Protein AF-A0AAD9IEQ9-F1 (afdb_monomer_lite)

Radius of gyration: 39.06 Å; chains: 1; bounding box: 88×67×140 Å

Foldseek 3Di:
DLLVLLVCVQCVPDPPDPQLWLAAEERAAAFAPCLLVSQVVSLQSLLDDDDDPDAAAAAEEEEAALLVLCVSQVVVVVCCVVVNGVFFEDEFEDDDDDPVNVVDLVRHGHYYGYYLVRQLVCVVVVSHQQANYQAYEYEQLCCQCVPQVRNVSVVSSLVRHDSRHNYYYYHLEDPVQNVVVSCVSRVNYDYSYDPHRLHHDPLLDPDAAEDALAPPDDDADAQWSLLVVVLQVQAVQQPCPDVQDHFQEEEEEDADLVVLVRSQVRSVVCQVVVSHPNQEAEEEFEPPPPPVSNVVLLCLRQVNDDPDDVVVVVVDDDDDDDDDDDDRHHYYYYYYLSRLPNLQEHQGQEYEYSDDDLDSSSVSSSSSSNQHDPPGHHYYHYYYDYFFKKWWAPLCQLNLLAFIKIWGDDTQAIEIEFDAFCNQQLCQLVVNDLPHHQEYEYQFLARNRCLCVLQSLQVVQVVVVVVSPPDRQAYEYEYEPPNVLQVVLSVLQHPNPRRNYHYHYDDPPFPAFPDDDLFKTKRKFKFFLDPDDDDDDDDDDDDDDDDDDDDPPDDDDPDFDDDDTGITIKMKIWGAWAWAAFANVLCVVQQNDPDVQSVCLSVQHWDQHPVRDTHTVVSTGDDIGGTAMEIEDEDADPSRLVRRLPGPVLLCCLPPPSNLVRYAEYEYSYAPVNCPDPSNQVSQQSGAQNHEYEDSSFHHFAQQDSLNLQQLVLLVVCLLPVVQRPHFCSHPPDGDPRPDFRDHSYHYDYRAHRKMAGSPPPVRGGTDCPVGDDGHHSVVSSCVLCVCPDPLSVQLVCVVVVNHDDDDDDDDDDDDFFDQDADPLLVVDDQLQKKKWWQFFAADRHHSHTAQGKMWIHRDQLAIEIEFFAGCSSSSLCRHQNLVRSLVNLQRHAEYEFQASHRSGHSRVSSSVVSNVVSPVVDDPPDDGHDYYYHYDPSSCSSVSSSDPPDDDDDPVSVVVSCVSNQWPDWDWFDAAADVRGTKTKTWHDWDDPVVVVPDDDDDDDDDDTNRIFIEIEGGFAALDVRSLVRLAQHQEYEYEAAAAPVCVVVCVVRGGHHPVSRVVSNRSSSHQAYEYGHYHPPAPADHDDDPSCLQHYAYDGNRGMDGSNCRNPRSVCSVSVCSVRVPPVPPPVPPDPD

Organism: Prototheca wickerhamii (NCBI:txid3111)

Secondary structure (DSSP, 8-state):
-HHHHHHHHHHSS-SS----TT-EEEEE--TTSSHHHHHHHHHHHTT-S---SS----EEEE-SSHHHHHHHHHHHHHHHHTTS----EEEE-SSSPPHHHHHHHHH--SEEEE-HHHHHHHHHTTS---TT--EEEEESHHHHHHSHHHHHHHHHHHHHS-TTSEEEEEES---HHHHHHHHHH-TT-EEEE-TTTTSPPTTS-S--EEEE-TT----TT-SSHHHHHHHHHHHHHHTT-STT---SEEEEEESSHHHHHHHHHHHHHHHTTT-SSTTPEEEEESTTS-HHHHHHHHHHHHT---TT-HHHHTT------------PPPEEEEEETTTTTT-TTS--SEEEESSPPSSHHHHHHHHHTTS-SS--S--EEEEEE--EEEEEE---TT-TTSPPEEEEE-SS-EEEE---TTHHHHHHHTT---TTEEEEE-S-SSHHHHTTHHHHHHHHHHHHHTTT-TTPPPPEEEESTTHHHHHHHHTTTS--GGGT-EEEEPPSS--S-SEESSS-EEEEEEEE---S-------------------TT------PPP----EEEEEEEEPPPBPPPB-HHHHHHTTPPSSHHHHHHHTT--EE-TTSPEEPGGGTBPPPBPPPEEEEE---SGGGHHHHHH-HHHHHHHH-HHHHHHEEEEEE-S-HHHHTSHHHHHHHHTS-TTPEEEETT----TT--SSHHHHHHHHHHHHH-TTTSPPPHHHHS--PPPPPPP--SS-EEE--TT-EEEEESGGG-EEE-TTSPPPP-HHHHHHHHHSS-SHHHHHHHHHHTT------------PPPP--SPPGGGTT--TTS-EEEEEE-EESS--SS-PBPEEEEE-GGG-EEEEEE-TTHHHHHHHHH-HHHHHHHHHHEEEEE---S-GGGTTTHHHHHHHHHHHHHTS-TTS--PPPEEE--GGGHHHHHHH-TT-----HHHHHHHHHHTT-SEEEEEE-SSSTT-EEEEEEE----TTGGGSS----S-PPPPPPPEEEEE--S-SS-HHHHHHHTT-SEEEEE--B-GGGHHHHHHTT--BHHHHHHHHHHHT-S-EEEE-EETT---PPP--GGGTTTEEE--TTEEEEGGGTTTGGGGHHHHHHHT-S-SGGGGS----

InterPro domains:
  IPR001279 Metallo-beta-lactamase [PF12706] (865-1080)
  IPR001650 Helicase, C-terminal domain-like [PF00271] (323-372)
  IPR001650 Helicase, C-terminal domain-like [PS51194] (240-408)
  IPR001650 Helicase, C-terminal domain-like [SM00490] (261-374)
  IPR011545 DEAD/DEAH-box helicase domain [PF00270] (17-176)
  IPR014001 Helicase superfamily 1/2, ATP-binding domain [PS51192] (16-192)
  IPR014001 Helicase superfamily 1/2, ATP-binding domain [SM00487] (3-202)
  IPR027417 P-loop containing nucleoside triphosphate hydrolase [G3DSA:3.40.50.300] (8-192)
  IPR027417 P-loop containing nucleoside triphosphate hydrolase [G3DSA:3.40.50.300] (241-390)
  IPR027417 P-loop containing nucleoside triphosphate hydrolase [SSF52540] (25-381)
  IPR027794 tRNase Z endonuclease [PF13691] (401-452)
  IPR036866 Ribonuclease Z/Hydroxyacylglutathione hydrolase-like [G3DSA:3.60.15.10] (391-676)
  IPR036866 Ribonuclease Z/Hydroxyacylglutathione hydrolase-like [G3DSA:3.60.15.10] (834-1114)
  IPR036866 Ribonuclease Z/Hydroxyacylglutathione hydrolase-like [SSF56281] (390-653)
  IPR036866 Ribonuclease Z/Hydroxyacylglutathione hydrolase-like [SSF56281] (835-1091)
  IPR047151 Zinc phosphodiesterase ELAC protein 2-like [PTHR12553] (389-1132)

pLDDT: mean 75.14, std 18.17, range [23.09, 97.94]

Sequence (1139 aa):
MLLARAYRAITDADAAARQLRGTELFIGDCAGSGKTLAYLLPLLDAIEGRDSGARPLQGLVIVPSPELARQAVGLLRRLRARGDFPLQTIGLTTGSETPSQRAQLLAGADVAVGTPQRLAALMQEGRLDVGAVRAVALDEVDVLLGDESLAGPTRCLLDAAPSSALRVAASASLPPALAAALRALWPGVQTVAGPRLHLPAPAALRGARVLDCSDSAASIGAPGLKAAALARLLAREGTGADPLSPWTRALVFVNKIGTCRELEAFLTHRDRRQRLPKGTRTLGFHAATPPHLRKAHLKLFVGTGDQGDPAVVGAQGSGIAEQGKSSPAPVVLVATDRAARGLDTVGIDHVILFDLPRDPSEFLRRVGRAARGPHRGRCRVTVLTIKTIVQILGTGGDAPSTAPSVLLFFDRQRYLFNMGEGYQRYCVERRLKLSRISALLLTRAGAATTGGLPGALLTMADSSAGGLLAGQAGLTVHGPRGLGDLVNAYRTFVNLKDLGLRLDEYEDACARPAIANELVTITPVLVEGNGKEEAAEKEAAEPDAKRVRVDEASTGANSPPTSSPDVAVSYIAELPAVPGKFLPQRAAALGVPRGPAYGRLVRGESVTATSGAVVTPEDVMEPGTPGPAVLVVDCPTAAHLNSLVAAPALRAWATDAEKSARLQLVVHLAPAEVVRAPAYAAWAAGFPPTATHVLAALAPRRGLPVMRSAAAMQVKLHALAPTVFPLQRTLTDAEAEEPALPEFGGAVVSGRDMLRFHLRPVAKRGLDSAEVPAPLSAEAIAAELRSGDTAVGAALMGLENGNGEIIDTSSAEATAKPTATPPACLASSGRRNLEITFLGTGAAIPSKYRNVTGTLVDLFDHGALLVDCGEGSLGQLERSLGEEACAALLRRLRAVWISHVHADHHVGLLSVLSARQAALKSLDPAQTHDPLIVIAPRTLRRAIAVYASLLPGSDAAALAALREAMGLTQLRSLAVEHCAQAYGLVLERASVDAELASSNGNTGNTTPTPSPPFKVVFSGDTRPCEAVVAAAEGATLLVHEATFEDELADEAEAKNHCTTTEAIGVAARAGAFRTILTHFSQRYPKIPVIDVNFQDFIAIAFDLMRVNLVDLPDLPKLVPKLKILFAEGEDGEDGATAA

Structure (mmCIF, N/CA/C/O backbone):
data_AF-A0AAD9IEQ9-F1
#
_entry.id   AF-A0AAD9IEQ9-F1
#
loop_
_atom_site.group_PDB
_atom_site.id
_atom_site.type_symbol
_atom_site.label_atom_id
_atom_site.label_alt_id
_atom_site.label_comp_id
_atom_site.label_asym_id
_atom_site.label_entity_id
_atom_site.label_seq_id
_atom_site.pdbx_PDB_ins_code
_atom_site.Cartn_x
_atom_site.Cartn_y
_atom_site.Cartn_z
_atom_site.occupancy
_atom_site.B_iso_or_equiv
_atom_site.auth_seq_id
_atom_site.auth_comp_id
_atom_site.auth_asym_id
_atom_site.auth_atom_id
_atom_site.pdbx_PDB_model_num
ATOM 1 N N . MET A 1 1 ? 19.403 23.195 -54.312 1.00 48.38 1 MET A N 1
ATOM 2 C CA . MET A 1 1 ? 20.708 23.220 -53.608 1.00 48.38 1 MET A CA 1
ATOM 3 C C . MET A 1 1 ? 21.342 21.840 -53.468 1.00 48.38 1 MET A C 1
ATOM 5 O O . MET A 1 1 ? 22.369 21.656 -54.095 1.00 48.38 1 MET A O 1
ATOM 9 N N . LEU A 1 2 ? 20.767 20.875 -52.729 1.00 56.38 2 LEU A N 1
ATOM 10 C CA . LEU A 1 2 ? 21.346 19.518 -52.610 1.00 56.38 2 LEU A CA 1
ATOM 11 C C . LEU A 1 2 ? 21.539 18.844 -53.978 1.00 56.38 2 LEU A C 1
ATOM 13 O O . LEU A 1 2 ? 22.620 18.356 -54.268 1.00 56.38 2 LEU A O 1
ATOM 17 N N . LEU A 1 3 ? 20.520 18.927 -54.839 1.00 55.81 3 LEU A N 1
ATOM 18 C CA . LEU A 1 3 ? 20.575 18.452 -56.225 1.00 55.81 3 LEU A CA 1
ATOM 19 C C . LEU A 1 3 ? 21.740 19.071 -57.016 1.00 55.81 3 LEU A C 1
ATOM 21 O O . LEU A 1 3 ? 22.501 18.363 -57.652 1.00 55.81 3 LEU A O 1
ATOM 25 N N . ALA A 1 4 ? 21.908 20.393 -56.916 1.00 54.12 4 ALA A N 1
ATOM 26 C CA . ALA A 1 4 ? 22.966 21.128 -57.605 1.00 54.12 4 ALA A CA 1
ATOM 27 C C . ALA A 1 4 ? 24.366 20.828 -57.041 1.00 54.12 4 ALA A C 1
ATOM 29 O O . ALA A 1 4 ? 25.333 20.868 -57.786 1.00 54.12 4 ALA A O 1
ATOM 30 N N . ARG A 1 5 ? 24.485 20.522 -55.740 1.00 58.72 5 ARG A N 1
ATOM 31 C CA . ARG A 1 5 ? 25.746 20.083 -55.118 1.00 58.72 5 ARG A CA 1
ATOM 32 C C . ARG A 1 5 ? 26.106 18.652 -55.506 1.00 58.72 5 ARG A C 1
ATOM 34 O O . ARG A 1 5 ? 27.270 18.397 -55.766 1.00 58.72 5 ARG A O 1
ATOM 41 N N . ALA A 1 6 ? 25.118 17.759 -55.574 1.00 58.34 6 ALA A N 1
ATOM 42 C CA . ALA A 1 6 ? 25.307 16.403 -56.082 1.00 58.34 6 ALA A CA 1
ATOM 43 C C . ALA A 1 6 ? 25.766 16.437 -57.542 1.00 58.34 6 ALA A C 1
ATOM 45 O O . ALA A 1 6 ? 26.778 15.834 -57.861 1.00 58.34 6 ALA A O 1
ATOM 46 N N . TYR A 1 7 ? 25.101 17.232 -58.386 1.00 57.50 7 TYR A N 1
ATOM 47 C CA . TYR A 1 7 ? 25.494 17.395 -59.786 1.00 57.50 7 TYR A CA 1
ATOM 48 C C . TYR A 1 7 ? 26.875 18.055 -59.945 1.00 57.50 7 TYR A C 1
ATOM 50 O O . TYR A 1 7 ? 27.659 17.590 -60.755 1.00 57.50 7 TYR A O 1
ATOM 58 N N . ARG A 1 8 ? 27.224 19.075 -59.141 1.00 58.44 8 ARG A N 1
ATOM 59 C CA . ARG A 1 8 ? 28.571 19.684 -59.175 1.00 58.44 8 ARG A CA 1
ATOM 60 C C . ARG A 1 8 ? 29.682 18.734 -58.746 1.00 58.44 8 ARG A C 1
ATOM 62 O O . ARG A 1 8 ? 30.698 18.675 -59.416 1.00 58.44 8 ARG A O 1
ATOM 69 N N . ALA A 1 9 ? 29.473 17.958 -57.681 1.00 55.91 9 ALA A N 1
ATOM 70 C CA . ALA A 1 9 ? 30.436 16.941 -57.248 1.00 55.91 9 ALA A CA 1
ATOM 71 C C . ALA A 1 9 ? 30.691 15.874 -58.326 1.00 55.91 9 ALA A C 1
ATOM 73 O O . ALA A 1 9 ? 31.740 15.247 -58.347 1.00 55.91 9 ALA A O 1
ATOM 74 N N . ILE A 1 10 ? 29.721 15.691 -59.221 1.00 55.56 10 ILE A N 1
ATOM 75 C CA . ILE A 1 10 ? 29.807 14.797 -60.366 1.00 55.56 10 ILE A CA 1
ATOM 76 C C . ILE A 1 10 ? 30.491 15.467 -61.573 1.00 55.56 10 ILE A C 1
ATOM 78 O O . ILE A 1 10 ? 31.215 14.794 -62.297 1.00 55.56 10 ILE A O 1
ATOM 82 N N . THR A 1 11 ? 30.283 16.770 -61.802 1.00 51.72 11 THR A N 1
ATOM 83 C CA . THR A 1 11 ? 30.823 17.503 -62.966 1.00 51.72 11 THR A CA 1
ATOM 84 C C . THR A 1 11 ? 32.192 18.156 -62.745 1.00 51.72 11 THR A C 1
ATOM 86 O O . THR A 1 11 ? 32.866 18.443 -63.726 1.00 51.72 11 THR A O 1
ATOM 89 N N . ASP A 1 12 ? 32.604 18.416 -61.499 1.00 48.19 12 ASP A N 1
ATOM 90 C CA . ASP A 1 12 ? 33.929 18.979 -61.165 1.00 48.19 12 ASP A CA 1
ATOM 91 C C . ASP A 1 12 ? 35.046 17.907 -61.179 1.00 48.19 12 ASP A C 1
ATOM 93 O O . ASP A 1 12 ? 36.228 18.238 -61.087 1.00 48.19 12 ASP A O 1
ATOM 97 N N . ALA A 1 13 ? 34.691 16.624 -61.324 1.00 46.38 13 ALA A N 1
ATOM 98 C CA . ALA A 1 13 ? 35.626 15.536 -61.602 1.00 46.38 13 ALA A CA 1
ATOM 99 C C . ALA A 1 13 ? 35.978 15.528 -63.105 1.00 46.38 13 ALA A C 1
ATOM 101 O O . ALA A 1 13 ? 35.347 14.834 -63.892 1.00 46.38 13 ALA A O 1
ATOM 102 N N . ASP A 1 14 ? 36.962 16.352 -63.470 1.00 39.78 14 ASP A N 1
ATOM 103 C CA . ASP A 1 14 ? 37.563 16.543 -64.799 1.00 39.78 14 ASP A CA 1
ATOM 104 C C . ASP A 1 14 ? 36.625 16.932 -65.960 1.00 39.78 14 ASP A C 1
ATOM 106 O O . ASP A 1 14 ? 35.843 16.158 -66.507 1.00 39.78 14 ASP A O 1
ATOM 110 N N . ALA A 1 15 ? 36.836 18.152 -66.464 1.00 40.09 15 ALA A N 1
ATOM 111 C CA . ALA A 1 15 ? 36.214 18.706 -67.669 1.00 40.09 15 ALA A CA 1
ATOM 112 C C . ALA A 1 15 ? 36.637 18.007 -68.987 1.00 40.09 15 ALA A C 1
ATOM 114 O O . ALA A 1 15 ? 36.326 18.494 -70.076 1.00 40.09 15 ALA A O 1
ATOM 115 N N . ALA A 1 16 ? 37.319 16.860 -68.920 1.00 43.66 16 ALA A N 1
ATOM 116 C CA . ALA A 1 16 ? 37.735 16.067 -70.067 1.00 43.66 16 ALA A CA 1
ATOM 117 C C . ALA A 1 16 ? 37.193 14.630 -69.943 1.00 43.66 16 ALA A C 1
ATOM 119 O O . ALA A 1 16 ? 37.798 13.773 -69.315 1.00 43.66 16 ALA A O 1
ATOM 120 N N . ALA A 1 17 ? 36.070 14.390 -70.630 1.00 42.69 17 ALA A N 1
ATOM 121 C CA . ALA A 1 17 ? 35.313 13.138 -70.773 1.00 42.69 17 ALA A CA 1
ATOM 122 C C . ALA A 1 17 ? 34.218 12.876 -69.718 1.00 42.69 17 ALA A C 1
ATOM 124 O O . ALA A 1 17 ? 34.467 12.653 -68.543 1.00 42.69 17 ALA A O 1
ATOM 125 N N . ARG A 1 18 ? 32.968 12.795 -70.206 1.00 50.38 18 ARG A N 1
ATOM 126 C CA . ARG A 1 18 ? 31.782 12.227 -69.537 1.00 50.38 18 ARG A CA 1
ATOM 127 C C . ARG A 1 18 ? 32.024 10.773 -69.077 1.00 50.38 18 ARG A C 1
ATOM 129 O O . ARG A 1 18 ? 31.487 9.837 -69.673 1.00 50.38 18 ARG A O 1
ATOM 136 N N . GLN A 1 19 ? 32.816 10.541 -68.036 1.00 53.66 19 GLN A N 1
ATOM 137 C CA . GLN A 1 19 ? 32.939 9.230 -67.401 1.00 53.66 19 GLN A CA 1
ATOM 138 C C . GLN A 1 19 ? 32.506 9.309 -65.936 1.00 53.66 19 GLN A C 1
ATOM 140 O O . GLN A 1 19 ? 33.309 9.307 -65.021 1.00 53.66 19 GLN A O 1
ATOM 145 N N . LEU A 1 20 ? 31.187 9.236 -65.726 1.00 59.19 20 LEU A N 1
ATOM 146 C CA . LEU A 1 20 ? 30.545 8.930 -64.433 1.00 59.19 20 LEU A CA 1
ATOM 147 C C . LEU A 1 20 ? 30.902 7.529 -63.888 1.00 59.19 20 LEU A C 1
ATOM 149 O O . LEU A 1 20 ? 30.389 7.090 -62.861 1.00 59.19 20 LEU A O 1
ATOM 153 N N . ARG A 1 21 ? 31.711 6.770 -64.633 1.00 60.59 21 ARG A N 1
ATOM 154 C CA . ARG A 1 21 ? 32.028 5.367 -64.385 1.00 60.59 21 ARG A CA 1
ATOM 155 C C . ARG A 1 21 ? 33.133 5.258 -63.345 1.00 60.59 21 ARG A C 1
ATOM 157 O O . ARG A 1 21 ? 34.163 5.905 -63.471 1.00 60.59 21 ARG A O 1
ATOM 164 N N . GLY A 1 22 ? 32.916 4.415 -62.339 1.00 66.06 22 GLY A N 1
ATOM 165 C CA . GLY A 1 22 ? 33.849 4.220 -61.229 1.00 66.06 22 GLY A CA 1
ATOM 166 C C . GLY A 1 22 ? 33.795 5.310 -60.152 1.00 66.06 22 GLY A C 1
ATOM 167 O O . GLY A 1 22 ? 34.546 5.229 -59.185 1.00 66.06 22 GLY A O 1
ATOM 168 N N . THR A 1 23 ? 32.913 6.310 -60.275 1.00 78.19 23 THR A N 1
ATOM 169 C CA . THR A 1 23 ? 32.699 7.313 -59.224 1.00 78.19 23 THR A CA 1
ATOM 170 C C . THR A 1 23 ? 31.860 6.725 -58.087 1.00 78.19 23 THR A C 1
ATOM 172 O O . THR A 1 23 ? 30.814 6.112 -58.317 1.00 78.19 23 THR A O 1
ATOM 175 N N . GLU A 1 24 ? 32.293 6.945 -56.846 1.00 86.88 24 GLU A N 1
ATOM 176 C CA . GLU A 1 24 ? 31.610 6.481 -55.636 1.00 86.88 24 GLU A CA 1
ATOM 177 C C . GLU A 1 24 ? 31.160 7.692 -54.804 1.00 86.88 24 GLU A C 1
ATOM 179 O O . GLU A 1 24 ? 31.972 8.531 -54.416 1.00 86.88 24 GLU A O 1
ATOM 184 N N . LEU A 1 25 ? 29.858 7.815 -54.531 1.00 85.88 25 LEU A N 1
ATOM 185 C CA . LEU A 1 25 ? 29.261 9.005 -53.912 1.00 85.88 25 LEU A CA 1
ATOM 186 C C . LEU A 1 25 ? 28.357 8.645 -52.734 1.00 85.88 25 LEU A C 1
ATOM 188 O O . LEU A 1 25 ? 27.502 7.767 -52.829 1.00 85.88 25 LEU A O 1
ATOM 192 N N . PHE A 1 26 ? 28.466 9.398 -51.642 1.00 86.50 26 PHE A N 1
ATOM 193 C CA . PHE A 1 26 ? 27.480 9.417 -50.565 1.00 86.50 26 PHE A CA 1
ATOM 194 C C . PHE A 1 26 ? 26.727 10.750 -50.560 1.00 86.50 26 PHE A C 1
ATOM 196 O O . PHE A 1 26 ? 27.335 11.808 -50.439 1.00 86.50 26 PHE A O 1
ATOM 203 N N . ILE A 1 27 ? 25.398 10.709 -50.634 1.00 85.25 27 ILE A N 1
ATOM 204 C CA . ILE A 1 27 ? 24.516 11.877 -50.609 1.00 85.25 27 ILE A CA 1
ATOM 205 C C . ILE A 1 27 ? 23.749 11.905 -49.284 1.00 85.25 27 ILE A C 1
ATOM 207 O O . ILE A 1 27 ? 22.876 11.074 -49.019 1.00 85.25 27 ILE A O 1
ATOM 211 N N . GLY A 1 28 ? 24.034 12.907 -48.457 1.00 81.88 28 GLY A N 1
ATOM 212 C CA . GLY A 1 28 ? 23.454 13.039 -47.123 1.00 81.88 28 GLY A CA 1
ATOM 213 C C . GLY A 1 28 ? 22.741 14.371 -46.903 1.00 81.88 28 GLY A C 1
ATOM 214 O O . GLY A 1 28 ? 23.324 15.420 -47.122 1.00 81.88 28 GLY A O 1
ATOM 215 N N . ASP A 1 29 ? 21.502 14.370 -46.413 1.00 72.44 29 ASP A N 1
ATOM 216 C CA . ASP A 1 29 ? 20.802 15.579 -45.923 1.00 72.44 29 ASP A CA 1
ATOM 217 C C . ASP A 1 29 ? 19.541 15.163 -45.137 1.00 72.44 29 ASP A C 1
ATOM 219 O O . ASP A 1 29 ? 19.125 14.008 -45.225 1.00 72.44 29 ASP A O 1
ATOM 223 N N . CYS A 1 30 ? 18.877 16.070 -44.418 1.00 65.12 30 CYS A N 1
ATOM 224 C CA . CYS A 1 30 ? 17.642 15.792 -43.665 1.00 65.12 30 CYS A CA 1
ATOM 225 C C . CYS A 1 30 ? 16.545 15.083 -44.500 1.00 65.12 30 CYS A C 1
ATOM 227 O O . CYS A 1 30 ? 16.517 15.108 -45.737 1.00 65.12 30 CYS A O 1
ATOM 229 N N . ALA A 1 31 ? 15.609 14.393 -43.843 1.00 63.91 31 ALA A N 1
ATOM 230 C CA . ALA A 1 31 ? 14.464 13.783 -44.527 1.00 63.91 31 ALA A CA 1
ATOM 231 C C . ALA A 1 31 ? 13.644 14.844 -45.300 1.00 63.91 31 ALA A C 1
ATOM 233 O O . ALA A 1 31 ? 13.410 15.936 -44.800 1.00 63.91 31 ALA A O 1
ATOM 234 N N . GLY A 1 32 ? 13.215 14.532 -46.530 1.00 61.28 32 GLY A N 1
ATOM 235 C CA . GLY A 1 32 ? 12.407 15.451 -47.351 1.00 61.28 32 GLY A CA 1
ATOM 236 C C . GLY A 1 32 ? 13.179 16.507 -48.150 1.00 61.28 32 GLY A C 1
ATOM 237 O O . GLY A 1 32 ? 12.562 17.300 -48.856 1.00 61.28 32 GLY A O 1
ATOM 238 N N . SER A 1 33 ? 14.514 16.493 -48.117 1.00 64.50 33 SER A N 1
ATOM 239 C CA . SER A 1 33 ? 15.385 17.407 -48.878 1.00 64.50 33 SER A CA 1
ATOM 240 C C . SER A 1 33 ? 15.494 17.124 -50.386 1.00 64.50 33 SER A C 1
ATOM 242 O O . SER A 1 33 ? 16.182 17.856 -51.096 1.00 64.50 33 SER A O 1
ATOM 244 N N . GLY A 1 34 ? 14.835 16.069 -50.883 1.00 69.44 34 GLY A N 1
ATOM 245 C CA . GLY A 1 34 ? 14.922 15.643 -52.284 1.00 69.44 34 GLY A CA 1
ATOM 246 C C . GLY A 1 34 ? 16.044 14.644 -52.598 1.00 69.44 34 GLY A C 1
ATOM 247 O O . GLY A 1 34 ? 16.396 14.503 -53.765 1.00 69.44 34 GLY A O 1
ATOM 248 N N . LYS A 1 35 ? 16.577 13.925 -51.593 1.00 76.44 35 LYS A N 1
ATOM 249 C CA . LYS A 1 35 ? 17.617 12.885 -51.774 1.00 76.44 35 LYS A CA 1
ATOM 250 C C . LYS A 1 35 ? 17.311 11.876 -52.882 1.00 76.44 35 LYS A C 1
ATOM 252 O O . LYS A 1 35 ? 18.203 11.555 -53.651 1.00 76.44 35 LYS A O 1
ATOM 257 N N . THR A 1 36 ? 16.055 11.440 -52.992 1.00 77.62 36 THR A N 1
ATOM 258 C CA . THR A 1 36 ? 15.614 10.494 -54.026 1.00 77.62 36 THR A CA 1
ATOM 259 C C . THR A 1 36 ? 15.907 11.003 -55.432 1.00 77.62 36 THR A C 1
ATOM 261 O O . THR A 1 36 ? 16.471 10.285 -56.242 1.00 77.62 36 THR A O 1
ATOM 264 N N . LEU A 1 37 ? 15.608 12.273 -55.715 1.00 76.75 37 LEU A N 1
ATOM 265 C CA . LEU A 1 37 ? 15.942 12.868 -57.009 1.00 76.75 37 LEU A CA 1
ATOM 266 C C . LEU A 1 37 ? 17.459 13.085 -57.157 1.00 76.75 37 LEU A C 1
ATOM 268 O O . LEU A 1 37 ? 17.991 12.948 -58.253 1.00 76.75 37 LEU A O 1
ATOM 272 N N . ALA A 1 38 ? 18.154 13.382 -56.054 1.00 76.88 38 ALA A N 1
ATOM 273 C CA . ALA A 1 38 ? 19.595 13.628 -56.041 1.00 76.88 38 ALA A CA 1
ATOM 274 C C . ALA A 1 38 ? 20.449 12.390 -56.347 1.00 76.88 38 ALA A C 1
ATOM 276 O O . ALA A 1 38 ? 21.518 12.565 -56.917 1.00 76.88 38 ALA A O 1
ATOM 277 N N . TYR A 1 39 ? 19.997 11.173 -56.016 1.00 83.44 39 TYR A N 1
ATOM 278 C CA . TYR A 1 39 ? 20.691 9.948 -56.441 1.00 83.44 39 TYR A CA 1
ATOM 279 C C . TYR A 1 39 ? 20.168 9.378 -57.767 1.00 83.44 39 TYR A C 1
ATOM 281 O O . TYR A 1 39 ? 20.923 8.714 -58.470 1.00 83.44 39 TYR A O 1
ATOM 289 N N . LEU A 1 40 ? 18.899 9.621 -58.129 1.00 82.44 40 LEU A N 1
ATOM 290 C CA . LEU A 1 40 ? 18.330 9.088 -59.372 1.00 82.44 40 LEU A CA 1
ATOM 291 C C . LEU A 1 40 ? 18.820 9.826 -60.622 1.00 82.44 40 LEU A C 1
ATOM 293 O O . LEU A 1 40 ? 19.057 9.170 -61.625 1.00 82.44 40 LEU A O 1
ATOM 297 N N . LEU A 1 41 ? 18.981 11.155 -60.592 1.00 77.50 41 LEU A N 1
ATOM 298 C CA . LEU A 1 41 ? 19.438 11.897 -61.778 1.00 77.50 41 LEU A CA 1
ATOM 299 C C . LEU A 1 41 ? 20.847 11.481 -62.247 1.00 77.50 41 LEU A C 1
ATOM 301 O O . LEU A 1 41 ? 20.981 11.179 -63.428 1.00 77.50 41 LEU A O 1
ATOM 305 N N . PRO A 1 42 ? 21.862 11.363 -61.366 1.00 73.50 42 PRO A N 1
ATOM 306 C CA . PRO A 1 42 ? 23.171 10.821 -61.748 1.00 73.50 42 PRO A CA 1
ATOM 307 C C . PRO A 1 42 ? 23.107 9.411 -62.338 1.00 73.50 42 PRO A C 1
ATOM 309 O O . PRO A 1 42 ? 23.828 9.088 -63.277 1.00 73.50 42 PRO A O 1
ATOM 312 N N . LEU A 1 43 ? 22.229 8.566 -61.784 1.00 79.56 43 LEU A N 1
ATOM 313 C CA . LEU A 1 43 ? 22.013 7.206 -62.269 1.00 79.56 43 LEU A CA 1
ATOM 314 C C . LEU A 1 43 ? 21.440 7.209 -63.690 1.00 79.56 43 LEU A C 1
ATOM 316 O O . LEU A 1 43 ? 21.860 6.395 -64.504 1.00 79.56 43 LEU A O 1
ATOM 320 N N . LEU A 1 44 ? 20.500 8.110 -63.987 1.00 79.31 44 LEU A N 1
ATOM 321 C CA . LEU A 1 44 ? 19.892 8.237 -65.313 1.00 79.31 44 LEU A CA 1
ATOM 322 C C . LEU A 1 44 ? 20.884 8.786 -66.350 1.00 79.31 44 LEU A C 1
ATOM 324 O O . LEU A 1 44 ? 20.977 8.218 -67.435 1.00 79.31 44 LEU A O 1
ATOM 328 N N . ASP A 1 45 ? 21.672 9.803 -65.992 1.00 75.75 45 ASP A N 1
ATOM 329 C CA . ASP A 1 45 ? 22.713 10.398 -66.852 1.00 75.75 45 ASP A CA 1
ATOM 330 C C . ASP A 1 45 ? 23.798 9.366 -67.234 1.00 75.75 45 ASP A C 1
ATOM 332 O O . ASP A 1 45 ? 24.247 9.294 -68.375 1.00 75.75 45 ASP A O 1
ATOM 336 N N . ALA A 1 46 ? 24.155 8.455 -66.318 1.00 73.94 46 ALA A N 1
ATOM 337 C CA . ALA A 1 46 ? 25.101 7.363 -66.588 1.00 73.94 46 ALA A CA 1
ATOM 338 C C . ALA A 1 46 ? 24.584 6.292 -67.577 1.00 73.94 46 ALA A C 1
ATOM 340 O O . ALA A 1 46 ? 25.368 5.471 -68.076 1.00 73.94 46 ALA A O 1
ATOM 341 N N . ILE A 1 47 ? 23.275 6.273 -67.841 1.00 76.50 47 ILE A N 1
ATOM 342 C CA . ILE A 1 47 ? 22.578 5.274 -68.666 1.00 76.50 47 ILE A CA 1
ATOM 343 C C . ILE A 1 47 ? 22.151 5.867 -70.027 1.00 76.50 47 ILE A C 1
ATOM 345 O O . ILE A 1 47 ? 21.878 5.119 -70.965 1.00 76.50 47 ILE A O 1
ATOM 349 N N . GLU A 1 48 ? 22.135 7.193 -70.182 1.00 67.00 48 GLU A N 1
ATOM 350 C CA . GLU A 1 48 ? 21.617 7.883 -71.369 1.00 67.00 48 GLU A CA 1
ATOM 351 C C . GLU A 1 48 ? 22.509 7.705 -72.625 1.00 67.00 48 GLU A C 1
ATOM 353 O O . GLU A 1 48 ? 23.735 7.835 -72.573 1.00 67.00 48 GLU A O 1
ATOM 358 N N . GLY A 1 49 ? 21.889 7.411 -73.784 1.00 62.12 49 GLY A N 1
ATOM 359 C CA . GLY A 1 49 ? 22.520 7.590 -75.104 1.00 62.12 49 GLY A CA 1
ATOM 360 C C . GLY A 1 49 ? 22.919 6.366 -75.950 1.00 62.12 49 GLY A C 1
ATOM 361 O O . GLY A 1 49 ? 23.863 6.499 -76.729 1.00 62.12 49 GLY A O 1
ATOM 362 N N . ARG A 1 50 ? 22.258 5.194 -75.886 1.00 54.47 50 ARG A N 1
ATOM 363 C CA . ARG A 1 50 ? 22.459 4.126 -76.903 1.00 54.47 50 ARG A CA 1
ATOM 364 C C . ARG A 1 50 ? 21.189 3.343 -77.255 1.00 54.47 50 ARG A C 1
ATOM 366 O O . ARG A 1 50 ? 20.588 2.734 -76.378 1.00 54.47 50 ARG A O 1
ATOM 373 N N . ASP A 1 51 ? 20.873 3.291 -78.551 1.00 52.25 51 ASP A N 1
ATOM 374 C CA . ASP A 1 51 ? 19.920 2.348 -79.144 1.00 52.25 51 ASP A CA 1
ATOM 375 C C . ASP A 1 51 ? 20.536 0.943 -79.199 1.00 52.25 51 ASP A C 1
ATOM 377 O O . ASP A 1 51 ? 21.535 0.706 -79.882 1.00 52.25 51 ASP A O 1
ATOM 381 N N . SER A 1 52 ? 19.929 -0.013 -78.501 1.00 49.84 52 SER A N 1
ATOM 382 C CA . SER A 1 52 ? 20.144 -1.437 -78.748 1.00 49.84 52 SER A CA 1
ATOM 383 C C . SER A 1 52 ? 18.794 -2.141 -78.788 1.00 49.84 52 SER A C 1
ATOM 385 O O . SER A 1 52 ? 17.986 -2.005 -77.875 1.00 49.84 52 SER A O 1
ATOM 387 N N . GLY A 1 53 ? 18.541 -2.920 -79.844 1.00 55.72 53 GLY A N 1
ATOM 388 C CA . GLY A 1 53 ? 17.312 -3.714 -79.990 1.00 55.72 53 GLY A CA 1
ATOM 389 C C . GLY A 1 53 ? 17.106 -4.773 -78.893 1.00 55.72 53 GLY A C 1
ATOM 390 O O . GLY A 1 53 ? 16.002 -5.287 -78.751 1.00 55.72 53 GLY A O 1
ATOM 391 N N . ALA A 1 54 ? 18.136 -5.065 -78.088 1.00 58.69 54 ALA A N 1
ATOM 392 C CA . ALA A 1 54 ? 18.037 -5.797 -76.825 1.00 58.69 54 ALA A CA 1
ATOM 393 C C . ALA A 1 54 ? 18.058 -4.806 -75.643 1.00 58.69 54 ALA A C 1
ATOM 395 O O . ALA A 1 54 ? 18.858 -3.869 -75.658 1.00 58.69 54 ALA A O 1
ATOM 396 N N . ARG A 1 55 ? 17.208 -5.014 -74.622 1.00 69.06 55 ARG A N 1
ATOM 397 C CA . ARG A 1 55 ? 17.085 -4.166 -73.412 1.00 69.06 55 ARG A CA 1
ATOM 398 C C . ARG A 1 55 ? 17.759 -4.807 -72.181 1.00 69.06 55 ARG A C 1
ATOM 400 O O . ARG A 1 55 ? 17.045 -5.332 -71.322 1.00 69.06 55 ARG A O 1
ATOM 407 N N . PRO A 1 56 ? 19.107 -4.839 -72.091 1.00 76.19 56 PRO A N 1
ATOM 408 C CA . PRO A 1 56 ? 19.799 -5.328 -70.903 1.00 76.19 56 PRO A CA 1
ATOM 409 C C . PRO A 1 56 ? 19.639 -4.345 -69.738 1.00 76.19 56 PRO A C 1
ATOM 411 O O . PRO A 1 56 ? 19.495 -3.140 -69.945 1.00 76.19 56 PRO A O 1
ATOM 414 N N . LEU A 1 57 ? 19.716 -4.854 -68.510 1.00 84.88 57 LEU A N 1
ATOM 415 C CA . LEU A 1 57 ? 19.605 -4.039 -67.305 1.00 84.88 57 LEU A CA 1
ATOM 416 C C . LEU A 1 57 ? 20.818 -3.110 -67.152 1.00 84.88 57 LEU A C 1
ATOM 418 O O . LEU A 1 57 ? 21.947 -3.577 -67.017 1.00 84.88 57 LEU A O 1
ATOM 422 N N . GLN A 1 58 ? 20.587 -1.793 -67.138 1.00 85.88 58 GLN A N 1
ATOM 423 C CA . GLN A 1 58 ? 21.652 -0.782 -67.071 1.00 85.88 58 GLN A CA 1
ATOM 424 C C . GLN A 1 58 ? 21.705 -0.037 -65.730 1.00 85.88 58 GLN A C 1
ATOM 426 O O . GLN A 1 58 ? 22.762 0.477 -65.366 1.00 85.88 58 GLN A O 1
ATOM 431 N N . GLY A 1 59 ? 20.605 0.006 -64.973 1.00 88.88 59 GLY A N 1
ATOM 432 C CA . GLY A 1 59 ? 20.521 0.677 -63.674 1.00 88.88 59 GLY A CA 1
ATOM 433 C C . GLY A 1 59 ? 19.895 -0.191 -62.587 1.00 88.88 59 GLY A C 1
ATOM 434 O O . GLY A 1 59 ? 18.886 -0.860 -62.817 1.00 88.88 59 GLY A O 1
ATOM 435 N N . LEU A 1 60 ? 20.451 -0.133 -61.377 1.00 92.12 60 LEU A N 1
ATOM 436 C CA . LEU A 1 60 ? 19.954 -0.866 -60.214 1.00 92.12 60 LEU A CA 1
ATOM 437 C C . LEU A 1 60 ? 19.739 0.074 -59.022 1.00 92.12 60 LEU A C 1
ATOM 439 O O . LEU A 1 60 ? 20.663 0.745 -58.578 1.00 92.12 60 LEU A O 1
ATOM 443 N N . VAL A 1 61 ? 18.529 0.101 -58.465 1.00 92.94 61 VAL A N 1
ATOM 444 C CA . VAL A 1 61 ? 18.201 0.856 -57.247 1.00 92.94 61 VAL A CA 1
ATOM 445 C C . VAL A 1 61 ? 17.776 -0.119 -56.154 1.00 92.94 61 VAL A C 1
ATOM 447 O O . VAL A 1 61 ? 16.742 -0.786 -56.254 1.00 92.94 61 VAL A O 1
ATOM 450 N N . ILE A 1 62 ? 18.567 -0.183 -55.091 1.00 93.25 62 ILE A N 1
ATOM 451 C CA . ILE A 1 62 ? 18.347 -1.060 -53.946 1.00 93.25 62 ILE A CA 1
ATOM 452 C C . ILE A 1 62 ? 17.763 -0.228 -52.805 1.00 93.25 62 ILE A C 1
ATOM 454 O O . ILE A 1 62 ? 18.311 0.809 -52.429 1.00 93.25 62 ILE A O 1
ATOM 458 N N . VAL A 1 63 ? 16.640 -0.684 -52.248 1.00 90.12 63 VAL A N 1
ATOM 459 C CA . VAL A 1 63 ? 15.902 0.031 -51.192 1.00 90.12 63 VAL A CA 1
ATOM 460 C C . VAL A 1 63 ? 15.426 -0.929 -50.094 1.00 90.12 63 VAL A C 1
ATOM 462 O O . VAL A 1 63 ? 15.100 -2.078 -50.388 1.00 90.12 63 VAL A O 1
ATOM 465 N N . PRO A 1 64 ? 15.337 -0.511 -48.818 1.00 84.00 64 PRO A N 1
ATOM 466 C CA . PRO A 1 64 ? 15.105 -1.444 -47.712 1.00 84.00 64 PRO A CA 1
ATOM 467 C C . PRO A 1 64 ? 13.646 -1.892 -47.554 1.00 84.00 64 PRO A C 1
ATOM 469 O O . PRO A 1 64 ? 13.384 -2.800 -46.765 1.00 84.00 64 PRO A O 1
ATOM 472 N N . SER A 1 65 ? 12.686 -1.267 -48.250 1.00 79.75 65 SER A N 1
ATOM 473 C CA . SER A 1 65 ? 11.268 -1.639 -48.161 1.00 79.75 65 SER A CA 1
ATOM 474 C C . SER A 1 65 ? 10.523 -1.591 -49.504 1.00 79.75 65 SER A C 1
ATOM 476 O O . SER A 1 65 ? 10.868 -0.797 -50.387 1.00 79.75 65 SER A O 1
ATOM 478 N N . PRO A 1 66 ? 9.458 -2.405 -49.668 1.00 77.62 66 PRO A N 1
ATOM 479 C CA . PRO A 1 66 ? 8.575 -2.353 -50.835 1.00 77.62 66 PRO A CA 1
ATOM 480 C C . PRO A 1 66 ? 7.939 -0.979 -51.087 1.00 77.62 66 PRO A C 1
ATOM 482 O O . PRO A 1 66 ? 7.672 -0.598 -52.226 1.00 77.62 66 PRO A O 1
ATOM 485 N N . GLU A 1 67 ? 7.658 -0.232 -50.026 1.00 72.88 67 GLU A N 1
ATOM 486 C CA . GLU A 1 67 ? 7.068 1.104 -50.063 1.00 72.88 67 GLU A CA 1
ATOM 487 C C . GLU A 1 67 ? 8.020 2.104 -50.728 1.00 72.88 67 GLU A C 1
ATOM 489 O O . GLU A 1 67 ? 7.609 2.818 -51.643 1.00 72.88 67 GLU A O 1
ATOM 494 N N . LEU A 1 68 ? 9.298 2.107 -50.332 1.00 74.88 68 LEU A N 1
ATOM 495 C CA . LEU A 1 68 ? 10.326 2.960 -50.938 1.00 74.88 68 LEU A CA 1
ATOM 496 C C . LEU A 1 68 ? 10.566 2.594 -52.406 1.00 74.88 68 LEU A C 1
ATOM 498 O O . LEU A 1 68 ? 10.682 3.482 -53.251 1.00 74.88 68 LEU A O 1
ATOM 502 N N . ALA A 1 69 ? 10.534 1.301 -52.739 1.00 82.75 69 ALA A N 1
ATOM 503 C CA . ALA A 1 69 ? 10.654 0.854 -54.126 1.00 82.75 69 ALA A CA 1
ATOM 504 C C . ALA A 1 69 ? 9.520 1.417 -54.988 1.00 82.75 69 ALA A C 1
ATOM 506 O O . ALA A 1 69 ? 9.763 1.956 -56.065 1.00 82.75 69 ALA A O 1
ATOM 507 N N . ARG A 1 70 ? 8.275 1.372 -54.494 1.00 78.94 70 ARG A N 1
ATOM 508 C CA . ARG A 1 70 ? 7.123 1.972 -55.184 1.00 78.94 70 ARG A CA 1
ATOM 509 C C . ARG A 1 70 ? 7.280 3.482 -55.370 1.00 78.94 70 ARG A C 1
ATOM 511 O O . ARG A 1 70 ? 6.909 3.988 -56.427 1.00 78.94 70 ARG A O 1
ATOM 518 N N . GLN A 1 71 ? 7.836 4.193 -54.387 1.00 74.38 71 GLN A N 1
ATOM 519 C CA . GLN A 1 71 ? 8.088 5.635 -54.489 1.00 74.38 71 GLN A CA 1
ATOM 520 C C . GLN A 1 71 ? 9.128 5.963 -55.569 1.00 74.38 71 GLN A C 1
ATOM 522 O O . GLN A 1 71 ? 8.870 6.818 -56.419 1.00 74.38 71 GLN A O 1
ATOM 527 N N . ALA A 1 72 ? 10.264 5.261 -55.574 1.00 81.75 72 ALA A N 1
ATOM 528 C CA . ALA A 1 72 ? 11.318 5.442 -56.571 1.00 81.75 72 ALA A CA 1
ATOM 529 C C . ALA A 1 72 ? 10.832 5.074 -57.986 1.00 81.75 72 ALA A C 1
ATOM 531 O O . ALA A 1 72 ? 10.971 5.876 -58.909 1.00 81.75 72 ALA A O 1
ATOM 532 N N . VAL A 1 73 ? 10.141 3.937 -58.149 1.00 84.69 73 VAL A N 1
ATOM 533 C CA . VAL A 1 73 ? 9.505 3.542 -59.423 1.00 84.69 73 VAL A CA 1
ATOM 534 C C . VAL A 1 73 ? 8.480 4.583 -59.882 1.00 84.69 73 VAL A C 1
ATOM 536 O O . VAL A 1 73 ? 8.425 4.925 -61.061 1.00 84.69 73 VAL A O 1
ATOM 539 N N . GLY A 1 74 ? 7.661 5.110 -58.967 1.00 81.25 74 GLY A N 1
ATOM 540 C CA . GLY A 1 74 ? 6.672 6.141 -59.278 1.00 81.25 74 GLY A CA 1
ATOM 541 C C . GLY A 1 74 ? 7.299 7.471 -59.709 1.00 81.25 74 GLY A C 1
ATOM 542 O O . GLY A 1 74 ? 6.724 8.188 -60.526 1.00 81.25 74 GLY A O 1
ATOM 543 N N . LEU A 1 75 ? 8.477 7.821 -59.190 1.00 81.50 75 LEU A N 1
ATOM 544 C CA . LEU A 1 75 ? 9.233 8.988 -59.648 1.00 81.50 75 LEU A CA 1
ATOM 545 C C . LEU A 1 75 ? 9.835 8.752 -61.041 1.00 81.50 75 LEU A C 1
ATOM 547 O O . LEU A 1 75 ? 9.618 9.578 -61.922 1.00 81.50 75 LEU A O 1
ATOM 551 N N . LEU A 1 76 ? 10.481 7.605 -61.268 1.00 83.31 76 LEU A N 1
ATOM 552 C CA . LEU A 1 76 ? 11.048 7.225 -62.569 1.00 83.31 76 LEU A CA 1
ATOM 553 C C . LEU A 1 76 ? 9.990 7.193 -63.683 1.00 83.31 76 LEU A C 1
ATOM 555 O O . LEU A 1 76 ? 10.193 7.756 -64.755 1.00 83.31 76 LEU A O 1
ATOM 559 N N . ARG A 1 77 ? 8.802 6.638 -63.410 1.00 83.12 77 ARG A N 1
ATOM 560 C CA . ARG A 1 77 ? 7.678 6.649 -64.365 1.00 83.12 77 ARG A CA 1
ATOM 561 C C . ARG A 1 77 ? 7.170 8.055 -64.684 1.00 83.12 77 ARG A C 1
ATOM 563 O O . ARG A 1 77 ? 6.761 8.298 -65.813 1.00 83.12 77 ARG A O 1
ATOM 570 N N . ARG A 1 78 ? 7.189 8.976 -63.713 1.00 80.62 78 ARG A N 1
ATOM 571 C CA . ARG A 1 78 ? 6.804 10.381 -63.937 1.00 80.62 78 ARG A CA 1
ATOM 572 C C . ARG A 1 78 ? 7.821 11.124 -64.797 1.00 80.62 78 ARG A C 1
ATOM 574 O O . ARG A 1 78 ? 7.405 11.913 -65.635 1.00 80.62 78 ARG A O 1
ATOM 581 N N . LEU A 1 79 ? 9.113 10.853 -64.611 1.00 78.31 79 LEU A N 1
ATOM 582 C CA . LEU A 1 79 ? 10.175 11.389 -65.469 1.00 78.31 79 LEU A CA 1
ATOM 583 C C . LEU A 1 79 ? 10.042 10.855 -66.905 1.00 78.31 79 LEU A C 1
ATOM 585 O O . LEU A 1 79 ? 10.076 11.632 -67.852 1.00 78.31 79 LEU A O 1
ATOM 589 N N . ARG A 1 80 ? 9.740 9.559 -67.067 1.00 79.19 80 ARG A N 1
ATOM 590 C CA . ARG A 1 80 ? 9.428 8.965 -68.378 1.00 79.19 80 ARG A CA 1
ATOM 591 C C . ARG A 1 80 ? 8.221 9.614 -69.055 1.00 79.19 80 ARG A C 1
ATOM 593 O O . ARG A 1 80 ? 8.278 9.925 -70.237 1.00 79.19 80 ARG A O 1
ATOM 600 N N . ALA A 1 81 ? 7.125 9.813 -68.322 1.00 75.88 81 ALA A N 1
ATOM 601 C CA . ALA A 1 81 ? 5.894 10.388 -68.871 1.00 75.88 81 ALA A CA 1
ATOM 602 C C . ALA A 1 81 ? 6.058 11.839 -69.360 1.00 75.88 81 ALA A C 1
ATOM 604 O O . ALA A 1 81 ? 5.269 12.291 -70.183 1.00 75.88 81 ALA A O 1
ATOM 605 N N . ARG A 1 82 ? 7.068 12.562 -68.861 1.00 76.06 82 ARG A N 1
ATOM 606 C CA . ARG A 1 82 ? 7.408 13.925 -69.295 1.00 76.06 82 ARG A CA 1
ATOM 607 C C . ARG A 1 82 ? 8.293 13.974 -70.540 1.00 76.06 82 ARG A C 1
ATOM 609 O O . ARG A 1 82 ? 8.473 15.051 -71.087 1.00 76.06 82 ARG A O 1
ATOM 616 N N . GLY A 1 83 ? 8.805 12.830 -70.995 1.00 66.12 83 GLY A N 1
ATOM 617 C CA . GLY A 1 83 ? 9.713 12.742 -72.139 1.00 66.12 83 GLY A CA 1
ATOM 618 C C . GLY A 1 83 ? 11.183 12.993 -71.798 1.00 66.12 83 GLY A C 1
ATOM 619 O O . GLY A 1 83 ? 12.014 12.870 -72.687 1.00 66.12 83 GLY A O 1
ATOM 620 N N . ASP A 1 84 ? 11.510 13.275 -70.532 1.00 65.31 84 ASP A N 1
ATOM 621 C CA . ASP A 1 84 ? 12.877 13.607 -70.104 1.00 65.31 84 ASP A CA 1
ATOM 622 C C . ASP A 1 84 ? 13.826 12.394 -70.194 1.00 65.31 84 ASP A C 1
ATOM 624 O O . ASP A 1 84 ? 14.999 12.554 -70.496 1.00 65.31 84 ASP A O 1
ATOM 628 N N . PHE A 1 85 ? 13.321 11.174 -69.945 1.00 71.12 85 PHE A N 1
ATOM 629 C CA . PHE A 1 85 ? 14.102 9.927 -70.010 1.00 71.12 85 PHE A CA 1
ATOM 630 C C . PHE A 1 85 ? 13.221 8.745 -70.468 1.00 71.12 85 PHE A C 1
ATOM 632 O O . PHE A 1 85 ? 12.407 8.253 -69.676 1.00 71.12 85 PHE A O 1
ATOM 639 N N . PRO A 1 86 ? 13.355 8.226 -71.704 1.00 70.12 86 PRO A N 1
ATOM 640 C CA . PRO A 1 86 ? 12.478 7.181 -72.249 1.00 70.12 86 PRO A CA 1
ATOM 641 C C . PRO A 1 86 ? 12.805 5.752 -71.755 1.00 70.12 86 PRO A C 1
ATOM 643 O O . PRO A 1 86 ? 12.626 4.784 -72.489 1.00 70.12 86 PRO A O 1
ATOM 646 N N . LEU A 1 87 ? 13.253 5.588 -70.506 1.00 77.19 87 LEU A N 1
ATOM 647 C CA . LEU A 1 87 ? 13.714 4.305 -69.955 1.00 77.19 87 LEU A CA 1
ATOM 648 C C . LEU A 1 87 ? 12.571 3.449 -69.382 1.00 77.19 87 LEU A C 1
ATOM 650 O O . LEU A 1 87 ? 11.644 3.937 -68.724 1.00 77.19 87 LEU A O 1
ATOM 654 N N . GLN A 1 88 ? 12.646 2.135 -69.573 1.00 82.56 88 GLN A N 1
ATOM 655 C CA . GLN A 1 88 ? 11.734 1.158 -68.993 1.00 82.56 88 GLN A CA 1
ATOM 656 C C . GLN A 1 88 ? 12.184 0.757 -67.582 1.00 82.56 88 GLN A C 1
ATOM 658 O O . GLN A 1 88 ? 13.223 0.135 -67.384 1.00 82.56 88 GLN A O 1
ATOM 663 N N . THR A 1 89 ? 11.358 1.077 -66.582 1.00 85.81 89 THR A N 1
ATOM 664 C CA . THR A 1 89 ? 11.618 0.735 -65.175 1.00 85.81 89 THR A CA 1
ATOM 665 C C . THR A 1 89 ? 10.757 -0.430 -64.696 1.00 85.81 89 THR A C 1
ATOM 667 O O . THR A 1 89 ? 9.529 -0.398 -64.845 1.00 85.81 89 THR A O 1
ATOM 670 N N . ILE A 1 90 ? 11.376 -1.394 -64.015 1.00 86.81 90 ILE A N 1
ATOM 671 C CA . ILE A 1 90 ? 10.699 -2.491 -63.320 1.00 86.81 90 ILE A CA 1
ATOM 672 C C . ILE A 1 90 ? 10.824 -2.360 -61.794 1.00 86.81 90 ILE A C 1
ATOM 674 O O . ILE A 1 90 ? 11.868 -1.988 -61.262 1.00 86.81 90 ILE A O 1
ATOM 678 N N . GLY A 1 91 ? 9.731 -2.654 -61.083 1.00 84.75 91 GLY A N 1
ATOM 679 C CA . GLY A 1 91 ? 9.680 -2.694 -59.620 1.00 84.75 91 GLY A CA 1
ATOM 680 C C . GLY A 1 91 ? 9.634 -4.132 -59.099 1.00 84.75 91 GLY A C 1
ATOM 681 O O . GLY A 1 91 ? 8.678 -4.859 -59.384 1.00 84.75 91 GLY A O 1
ATOM 682 N N . LEU A 1 92 ? 10.639 -4.528 -58.320 1.00 84.06 92 LEU A N 1
ATOM 683 C CA . LEU A 1 92 ? 10.868 -5.891 -57.837 1.00 84.06 92 LEU A CA 1
ATOM 684 C C . LEU A 1 92 ? 10.833 -5.929 -56.300 1.00 84.06 92 LEU A C 1
ATOM 686 O O . LEU A 1 92 ? 11.852 -5.829 -55.616 1.00 84.06 92 LEU A O 1
ATOM 690 N N . THR A 1 93 ? 9.628 -6.054 -55.743 1.00 73.12 93 THR A N 1
ATOM 691 C CA . THR A 1 93 ? 9.374 -6.106 -54.291 1.00 73.12 93 THR A CA 1
ATOM 692 C C . THR A 1 93 ? 8.794 -7.460 -53.871 1.00 73.12 93 THR A C 1
ATOM 694 O O . THR A 1 93 ? 8.458 -8.281 -54.721 1.00 73.12 93 THR A O 1
ATOM 697 N N . THR A 1 94 ? 8.713 -7.728 -52.564 1.00 63.19 94 THR A N 1
ATOM 698 C CA . THR A 1 94 ? 8.339 -9.041 -52.004 1.00 63.19 94 THR A CA 1
ATOM 699 C C . THR A 1 94 ? 6.961 -9.555 -52.468 1.00 63.19 94 THR A C 1
ATOM 701 O O . THR A 1 94 ? 5.994 -8.795 -52.516 1.00 63.19 94 THR A O 1
ATOM 704 N N . GLY A 1 95 ? 6.873 -10.859 -52.776 1.00 59.94 95 GLY A N 1
ATOM 705 C CA . GLY A 1 95 ? 5.647 -11.566 -53.183 1.00 59.94 95 GLY A CA 1
ATOM 706 C C . GLY A 1 95 ? 5.841 -12.519 -54.374 1.00 59.94 95 GLY A C 1
ATOM 707 O O . GLY A 1 95 ? 6.898 -12.522 -55.006 1.00 59.94 95 GLY A O 1
ATOM 708 N N . SER A 1 96 ? 4.812 -13.321 -54.676 1.00 55.03 96 SER A N 1
ATOM 709 C CA . SER A 1 96 ? 4.708 -14.096 -55.920 1.00 55.03 96 SER A CA 1
ATOM 710 C C . SER A 1 96 ? 4.635 -13.156 -57.123 1.00 55.03 96 SER A C 1
ATOM 712 O O . SER A 1 96 ? 3.975 -12.118 -57.062 1.00 55.03 96 SER A O 1
ATOM 714 N N . GLU A 1 97 ? 5.282 -13.523 -58.223 1.00 59.59 97 GLU A N 1
ATOM 715 C CA . GLU A 1 97 ? 5.285 -12.712 -59.441 1.00 59.59 97 GLU A CA 1
ATOM 716 C C . GLU A 1 97 ? 3.880 -12.497 -59.965 1.00 59.59 97 GLU A C 1
ATOM 718 O O . GLU A 1 97 ? 3.159 -13.448 -60.266 1.00 59.59 97 GLU A O 1
ATOM 723 N N . THR A 1 98 ? 3.508 -11.234 -60.138 1.00 65.62 98 THR A N 1
ATOM 724 C CA . THR A 1 98 ? 2.334 -10.940 -60.953 1.00 65.62 98 THR A CA 1
ATOM 725 C C . THR A 1 98 ? 2.624 -11.332 -62.409 1.00 65.62 98 THR A C 1
ATOM 727 O O . THR A 1 98 ? 3.761 -11.167 -62.868 1.00 65.62 98 THR A O 1
ATOM 730 N N . PRO A 1 99 ? 1.623 -11.796 -63.180 1.00 66.38 99 PRO A N 1
ATOM 731 C CA . PRO A 1 99 ? 1.793 -12.086 -64.607 1.00 66.38 99 PRO A CA 1
ATOM 732 C C . PRO A 1 99 ? 2.421 -10.915 -65.381 1.00 66.38 99 PRO A C 1
ATOM 734 O O . PRO A 1 99 ? 3.260 -11.116 -66.254 1.00 66.38 99 PRO A O 1
ATOM 737 N N . SER A 1 100 ? 2.098 -9.679 -64.981 1.00 67.00 100 SER A N 1
ATOM 738 C CA . SER A 1 100 ? 2.690 -8.453 -65.525 1.00 67.00 100 SER A CA 1
ATOM 739 C C . SER A 1 100 ? 4.183 -8.296 -65.204 1.00 67.00 100 SER A C 1
ATOM 741 O O . SER A 1 100 ? 4.941 -7.901 -66.086 1.00 67.00 100 SER A O 1
ATOM 743 N N . GLN A 1 101 ? 4.634 -8.631 -63.989 1.00 72.94 101 GLN A N 1
ATOM 744 C CA . GLN A 1 101 ? 6.062 -8.611 -63.643 1.00 72.94 101 GLN A CA 1
ATOM 745 C C . GLN A 1 101 ? 6.839 -9.691 -64.393 1.00 72.94 101 GLN A C 1
ATOM 747 O O . GLN A 1 101 ? 7.943 -9.425 -64.859 1.00 72.94 101 GLN A O 1
ATOM 752 N N . ARG A 1 102 ? 6.261 -10.887 -64.550 1.00 73.81 102 ARG A N 1
ATOM 753 C CA . ARG A 1 102 ? 6.881 -11.971 -65.321 1.00 73.81 102 ARG A CA 1
ATOM 754 C C . ARG A 1 102 ? 7.024 -11.591 -66.797 1.00 73.81 102 ARG A C 1
ATOM 756 O O . ARG A 1 102 ? 8.099 -11.766 -67.358 1.00 73.81 102 ARG A O 1
ATOM 763 N N . ALA A 1 103 ? 5.989 -10.996 -67.390 1.00 72.94 103 ALA A N 1
ATOM 764 C CA . ALA A 1 103 ? 6.047 -10.468 -68.751 1.00 72.94 103 ALA A CA 1
ATOM 765 C C . ALA A 1 103 ? 7.083 -9.336 -68.902 1.00 72.94 103 ALA A C 1
ATOM 767 O O . ALA A 1 103 ? 7.798 -9.294 -69.896 1.00 72.94 103 ALA A O 1
ATOM 768 N N . GLN A 1 104 ? 7.212 -8.446 -67.910 1.00 73.12 104 GLN A N 1
ATOM 769 C CA . GLN A 1 104 ? 8.206 -7.363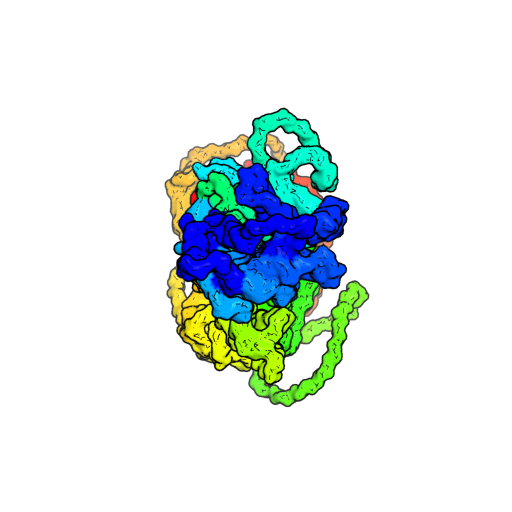 -67.929 1.00 73.12 104 GLN A CA 1
ATOM 770 C C . GLN A 1 104 ? 9.647 -7.855 -67.752 1.00 73.12 104 GLN A C 1
ATOM 772 O O . GLN A 1 104 ? 10.539 -7.301 -68.383 1.00 73.12 104 GLN A O 1
ATOM 777 N N . LEU A 1 105 ? 9.878 -8.886 -66.932 1.00 77.25 105 LEU A N 1
ATOM 778 C CA . LEU A 1 105 ? 11.192 -9.528 -66.813 1.00 77.25 105 LEU A CA 1
ATOM 779 C C . LEU A 1 105 ? 11.604 -10.196 -68.134 1.00 77.25 105 LEU A C 1
ATOM 781 O O . LEU A 1 105 ? 12.757 -10.083 -68.528 1.00 77.25 105 LEU A O 1
ATOM 785 N N . LEU A 1 106 ? 10.657 -10.822 -68.844 1.00 75.88 106 LEU A N 1
ATOM 786 C CA . LEU A 1 106 ? 10.892 -11.412 -70.170 1.00 75.88 106 LEU A CA 1
ATOM 787 C C . LEU A 1 106 ? 11.111 -10.356 -71.266 1.00 75.88 106 LEU A C 1
ATOM 789 O O . LEU A 1 106 ? 11.908 -10.572 -72.170 1.00 75.88 106 LEU A O 1
ATOM 793 N N . ALA A 1 107 ? 10.421 -9.213 -71.188 1.00 75.31 107 ALA A N 1
ATOM 794 C CA . ALA A 1 107 ? 10.547 -8.114 -72.149 1.00 75.31 107 ALA A CA 1
ATOM 795 C C . ALA A 1 107 ? 11.812 -7.247 -71.956 1.00 75.31 107 ALA A C 1
ATOM 797 O O . ALA A 1 107 ? 12.104 -6.404 -72.807 1.00 75.31 107 ALA A O 1
ATOM 798 N N . GLY A 1 108 ? 12.539 -7.425 -70.847 1.00 76.06 108 GLY A N 1
ATOM 799 C CA . GLY A 1 108 ? 13.694 -6.607 -70.469 1.00 76.06 108 GLY A CA 1
ATOM 800 C C . GLY A 1 108 ? 13.316 -5.256 -69.842 1.00 76.06 108 GLY A C 1
ATOM 801 O O . GLY A 1 108 ? 12.215 -4.730 -70.030 1.00 76.06 108 GLY A O 1
ATOM 802 N N . ALA A 1 109 ? 14.233 -4.683 -69.060 1.00 83.06 109 ALA A N 1
ATOM 803 C CA . ALA A 1 109 ? 14.074 -3.381 -68.412 1.00 83.06 109 ALA A CA 1
ATOM 804 C C . ALA A 1 109 ? 15.426 -2.671 -68.295 1.00 83.06 109 ALA A C 1
ATOM 806 O O . ALA A 1 109 ? 16.426 -3.313 -67.996 1.00 83.06 109 ALA A O 1
ATOM 807 N N . ASP A 1 110 ? 15.437 -1.349 -68.460 1.00 85.12 110 ASP A N 1
ATOM 808 C CA . ASP A 1 110 ? 16.651 -0.532 -68.370 1.00 85.12 110 ASP A CA 1
ATOM 809 C C . ASP A 1 110 ? 17.038 -0.255 -66.910 1.00 85.12 110 ASP A C 1
ATOM 811 O O . ASP A 1 110 ? 18.221 -0.212 -66.575 1.00 85.12 110 ASP A O 1
ATOM 815 N N . VAL A 1 111 ? 16.043 -0.096 -66.024 1.00 88.56 111 VAL A N 1
ATOM 816 C CA . VAL A 1 111 ? 16.249 0.177 -64.591 1.00 88.56 111 VAL A CA 1
ATOM 817 C C . VAL A 1 111 ? 15.406 -0.757 -63.725 1.00 88.56 111 VAL A C 1
ATOM 819 O O . VAL A 1 111 ? 14.182 -0.808 -63.860 1.00 88.56 111 VAL A O 1
ATOM 822 N N . ALA A 1 112 ? 16.038 -1.437 -62.772 1.00 90.25 112 ALA A N 1
ATOM 823 C CA . ALA A 1 112 ? 15.370 -2.252 -61.763 1.00 90.25 112 ALA A CA 1
ATOM 824 C C . ALA A 1 112 ? 15.426 -1.566 -60.397 1.00 90.25 112 ALA A C 1
ATOM 826 O O . ALA A 1 112 ? 16.488 -1.160 -59.934 1.00 90.25 112 ALA A O 1
ATOM 827 N N . VAL A 1 113 ? 14.278 -1.468 -59.729 1.00 91.88 113 VAL A N 1
ATOM 828 C CA . VAL A 1 113 ? 14.164 -0.938 -58.366 1.00 91.88 113 VAL A CA 1
ATOM 829 C C . VAL A 1 113 ? 13.575 -2.017 -57.473 1.00 91.88 113 VAL A C 1
ATOM 831 O O . VAL A 1 113 ? 12.478 -2.506 -57.749 1.00 91.88 113 VAL A O 1
ATOM 834 N N . GLY A 1 114 ? 14.241 -2.381 -56.382 1.00 90.69 114 GLY A N 1
ATOM 835 C CA . GLY A 1 114 ? 13.746 -3.480 -55.561 1.00 90.69 114 GLY A CA 1
ATOM 836 C C . GLY A 1 114 ? 14.373 -3.629 -54.186 1.00 90.69 114 GLY A C 1
ATOM 837 O O . GLY A 1 114 ? 15.341 -2.963 -53.826 1.00 90.69 114 GLY A O 1
ATOM 838 N N . THR A 1 115 ? 13.782 -4.533 -53.406 1.00 89.56 115 THR A N 1
ATOM 839 C CA . THR A 1 115 ? 14.307 -4.922 -52.091 1.00 89.56 115 THR A CA 1
ATOM 840 C C . THR A 1 115 ? 15.459 -5.919 -52.241 1.00 89.56 115 THR A C 1
ATOM 842 O O . THR A 1 115 ? 15.321 -6.832 -53.064 1.00 89.56 115 THR A O 1
ATOM 845 N N . PRO A 1 116 ? 16.529 -5.831 -51.425 1.00 89.94 116 PRO A N 1
ATOM 846 C CA . PRO A 1 116 ? 17.725 -6.665 -51.542 1.00 89.94 116 PRO A CA 1
ATOM 847 C C . PRO A 1 116 ? 17.443 -8.160 -51.694 1.00 89.94 116 PRO A C 1
ATOM 849 O O . PRO A 1 116 ? 17.962 -8.788 -52.609 1.00 89.94 116 PRO A O 1
ATOM 852 N N . GLN A 1 117 ? 16.573 -8.729 -50.850 1.00 86.19 117 GLN A N 1
ATOM 853 C CA . GLN A 1 117 ? 16.296 -10.169 -50.881 1.00 86.19 117 GLN A CA 1
ATOM 854 C C . GLN A 1 117 ? 15.682 -10.612 -52.212 1.00 86.19 117 GLN A C 1
ATOM 856 O O . GLN A 1 117 ? 16.033 -11.662 -52.737 1.00 86.19 117 GLN A O 1
ATOM 861 N N . ARG A 1 118 ? 14.761 -9.815 -52.767 1.00 86.69 118 ARG A N 1
ATOM 862 C CA . ARG A 1 118 ? 14.060 -10.174 -54.006 1.00 86.69 118 ARG A CA 1
ATOM 863 C C . ARG A 1 118 ? 14.959 -10.031 -55.228 1.00 86.69 118 ARG A C 1
ATOM 865 O O . ARG A 1 118 ? 14.911 -10.886 -56.106 1.00 86.69 118 ARG A O 1
ATOM 872 N N . LEU A 1 119 ? 15.756 -8.967 -55.273 1.00 89.31 119 LEU A N 1
ATOM 873 C CA . LEU A 1 119 ? 16.730 -8.745 -56.340 1.00 89.31 119 LEU A CA 1
ATOM 874 C C . LEU A 1 119 ? 17.790 -9.856 -56.346 1.00 89.31 119 LEU A C 1
ATOM 876 O O . LEU A 1 119 ? 18.040 -10.444 -57.392 1.00 89.31 119 LEU A O 1
ATOM 880 N N . ALA A 1 120 ? 18.339 -10.201 -55.176 1.00 88.12 120 ALA A N 1
ATOM 881 C CA . ALA A 1 120 ? 19.332 -11.266 -55.048 1.00 88.12 120 ALA A CA 1
ATOM 882 C C . ALA A 1 120 ? 18.761 -12.646 -55.413 1.00 88.12 120 ALA A C 1
ATOM 884 O O . ALA A 1 120 ? 19.416 -13.397 -56.125 1.00 88.12 120 ALA A O 1
ATOM 885 N N . ALA A 1 121 ? 17.528 -12.961 -54.996 1.00 87.12 121 ALA A N 1
ATOM 886 C CA . ALA A 1 121 ? 16.872 -14.218 -55.363 1.00 87.12 121 ALA A CA 1
ATOM 887 C C . ALA A 1 121 ? 16.680 -14.348 -56.884 1.00 87.12 121 ALA A C 1
ATOM 889 O O . ALA A 1 121 ? 17.039 -15.365 -57.463 1.00 87.12 121 ALA A O 1
ATOM 890 N N . LEU A 1 122 ? 16.187 -13.299 -57.554 1.00 86.12 122 LEU A N 1
ATOM 891 C CA . LEU A 1 122 ? 16.015 -13.310 -59.013 1.00 86.12 122 LEU A CA 1
ATOM 892 C C . LEU A 1 122 ? 17.346 -13.427 -59.767 1.00 86.12 122 LEU A C 1
ATOM 894 O O . LEU A 1 122 ? 17.392 -14.048 -60.827 1.00 86.12 122 LEU A O 1
ATOM 898 N N . MET A 1 123 ? 18.416 -12.850 -59.219 1.00 88.56 123 MET A N 1
ATOM 899 C CA . MET A 1 123 ? 19.768 -12.993 -59.756 1.00 88.56 123 MET A CA 1
ATOM 900 C C . MET A 1 123 ? 20.280 -14.432 -59.608 1.00 88.56 123 MET A C 1
ATOM 902 O O . MET A 1 123 ? 20.770 -15.006 -60.574 1.00 88.56 123 MET A O 1
ATOM 906 N N . GLN A 1 124 ? 20.102 -15.046 -58.434 1.00 85.25 124 GLN A N 1
ATOM 907 C CA . GLN A 1 124 ? 20.472 -16.446 -58.181 1.00 85.25 124 GLN A CA 1
ATOM 908 C C . GLN A 1 124 ? 19.661 -17.439 -59.026 1.00 85.25 124 GLN A C 1
ATOM 910 O O . GLN A 1 124 ? 20.197 -18.448 -59.468 1.00 85.25 124 GLN A O 1
ATOM 915 N N . GLU A 1 125 ? 18.390 -17.137 -59.295 1.00 85.38 125 GLU A N 1
ATOM 916 C CA . GLU A 1 125 ? 17.530 -17.903 -60.206 1.00 85.38 125 GLU A CA 1
ATOM 917 C C . GLU A 1 125 ? 17.933 -17.748 -61.692 1.00 85.38 125 GLU A C 1
ATOM 919 O O . GLU A 1 125 ? 17.331 -18.394 -62.548 1.00 85.38 125 GLU A O 1
ATOM 924 N N . GLY A 1 126 ? 18.907 -16.887 -62.026 1.00 83.19 126 GLY A N 1
ATOM 925 C CA . GLY A 1 126 ? 19.344 -16.620 -63.404 1.00 83.19 126 GLY A CA 1
ATOM 926 C C . GLY A 1 126 ? 18.372 -15.754 -64.214 1.00 83.19 126 GLY A C 1
ATOM 927 O O . GLY A 1 126 ? 18.403 -15.748 -65.441 1.00 83.19 126 GLY A O 1
ATOM 928 N N . ARG A 1 127 ? 17.468 -15.040 -63.538 1.00 82.75 127 ARG A N 1
ATOM 929 C CA . ARG A 1 127 ? 16.345 -14.299 -64.144 1.00 82.75 127 ARG A CA 1
ATOM 930 C C . ARG A 1 127 ? 16.515 -12.784 -64.091 1.00 82.75 127 ARG A C 1
ATOM 932 O O . ARG A 1 127 ? 15.666 -12.051 -64.594 1.00 82.75 127 ARG A O 1
ATOM 939 N N . LEU A 1 128 ? 17.591 -12.323 -63.464 1.00 85.62 128 LEU A N 1
ATOM 940 C CA . LEU A 1 128 ? 18.021 -10.935 -63.420 1.00 85.62 128 LEU A CA 1
ATOM 941 C C . LEU A 1 128 ? 19.540 -10.909 -63.597 1.00 85.62 128 LEU A C 1
ATOM 943 O O . LEU A 1 128 ? 20.264 -11.355 -62.712 1.00 85.62 128 LEU A O 1
ATOM 947 N N . ASP A 1 129 ? 20.014 -10.384 -64.722 1.00 85.06 129 ASP A N 1
ATOM 948 C CA . ASP A 1 129 ? 21.444 -10.183 -64.958 1.00 85.06 129 ASP A CA 1
ATOM 949 C C . ASP A 1 129 ? 21.849 -8.766 -64.532 1.00 85.06 129 ASP A C 1
ATOM 951 O O . ASP A 1 129 ? 21.296 -7.778 -65.018 1.00 85.06 129 ASP A O 1
ATOM 955 N N . VAL A 1 130 ? 22.800 -8.672 -63.601 1.00 85.94 130 VAL A N 1
ATOM 956 C CA . VAL A 1 130 ? 23.356 -7.403 -63.106 1.00 85.94 130 VAL A CA 1
ATOM 957 C C . VAL A 1 130 ? 24.751 -7.102 -63.670 1.00 85.94 130 VAL A C 1
ATOM 959 O O . VAL A 1 130 ? 25.290 -6.026 -63.414 1.00 85.94 130 VAL A O 1
ATOM 962 N N . GLY A 1 131 ? 25.329 -8.001 -64.476 1.00 83.06 131 GLY A N 1
ATOM 963 C CA . GLY A 1 131 ? 26.685 -7.873 -65.020 1.00 83.06 131 GLY A CA 1
ATOM 964 C C . GLY A 1 131 ? 26.848 -6.750 -66.050 1.00 83.06 131 GLY A C 1
ATOM 965 O O . GLY A 1 131 ? 27.958 -6.277 -66.280 1.00 83.06 131 GLY A O 1
ATOM 966 N N . ALA A 1 132 ? 25.748 -6.273 -66.638 1.00 82.25 132 ALA A N 1
ATOM 967 C CA . ALA A 1 132 ? 25.727 -5.149 -67.579 1.00 82.25 132 ALA A CA 1
ATOM 968 C C . ALA A 1 132 ? 25.350 -3.796 -66.936 1.00 82.25 132 ALA A C 1
ATOM 970 O O . ALA A 1 132 ? 25.279 -2.779 -67.639 1.00 82.25 132 ALA A O 1
ATOM 971 N N . VAL A 1 133 ? 25.122 -3.762 -65.615 1.00 88.12 133 VAL A N 1
ATOM 972 C CA . VAL A 1 133 ? 24.695 -2.553 -64.898 1.00 88.12 133 VAL A CA 1
ATOM 973 C C . VAL A 1 133 ? 25.810 -1.508 -64.892 1.00 88.12 133 VAL A C 1
ATOM 975 O O . VAL A 1 133 ? 26.965 -1.786 -64.577 1.00 88.12 133 VAL A O 1
ATOM 978 N N . ARG A 1 134 ? 25.445 -0.270 -65.220 1.00 85.12 134 ARG A N 1
ATOM 979 C CA . ARG A 1 134 ? 26.338 0.894 -65.297 1.00 85.12 134 ARG A CA 1
ATOM 980 C C . ARG A 1 134 ? 26.205 1.827 -64.105 1.00 85.12 134 ARG A C 1
ATOM 982 O O . ARG A 1 134 ? 27.098 2.640 -63.889 1.00 85.12 134 ARG A O 1
ATOM 989 N N . ALA A 1 135 ? 25.114 1.727 -63.350 1.00 88.19 135 ALA A N 1
ATOM 990 C CA . ALA A 1 135 ? 24.883 2.548 -62.172 1.00 88.19 135 ALA A CA 1
ATOM 991 C C . ALA A 1 135 ? 24.078 1.801 -61.098 1.00 88.19 135 ALA A C 1
ATOM 993 O O . ALA A 1 135 ? 23.040 1.200 -61.385 1.00 88.19 135 ALA A O 1
ATOM 994 N N . VAL A 1 136 ? 24.544 1.876 -59.851 1.00 91.44 136 VAL A N 1
ATOM 995 C CA . VAL A 1 136 ? 23.904 1.293 -58.669 1.00 91.44 136 VAL A CA 1
ATOM 996 C C . VAL A 1 136 ? 23.633 2.382 -57.634 1.00 91.44 136 VAL A C 1
ATOM 998 O O . VAL A 1 136 ? 24.541 3.107 -57.229 1.00 91.44 136 VAL A O 1
ATOM 1001 N N . ALA A 1 137 ? 22.389 2.472 -57.169 1.00 91.62 137 ALA A N 1
ATOM 1002 C CA . ALA A 1 137 ? 21.979 3.381 -56.107 1.00 91.62 137 ALA A CA 1
ATOM 1003 C C . ALA A 1 137 ? 21.467 2.625 -54.871 1.00 91.62 137 ALA A C 1
ATOM 1005 O O . ALA A 1 137 ? 20.650 1.712 -54.988 1.00 91.62 137 ALA A O 1
ATOM 1006 N N . LEU A 1 138 ? 21.908 3.039 -53.684 1.00 92.00 138 LEU A N 1
ATOM 1007 C CA . LEU A 1 138 ? 21.458 2.550 -52.380 1.00 92.00 138 LEU A CA 1
ATOM 1008 C C . LEU A 1 138 ? 20.674 3.659 -51.665 1.00 92.00 138 LEU A C 1
ATOM 1010 O O . LEU A 1 138 ? 21.260 4.675 -51.293 1.00 92.00 138 LEU A O 1
ATOM 1014 N N . ASP A 1 139 ? 19.373 3.479 -51.438 1.00 88.38 139 ASP A N 1
ATOM 1015 C CA . ASP A 1 139 ? 18.561 4.415 -50.639 1.00 88.38 139 ASP A CA 1
ATOM 1016 C C . ASP A 1 139 ? 18.426 3.929 -49.189 1.00 88.38 139 ASP A C 1
ATOM 1018 O O . ASP A 1 139 ? 18.324 2.729 -48.947 1.00 88.38 139 ASP A O 1
ATOM 1022 N N . GLU A 1 140 ? 18.403 4.846 -48.218 1.00 84.88 140 GLU A N 1
ATOM 1023 C CA . GLU A 1 140 ? 18.478 4.536 -46.776 1.00 84.88 140 GLU A CA 1
ATOM 1024 C C . GLU A 1 140 ? 19.618 3.537 -46.460 1.00 84.88 140 GLU A C 1
ATOM 1026 O O . GLU A 1 140 ? 19.416 2.474 -45.864 1.00 84.88 140 GLU A O 1
ATOM 1031 N N . VAL A 1 141 ? 20.843 3.867 -46.888 1.00 86.81 141 VAL A N 1
ATOM 1032 C CA . VAL A 1 141 ? 22.004 2.961 -46.790 1.00 86.81 141 VAL A CA 1
ATOM 1033 C C . VAL A 1 141 ? 22.364 2.562 -45.347 1.00 86.81 141 VAL A C 1
ATOM 1035 O O . VAL A 1 141 ? 22.894 1.476 -45.116 1.00 86.81 141 VAL A O 1
ATOM 1038 N N . ASP A 1 142 ? 21.999 3.385 -44.359 1.00 78.44 142 ASP A N 1
ATOM 1039 C CA . ASP A 1 142 ? 22.065 3.062 -42.927 1.00 78.44 142 ASP A CA 1
ATOM 1040 C C . ASP A 1 142 ? 21.206 1.843 -42.564 1.00 78.44 142 ASP A C 1
ATOM 1042 O O . ASP A 1 142 ? 21.591 1.043 -41.714 1.00 78.44 142 ASP A O 1
ATOM 1046 N N . VAL A 1 143 ? 20.059 1.669 -43.224 1.00 78.44 143 VAL A N 1
ATOM 1047 C CA . VAL A 1 143 ? 19.159 0.526 -43.031 1.00 78.44 143 VAL A CA 1
ATOM 1048 C C . VAL A 1 143 ? 19.625 -0.673 -43.843 1.00 78.44 143 VAL A C 1
ATOM 1050 O O . VAL A 1 143 ? 19.663 -1.780 -43.311 1.00 78.44 143 VAL A O 1
ATOM 1053 N N . LEU A 1 144 ? 19.993 -0.465 -45.110 1.00 83.81 144 LEU A N 1
ATOM 1054 C CA . LEU A 1 144 ? 20.436 -1.542 -46.000 1.00 83.81 144 LEU A CA 1
ATOM 1055 C C . LEU A 1 144 ? 21.673 -2.263 -45.466 1.00 83.81 144 LEU A C 1
ATOM 1057 O O . LEU A 1 144 ? 21.745 -3.485 -45.543 1.00 83.81 144 LEU A O 1
ATOM 1061 N N . LEU A 1 145 ? 22.624 -1.516 -44.903 1.00 82.56 145 LEU A N 1
ATOM 1062 C CA . LEU A 1 145 ? 23.850 -2.077 -44.337 1.00 82.56 145 LEU A CA 1
ATOM 1063 C C . LEU A 1 145 ? 23.748 -2.365 -42.833 1.00 82.56 145 LEU A C 1
ATOM 1065 O O . LEU A 1 145 ? 24.583 -3.106 -42.313 1.00 82.56 145 LEU A O 1
ATOM 1069 N N . GLY A 1 146 ? 22.762 -1.786 -42.140 1.00 68.62 146 GLY A N 1
ATOM 1070 C CA . GLY A 1 146 ? 22.562 -1.943 -40.697 1.00 68.62 146 GLY A CA 1
ATOM 1071 C C . GLY A 1 146 ? 21.589 -3.055 -40.285 1.00 68.62 146 GLY A C 1
ATOM 1072 O O . GLY A 1 146 ? 21.681 -3.542 -39.163 1.00 68.62 146 GLY A O 1
ATOM 1073 N N . ASP A 1 147 ? 20.657 -3.472 -41.149 1.00 68.38 147 ASP A N 1
ATOM 1074 C CA . ASP A 1 147 ? 19.740 -4.594 -40.892 1.00 68.38 147 ASP A CA 1
ATOM 1075 C C . ASP A 1 147 ? 20.346 -5.897 -41.441 1.00 68.38 147 ASP A C 1
ATOM 1077 O O . ASP A 1 147 ? 20.535 -6.036 -42.650 1.00 68.38 147 ASP A O 1
ATOM 1081 N N . GLU A 1 148 ? 20.637 -6.868 -40.570 1.00 66.94 148 GLU A N 1
ATOM 1082 C CA . GLU A 1 148 ? 21.312 -8.124 -40.946 1.00 66.94 148 GLU A CA 1
ATOM 1083 C C . GLU A 1 148 ? 20.591 -8.889 -42.063 1.00 66.94 148 GLU A C 1
ATOM 1085 O O . GLU A 1 148 ? 21.232 -9.470 -42.937 1.00 66.94 148 GLU A O 1
ATOM 1090 N N . SER A 1 149 ? 19.257 -8.826 -42.084 1.00 73.25 149 SER A N 1
ATOM 1091 C CA . SER A 1 149 ? 18.439 -9.491 -43.105 1.00 73.25 149 SER A CA 1
ATOM 1092 C C . SER A 1 149 ? 18.543 -8.851 -44.496 1.00 73.25 149 SER A C 1
ATOM 1094 O O . SER A 1 149 ? 18.164 -9.477 -45.488 1.00 73.25 149 SER A O 1
ATOM 1096 N N . LEU A 1 150 ? 19.029 -7.607 -44.574 1.00 80.62 150 LEU A N 1
ATOM 1097 C CA . LEU A 1 150 ? 19.176 -6.822 -45.801 1.00 80.62 150 LEU A CA 1
ATOM 1098 C C . LEU A 1 150 ? 20.640 -6.721 -46.243 1.00 80.62 150 LEU A C 1
ATOM 1100 O O . LEU A 1 150 ? 20.909 -6.716 -47.446 1.00 80.62 150 LEU A O 1
ATOM 1104 N N . ALA A 1 151 ? 21.580 -6.679 -45.298 1.00 82.94 151 ALA A N 1
ATOM 1105 C CA . ALA A 1 151 ? 22.988 -6.408 -45.568 1.00 82.94 151 ALA A CA 1
ATOM 1106 C C . ALA A 1 151 ? 23.658 -7.480 -46.441 1.00 82.94 151 ALA A C 1
ATOM 1108 O O . ALA A 1 151 ? 24.365 -7.131 -47.384 1.00 82.94 151 ALA A O 1
ATOM 1109 N N . GLY A 1 152 ? 23.421 -8.768 -46.162 1.00 86.31 152 GLY A N 1
ATOM 1110 C CA . GLY A 1 152 ? 23.984 -9.877 -46.948 1.00 86.31 152 GLY A CA 1
ATOM 1111 C C . GLY A 1 152 ? 23.549 -9.839 -48.421 1.00 86.31 152 GLY A C 1
ATOM 1112 O O . GLY A 1 152 ? 24.405 -9.719 -49.298 1.00 86.31 152 GLY A O 1
ATOM 1113 N N . PRO A 1 153 ? 22.234 -9.842 -48.710 1.00 88.00 153 PRO A N 1
ATOM 1114 C CA . PRO A 1 153 ? 21.723 -9.714 -50.076 1.00 88.00 153 PRO A CA 1
ATOM 1115 C C . PRO A 1 153 ? 22.150 -8.415 -50.775 1.00 88.00 153 PRO A C 1
ATOM 1117 O O . PRO A 1 153 ? 22.430 -8.431 -51.969 1.00 88.00 153 PRO A O 1
ATOM 1120 N N . THR A 1 154 ? 22.248 -7.298 -50.040 1.00 89.94 154 THR A N 1
ATOM 1121 C CA . THR A 1 154 ? 22.732 -6.022 -50.599 1.00 89.94 154 THR A CA 1
ATOM 1122 C C . THR A 1 154 ? 24.181 -6.139 -51.068 1.00 89.94 154 THR A C 1
ATOM 1124 O O . THR A 1 154 ? 24.490 -5.686 -52.165 1.00 89.94 154 THR A O 1
ATOM 1127 N N . ARG A 1 155 ? 25.063 -6.772 -50.281 1.00 89.31 155 ARG A N 1
ATOM 1128 C CA . ARG A 1 155 ? 26.459 -7.003 -50.692 1.00 89.31 155 ARG A CA 1
ATOM 1129 C C . ARG A 1 155 ? 26.560 -7.918 -51.898 1.00 89.31 155 ARG A C 1
ATOM 1131 O O . ARG A 1 155 ? 27.231 -7.558 -52.847 1.00 89.31 155 ARG A O 1
ATOM 1138 N N . CYS A 1 156 ? 25.810 -9.018 -51.905 1.00 88.19 156 CYS A N 1
ATOM 1139 C CA . CYS A 1 156 ? 25.786 -9.949 -53.033 1.00 88.19 156 CYS A CA 1
ATOM 1140 C C . CYS A 1 156 ? 25.458 -9.250 -54.368 1.00 88.19 156 CYS A C 1
ATOM 1142 O O . CYS A 1 156 ? 26.094 -9.525 -55.380 1.00 88.19 156 CYS A O 1
ATOM 1144 N N . LEU A 1 157 ? 24.516 -8.301 -54.362 1.00 89.06 157 LEU A N 1
ATOM 1145 C CA . LEU A 1 157 ? 24.176 -7.498 -55.542 1.00 89.06 157 LEU A CA 1
ATOM 1146 C C . LEU A 1 157 ? 25.268 -6.489 -55.924 1.00 89.06 157 LEU A C 1
ATOM 1148 O O . LEU A 1 157 ? 25.467 -6.231 -57.107 1.00 89.06 157 LEU A O 1
ATOM 1152 N N . LEU A 1 158 ? 25.951 -5.902 -54.938 1.00 88.75 158 LEU A N 1
ATOM 1153 C CA . LEU A 1 158 ? 27.052 -4.963 -55.169 1.00 88.75 158 LEU A CA 1
ATOM 1154 C C . LEU A 1 158 ? 28.300 -5.661 -55.720 1.00 88.75 158 LEU A C 1
ATOM 1156 O O . LEU A 1 158 ? 28.952 -5.097 -56.594 1.00 88.75 158 LEU A O 1
ATOM 1160 N N . ASP A 1 159 ? 28.601 -6.867 -55.237 1.00 86.88 159 ASP A N 1
ATOM 1161 C CA . ASP A 1 159 ? 29.745 -7.678 -55.669 1.00 86.88 159 ASP A CA 1
ATOM 1162 C C . ASP A 1 159 ? 29.548 -8.216 -57.095 1.00 86.88 159 ASP A C 1
ATOM 1164 O O . ASP A 1 159 ? 30.504 -8.334 -57.857 1.00 86.88 159 ASP A O 1
ATOM 1168 N N . ALA A 1 160 ? 28.299 -8.510 -57.473 1.00 86.00 160 ALA A N 1
ATOM 1169 C CA . ALA A 1 160 ? 27.940 -8.945 -58.821 1.00 86.00 160 ALA A CA 1
ATOM 1170 C C . ALA A 1 160 ? 27.875 -7.790 -59.843 1.00 86.00 160 ALA A C 1
ATOM 1172 O O . ALA A 1 160 ? 27.935 -8.032 -61.049 1.00 86.00 160 ALA A O 1
ATOM 1173 N N . ALA A 1 161 ? 27.749 -6.539 -59.386 1.00 86.88 161 ALA A N 1
ATOM 1174 C CA . ALA A 1 161 ? 27.743 -5.370 -60.257 1.00 86.88 161 ALA A CA 1
ATOM 1175 C C . ALA A 1 161 ? 29.180 -4.959 -60.653 1.00 86.88 161 ALA A C 1
ATOM 1177 O O . ALA A 1 161 ? 30.081 -4.978 -59.809 1.00 86.88 161 ALA A O 1
ATOM 1178 N N . PRO A 1 162 ? 29.420 -4.510 -61.901 1.00 86.00 162 PRO A N 1
ATOM 1179 C CA . PRO A 1 162 ? 30.745 -4.082 -62.345 1.00 86.00 162 PRO A CA 1
ATOM 1180 C C . PRO A 1 162 ? 31.370 -3.010 -61.442 1.00 86.00 162 PRO A C 1
ATOM 1182 O O . PRO A 1 162 ? 30.724 -2.028 -61.075 1.00 86.00 162 PRO A O 1
ATOM 1185 N N . SER A 1 163 ? 32.668 -3.132 -61.149 1.00 79.75 163 SER A N 1
ATOM 1186 C CA . SER A 1 163 ? 33.429 -2.112 -60.405 1.00 79.75 163 SER A CA 1
ATOM 1187 C C . SER A 1 163 ? 33.516 -0.766 -61.134 1.00 79.75 163 SER A C 1
ATOM 1189 O O . SER A 1 163 ? 33.705 0.265 -60.500 1.00 79.75 163 SER A O 1
ATOM 1191 N N . SER A 1 164 ? 33.324 -0.767 -62.457 1.00 80.50 164 SER A N 1
ATOM 1192 C CA . SER A 1 164 ? 33.248 0.437 -63.292 1.00 80.50 164 SER A CA 1
ATOM 1193 C C . SER A 1 164 ? 31.877 1.129 -63.269 1.00 80.50 164 SER A C 1
ATOM 1195 O O . SER A 1 164 ? 31.717 2.176 -63.898 1.00 80.50 164 SER A O 1
ATOM 1197 N N . ALA A 1 165 ? 30.877 0.580 -62.573 1.00 84.50 165 ALA A N 1
ATOM 1198 C CA . ALA A 1 165 ? 29.575 1.220 -62.432 1.00 84.50 165 ALA A CA 1
ATOM 1199 C C . ALA A 1 165 ? 29.653 2.464 -61.526 1.00 84.50 165 ALA A C 1
ATOM 1201 O O . ALA A 1 165 ? 30.409 2.490 -60.558 1.00 84.50 165 ALA A O 1
ATOM 1202 N N . LEU A 1 166 ? 28.838 3.481 -61.813 1.00 85.94 166 LEU A N 1
ATOM 1203 C CA . LEU A 1 166 ? 28.574 4.591 -60.892 1.00 85.94 166 LEU A CA 1
ATOM 1204 C C . LEU A 1 166 ? 27.917 4.039 -59.620 1.00 85.94 166 LEU A C 1
ATOM 1206 O O . LEU A 1 166 ? 26.933 3.304 -59.708 1.00 85.94 166 LEU A O 1
ATOM 1210 N N . ARG A 1 167 ? 28.408 4.409 -58.437 1.00 89.56 167 ARG A N 1
ATOM 1211 C CA . ARG A 1 167 ? 27.873 3.923 -57.156 1.00 89.56 167 ARG A CA 1
ATOM 1212 C C . ARG A 1 167 ? 27.440 5.092 -56.286 1.00 89.56 167 ARG A C 1
ATOM 1214 O O . ARG A 1 167 ? 28.255 5.930 -55.913 1.00 89.56 167 ARG A O 1
ATOM 1221 N N . VAL A 1 168 ? 26.154 5.153 -55.949 1.00 89.31 168 VAL A N 1
ATOM 1222 C CA . VAL A 1 168 ? 25.585 6.244 -55.145 1.00 89.31 168 VAL A CA 1
ATOM 1223 C C . VAL A 1 168 ? 24.874 5.680 -53.923 1.00 89.31 168 VAL A C 1
ATOM 1225 O O . VAL A 1 168 ? 23.998 4.834 -54.044 1.00 89.31 168 VAL A O 1
ATOM 1228 N N . ALA A 1 169 ? 25.199 6.161 -52.730 1.00 89.25 169 ALA A N 1
ATOM 1229 C CA . ALA A 1 169 ? 24.482 5.841 -51.500 1.00 89.25 169 ALA A CA 1
ATOM 1230 C C . ALA A 1 169 ? 23.812 7.089 -50.936 1.00 89.25 169 ALA A C 1
ATOM 1232 O O . ALA A 1 169 ? 24.406 8.162 -50.931 1.00 89.25 169 ALA A O 1
ATOM 1233 N N . ALA A 1 170 ? 22.596 6.959 -50.415 1.00 87.06 170 ALA A N 1
ATOM 1234 C CA . ALA A 1 170 ? 21.856 8.059 -49.817 1.00 87.06 170 ALA A CA 1
ATOM 1235 C C . ALA A 1 170 ? 21.351 7.708 -48.411 1.00 87.06 170 ALA A C 1
ATOM 1237 O O . ALA A 1 170 ? 20.820 6.624 -48.174 1.00 87.06 170 ALA A O 1
ATOM 1238 N N . SER A 1 171 ? 21.479 8.641 -47.462 1.00 84.56 171 SER A N 1
ATOM 1239 C CA . SER A 1 171 ? 20.845 8.533 -46.137 1.00 84.56 171 SER A CA 1
ATOM 1240 C C . SER A 1 171 ? 20.573 9.906 -45.506 1.00 84.56 171 SER A C 1
ATOM 1242 O O . SER A 1 171 ? 21.032 10.943 -45.980 1.00 84.56 171 SER A O 1
ATOM 1244 N N . ALA A 1 172 ? 19.741 9.937 -44.462 1.00 72.75 172 ALA A N 1
ATOM 1245 C CA . ALA A 1 172 ? 19.476 11.135 -43.666 1.00 72.75 172 ALA A CA 1
ATOM 1246 C C . ALA A 1 172 ? 20.477 11.354 -42.520 1.00 72.75 172 ALA A C 1
ATOM 1248 O O . ALA A 1 172 ? 20.533 12.448 -41.954 1.00 72.75 172 ALA A O 1
ATOM 1249 N N . SER A 1 173 ? 21.270 10.337 -42.194 1.00 72.94 173 SER A N 1
ATOM 1250 C CA . SER A 1 173 ? 22.346 10.405 -41.216 1.00 72.94 173 SER A CA 1
ATOM 1251 C C . SER A 1 173 ? 23.572 9.668 -41.747 1.00 72.94 173 SER A C 1
ATOM 1253 O O . SER A 1 173 ? 23.468 8.721 -42.522 1.00 72.94 173 SER A O 1
ATOM 1255 N N . LEU A 1 174 ? 24.751 10.102 -41.312 1.00 79.62 174 LEU A N 1
ATOM 1256 C CA . LEU A 1 174 ? 26.005 9.389 -41.529 1.00 79.62 174 LEU A CA 1
ATOM 1257 C C . LEU A 1 174 ? 26.661 9.091 -40.172 1.00 79.62 174 LEU A C 1
ATOM 1259 O O . LEU A 1 174 ? 27.628 9.755 -39.803 1.00 79.62 174 LEU A O 1
ATOM 1263 N N . PRO A 1 175 ? 26.104 8.176 -39.350 1.00 69.44 175 PRO A N 1
ATOM 1264 C CA . PRO A 1 175 ? 26.750 7.795 -38.099 1.00 69.44 175 PRO A CA 1
ATOM 1265 C C . PRO A 1 175 ? 28.175 7.321 -38.386 1.00 69.44 175 PRO A C 1
ATOM 1267 O O . PRO A 1 175 ? 28.365 6.714 -39.448 1.00 69.44 175 PRO A O 1
ATOM 1270 N N . PRO A 1 176 ? 29.133 7.496 -37.451 1.00 70.62 176 PRO A N 1
ATOM 1271 C CA . PRO A 1 176 ? 30.501 7.034 -37.627 1.00 70.62 176 PRO A CA 1
ATOM 1272 C C . PRO A 1 176 ? 30.506 5.637 -38.218 1.00 70.62 176 PRO A C 1
ATOM 1274 O O . PRO A 1 176 ? 30.984 5.524 -39.336 1.00 70.62 176 PRO A O 1
ATOM 1277 N N . ALA A 1 177 ? 29.786 4.686 -37.589 1.00 64.38 177 ALA A N 1
ATOM 1278 C CA . ALA A 1 177 ? 29.549 3.292 -37.995 1.00 64.38 177 ALA A CA 1
ATOM 1279 C C . ALA A 1 177 ? 29.246 3.061 -39.493 1.00 64.38 177 ALA A C 1
ATOM 1281 O O . ALA A 1 177 ? 29.843 2.181 -40.123 1.00 64.38 177 ALA A O 1
ATOM 1282 N N . LEU A 1 178 ? 28.350 3.861 -40.071 1.00 75.62 178 LEU A N 1
ATOM 1283 C CA . LEU A 1 178 ? 28.000 3.785 -41.487 1.00 75.62 178 LEU A CA 1
ATOM 1284 C C . LEU A 1 178 ? 29.130 4.331 -42.368 1.00 75.62 178 LEU A C 1
ATOM 1286 O O . LEU A 1 178 ? 29.419 3.744 -43.405 1.00 75.62 178 LEU A O 1
ATOM 1290 N N . ALA A 1 179 ? 29.800 5.408 -41.950 1.00 77.81 179 ALA A N 1
ATOM 1291 C CA . ALA A 1 179 ? 30.854 6.046 -42.735 1.00 77.81 179 ALA A CA 1
ATOM 1292 C C . ALA A 1 179 ? 32.018 5.094 -43.050 1.00 77.81 179 ALA A C 1
ATOM 1294 O O . ALA A 1 179 ? 32.423 5.003 -44.203 1.00 77.81 179 ALA A O 1
ATOM 1295 N N . ALA A 1 180 ? 32.530 4.330 -42.078 1.00 74.94 180 ALA A N 1
ATOM 1296 C CA . ALA A 1 180 ? 33.583 3.349 -42.374 1.00 74.94 180 ALA A CA 1
ATOM 1297 C C . ALA A 1 180 ? 33.048 2.075 -43.038 1.00 74.94 180 ALA A C 1
ATOM 1299 O O . ALA A 1 180 ? 33.790 1.446 -43.779 1.00 74.94 180 ALA A O 1
ATOM 1300 N N . ALA A 1 181 ? 31.773 1.704 -42.849 1.00 78.25 181 ALA A N 1
ATOM 1301 C CA . ALA A 1 181 ? 31.184 0.616 -43.635 1.00 78.25 181 ALA A CA 1
ATOM 1302 C C . ALA A 1 181 ? 31.102 0.988 -45.124 1.00 78.25 181 ALA A C 1
ATOM 1304 O O . ALA A 1 181 ? 31.401 0.151 -45.970 1.00 78.25 181 ALA A O 1
ATOM 1305 N N . LEU A 1 182 ? 30.755 2.242 -45.428 1.00 82.44 182 LEU A N 1
ATOM 1306 C CA . LEU A 1 182 ? 30.781 2.790 -46.781 1.00 82.44 182 LEU A CA 1
ATOM 1307 C C . LEU A 1 182 ? 32.205 2.884 -47.324 1.00 82.44 182 LEU A C 1
ATOM 1309 O O . LEU A 1 182 ? 32.427 2.397 -48.418 1.00 82.44 182 LEU A O 1
ATOM 1313 N N . ARG A 1 183 ? 33.177 3.406 -46.563 1.00 83.12 183 ARG A N 1
ATOM 1314 C CA . ARG A 1 183 ? 34.589 3.453 -47.002 1.00 83.12 183 ARG A CA 1
ATOM 1315 C C . ARG A 1 183 ? 35.196 2.070 -47.248 1.00 83.12 183 ARG A C 1
ATOM 1317 O O . ARG A 1 183 ? 36.043 1.929 -48.115 1.00 83.12 183 ARG A O 1
ATOM 1324 N N . ALA A 1 184 ? 34.775 1.056 -46.492 1.00 81.81 184 ALA A N 1
ATOM 1325 C CA . ALA A 1 184 ? 35.230 -0.317 -46.699 1.00 81.81 184 ALA A CA 1
ATOM 1326 C C . ALA A 1 184 ? 34.650 -0.943 -47.977 1.00 81.81 184 ALA A C 1
ATOM 1328 O O . ALA A 1 184 ? 35.315 -1.755 -48.608 1.00 81.81 184 ALA A O 1
ATOM 1329 N N . LEU A 1 185 ? 33.415 -0.588 -48.345 1.00 82.88 185 LEU A N 1
ATOM 1330 C CA . LEU A 1 185 ? 32.805 -1.031 -49.602 1.00 82.88 185 LEU A CA 1
ATOM 1331 C C . LEU A 1 185 ? 33.339 -0.227 -50.793 1.00 82.88 185 LEU A C 1
ATOM 1333 O O . LEU A 1 185 ? 33.575 -0.799 -51.853 1.00 82.88 185 LEU A O 1
ATOM 1337 N N . TRP A 1 186 ? 33.518 1.079 -50.593 1.00 87.75 186 TRP A N 1
ATOM 1338 C CA . TRP A 1 186 ? 33.816 2.102 -51.591 1.00 87.75 186 TRP A CA 1
ATOM 1339 C C . TRP A 1 186 ? 34.987 2.975 -51.103 1.00 87.75 186 TRP A C 1
ATOM 1341 O O . TRP A 1 186 ? 34.765 4.016 -50.468 1.00 87.75 186 TRP A O 1
ATOM 1351 N N . PRO A 1 187 ? 36.245 2.548 -51.332 1.00 80.12 187 PRO A N 1
ATOM 1352 C CA . PRO A 1 187 ? 37.433 3.256 -50.851 1.00 80.12 187 PRO A CA 1
ATOM 1353 C C . PRO A 1 187 ? 37.546 4.699 -51.361 1.00 80.12 187 PRO A C 1
ATOM 1355 O O . PRO A 1 187 ? 38.142 5.534 -50.682 1.00 80.12 187 PRO A O 1
ATOM 1358 N N . GLY A 1 188 ? 36.955 5.007 -52.523 1.00 79.38 188 GLY A N 1
ATOM 1359 C CA . GLY A 1 188 ? 36.973 6.327 -53.154 1.00 79.38 188 GLY A CA 1
ATOM 1360 C C . GLY A 1 188 ? 35.751 7.198 -52.849 1.00 79.38 188 GLY A C 1
ATOM 1361 O O . GLY A 1 188 ? 35.559 8.210 -53.523 1.00 79.38 188 GLY A O 1
ATOM 1362 N N . VAL A 1 189 ? 34.903 6.826 -51.877 1.00 84.50 189 VAL A N 1
ATOM 1363 C CA . VAL A 1 189 ? 33.606 7.490 -51.658 1.00 84.50 189 VAL A CA 1
ATOM 1364 C C . VAL A 1 189 ? 33.737 8.977 -51.304 1.00 84.50 189 VAL A C 1
ATOM 1366 O O . VAL A 1 189 ? 34.248 9.357 -50.247 1.00 84.50 189 VAL A O 1
ATOM 1369 N N . GLN A 1 190 ? 33.181 9.840 -52.152 1.00 83.19 190 GLN A N 1
ATOM 1370 C CA . GLN A 1 190 ? 33.089 11.273 -51.885 1.00 83.19 190 GLN A CA 1
ATOM 1371 C C . GLN A 1 190 ? 31.773 11.599 -51.174 1.00 83.19 190 GLN A C 1
ATOM 1373 O O . GLN A 1 190 ? 30.698 11.128 -51.547 1.00 83.19 190 GLN A O 1
ATOM 1378 N N . THR A 1 191 ? 31.840 12.416 -50.122 1.00 81.19 191 THR A N 1
ATOM 1379 C CA . THR A 1 191 ? 30.662 12.790 -49.326 1.00 81.19 191 THR A CA 1
ATOM 1380 C C . THR A 1 191 ? 30.083 14.122 -49.788 1.00 81.19 191 THR A C 1
ATOM 1382 O O . THR A 1 191 ? 30.676 15.178 -49.594 1.00 81.19 191 THR A O 1
ATOM 1385 N N . VAL A 1 192 ? 28.864 14.079 -50.316 1.00 79.00 192 VAL A N 1
ATOM 1386 C CA . VAL A 1 192 ? 28.050 15.240 -50.672 1.00 79.00 192 VAL A CA 1
ATOM 1387 C C . VAL A 1 192 ? 26.976 15.436 -49.604 1.00 79.00 192 VAL A C 1
ATOM 1389 O O . VAL A 1 192 ? 25.886 14.861 -49.661 1.00 79.00 192 VAL A O 1
ATOM 1392 N N . ALA A 1 193 ? 27.281 16.264 -48.606 1.00 74.75 193 ALA A N 1
ATOM 1393 C CA . ALA A 1 193 ? 26.359 16.577 -47.519 1.00 74.75 193 ALA A CA 1
ATOM 1394 C C . ALA A 1 193 ? 25.660 17.938 -47.708 1.00 74.75 193 ALA A C 1
ATOM 1396 O O . ALA A 1 193 ? 26.274 18.970 -48.002 1.00 74.75 193 ALA A O 1
ATOM 1397 N N . GLY A 1 194 ? 24.344 17.962 -47.507 1.00 70.31 194 GLY A N 1
ATOM 1398 C CA . GLY A 1 194 ? 23.588 19.185 -47.263 1.00 70.31 194 GLY A CA 1
ATOM 1399 C C . GLY A 1 194 ? 23.850 19.721 -45.848 1.00 70.31 194 GLY A C 1
ATOM 1400 O O . GLY A 1 194 ? 24.197 18.952 -44.952 1.00 70.31 194 GLY A O 1
ATOM 1401 N N . PRO A 1 195 ? 23.628 21.024 -45.599 1.00 63.62 195 PRO A N 1
ATOM 1402 C CA . PRO A 1 195 ? 23.902 21.656 -44.302 1.00 63.62 195 PRO A CA 1
ATOM 1403 C C . PRO A 1 195 ? 23.003 21.154 -43.157 1.00 63.62 195 PRO A C 1
ATOM 1405 O O . PRO A 1 195 ? 23.162 21.589 -42.024 1.00 63.62 195 PRO A O 1
ATOM 1408 N N . ARG A 1 196 ? 22.030 20.276 -43.440 1.00 63.00 196 ARG A N 1
ATOM 1409 C CA . ARG A 1 196 ? 21.075 19.736 -42.463 1.00 63.00 196 ARG A CA 1
ATOM 1410 C C . ARG A 1 196 ? 21.193 18.220 -42.301 1.00 63.00 196 ARG A C 1
ATOM 1412 O O . ARG A 1 196 ? 20.250 17.570 -41.857 1.00 63.00 196 ARG A O 1
ATOM 1419 N N . LEU A 1 197 ? 22.332 17.636 -42.671 1.00 67.75 197 LEU A N 1
ATOM 1420 C CA . LEU A 1 197 ? 22.652 16.255 -42.317 1.00 67.75 197 LEU A CA 1
ATOM 1421 C C . LEU A 1 197 ? 22.627 16.100 -40.783 1.00 67.75 197 LEU A C 1
ATOM 1423 O O . LEU A 1 197 ? 23.070 16.997 -40.076 1.00 67.75 197 LEU A O 1
ATOM 1427 N N . HIS A 1 198 ? 22.079 14.991 -40.272 1.00 64.50 198 HIS A N 1
ATOM 1428 C CA . HIS A 1 198 ? 21.823 14.751 -38.836 1.00 64.50 198 HIS A CA 1
ATOM 1429 C C . HIS A 1 198 ? 20.755 15.633 -38.177 1.00 64.50 198 HIS A C 1
ATOM 1431 O O . HIS A 1 198 ? 20.390 15.374 -37.031 1.00 64.50 198 HIS A O 1
ATOM 1437 N N . LEU A 1 199 ? 20.206 16.625 -38.884 1.00 60.78 199 LEU A N 1
ATOM 1438 C CA . LEU A 1 199 ? 19.120 17.442 -38.363 1.00 60.78 199 LEU A CA 1
ATOM 1439 C C . LEU A 1 199 ? 17.756 16.883 -38.798 1.00 60.78 199 LEU A C 1
ATOM 1441 O O . LEU A 1 199 ? 17.585 16.445 -39.945 1.00 60.78 199 LEU A O 1
ATOM 1445 N N . PRO A 1 200 ? 16.746 16.921 -37.913 1.00 57.66 200 PRO A N 1
ATOM 1446 C CA . PRO A 1 200 ? 15.365 16.737 -38.332 1.00 57.66 200 PRO A CA 1
ATOM 1447 C C . PRO A 1 200 ? 14.961 17.873 -39.287 1.00 57.66 200 PRO A C 1
ATOM 1449 O O . PRO A 1 200 ? 15.515 18.972 -39.248 1.00 57.66 200 PRO A O 1
ATOM 1452 N N . ALA A 1 201 ? 14.007 17.620 -40.185 1.00 56.91 201 ALA A N 1
ATOM 1453 C CA . ALA A 1 201 ? 13.584 18.633 -41.151 1.00 56.91 201 ALA A CA 1
ATOM 1454 C C . ALA A 1 201 ? 13.052 19.894 -40.421 1.00 56.91 201 ALA A C 1
ATOM 1456 O O . ALA A 1 201 ? 12.165 19.747 -39.577 1.00 56.91 201 ALA A O 1
ATOM 1457 N N . PRO A 1 202 ? 13.504 21.125 -40.757 1.00 46.72 202 PRO A N 1
ATOM 1458 C CA . PRO A 1 202 ? 13.163 22.348 -40.009 1.00 46.72 202 PRO A CA 1
ATOM 1459 C C . PRO A 1 202 ? 11.661 22.650 -39.889 1.00 46.72 202 PRO A C 1
ATOM 1461 O O . PRO A 1 202 ? 11.241 23.338 -38.971 1.00 46.72 202 PRO A O 1
ATOM 1464 N N . ALA A 1 203 ? 10.839 22.126 -40.804 1.00 48.88 203 ALA A N 1
ATOM 1465 C CA . ALA A 1 203 ? 9.387 22.319 -40.806 1.00 48.88 203 ALA A CA 1
ATOM 1466 C C . ALA A 1 203 ? 8.603 21.229 -40.038 1.00 48.88 203 ALA A C 1
ATOM 1468 O O . ALA A 1 203 ? 7.380 21.313 -39.956 1.00 48.88 203 ALA A O 1
ATOM 1469 N N . ALA A 1 204 ? 9.269 20.187 -39.523 1.00 49.66 204 ALA A N 1
ATOM 1470 C CA . ALA A 1 204 ? 8.625 19.011 -38.922 1.00 49.66 204 ALA A CA 1
ATOM 1471 C C . ALA A 1 204 ? 8.558 19.037 -37.386 1.00 49.66 204 ALA A C 1
ATOM 1473 O O . ALA A 1 204 ? 8.023 18.107 -36.791 1.00 49.66 204 ALA A O 1
ATOM 1474 N N . LEU A 1 205 ? 9.105 20.065 -36.733 1.00 53.22 205 LEU A N 1
ATOM 1475 C CA . LEU A 1 205 ? 9.190 20.122 -35.276 1.00 53.22 205 LEU A CA 1
ATOM 1476 C C . LEU A 1 205 ? 8.749 21.487 -34.751 1.00 53.22 205 LEU A C 1
ATOM 1478 O O . LEU A 1 205 ? 9.565 22.386 -34.570 1.00 53.22 205 LEU A O 1
ATOM 1482 N N . ARG A 1 206 ? 7.464 21.619 -34.410 1.00 52.94 206 ARG A N 1
ATOM 1483 C CA . ARG A 1 206 ? 7.075 22.533 -33.327 1.00 52.94 206 ARG A CA 1
ATOM 1484 C C . ARG A 1 206 ? 7.383 21.817 -32.013 1.00 52.94 206 ARG A C 1
ATOM 1486 O O . ARG A 1 206 ? 6.544 21.053 -31.560 1.00 52.94 206 ARG A O 1
ATOM 1493 N N . GLY A 1 207 ? 8.602 21.981 -31.492 1.00 58.88 207 GLY A N 1
ATOM 1494 C CA . GLY A 1 207 ? 9.054 21.494 -30.177 1.00 58.88 207 GLY A CA 1
ATOM 1495 C C . GLY A 1 207 ? 8.717 20.029 -29.853 1.00 58.88 207 GLY A C 1
ATOM 1496 O O . GLY A 1 207 ? 7.603 19.716 -29.437 1.00 58.88 207 GLY A O 1
ATOM 1497 N N . ALA A 1 208 ? 9.688 19.116 -29.974 1.00 66.75 208 ALA A N 1
ATOM 1498 C CA . ALA A 1 208 ? 9.515 17.780 -29.400 1.00 66.75 208 ALA A CA 1
ATOM 1499 C C . ALA A 1 208 ? 9.291 17.917 -27.889 1.00 66.75 208 ALA A C 1
ATOM 1501 O O . ALA A 1 208 ? 10.106 18.524 -27.196 1.00 66.75 208 ALA A O 1
ATOM 1502 N N . ARG A 1 209 ? 8.187 17.365 -27.384 1.00 73.06 209 ARG A N 1
ATOM 1503 C CA . ARG A 1 209 ? 7.878 17.385 -25.952 1.00 73.06 209 ARG A CA 1
ATOM 1504 C C . ARG A 1 209 ? 7.986 15.991 -25.359 1.00 73.06 209 ARG A C 1
ATOM 1506 O O . ARG A 1 209 ? 7.639 14.996 -26.001 1.00 73.06 209 ARG A O 1
ATOM 1513 N N . VAL A 1 210 ? 8.420 15.935 -24.111 1.00 72.31 210 VAL A N 1
ATOM 1514 C CA . VAL A 1 210 ? 8.396 14.720 -23.301 1.00 72.31 210 VAL A CA 1
ATOM 1515 C C . VAL A 1 210 ? 7.158 14.787 -22.418 1.00 72.31 210 VAL A C 1
ATOM 1517 O O . VAL A 1 210 ? 6.989 15.745 -21.669 1.00 72.31 210 VAL A O 1
ATOM 1520 N N . LEU A 1 211 ? 6.283 13.793 -22.536 1.00 72.06 211 LEU A N 1
ATOM 1521 C CA . LEU A 1 211 ? 5.129 13.625 -21.666 1.00 72.06 211 LEU A CA 1
ATOM 1522 C C . LEU A 1 211 ? 5.472 12.594 -20.594 1.00 72.06 211 LEU A C 1
ATOM 1524 O O . LEU A 1 211 ? 5.675 11.409 -20.885 1.00 72.06 211 LEU A O 1
ATOM 1528 N N . ASP A 1 212 ? 5.525 13.063 -19.355 1.00 68.31 212 ASP A N 1
ATOM 1529 C CA . ASP A 1 212 ? 5.600 12.198 -18.189 1.00 68.31 212 ASP A CA 1
ATOM 1530 C C . ASP A 1 212 ? 4.244 11.519 -17.978 1.00 68.31 212 ASP A C 1
ATOM 1532 O O . ASP A 1 212 ? 3.222 12.177 -17.794 1.00 68.31 212 ASP A O 1
ATOM 1536 N N . CYS A 1 213 ? 4.218 10.194 -18.076 1.00 69.25 213 CYS A N 1
ATOM 1537 C CA . CYS A 1 213 ? 2.997 9.405 -17.943 1.00 69.25 213 CYS A CA 1
ATOM 1538 C C . CYS A 1 213 ? 2.764 8.927 -16.502 1.00 69.25 213 CYS A C 1
ATOM 1540 O O . CYS A 1 213 ? 1.807 8.188 -16.265 1.00 69.25 213 CYS A O 1
ATOM 1542 N N . SER A 1 214 ? 3.635 9.303 -15.562 1.00 59.75 214 SER A N 1
ATOM 1543 C CA . SER A 1 214 ? 3.624 8.786 -14.188 1.00 59.75 214 SER A CA 1
ATOM 1544 C C . SER A 1 214 ? 2.458 9.336 -13.357 1.00 59.75 214 SER A C 1
ATOM 1546 O O . SER A 1 214 ? 1.896 8.601 -12.553 1.00 59.75 214 SER A O 1
ATOM 1548 N N . ASP A 1 215 ? 2.017 10.568 -13.633 1.00 51.81 215 ASP A N 1
ATOM 1549 C CA . ASP A 1 215 ? 1.045 11.311 -12.809 1.00 51.81 215 ASP A CA 1
ATOM 1550 C C . ASP A 1 215 ? -0.421 11.111 -13.260 1.00 51.81 215 ASP A C 1
ATOM 1552 O O . ASP A 1 215 ? -1.328 11.847 -12.876 1.00 51.81 215 ASP A O 1
ATOM 1556 N N . SER A 1 216 ? -0.700 10.120 -14.118 1.00 49.56 216 SER A N 1
ATOM 1557 C CA . SER A 1 216 ? -2.049 9.898 -14.658 1.00 49.56 216 SER A CA 1
ATOM 1558 C C . SER A 1 216 ? -2.976 9.229 -13.630 1.00 49.56 216 SER A C 1
ATOM 1560 O O . SER A 1 216 ? -3.363 8.067 -13.797 1.00 49.56 216 SER A O 1
ATOM 1562 N N . ALA A 1 217 ? -3.396 9.975 -12.605 1.00 40.62 217 ALA A N 1
ATOM 1563 C CA . ALA A 1 217 ? -4.536 9.643 -11.753 1.00 40.62 217 ALA A CA 1
ATOM 1564 C C . ALA A 1 217 ? -5.746 9.288 -12.637 1.00 40.62 217 ALA A C 1
ATOM 1566 O O . ALA A 1 217 ? -6.096 10.055 -13.529 1.00 40.62 217 ALA A O 1
ATOM 1567 N N . ALA A 1 218 ? -6.355 8.117 -12.429 1.00 38.47 218 ALA A N 1
ATOM 1568 C CA . ALA A 1 218 ? -7.403 7.466 -13.237 1.00 38.47 218 ALA A CA 1
ATOM 1569 C C . ALA A 1 218 ? -6.924 6.770 -14.542 1.00 38.47 218 ALA A C 1
ATOM 1571 O O . ALA A 1 218 ? -6.592 7.355 -15.569 1.00 38.47 218 ALA A O 1
ATOM 1572 N N . SER A 1 219 ? -7.001 5.446 -14.639 1.00 34.09 219 SER A N 1
ATOM 1573 C CA . SER A 1 219 ? -8.238 4.820 -15.115 1.00 34.09 219 SER A CA 1
ATOM 1574 C C . SER A 1 219 ? -8.118 3.295 -15.148 1.00 34.09 219 SER A C 1
ATOM 1576 O O . SER A 1 219 ? -7.078 2.724 -15.471 1.00 34.09 219 SER A O 1
ATOM 1578 N N . ILE A 1 220 ? -9.244 2.680 -14.814 1.00 32.56 220 ILE A N 1
ATOM 1579 C CA . ILE A 1 220 ? -9.572 1.257 -14.855 1.00 32.56 220 ILE A CA 1
ATOM 1580 C C . ILE A 1 220 ? -9.365 0.706 -16.288 1.00 32.56 220 ILE A C 1
ATOM 1582 O O . ILE A 1 220 ? -9.738 1.364 -17.265 1.00 32.56 220 ILE A O 1
ATOM 1586 N N . GLY A 1 221 ? -8.738 -0.475 -16.406 1.00 42.31 221 GLY A N 1
ATOM 1587 C CA . GLY A 1 221 ? -8.720 -1.301 -17.630 1.00 42.31 221 GLY A CA 1
ATOM 1588 C C . GLY A 1 221 ? -7.709 -0.974 -18.750 1.00 42.31 221 GLY A C 1
ATOM 1589 O O . GLY A 1 221 ? -7.978 -1.318 -19.895 1.00 42.31 221 GLY A O 1
ATOM 1590 N N . ALA A 1 222 ? -6.579 -0.299 -18.487 1.00 43.59 222 ALA A N 1
ATOM 1591 C CA . ALA A 1 222 ? -5.556 0.005 -19.512 1.00 43.59 222 ALA A CA 1
ATOM 1592 C C . ALA A 1 222 ? -4.313 -0.921 -19.469 1.00 43.59 222 ALA A C 1
ATOM 1594 O O . ALA A 1 222 ? -3.895 -1.265 -18.362 1.00 43.59 222 ALA A O 1
ATOM 1595 N N . PRO A 1 223 ? -3.645 -1.218 -20.611 1.00 50.25 223 PRO A N 1
ATOM 1596 C CA . PRO A 1 223 ? -2.425 -2.047 -20.707 1.00 50.25 223 PRO A CA 1
ATOM 1597 C C . PRO A 1 223 ? -1.130 -1.373 -20.178 1.00 50.25 223 PRO A C 1
ATOM 1599 O O . PRO A 1 223 ? -0.018 -1.765 -20.536 1.00 50.25 223 PRO A O 1
ATOM 1602 N N . GLY A 1 224 ? -1.260 -0.330 -19.349 1.00 64.06 224 GLY A N 1
ATOM 1603 C CA . GLY A 1 224 ? -0.156 0.433 -18.744 1.00 64.06 224 GLY A CA 1
ATOM 1604 C C . GLY A 1 224 ? -0.477 1.924 -18.571 1.00 64.06 224 GLY A C 1
ATOM 1605 O O . GLY A 1 224 ? -1.468 2.420 -19.122 1.00 64.06 224 GLY A O 1
ATOM 1606 N N . LEU A 1 225 ? 0.353 2.659 -17.819 1.00 63.44 225 LEU A N 1
ATOM 1607 C CA . LEU A 1 225 ? 0.177 4.107 -17.618 1.00 63.44 225 LEU A CA 1
ATOM 1608 C C . LEU A 1 225 ? 0.396 4.889 -18.917 1.00 63.44 225 LEU A C 1
ATOM 1610 O O . LEU A 1 225 ? -0.386 5.786 -19.233 1.00 63.44 225 LEU A O 1
ATOM 1614 N N . LYS A 1 226 ? 1.380 4.481 -19.729 1.00 72.69 226 LYS A N 1
ATOM 1615 C CA . LYS A 1 226 ? 1.621 5.052 -21.065 1.00 72.69 226 LYS A CA 1
ATOM 1616 C C . LYS A 1 226 ? 0.409 4.945 -21.984 1.00 72.69 226 LYS A C 1
ATOM 1618 O O . LYS A 1 226 ? 0.115 5.886 -22.710 1.00 72.69 226 LYS A O 1
ATOM 1623 N N . ALA A 1 227 ? -0.317 3.826 -21.951 1.00 75.56 227 ALA A N 1
ATOM 1624 C CA . ALA A 1 227 ? -1.506 3.635 -22.782 1.00 75.56 227 ALA A CA 1
ATOM 1625 C C . ALA A 1 227 ? -2.656 4.553 -22.346 1.00 75.56 227 ALA A C 1
ATOM 1627 O O . ALA A 1 227 ? -3.311 5.172 -23.185 1.00 75.56 227 ALA A O 1
ATOM 1628 N N . ALA A 1 228 ? -2.873 4.694 -21.035 1.00 71.06 228 ALA A N 1
ATOM 1629 C CA . ALA A 1 228 ? -3.870 5.617 -20.500 1.00 71.06 228 ALA A CA 1
ATOM 1630 C C . ALA A 1 228 ? -3.527 7.084 -20.816 1.00 71.06 228 ALA A C 1
ATOM 1632 O O . ALA A 1 228 ? -4.404 7.824 -21.266 1.00 71.06 228 ALA A O 1
ATOM 1633 N N . ALA A 1 229 ? -2.262 7.477 -20.640 1.00 74.00 229 ALA A N 1
ATOM 1634 C CA . ALA A 1 229 ? -1.761 8.803 -20.988 1.00 74.00 229 ALA A CA 1
ATOM 1635 C C . ALA A 1 229 ? -1.872 9.073 -22.495 1.00 74.00 229 ALA A C 1
ATOM 1637 O O . ALA A 1 229 ? -2.348 10.136 -22.882 1.00 74.00 229 ALA A O 1
ATOM 1638 N N . LEU A 1 230 ? -1.540 8.093 -23.344 1.00 83.69 230 LEU A N 1
ATOM 1639 C CA . LEU A 1 230 ? -1.735 8.176 -24.791 1.00 83.69 230 LEU A CA 1
ATOM 1640 C C . LEU A 1 230 ? -3.202 8.426 -25.147 1.00 83.69 230 LEU A C 1
ATOM 1642 O O . LEU A 1 230 ? -3.494 9.322 -25.930 1.00 83.69 230 LEU A O 1
ATOM 1646 N N . ALA A 1 231 ? -4.133 7.665 -24.567 1.00 79.81 231 ALA A N 1
ATOM 1647 C CA . ALA A 1 231 ? -5.556 7.847 -24.841 1.00 79.81 231 ALA A CA 1
ATOM 1648 C C . ALA A 1 231 ? -6.042 9.248 -24.434 1.00 79.81 231 ALA A C 1
ATOM 1650 O O . ALA A 1 231 ? -6.787 9.874 -25.180 1.00 79.81 231 ALA A O 1
ATOM 1651 N N . ARG A 1 232 ? -5.592 9.766 -23.282 1.00 76.06 232 ARG A N 1
ATOM 1652 C CA . ARG A 1 232 ? -5.900 11.137 -22.837 1.00 76.06 232 ARG A CA 1
ATOM 1653 C C . ARG A 1 232 ? -5.305 12.191 -23.753 1.00 76.06 232 ARG A C 1
ATOM 1655 O O . ARG A 1 232 ? -5.971 13.178 -24.035 1.00 76.06 232 ARG A O 1
ATOM 1662 N N . LEU A 1 233 ? -4.069 11.977 -24.195 1.00 80.94 233 LEU A N 1
ATOM 1663 C CA . LEU A 1 233 ? -3.378 12.857 -25.125 1.00 80.94 233 LEU A CA 1
ATOM 1664 C C . LEU A 1 233 ? -4.164 12.968 -26.431 1.00 80.94 233 LEU A C 1
ATOM 1666 O O . LEU A 1 233 ? -4.502 14.066 -26.856 1.00 80.94 233 LEU A O 1
ATOM 1670 N N . LEU A 1 234 ? -4.514 11.820 -27.014 1.00 82.62 234 LEU A N 1
ATOM 1671 C CA . LEU A 1 234 ? -5.304 11.737 -28.239 1.00 82.62 234 LEU A CA 1
ATOM 1672 C C . LEU A 1 234 ? -6.694 12.366 -28.060 1.00 82.62 234 LEU A C 1
ATOM 1674 O O . LEU A 1 234 ? -7.143 13.093 -28.942 1.00 82.62 234 LEU A O 1
ATOM 1678 N N . ALA A 1 235 ? -7.347 12.143 -26.915 1.00 76.50 235 ALA A N 1
ATOM 1679 C CA . ALA A 1 235 ? -8.646 12.734 -26.600 1.00 76.50 235 ALA A CA 1
ATOM 1680 C C . ALA A 1 235 ? -8.584 14.263 -26.473 1.00 76.50 235 ALA A C 1
ATOM 1682 O O . ALA A 1 235 ? -9.311 14.958 -27.172 1.00 76.50 235 ALA A O 1
ATOM 1683 N N . ARG A 1 236 ? -7.691 14.793 -25.625 1.00 72.69 236 ARG A N 1
ATOM 1684 C CA . ARG A 1 236 ? -7.549 16.240 -25.376 1.00 72.69 236 ARG A CA 1
ATOM 1685 C C . ARG A 1 236 ? -7.154 17.009 -26.632 1.00 72.69 236 ARG A C 1
ATOM 1687 O O . ARG A 1 236 ? -7.655 18.098 -26.873 1.00 72.69 236 ARG A O 1
ATOM 1694 N N . GLU A 1 237 ? -6.254 16.446 -27.429 1.00 73.12 237 GLU A N 1
ATOM 1695 C CA . GLU A 1 237 ? -5.710 17.134 -28.606 1.00 73.12 237 GLU A CA 1
ATOM 1696 C C . GLU A 1 237 ? -6.545 16.907 -29.866 1.00 73.12 237 GLU A C 1
ATOM 1698 O O . GLU A 1 237 ? -6.309 17.539 -30.892 1.00 73.12 237 GLU A O 1
ATOM 1703 N N . GLY A 1 238 ? -7.532 16.012 -29.802 1.00 63.59 238 GLY A N 1
ATOM 1704 C CA . GLY A 1 238 ? -8.443 15.730 -30.906 1.00 63.59 238 GLY A CA 1
ATOM 1705 C C . GLY A 1 238 ? -9.770 16.494 -30.843 1.00 63.59 238 GLY A C 1
ATOM 1706 O O . GLY A 1 238 ? -10.480 16.528 -31.842 1.00 63.59 238 GLY A O 1
ATOM 1707 N N . THR A 1 239 ? -10.117 17.122 -29.712 1.00 56.19 239 THR A N 1
ATOM 1708 C CA . THR A 1 239 ? -11.414 17.802 -29.494 1.00 56.19 239 THR A CA 1
ATOM 1709 C C . THR A 1 239 ? -11.424 19.300 -29.825 1.00 56.19 239 THR A C 1
ATOM 1711 O O . THR A 1 239 ? -12.448 19.949 -29.644 1.00 56.19 239 THR A O 1
ATOM 1714 N N . GLY A 1 240 ? -10.326 19.870 -30.336 1.00 52.03 240 GLY A N 1
ATOM 1715 C CA . GLY A 1 240 ? -10.285 21.269 -30.794 1.00 52.03 240 GLY A CA 1
ATOM 1716 C C . GLY A 1 240 ? -10.174 22.337 -29.693 1.00 52.03 240 GLY A C 1
ATOM 1717 O O . GLY A 1 240 ? -10.301 23.516 -30.000 1.00 52.03 240 GLY A O 1
ATOM 1718 N N . ALA A 1 241 ? -9.903 21.956 -28.439 1.00 41.47 241 ALA A N 1
ATOM 1719 C CA . ALA A 1 241 ? -9.676 22.896 -27.329 1.00 41.47 241 ALA A CA 1
ATOM 1720 C C . ALA A 1 241 ? -8.299 23.604 -27.376 1.00 41.47 241 ALA A C 1
ATOM 1722 O O . ALA A 1 241 ? -8.093 24.604 -26.695 1.00 41.47 241 ALA A O 1
ATOM 1723 N N . ASP A 1 242 ? -7.354 23.095 -28.174 1.00 47.09 242 ASP A N 1
ATOM 1724 C CA . ASP A 1 242 ? -6.040 23.708 -28.414 1.00 47.09 242 ASP A CA 1
ATOM 1725 C C . ASP A 1 242 ? -6.126 24.620 -29.665 1.00 47.09 242 ASP A C 1
ATOM 1727 O O . ASP A 1 242 ? -6.513 24.132 -30.735 1.00 47.09 242 ASP A O 1
ATOM 1731 N N . PRO A 1 243 ? -5.773 25.923 -29.583 1.00 40.88 243 PRO A N 1
ATOM 1732 C CA . PRO A 1 243 ? -5.934 26.904 -30.670 1.00 40.88 243 PRO A CA 1
ATOM 1733 C C . PRO A 1 243 ? -5.126 26.624 -31.959 1.00 40.88 243 PRO A C 1
ATOM 1735 O O . PRO A 1 243 ? -5.165 27.421 -32.897 1.00 40.88 243 PRO A O 1
ATOM 1738 N N . LEU A 1 244 ? -4.401 25.500 -32.053 1.00 46.91 244 LEU A N 1
ATOM 1739 C CA . LEU A 1 244 ? -3.537 25.122 -33.183 1.00 46.91 244 LEU A CA 1
ATOM 1740 C C . LEU A 1 244 ? -4.054 23.984 -34.103 1.00 46.91 244 LEU A C 1
ATOM 1742 O O . LEU A 1 244 ? -3.283 23.531 -34.950 1.00 46.91 244 LEU A O 1
ATOM 1746 N N . SER A 1 245 ? -5.352 23.637 -34.059 1.00 53.59 245 SER A N 1
ATOM 1747 C CA . SER A 1 245 ? -6.089 22.654 -34.909 1.00 53.59 245 SER A CA 1
ATOM 1748 C C . SER A 1 245 ? -6.072 21.189 -34.415 1.00 53.59 245 SER A C 1
ATOM 1750 O O . SER A 1 245 ? -5.012 20.693 -34.042 1.00 53.59 245 SER A O 1
ATOM 1752 N N . PRO A 1 246 ? -7.210 20.454 -34.486 1.00 66.06 246 PRO A N 1
ATOM 1753 C CA . PRO A 1 246 ? -7.302 19.032 -34.123 1.00 66.06 246 PRO A CA 1
ATOM 1754 C C . PRO A 1 246 ? -6.503 18.130 -35.078 1.00 66.06 246 PRO A C 1
ATOM 1756 O O . PRO A 1 246 ? -6.435 18.393 -36.283 1.00 66.06 246 PRO A O 1
ATOM 1759 N N . TRP A 1 247 ? -5.910 17.052 -34.549 1.00 75.44 247 TRP A N 1
ATOM 1760 C CA . TRP A 1 247 ? -5.207 16.053 -35.361 1.00 75.44 247 TRP A CA 1
ATOM 1761 C C . TRP A 1 247 ? -6.196 15.168 -36.131 1.00 75.44 247 TRP A C 1
ATOM 1763 O O . TRP A 1 247 ? -7.242 14.776 -35.618 1.00 75.44 247 TRP A O 1
ATOM 1773 N N . THR A 1 248 ? -5.838 14.808 -37.364 1.00 75.31 248 THR A N 1
ATOM 1774 C CA . THR A 1 248 ? -6.584 13.838 -38.183 1.00 75.31 248 THR A CA 1
ATOM 1775 C C . THR A 1 248 ? -5.826 12.525 -38.336 1.00 75.31 248 THR A C 1
ATOM 1777 O O . THR A 1 248 ? -6.440 11.470 -38.477 1.00 75.31 248 THR A O 1
ATOM 1780 N N . ARG A 1 249 ? -4.488 12.557 -38.278 1.00 81.88 249 ARG A N 1
ATOM 1781 C CA . ARG A 1 249 ? -3.628 11.373 -38.401 1.00 81.88 249 ARG A CA 1
ATOM 1782 C C . ARG A 1 249 ? -2.538 11.355 -37.337 1.00 81.88 249 ARG A C 1
ATOM 1784 O O . ARG A 1 249 ? -1.623 12.182 -37.369 1.00 81.88 249 ARG A O 1
ATOM 1791 N N . ALA A 1 250 ? -2.600 10.362 -36.454 1.00 86.19 250 ALA A N 1
ATOM 1792 C CA . ALA A 1 250 ? -1.590 10.111 -35.430 1.00 86.19 250 ALA A CA 1
ATOM 1793 C C . ALA A 1 250 ? -0.828 8.803 -35.706 1.00 86.19 250 ALA A C 1
ATOM 1795 O O . ALA A 1 250 ? -1.435 7.769 -35.983 1.00 86.19 250 ALA A O 1
ATOM 1796 N N . LEU A 1 251 ? 0.503 8.836 -35.610 1.00 87.88 251 LEU A N 1
ATOM 1797 C CA . LEU A 1 251 ? 1.383 7.672 -35.750 1.00 87.88 251 LEU A CA 1
ATOM 1798 C C . LEU A 1 251 ? 2.053 7.360 -34.408 1.00 87.88 251 LEU A C 1
ATOM 1800 O O . LEU A 1 251 ? 2.819 8.174 -33.894 1.00 87.88 251 LEU A O 1
ATOM 1804 N N . VAL A 1 252 ? 1.795 6.174 -33.859 1.00 90.62 252 VAL A N 1
ATOM 1805 C CA . VAL A 1 252 ? 2.314 5.721 -32.562 1.00 90.62 252 VAL A CA 1
ATOM 1806 C C . VAL A 1 252 ? 3.380 4.647 -32.776 1.00 90.62 252 VAL A C 1
ATOM 1808 O O . VAL A 1 252 ? 3.085 3.585 -33.316 1.00 90.62 252 VAL A O 1
ATOM 1811 N N . PHE A 1 253 ? 4.610 4.899 -32.329 1.00 89.06 253 PHE A N 1
ATOM 1812 C CA . PHE A 1 253 ? 5.729 3.958 -32.441 1.00 89.06 253 PHE A CA 1
ATOM 1813 C C . PHE A 1 253 ? 5.897 3.098 -31.189 1.00 89.06 253 PHE A C 1
ATOM 1815 O O . PHE A 1 253 ? 6.098 3.633 -30.096 1.00 89.06 253 PHE A O 1
ATOM 1822 N N . VAL A 1 254 ? 5.902 1.777 -31.380 1.00 85.50 254 VAL A N 1
ATOM 1823 C CA . VAL A 1 254 ? 6.165 0.757 -30.352 1.00 85.50 254 VAL A CA 1
ATOM 1824 C C . VAL A 1 254 ? 7.296 -0.186 -30.779 1.00 85.50 254 VAL A C 1
ATOM 1826 O O . VAL A 1 254 ? 7.474 -0.479 -31.960 1.00 85.50 254 VAL A O 1
ATOM 1829 N N . ASN A 1 255 ? 8.044 -0.714 -29.812 1.00 76.88 255 ASN A N 1
ATOM 1830 C CA . ASN A 1 255 ? 9.197 -1.586 -30.043 1.00 76.88 255 ASN A CA 1
ATOM 1831 C C . ASN A 1 255 ? 8.795 -3.057 -30.259 1.00 76.88 255 ASN A C 1
ATOM 1833 O O . ASN A 1 255 ? 9.460 -3.773 -31.009 1.00 76.88 255 ASN A O 1
ATOM 1837 N N . LYS A 1 256 ? 7.735 -3.532 -29.584 1.00 77.50 256 LYS A N 1
ATOM 1838 C CA . LYS A 1 256 ? 7.299 -4.944 -29.579 1.00 77.50 256 LYS A CA 1
ATOM 1839 C C . LYS A 1 256 ? 5.936 -5.111 -30.276 1.00 77.50 256 LYS A C 1
ATOM 1841 O O . LYS A 1 256 ? 5.032 -4.295 -30.113 1.00 77.50 256 LYS A O 1
ATOM 1846 N N . ILE A 1 257 ? 5.764 -6.217 -31.013 1.00 78.69 257 ILE A N 1
ATOM 1847 C CA . ILE A 1 257 ? 4.497 -6.563 -31.696 1.00 78.69 257 ILE A CA 1
ATOM 1848 C C . ILE A 1 257 ? 3.357 -6.789 -30.690 1.00 78.69 257 ILE A C 1
ATOM 1850 O O . ILE A 1 257 ? 2.237 -6.358 -30.946 1.00 78.69 257 ILE A O 1
ATOM 1854 N N . GLY A 1 258 ? 3.636 -7.424 -29.543 1.00 73.31 258 GLY A N 1
ATOM 1855 C CA . GLY A 1 258 ? 2.641 -7.642 -28.483 1.00 73.31 258 GLY A CA 1
ATOM 1856 C C . GLY A 1 258 ? 2.021 -6.332 -27.992 1.00 73.31 258 GLY A C 1
ATOM 1857 O O . GLY A 1 258 ? 0.806 -6.170 -28.048 1.00 73.31 258 GLY A O 1
ATOM 1858 N N . THR A 1 259 ? 2.864 -5.346 -27.663 1.00 75.75 259 THR A N 1
ATOM 1859 C CA . THR A 1 259 ? 2.439 -3.993 -27.268 1.00 75.75 259 THR A CA 1
ATOM 1860 C C . THR A 1 259 ? 1.581 -3.319 -28.338 1.00 75.75 259 THR A C 1
ATOM 1862 O O . THR A 1 259 ? 0.607 -2.650 -28.012 1.00 75.75 259 THR A O 1
ATOM 1865 N N . CYS A 1 260 ? 1.909 -3.514 -29.620 1.00 82.06 260 CYS A N 1
ATOM 1866 C CA . CYS A 1 260 ? 1.121 -2.978 -30.730 1.00 82.06 260 CYS A CA 1
ATOM 1867 C C . CYS A 1 260 ? -0.327 -3.492 -30.707 1.00 82.06 260 CYS A C 1
ATOM 1869 O O . CYS A 1 260 ? -1.251 -2.695 -30.839 1.00 82.06 260 CYS A O 1
ATOM 1871 N N . ARG A 1 261 ? -0.518 -4.804 -30.506 1.00 80.94 261 ARG A N 1
ATOM 1872 C CA . ARG A 1 261 ? -1.842 -5.450 -30.455 1.00 80.94 261 ARG A CA 1
ATOM 1873 C C . ARG A 1 261 ? -2.637 -5.036 -29.219 1.00 80.94 261 ARG A C 1
ATOM 1875 O O . ARG A 1 261 ? -3.814 -4.711 -29.326 1.00 80.94 261 ARG A O 1
ATOM 1882 N N . GLU A 1 262 ? -1.983 -5.019 -28.057 1.00 78.94 262 GLU A N 1
ATOM 1883 C CA . GLU A 1 262 ? -2.587 -4.568 -26.794 1.00 78.94 262 GLU A CA 1
ATOM 1884 C C . GLU A 1 262 ? -3.103 -3.129 -26.910 1.00 78.94 262 GLU A C 1
ATOM 1886 O O . GLU A 1 262 ? -4.223 -2.822 -26.500 1.00 78.94 262 GLU A O 1
ATOM 1891 N N . LEU A 1 263 ? -2.289 -2.243 -27.488 1.00 81.81 263 LEU A N 1
ATOM 1892 C CA . LEU A 1 263 ? -2.611 -0.828 -27.621 1.00 81.81 263 LEU A CA 1
ATOM 1893 C C . LEU A 1 263 ? -3.707 -0.577 -28.661 1.00 81.81 263 LEU A C 1
ATOM 1895 O O . LEU A 1 263 ? -4.591 0.243 -28.421 1.00 81.81 263 LEU A O 1
ATOM 1899 N N . GLU A 1 264 ? -3.679 -1.306 -29.780 1.00 85.19 264 GLU A N 1
ATOM 1900 C CA . GLU A 1 264 ? -4.736 -1.293 -30.795 1.00 85.19 264 GLU A CA 1
ATOM 1901 C C . GLU A 1 264 ? -6.092 -1.679 -30.190 1.00 85.19 264 GLU A C 1
ATOM 1903 O O . GLU A 1 264 ? -7.056 -0.918 -30.304 1.00 85.19 264 GLU A O 1
ATOM 1908 N N . ALA A 1 265 ? -6.160 -2.814 -29.485 1.00 80.19 265 ALA A N 1
ATOM 1909 C CA . ALA A 1 265 ? -7.385 -3.277 -28.835 1.00 80.19 265 ALA A CA 1
ATOM 1910 C C . ALA A 1 265 ? -7.889 -2.272 -27.785 1.00 80.19 265 ALA A C 1
ATOM 1912 O O . ALA A 1 265 ? -9.076 -1.938 -27.744 1.00 80.19 265 ALA A O 1
ATOM 1913 N N . PHE A 1 266 ? -6.977 -1.737 -26.968 1.00 80.56 266 PHE A N 1
ATOM 1914 C CA . PHE A 1 266 ? -7.304 -0.783 -25.913 1.00 80.56 266 PHE A CA 1
ATOM 1915 C C . PHE A 1 266 ? -7.881 0.538 -26.442 1.00 80.56 266 PHE A C 1
ATOM 1917 O O . PHE A 1 266 ? -8.907 1.009 -25.942 1.00 80.56 266 PHE A O 1
ATOM 1924 N N . LEU A 1 267 ? -7.243 1.145 -27.445 1.00 80.31 267 LEU A N 1
ATOM 1925 C CA . LEU A 1 267 ? -7.712 2.403 -28.032 1.00 80.31 267 LEU A CA 1
ATOM 1926 C C . LEU A 1 267 ? -9.032 2.202 -28.792 1.00 80.31 267 LEU A C 1
ATOM 1928 O O . LEU A 1 267 ? -9.940 3.019 -28.645 1.00 80.31 267 LEU A O 1
ATOM 1932 N N . THR A 1 268 ? -9.189 1.075 -29.495 1.00 80.56 268 THR A N 1
ATOM 1933 C CA . THR A 1 268 ? -10.443 0.704 -30.176 1.00 80.56 268 THR A CA 1
ATOM 1934 C C . THR A 1 268 ? -11.611 0.575 -29.193 1.00 80.56 268 THR A C 1
ATOM 1936 O O . THR A 1 268 ? -12.703 1.081 -29.444 1.00 80.56 268 THR A O 1
ATOM 1939 N N . HIS A 1 269 ? -11.394 -0.051 -28.032 1.00 75.25 269 HIS A N 1
ATOM 1940 C CA . HIS A 1 269 ? -12.427 -0.165 -26.999 1.00 75.25 269 HIS A CA 1
ATOM 1941 C C . HIS A 1 269 ? -12.820 1.200 -26.396 1.00 75.25 269 HIS A C 1
ATOM 1943 O O . HIS A 1 269 ? -13.978 1.408 -26.032 1.00 75.25 269 HIS A O 1
ATOM 1949 N N . ARG A 1 270 ? -11.885 2.155 -26.287 1.00 69.06 270 ARG A N 1
ATOM 1950 C CA . ARG A 1 270 ? -12.180 3.504 -25.769 1.00 69.06 270 ARG A CA 1
ATOM 1951 C C . ARG A 1 270 ? -12.906 4.409 -26.758 1.00 69.06 270 ARG A C 1
ATOM 1953 O O . ARG A 1 270 ? -13.728 5.207 -26.308 1.00 69.06 270 ARG A O 1
ATOM 1960 N N . ASP A 1 271 ? -12.654 4.258 -28.055 1.00 63.78 271 ASP A N 1
ATOM 1961 C CA . ASP A 1 271 ? -13.427 4.938 -29.102 1.00 63.78 271 ASP A CA 1
ATOM 1962 C C . ASP A 1 271 ? -14.917 4.558 -29.029 1.00 63.78 271 ASP A C 1
ATOM 1964 O O . ASP A 1 271 ? -15.778 5.434 -28.989 1.00 63.78 271 ASP A O 1
ATOM 1968 N N . ARG A 1 272 ? -15.234 3.266 -28.830 1.00 60.50 272 ARG A N 1
ATOM 1969 C CA . ARG A 1 272 ? -16.622 2.782 -28.654 1.00 60.50 272 ARG A CA 1
ATOM 1970 C C . ARG A 1 272 ? -17.372 3.427 -27.481 1.00 60.50 272 ARG A C 1
ATOM 1972 O O . ARG A 1 272 ? -18.595 3.472 -27.497 1.00 60.50 272 ARG A O 1
ATOM 1979 N N . ARG A 1 273 ? -16.656 3.934 -26.471 1.00 59.59 273 ARG A N 1
ATOM 1980 C CA . ARG A 1 273 ? -17.224 4.658 -25.317 1.00 59.59 273 ARG A CA 1
ATOM 1981 C C . ARG A 1 273 ? -17.196 6.185 -25.486 1.00 59.59 273 ARG A C 1
ATOM 1983 O O . ARG A 1 273 ? -17.340 6.890 -24.493 1.00 59.59 273 ARG A O 1
ATOM 1990 N N . GLN A 1 274 ? -16.958 6.685 -26.703 1.00 55.12 274 GLN A N 1
ATOM 1991 C CA . GLN A 1 274 ? -16.860 8.113 -27.050 1.00 55.12 274 GLN A CA 1
ATOM 1992 C C . GLN A 1 274 ? -15.797 8.886 -26.245 1.00 55.12 274 GLN A C 1
ATOM 1994 O O . GLN A 1 274 ? -15.921 10.083 -26.007 1.00 55.12 274 GLN A O 1
ATOM 1999 N N . ARG A 1 275 ? -14.729 8.206 -25.803 1.00 59.25 275 ARG A N 1
ATOM 2000 C CA . ARG A 1 275 ? -13.619 8.822 -25.044 1.00 59.25 275 ARG A CA 1
ATOM 2001 C C . ARG A 1 275 ? -12.435 9.243 -25.919 1.00 59.25 275 ARG A C 1
ATOM 2003 O O . ARG A 1 275 ? -11.400 9.647 -25.397 1.00 59.25 275 ARG A O 1
ATOM 2010 N N . LEU A 1 276 ? -12.583 9.103 -27.229 1.00 67.38 276 LEU A N 1
ATOM 2011 C CA . LEU A 1 276 ? -11.724 9.642 -28.278 1.00 67.38 276 LEU A CA 1
ATOM 2012 C C . LEU A 1 276 ? -12.607 10.507 -29.196 1.00 67.38 276 LEU A C 1
ATOM 2014 O O . LEU A 1 276 ? -13.836 10.414 -29.102 1.00 67.38 276 LEU A O 1
ATOM 2018 N N . PRO A 1 277 ? -12.026 11.351 -30.067 1.00 69.31 277 PRO A N 1
ATOM 2019 C CA . PRO A 1 277 ? -12.807 12.102 -31.049 1.00 69.31 277 PRO A CA 1
ATOM 2020 C C . PRO A 1 277 ? -13.753 11.173 -31.824 1.00 69.31 277 PRO A C 1
ATOM 2022 O O . PRO A 1 277 ? -13.351 10.083 -32.231 1.00 69.31 277 PRO A O 1
ATOM 2025 N N . LYS A 1 278 ? -15.014 11.582 -32.003 1.00 64.75 278 LYS A N 1
ATOM 2026 C CA . LYS A 1 278 ? -16.084 10.719 -32.531 1.00 64.75 278 LYS A CA 1
ATOM 2027 C C . LYS A 1 278 ? -15.690 10.101 -33.885 1.00 64.75 278 LYS A C 1
ATOM 2029 O O . LYS A 1 278 ? -15.437 10.827 -34.844 1.00 64.75 278 LYS A O 1
ATOM 2034 N N . GLY A 1 279 ? -15.664 8.765 -33.956 1.00 67.19 279 GLY A N 1
ATOM 2035 C CA . GLY A 1 279 ? -15.327 8.007 -35.169 1.00 67.19 279 GLY A CA 1
ATOM 2036 C C . GLY A 1 279 ? -13.830 7.732 -35.369 1.00 67.19 279 GLY A C 1
ATOM 2037 O O . GLY A 1 279 ? -13.414 7.508 -36.509 1.00 67.19 279 GLY A O 1
ATOM 2038 N N . THR A 1 280 ? -13.017 7.759 -34.303 1.00 77.56 280 THR A N 1
ATOM 2039 C CA . THR A 1 280 ? -11.565 7.537 -34.390 1.00 77.56 280 THR A CA 1
ATOM 2040 C C . THR A 1 280 ? -11.244 6.084 -34.738 1.00 77.56 280 THR A C 1
ATOM 2042 O O . THR A 1 280 ? -11.505 5.160 -33.975 1.00 77.56 280 THR A O 1
ATOM 2045 N N . ARG A 1 281 ? -10.560 5.859 -35.861 1.00 83.94 281 ARG A N 1
ATOM 2046 C CA . ARG A 1 281 ? -10.144 4.515 -36.288 1.00 83.94 281 ARG A CA 1
ATOM 2047 C C . ARG A 1 281 ? -8.741 4.201 -35.782 1.00 83.94 281 ARG A C 1
ATOM 2049 O O . ARG A 1 281 ? -7.785 4.842 -36.210 1.00 83.94 281 ARG A O 1
ATOM 2056 N N . THR A 1 282 ? -8.595 3.197 -34.917 1.00 86.25 282 THR A N 1
ATOM 2057 C CA . THR A 1 282 ? -7.271 2.693 -34.509 1.00 86.25 282 THR A CA 1
ATOM 2058 C C . THR A 1 282 ? -6.883 1.477 -35.345 1.00 86.25 282 THR A C 1
ATOM 2060 O O . THR A 1 282 ? -7.693 0.574 -35.521 1.00 86.25 282 THR A O 1
ATOM 2063 N N . LEU A 1 283 ? -5.654 1.456 -35.862 1.00 88.31 283 LEU A N 1
ATOM 2064 C CA . LEU A 1 283 ? -5.149 0.435 -36.778 1.00 88.31 283 LEU A CA 1
ATOM 2065 C C . LEU A 1 283 ? -3.767 -0.065 -36.331 1.00 88.31 283 LEU A C 1
ATOM 2067 O O . LEU A 1 283 ? -2.852 0.736 -36.131 1.00 88.31 283 LEU A O 1
ATOM 2071 N N . GLY A 1 284 ? -3.575 -1.380 -36.234 1.00 85.94 284 GLY A N 1
ATOM 2072 C CA . GLY A 1 284 ? -2.275 -2.006 -35.984 1.00 85.94 284 GLY A CA 1
ATOM 2073 C C . GLY A 1 284 ? -1.458 -2.219 -37.262 1.00 85.94 284 GLY A C 1
ATOM 2074 O O . GLY A 1 284 ? -1.966 -2.681 -38.287 1.00 85.94 284 GLY A O 1
ATOM 2075 N N . PHE A 1 285 ? -0.162 -1.912 -37.222 1.00 85.38 285 PHE A N 1
ATOM 2076 C CA . PHE A 1 285 ? 0.737 -1.998 -38.372 1.00 85.38 285 PHE A CA 1
ATOM 2077 C C . PHE A 1 285 ? 2.070 -2.654 -38.001 1.00 85.38 285 PHE A C 1
ATOM 2079 O O . PHE A 1 285 ? 3.057 -2.012 -37.628 1.00 85.38 285 PHE A O 1
ATOM 2086 N N . HIS A 1 286 ? 2.109 -3.981 -38.112 1.00 85.06 286 HIS A N 1
ATOM 2087 C CA . HIS A 1 286 ? 3.283 -4.778 -37.770 1.00 85.06 286 HIS A CA 1
ATOM 2088 C C . HIS A 1 286 ? 3.470 -5.983 -38.708 1.00 85.06 286 HIS A C 1
ATOM 2090 O O . HIS A 1 286 ? 2.578 -6.366 -39.468 1.00 85.06 286 HIS A O 1
ATOM 2096 N N . ALA A 1 287 ? 4.635 -6.633 -38.638 1.00 72.94 287 ALA A N 1
ATOM 2097 C CA . ALA A 1 287 ? 4.985 -7.756 -39.517 1.00 72.94 287 ALA A CA 1
ATOM 2098 C C . ALA A 1 287 ? 4.051 -8.977 -39.384 1.00 72.94 287 ALA A C 1
ATOM 2100 O O . ALA A 1 287 ? 3.835 -9.684 -40.363 1.00 72.94 287 ALA A O 1
ATOM 2101 N N . ALA A 1 288 ? 3.449 -9.193 -38.210 1.00 74.69 288 ALA A N 1
ATOM 2102 C CA . ALA A 1 288 ? 2.484 -10.273 -37.991 1.00 74.69 288 ALA A CA 1
ATOM 2103 C C . ALA A 1 288 ? 1.047 -9.952 -38.471 1.00 74.69 288 ALA A C 1
ATOM 2105 O O . ALA A 1 288 ? 0.156 -10.776 -38.299 1.00 74.69 288 ALA A O 1
ATOM 2106 N N . THR A 1 289 ? 0.787 -8.759 -39.027 1.00 75.56 289 THR A N 1
ATOM 2107 C CA . THR A 1 289 ? -0.525 -8.409 -39.603 1.00 75.56 289 THR A CA 1
ATOM 2108 C C . THR A 1 289 ? -0.601 -9.024 -41.000 1.00 75.56 289 THR A C 1
ATOM 2110 O O . THR A 1 289 ? 0.343 -8.805 -41.766 1.00 75.56 289 THR A O 1
ATOM 2113 N N . PRO A 1 290 ? -1.669 -9.745 -41.380 1.00 76.69 290 PRO A N 1
ATOM 2114 C CA . PRO A 1 290 ? -1.799 -10.316 -42.718 1.00 76.69 290 PRO A CA 1
ATOM 2115 C C . PRO A 1 290 ? -1.552 -9.277 -43.832 1.00 76.69 290 PRO A C 1
ATOM 2117 O O . PRO A 1 290 ? -2.010 -8.138 -43.703 1.00 76.69 290 PRO A O 1
ATOM 2120 N N . PRO A 1 291 ? -0.854 -9.622 -44.935 1.00 67.38 291 PRO A N 1
ATOM 2121 C CA . PRO A 1 291 ? -0.476 -8.653 -45.972 1.00 67.38 291 PRO A CA 1
ATOM 2122 C C . PRO A 1 291 ? -1.650 -7.866 -46.574 1.00 67.38 291 PRO A C 1
ATOM 2124 O O . PRO A 1 291 ? -1.511 -6.676 -46.858 1.00 67.38 291 PRO A O 1
ATOM 2127 N N . HIS A 1 292 ? -2.814 -8.505 -46.732 1.00 72.88 292 HIS A N 1
ATOM 2128 C CA . HIS A 1 292 ? -4.024 -7.860 -47.245 1.00 72.88 292 HIS A CA 1
ATOM 2129 C C . HIS A 1 292 ? -4.590 -6.824 -46.256 1.00 72.88 292 HIS A C 1
ATOM 2131 O O . HIS A 1 292 ? -4.847 -5.690 -46.660 1.00 72.88 292 HIS A O 1
ATOM 2137 N N . LEU A 1 293 ? -4.672 -7.155 -44.958 1.00 73.44 293 LEU A N 1
ATOM 2138 C CA . LEU A 1 293 ? -5.083 -6.216 -43.904 1.00 73.44 293 LEU A CA 1
ATOM 2139 C C . LEU A 1 293 ? -4.086 -5.072 -43.744 1.00 73.44 293 LEU A C 1
ATOM 2141 O O . LEU A 1 293 ? -4.480 -3.917 -43.650 1.00 73.44 293 LEU A O 1
ATOM 2145 N N . ARG A 1 294 ? -2.781 -5.354 -43.811 1.00 74.00 294 ARG A N 1
ATOM 2146 C CA . ARG A 1 294 ? -1.736 -4.323 -43.755 1.00 74.00 294 ARG A CA 1
ATOM 2147 C C . AR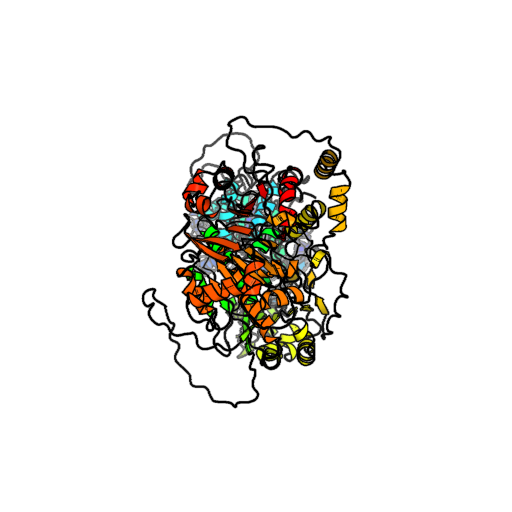G A 1 294 ? -1.883 -3.303 -44.892 1.00 74.00 294 ARG A C 1
ATOM 2149 O O . ARG A 1 294 ? -1.737 -2.103 -44.670 1.00 74.00 294 ARG A O 1
ATOM 2156 N N . LYS A 1 295 ? -2.212 -3.771 -46.103 1.00 70.88 295 LYS A N 1
ATOM 2157 C CA . LYS A 1 295 ? -2.506 -2.916 -47.264 1.00 70.88 295 LYS A CA 1
ATOM 2158 C C . LYS A 1 295 ? -3.790 -2.105 -47.058 1.00 70.88 295 LYS A C 1
ATOM 2160 O O . LYS A 1 295 ? -3.806 -0.930 -47.417 1.00 70.88 295 LYS A O 1
ATOM 2165 N N . ALA A 1 296 ? -4.828 -2.695 -46.468 1.00 73.81 296 ALA A N 1
ATOM 2166 C CA . ALA A 1 296 ? -6.075 -2.006 -46.136 1.00 73.81 296 ALA A CA 1
ATOM 2167 C C . ALA A 1 296 ? -5.873 -0.920 -45.062 1.00 73.81 296 ALA A C 1
ATOM 2169 O O . ALA A 1 296 ? -6.256 0.227 -45.281 1.00 73.81 296 ALA A O 1
ATOM 2170 N N . HIS A 1 297 ? -5.183 -1.238 -43.961 1.00 82.12 297 HIS A N 1
ATOM 2171 C CA . HIS A 1 297 ? -4.847 -0.289 -42.893 1.00 82.12 297 HIS A CA 1
ATOM 2172 C C . HIS A 1 297 ? -4.067 0.909 -43.442 1.00 82.12 297 HIS A C 1
ATOM 2174 O O . HIS A 1 297 ? -4.367 2.057 -43.123 1.00 82.12 297 HIS A O 1
ATOM 2180 N N . LEU A 1 298 ? -3.112 0.654 -44.342 1.00 75.44 298 LEU A N 1
ATOM 2181 C CA . LEU A 1 298 ? -2.364 1.712 -45.008 1.00 75.44 298 LEU A CA 1
ATOM 2182 C C . LEU A 1 298 ? -3.254 2.583 -45.910 1.00 75.44 298 LEU A C 1
ATOM 2184 O O . LEU A 1 298 ? -3.167 3.805 -45.839 1.00 75.44 298 LEU A O 1
ATOM 2188 N N . LYS A 1 299 ? -4.119 1.984 -46.742 1.00 74.00 299 LYS A N 1
ATOM 2189 C CA . LYS A 1 299 ? -5.063 2.733 -47.597 1.00 74.00 299 LYS A CA 1
ATOM 2190 C C . LYS A 1 299 ? -5.975 3.647 -46.770 1.00 74.00 299 LYS A C 1
ATOM 2192 O O . LYS A 1 299 ? -6.186 4.798 -47.157 1.00 74.00 299 LYS A O 1
ATOM 2197 N N . LEU A 1 300 ? -6.476 3.139 -45.640 1.00 76.06 300 LEU A N 1
ATOM 2198 C CA . LEU A 1 300 ? -7.318 3.878 -44.697 1.00 76.06 300 LEU A CA 1
ATOM 2199 C C . LEU A 1 300 ? -6.556 5.038 -44.049 1.00 76.06 300 LEU A C 1
ATOM 2201 O O . LEU A 1 300 ? -7.062 6.153 -44.022 1.00 76.06 300 LEU A O 1
ATOM 2205 N N . PHE A 1 301 ? -5.320 4.806 -43.599 1.00 78.25 301 PHE A N 1
ATOM 2206 C CA . PHE A 1 301 ? -4.484 5.848 -42.998 1.00 78.25 301 PHE A CA 1
ATOM 2207 C C . PHE A 1 301 ? -4.061 6.937 -44.001 1.00 78.25 301 PHE A C 1
ATOM 2209 O O . PHE A 1 301 ? -3.963 8.108 -43.645 1.00 78.25 301 PHE A O 1
ATOM 2216 N N . VAL A 1 302 ? -3.835 6.577 -45.270 1.00 70.31 302 VAL A N 1
ATOM 2217 C CA . VAL A 1 302 ? -3.423 7.513 -46.337 1.00 70.31 302 VAL A CA 1
ATOM 2218 C C . VAL A 1 302 ? -4.617 8.291 -46.922 1.00 70.31 302 VAL A C 1
ATOM 2220 O O . VAL A 1 302 ? -4.414 9.337 -47.532 1.00 70.31 302 VAL A O 1
ATOM 2223 N N . GLY A 1 303 ? -5.858 7.827 -46.726 1.00 62.75 303 GLY A N 1
ATOM 2224 C CA . GLY A 1 303 ? -7.070 8.491 -47.229 1.00 62.75 303 GLY A CA 1
ATOM 2225 C C . GLY A 1 303 ? -7.385 8.217 -48.708 1.00 62.75 303 GLY A C 1
ATOM 2226 O O . GLY A 1 303 ? -7.968 9.065 -49.370 1.00 62.75 303 GLY A O 1
ATOM 2227 N N . THR A 1 304 ? -6.989 7.052 -49.239 1.00 48.97 304 THR A N 1
ATOM 2228 C CA . THR A 1 304 ? -7.226 6.637 -50.648 1.00 48.97 304 THR A CA 1
ATOM 2229 C C . THR A 1 304 ? -8.206 5.463 -50.782 1.00 48.97 304 THR A C 1
ATOM 2231 O O . THR A 1 304 ? -8.317 4.860 -51.848 1.00 48.97 304 THR A O 1
ATOM 2234 N N . GLY A 1 305 ? -8.878 5.086 -49.692 1.00 39.84 305 GLY A N 1
ATOM 2235 C CA . GLY A 1 305 ? -9.811 3.961 -49.665 1.00 39.84 305 GLY A CA 1
ATOM 2236 C C . GLY A 1 305 ? -11.211 4.349 -50.134 1.00 39.84 305 GLY A C 1
ATOM 2237 O O . GLY A 1 305 ? -11.830 5.229 -49.543 1.00 39.84 305 GLY A O 1
ATOM 2238 N N . ASP A 1 306 ? -11.701 3.646 -51.153 1.00 36.72 306 ASP A N 1
ATOM 2239 C CA . ASP A 1 306 ? -13.123 3.557 -51.479 1.00 36.72 306 ASP A CA 1
ATOM 2240 C C . ASP A 1 306 ? -13.854 2.796 -50.354 1.00 36.72 306 ASP A C 1
ATOM 2242 O O . ASP A 1 306 ? -13.316 1.821 -49.818 1.00 36.72 306 ASP A O 1
ATOM 2246 N N . GLN A 1 307 ? -15.047 3.241 -49.949 1.00 39.97 307 GLN A N 1
ATOM 2247 C CA . GLN A 1 307 ? -15.756 2.707 -48.771 1.00 39.97 307 GLN A CA 1
ATOM 2248 C C . GLN A 1 307 ? -16.328 1.284 -48.973 1.00 39.97 307 GLN A C 1
ATOM 2250 O O . GLN A 1 307 ? -16.917 0.735 -48.046 1.00 39.97 307 GLN A O 1
ATOM 2255 N N . GLY A 1 308 ? -16.132 0.668 -50.146 1.00 35.19 308 GLY A N 1
ATOM 2256 C CA . GLY A 1 308 ? -16.746 -0.607 -50.547 1.00 35.19 308 GLY A CA 1
ATOM 2257 C C . GLY A 1 308 ? -15.839 -1.850 -50.636 1.00 35.19 308 GLY A C 1
ATOM 2258 O O . GLY A 1 308 ? -16.274 -2.846 -51.204 1.00 35.19 308 GLY A O 1
ATOM 2259 N N . ASP A 1 309 ? -14.594 -1.844 -50.136 1.00 38.19 309 ASP A N 1
ATOM 2260 C CA . ASP A 1 309 ? -13.679 -3.007 -50.243 1.00 38.19 309 ASP A CA 1
ATOM 2261 C C . ASP A 1 309 ? -14.044 -4.114 -49.205 1.00 38.19 309 ASP A C 1
ATOM 2263 O O . ASP A 1 309 ? -13.952 -3.867 -47.997 1.00 38.19 309 ASP A O 1
ATOM 2267 N N . PRO A 1 310 ? -14.437 -5.344 -49.610 1.00 37.09 310 PRO A N 1
ATOM 2268 C CA . PRO A 1 310 ? -14.969 -6.381 -48.707 1.00 37.09 310 PRO A CA 1
ATOM 2269 C C . PRO A 1 310 ? -13.980 -6.872 -47.633 1.00 37.09 310 PRO A C 1
ATOM 2271 O O . PRO A 1 310 ? -14.399 -7.375 -46.592 1.00 37.09 310 PRO A O 1
ATOM 2274 N N . ALA A 1 311 ? -12.670 -6.661 -47.816 1.00 40.72 311 ALA A N 1
ATOM 2275 C CA . ALA A 1 311 ? -11.657 -6.941 -46.791 1.00 40.72 311 ALA A CA 1
ATOM 2276 C C . ALA A 1 311 ? -11.709 -5.974 -45.585 1.00 40.72 311 ALA A C 1
ATOM 2278 O O . ALA A 1 311 ? -11.121 -6.260 -44.544 1.00 40.72 311 ALA A O 1
ATOM 2279 N N . VAL A 1 312 ? -12.395 -4.833 -45.721 1.00 41.59 312 VAL A N 1
ATOM 2280 C CA . VAL A 1 312 ? -12.610 -3.829 -44.661 1.00 41.59 312 VAL A CA 1
ATOM 2281 C C . VAL A 1 312 ? -13.890 -4.126 -43.866 1.00 41.59 312 VAL A C 1
ATOM 2283 O O . VAL A 1 312 ? -13.963 -3.823 -42.677 1.00 41.59 312 VAL A O 1
ATOM 2286 N N . VAL A 1 313 ? -14.871 -4.780 -44.496 1.00 39.41 313 VAL A N 1
ATOM 2287 C CA . VAL A 1 313 ? -16.187 -5.095 -43.913 1.00 39.41 313 VAL A CA 1
ATOM 2288 C C . VAL A 1 313 ? -16.102 -6.232 -42.884 1.00 39.41 313 VAL A C 1
ATOM 2290 O O . VAL A 1 313 ? -16.801 -6.206 -41.877 1.00 39.41 313 VAL A O 1
ATOM 2293 N N . GLY A 1 314 ? -15.170 -7.178 -43.051 1.00 34.88 314 GLY A N 1
ATOM 2294 C CA . GLY A 1 314 ? -14.976 -8.304 -42.122 1.00 34.88 314 GLY A CA 1
ATOM 2295 C C . GLY A 1 314 ? -14.444 -7.942 -40.725 1.00 34.88 314 GLY A C 1
ATOM 2296 O O . GLY A 1 314 ? -14.368 -8.813 -39.864 1.00 34.88 314 GLY A O 1
ATOM 2297 N N . ALA A 1 315 ? -14.077 -6.678 -40.482 1.00 38.44 315 ALA A N 1
ATOM 2298 C CA . ALA A 1 315 ? -13.642 -6.185 -39.171 1.00 38.44 315 ALA A CA 1
ATOM 2299 C C . ALA A 1 315 ? -14.746 -5.426 -38.401 1.00 38.44 315 ALA A C 1
ATOM 2301 O O . ALA A 1 315 ? -14.489 -4.925 -37.304 1.00 38.44 315 ALA A O 1
ATOM 2302 N N . GLN A 1 316 ? -15.962 -5.314 -38.954 1.00 35.94 316 GLN A N 1
ATOM 2303 C CA . GLN A 1 316 ? -17.048 -4.514 -38.386 1.00 35.94 316 GLN A CA 1
ATOM 2304 C C . GLN A 1 316 ? -18.270 -5.364 -38.019 1.00 35.94 316 GLN A C 1
ATOM 2306 O O . GLN A 1 316 ? -18.883 -6.009 -38.863 1.00 35.94 316 GLN A O 1
ATOM 2311 N N . GLY A 1 317 ? -18.655 -5.303 -36.741 1.00 29.88 317 GLY A N 1
ATOM 2312 C CA . GLY A 1 317 ? -20.038 -5.530 -36.334 1.00 29.88 317 GLY A CA 1
ATOM 2313 C C . GLY A 1 317 ? -20.911 -4.376 -36.835 1.00 29.88 317 GLY A C 1
ATOM 2314 O O . GLY A 1 317 ? -20.496 -3.218 -36.796 1.00 29.88 317 GLY A O 1
ATOM 2315 N N . SER A 1 318 ? -22.089 -4.731 -37.336 1.00 29.19 318 SER A N 1
ATOM 2316 C CA . SER A 1 318 ? -23.107 -3.902 -37.991 1.00 29.19 318 SER A CA 1
ATOM 2317 C C . SER A 1 318 ? -23.442 -2.576 -37.293 1.00 29.19 318 SER A C 1
ATOM 2319 O O . SER A 1 318 ? -23.766 -2.567 -36.106 1.00 29.19 318 SER A O 1
ATOM 2321 N N . GLY A 1 319 ? -23.486 -1.483 -38.064 1.00 26.17 319 GLY A N 1
ATOM 2322 C CA . GLY A 1 319 ? -24.005 -0.184 -37.626 1.00 26.17 319 GLY A CA 1
ATOM 2323 C C . GLY A 1 319 ? -24.008 0.872 -38.738 1.00 26.17 319 GLY A C 1
ATOM 2324 O O . GLY A 1 319 ? -23.048 1.617 -38.863 1.00 26.17 319 GLY A O 1
ATOM 2325 N N . ILE A 1 320 ? -25.075 0.845 -39.544 1.00 29.55 320 ILE A N 1
ATOM 2326 C CA . ILE A 1 320 ? -25.742 1.895 -40.352 1.00 29.55 320 ILE A CA 1
ATOM 2327 C C . ILE A 1 320 ? -24.891 3.059 -40.908 1.00 29.55 320 ILE A C 1
ATOM 2329 O O . ILE A 1 320 ? -24.317 3.870 -40.187 1.00 29.55 320 ILE A O 1
ATOM 2333 N N . ALA A 1 321 ? -24.927 3.177 -42.239 1.00 31.41 321 ALA A N 1
ATOM 2334 C CA . ALA A 1 321 ? -24.418 4.292 -43.026 1.00 31.41 321 ALA A CA 1
ATOM 2335 C C . ALA A 1 321 ? -25.363 5.506 -42.983 1.00 31.41 321 ALA A C 1
ATOM 2337 O O . ALA A 1 321 ? -26.555 5.362 -43.237 1.00 31.41 321 ALA A O 1
ATOM 2338 N N . GLU A 1 322 ? -24.807 6.705 -42.797 1.00 28.95 322 GLU A N 1
ATOM 2339 C CA . GLU A 1 322 ? -25.440 7.955 -43.224 1.00 28.95 322 GLU A CA 1
ATOM 2340 C C . GLU A 1 322 ? -24.470 8.767 -44.084 1.00 28.95 322 GLU A C 1
ATOM 2342 O O . GLU A 1 322 ? -23.308 8.997 -43.739 1.00 28.95 322 GLU A O 1
ATOM 2347 N N . GLN A 1 323 ? -24.976 9.169 -45.249 1.00 33.94 323 GLN A N 1
ATOM 2348 C CA . GLN A 1 323 ? -24.322 10.045 -46.205 1.00 33.94 323 GLN A CA 1
ATOM 2349 C C . GLN A 1 323 ? -24.477 11.499 -45.747 1.00 33.94 323 GLN A C 1
ATOM 2351 O O . GLN A 1 323 ? -25.572 12.049 -45.745 1.00 33.94 323 GLN A O 1
ATOM 2356 N N . GLY A 1 324 ? -23.363 12.147 -45.419 1.00 28.38 324 GLY A N 1
ATOM 2357 C CA . GLY A 1 324 ? -23.305 13.581 -45.160 1.00 28.38 324 GLY A CA 1
ATOM 2358 C C . GLY A 1 324 ? -21.880 14.084 -45.350 1.00 28.38 324 GLY A C 1
ATOM 2359 O O . GLY A 1 324 ? -20.928 13.440 -44.920 1.00 28.38 324 GLY A O 1
ATOM 2360 N N . LYS A 1 325 ? -21.715 15.216 -46.041 1.00 39.41 325 LYS A N 1
ATOM 2361 C CA . LYS A 1 325 ? -20.425 15.892 -46.254 1.00 39.41 325 LYS A CA 1
ATOM 2362 C C . LYS A 1 325 ? -19.787 16.242 -44.897 1.00 39.41 325 LYS A C 1
ATOM 2364 O O . LYS A 1 325 ? -20.096 17.289 -44.339 1.00 39.41 325 LYS A O 1
ATOM 2369 N N . SER A 1 326 ? -18.894 15.404 -44.375 1.00 35.12 326 SER A N 1
ATOM 2370 C CA . SER A 1 326 ? -18.124 15.690 -43.159 1.00 35.12 326 SER A CA 1
ATOM 2371 C C . SER A 1 326 ? -16.635 15.427 -43.367 1.00 35.12 326 SER A C 1
ATOM 2373 O O . SER A 1 326 ? -16.245 14.530 -44.113 1.00 35.12 326 SER A O 1
ATOM 2375 N N . SER A 1 327 ? -15.806 16.218 -42.690 1.00 44.69 327 SER A N 1
ATOM 2376 C CA . SER A 1 327 ? -14.350 16.074 -42.602 1.00 44.69 327 SER A CA 1
ATOM 2377 C C . SER A 1 327 ? -13.906 14.613 -42.379 1.00 44.69 327 SER A C 1
ATOM 2379 O O . SER A 1 327 ? -14.622 13.855 -41.721 1.00 44.69 327 SER A O 1
ATOM 2381 N N . PRO A 1 328 ? -12.738 14.190 -42.906 1.00 57.59 328 PRO A N 1
ATOM 2382 C CA . PRO A 1 328 ? -12.274 12.808 -42.792 1.00 57.59 328 PRO A CA 1
ATOM 2383 C C . PRO A 1 328 ? -12.120 12.386 -41.324 1.00 57.59 328 PRO A C 1
ATOM 2385 O O . PRO A 1 328 ? -11.536 13.117 -40.525 1.00 57.59 328 PRO A O 1
ATOM 2388 N N . ALA A 1 329 ? -12.639 11.202 -40.983 1.00 66.81 329 ALA A N 1
ATOM 2389 C CA . ALA A 1 329 ? -12.579 10.655 -39.629 1.00 66.81 329 ALA A CA 1
ATOM 2390 C C . ALA A 1 329 ? -11.119 10.489 -39.145 1.00 66.81 329 ALA A C 1
ATOM 2392 O O . ALA A 1 329 ? -10.277 10.051 -39.940 1.00 66.81 329 ALA A O 1
ATOM 2393 N N . PRO A 1 330 ? -10.799 10.793 -37.871 1.00 80.94 330 PRO A N 1
ATOM 2394 C CA . PRO A 1 330 ? -9.439 10.676 -37.348 1.00 80.94 330 PRO A CA 1
ATOM 2395 C C . PRO A 1 330 ? -8.929 9.230 -37.369 1.00 80.94 330 PRO A C 1
ATOM 2397 O O . PRO A 1 330 ? -9.674 8.293 -37.077 1.00 80.94 330 PRO A O 1
ATOM 2400 N N . VAL A 1 331 ? -7.645 9.031 -37.680 1.00 86.06 331 VAL A N 1
ATOM 2401 C CA . VAL A 1 331 ? -7.017 7.701 -37.743 1.00 86.06 331 VAL A CA 1
ATOM 2402 C C . VAL A 1 331 ? -5.738 7.657 -36.905 1.00 86.06 331 VAL A C 1
ATOM 2404 O O . VAL A 1 331 ? -4.842 8.489 -37.062 1.00 86.06 331 VAL A O 1
ATOM 2407 N N . VAL A 1 332 ? -5.629 6.645 -36.045 1.00 89.25 332 VAL A N 1
ATOM 2408 C CA . VAL A 1 332 ? -4.444 6.333 -35.237 1.00 89.25 332 VAL A CA 1
ATOM 2409 C C . VAL A 1 332 ? -3.799 5.062 -35.781 1.00 89.25 332 VAL A C 1
ATOM 2411 O O . VAL A 1 332 ? -4.420 4.002 -35.782 1.00 89.25 332 VAL A O 1
ATOM 2414 N N . LEU A 1 333 ? -2.546 5.143 -36.221 1.00 89.44 333 LEU A N 1
ATOM 2415 C CA . LEU A 1 333 ? -1.770 3.986 -36.666 1.00 89.44 333 LEU A CA 1
ATOM 2416 C C . LEU A 1 333 ? -0.747 3.615 -35.589 1.00 89.44 333 LEU A C 1
ATOM 2418 O O . LEU A 1 333 ? 0.181 4.380 -35.331 1.00 89.44 333 LEU A O 1
ATOM 2422 N N . VAL A 1 334 ? -0.890 2.444 -34.969 1.00 91.12 334 VAL A N 1
ATOM 2423 C CA . VAL A 1 334 ? 0.107 1.897 -34.037 1.00 91.12 334 VAL A CA 1
ATOM 2424 C C . VAL A 1 334 ? 1.057 1.013 -34.830 1.00 91.12 334 VAL A C 1
ATOM 2426 O O . VAL A 1 334 ? 0.626 0.044 -35.449 1.00 91.12 334 VAL A O 1
ATOM 2429 N N . ALA A 1 335 ? 2.345 1.345 -34.851 1.00 87.56 335 ALA A N 1
ATOM 2430 C CA . ALA A 1 335 ? 3.307 0.705 -35.733 1.00 87.56 335 ALA A CA 1
ATOM 2431 C C . ALA A 1 335 ? 4.625 0.347 -35.042 1.00 87.56 335 ALA A C 1
ATOM 2433 O O . ALA A 1 335 ? 5.108 1.041 -34.149 1.00 87.56 335 ALA A O 1
ATOM 2434 N N . THR A 1 336 ? 5.240 -0.731 -35.526 1.00 85.06 336 THR A N 1
ATOM 2435 C CA . THR A 1 336 ? 6.642 -1.063 -35.211 1.00 85.06 336 THR A CA 1
ATOM 2436 C C . THR A 1 336 ? 7.592 -0.393 -36.202 1.00 85.06 336 THR A C 1
ATOM 2438 O O . THR A 1 336 ? 7.221 -0.174 -37.358 1.00 85.06 336 THR A O 1
ATOM 2441 N N . ASP A 1 337 ? 8.842 -0.138 -35.804 1.00 71.81 337 ASP A N 1
ATOM 2442 C CA . ASP A 1 337 ? 9.833 0.547 -36.655 1.00 71.81 337 ASP A CA 1
ATOM 2443 C C . ASP A 1 337 ? 10.051 -0.107 -38.009 1.00 71.81 337 ASP A C 1
ATOM 2445 O O . ASP A 1 337 ? 10.165 0.572 -39.026 1.00 71.81 337 ASP A O 1
ATOM 2449 N N . ARG A 1 338 ? 10.113 -1.442 -38.027 1.00 68.88 338 ARG A N 1
ATOM 2450 C CA . ARG A 1 338 ? 10.313 -2.213 -39.256 1.00 68.88 338 ARG A CA 1
ATOM 2451 C C . ARG A 1 338 ? 9.131 -2.087 -40.203 1.00 68.88 338 ARG A C 1
ATOM 2453 O O . ARG A 1 338 ? 9.339 -1.989 -41.408 1.00 68.88 338 ARG A O 1
ATOM 2460 N N . ALA A 1 339 ? 7.915 -2.095 -39.663 1.00 67.56 339 ALA A N 1
ATOM 2461 C CA . ALA A 1 339 ? 6.712 -1.998 -40.471 1.00 67.56 339 ALA A CA 1
ATOM 2462 C C . ALA A 1 339 ? 6.532 -0.580 -41.017 1.00 67.56 339 ALA A C 1
ATOM 2464 O O . ALA A 1 339 ? 6.269 -0.430 -42.200 1.00 67.56 339 ALA A O 1
ATOM 2465 N N . ALA A 1 340 ? 6.760 0.453 -40.202 1.00 68.94 340 ALA A N 1
ATOM 2466 C CA . ALA A 1 340 ? 6.554 1.859 -40.557 1.00 68.94 340 ALA A CA 1
ATOM 2467 C C . ALA A 1 340 ? 7.522 2.432 -41.623 1.00 68.94 340 ALA A C 1
ATOM 2469 O O . ALA A 1 340 ? 7.426 3.613 -41.971 1.00 68.94 340 ALA A O 1
ATOM 2470 N N . ARG A 1 341 ? 8.466 1.636 -42.148 1.00 71.69 341 ARG A N 1
ATOM 2471 C CA . ARG A 1 341 ? 9.421 2.064 -43.186 1.00 71.69 341 ARG A CA 1
ATOM 2472 C C . ARG A 1 341 ? 8.687 2.381 -44.496 1.00 71.69 341 ARG A C 1
ATOM 2474 O O . ARG A 1 341 ? 7.992 1.533 -45.043 1.00 71.69 341 ARG A O 1
ATOM 2481 N N . GLY A 1 342 ? 8.879 3.587 -45.033 1.00 58.72 342 GLY A N 1
ATOM 2482 C CA . GLY A 1 342 ? 8.288 4.007 -46.309 1.00 58.72 342 GLY A CA 1
ATOM 2483 C C . GLY A 1 342 ? 6.869 4.590 -46.232 1.00 58.72 342 GLY A C 1
ATOM 2484 O O . GLY A 1 342 ? 6.267 4.844 -47.275 1.00 58.72 342 GLY A O 1
ATOM 2485 N N . LEU A 1 343 ? 6.354 4.901 -45.033 1.00 65.06 343 LEU A N 1
ATOM 2486 C CA . LEU A 1 343 ? 5.123 5.694 -44.819 1.00 65.06 343 LEU A CA 1
ATOM 2487 C C . LEU A 1 343 ? 5.273 7.194 -45.192 1.00 65.06 343 LEU A C 1
ATOM 2489 O O . LEU A 1 343 ? 4.479 8.036 -44.785 1.00 65.06 343 LEU A O 1
ATOM 2493 N N . ASP A 1 344 ? 6.283 7.532 -45.996 1.00 57.03 344 ASP A N 1
ATOM 2494 C CA . ASP A 1 344 ? 6.856 8.872 -46.188 1.00 57.03 344 ASP A CA 1
ATOM 2495 C C . ASP A 1 344 ? 6.047 9.830 -47.080 1.00 57.03 344 ASP A C 1
ATOM 2497 O O . ASP A 1 344 ? 6.554 10.878 -47.472 1.00 57.03 344 ASP A O 1
ATOM 2501 N N . THR A 1 345 ? 4.827 9.475 -47.474 1.00 52.56 345 THR A N 1
ATOM 2502 C CA . THR A 1 345 ? 3.991 10.286 -48.382 1.00 52.56 345 THR A CA 1
ATOM 2503 C C . THR A 1 345 ? 2.693 10.760 -47.732 1.00 52.56 345 THR A C 1
ATOM 2505 O O . THR A 1 345 ? 1.799 11.227 -48.434 1.00 52.56 345 THR A O 1
ATOM 2508 N N . VAL A 1 346 ? 2.563 10.614 -46.410 1.00 60.22 346 VAL A N 1
ATOM 2509 C CA . VAL A 1 346 ? 1.331 10.900 -45.663 1.00 60.22 346 VAL A CA 1
ATOM 2510 C C . VAL A 1 346 ? 1.515 12.159 -44.817 1.00 60.22 346 VAL A C 1
ATOM 2512 O O . VAL A 1 346 ? 2.504 12.291 -44.101 1.00 60.22 346 VAL A O 1
ATOM 2515 N N . GLY A 1 347 ? 0.558 13.088 -44.879 1.00 66.25 347 GLY A N 1
ATOM 2516 C CA . GLY A 1 347 ? 0.526 14.257 -43.995 1.00 66.25 347 GLY A CA 1
ATOM 2517 C C . GLY A 1 347 ? 0.147 13.850 -42.571 1.00 66.25 347 GLY A C 1
ATOM 2518 O O . GLY A 1 347 ? -1.037 13.844 -42.245 1.00 66.25 347 GLY A O 1
ATOM 2519 N N . ILE A 1 348 ? 1.135 13.446 -41.769 1.00 77.38 348 ILE A N 1
ATOM 2520 C CA . ILE A 1 348 ? 0.971 13.059 -40.359 1.00 77.38 348 ILE A CA 1
ATOM 2521 C C . ILE A 1 348 ? 0.944 14.322 -39.492 1.00 77.38 348 ILE A C 1
ATOM 2523 O O . ILE A 1 348 ? 1.847 15.154 -39.587 1.00 77.38 348 ILE A O 1
ATOM 2527 N N . ASP A 1 349 ? -0.062 14.433 -38.625 1.00 76.31 349 ASP A N 1
ATOM 2528 C CA . ASP A 1 349 ? -0.248 15.591 -37.743 1.00 76.31 349 ASP A CA 1
ATOM 2529 C C . ASP A 1 349 ? 0.459 15.391 -36.390 1.00 76.31 349 ASP A C 1
ATOM 2531 O O . ASP A 1 349 ? 0.941 16.343 -35.775 1.00 76.31 349 ASP A O 1
ATOM 2535 N N . HIS A 1 350 ? 0.575 14.140 -35.928 1.00 81.94 350 HIS A N 1
ATOM 2536 C CA . HIS A 1 350 ? 1.168 13.817 -34.629 1.00 81.94 350 HIS A CA 1
ATOM 2537 C C . HIS A 1 350 ? 1.967 12.511 -34.671 1.00 81.94 350 HIS A C 1
ATOM 2539 O O . HIS A 1 350 ? 1.431 11.448 -34.977 1.00 81.94 350 HIS A O 1
ATOM 2545 N N . VAL A 1 351 ? 3.252 12.573 -34.326 1.00 84.56 351 VAL A N 1
ATOM 2546 C CA . VAL A 1 351 ? 4.107 11.402 -34.091 1.00 84.56 351 VAL A CA 1
ATOM 2547 C C . VAL A 1 351 ? 4.290 11.206 -32.590 1.00 84.56 351 VAL A C 1
ATOM 2549 O O . VAL A 1 351 ? 4.757 12.101 -31.882 1.00 84.56 351 VAL A O 1
ATOM 2552 N N . ILE A 1 352 ? 3.947 10.021 -32.097 1.00 88.12 352 ILE A N 1
ATOM 2553 C CA . ILE A 1 352 ? 4.022 9.675 -30.680 1.00 88.12 352 ILE A CA 1
ATOM 2554 C C . ILE A 1 352 ? 4.985 8.504 -30.503 1.00 88.12 352 ILE A C 1
ATOM 2556 O O . ILE A 1 352 ? 4.781 7.418 -31.039 1.00 88.12 352 ILE A O 1
ATOM 2560 N N . LEU A 1 353 ? 6.052 8.721 -29.741 1.00 86.06 353 LEU A N 1
ATOM 2561 C CA . LEU A 1 353 ? 7.017 7.694 -29.371 1.00 86.06 353 LEU A CA 1
ATOM 2562 C C . LEU A 1 353 ? 6.545 7.064 -28.059 1.00 86.06 353 LEU A C 1
ATOM 2564 O O . LEU A 1 353 ? 6.821 7.590 -26.981 1.00 86.06 353 LEU A O 1
ATOM 2568 N N . PHE A 1 354 ? 5.776 5.977 -28.163 1.00 83.50 354 PHE A N 1
ATOM 2569 C CA . PHE A 1 354 ? 5.285 5.237 -26.998 1.00 83.50 354 PHE A CA 1
ATOM 2570 C C . PHE A 1 354 ? 6.446 4.548 -26.275 1.00 83.50 354 PHE A C 1
ATOM 2572 O O . PHE A 1 354 ? 6.587 4.645 -25.052 1.00 83.50 354 PHE A O 1
ATOM 2579 N N . ASP A 1 355 ? 7.324 3.924 -27.058 1.00 76.88 355 ASP A N 1
ATOM 2580 C CA . ASP A 1 355 ? 8.607 3.416 -26.593 1.00 76.88 355 ASP A CA 1
ATOM 2581 C C . ASP A 1 355 ? 9.740 4.361 -26.992 1.00 76.88 355 ASP A C 1
ATOM 2583 O O . ASP A 1 355 ? 9.772 4.881 -28.113 1.00 76.88 355 ASP A O 1
ATOM 2587 N N . LEU A 1 356 ? 10.690 4.569 -26.077 1.00 71.31 356 LEU A N 1
ATOM 2588 C CA . LEU A 1 356 ? 11.848 5.418 -26.334 1.00 71.31 356 LEU A CA 1
ATOM 2589 C C . LEU A 1 356 ? 12.718 4.787 -27.446 1.00 71.31 356 LEU A C 1
ATOM 2591 O O . LEU A 1 356 ? 12.949 3.572 -27.405 1.00 71.31 356 LEU A O 1
ATOM 2595 N N . PRO A 1 357 ? 13.190 5.570 -28.435 1.00 65.50 357 PRO A N 1
ATOM 2596 C CA . PRO A 1 357 ? 14.166 5.097 -29.415 1.00 65.50 357 PRO A CA 1
ATOM 2597 C C . PRO A 1 357 ? 15.464 4.670 -28.730 1.00 65.50 357 PRO A C 1
ATOM 2599 O O . PRO A 1 357 ? 15.863 5.261 -27.727 1.00 65.50 357 PRO A O 1
ATOM 2602 N N . ARG A 1 358 ? 16.141 3.671 -29.292 1.00 59.66 358 ARG A N 1
ATOM 2603 C CA . ARG A 1 358 ? 17.392 3.117 -28.759 1.00 59.66 358 ARG A CA 1
ATOM 2604 C C . ARG A 1 358 ? 18.594 3.995 -29.082 1.00 59.66 358 ARG A C 1
ATOM 2606 O O . ARG A 1 358 ? 19.577 3.973 -28.353 1.00 59.66 358 ARG A O 1
ATOM 2613 N N . ASP A 1 359 ? 18.517 4.759 -30.171 1.00 56.31 359 ASP A N 1
ATOM 2614 C CA . ASP A 1 359 ? 19.587 5.647 -30.608 1.00 56.31 359 ASP A CA 1
ATOM 2615 C C . ASP A 1 359 ? 19.066 6.903 -31.349 1.00 56.31 359 ASP A C 1
ATOM 2617 O O . ASP A 1 359 ? 17.923 6.933 -31.828 1.00 56.31 359 ASP A O 1
ATOM 2621 N N . PRO A 1 360 ? 19.900 7.954 -31.493 1.00 58.44 360 PRO A N 1
ATOM 2622 C CA . PRO A 1 360 ? 19.508 9.188 -32.180 1.00 58.44 360 PRO A CA 1
ATOM 2623 C C . PRO A 1 360 ? 19.106 9.017 -33.656 1.00 58.44 360 PRO A C 1
ATOM 2625 O O . PRO A 1 360 ? 18.284 9.780 -34.161 1.00 58.44 360 PRO A O 1
ATOM 2628 N N . SER A 1 361 ? 19.640 8.023 -34.372 1.00 60.97 361 SER A N 1
ATOM 2629 C CA . SER A 1 361 ? 19.293 7.772 -35.782 1.00 60.97 361 SER A CA 1
ATOM 2630 C C . SER A 1 361 ? 17.920 7.112 -35.913 1.00 60.97 361 SER A C 1
ATOM 2632 O O . SER A 1 361 ? 17.170 7.391 -36.850 1.00 60.97 361 SER A O 1
ATOM 2634 N N . GLU A 1 362 ? 17.551 6.249 -34.967 1.00 69.44 362 GLU A N 1
ATOM 2635 C CA . GLU A 1 362 ? 16.187 5.742 -34.823 1.00 69.44 362 GLU A CA 1
ATOM 2636 C C . GLU A 1 362 ? 15.194 6.869 -34.517 1.00 69.44 362 GLU A C 1
ATOM 2638 O O . GLU A 1 362 ? 14.179 6.973 -35.207 1.00 69.44 362 GLU A O 1
ATOM 2643 N N . PHE A 1 363 ? 15.520 7.776 -33.591 1.00 73.25 363 PHE A N 1
ATOM 2644 C CA . PHE A 1 363 ? 14.703 8.965 -33.321 1.00 73.25 363 PHE A CA 1
ATOM 2645 C C . PHE A 1 363 ? 14.474 9.809 -34.588 1.00 73.25 363 PHE A C 1
ATOM 2647 O O . PHE A 1 363 ? 13.326 10.088 -34.948 1.00 73.25 363 PHE A O 1
ATOM 2654 N N . LEU A 1 364 ? 15.545 10.152 -35.315 1.00 70.25 364 LEU A N 1
ATOM 2655 C CA . LEU A 1 364 ? 15.462 10.940 -36.552 1.00 70.25 364 LEU A CA 1
ATOM 2656 C C . LEU A 1 364 ? 14.643 10.241 -37.646 1.00 70.25 364 LEU A C 1
ATOM 2658 O O . LEU A 1 364 ? 13.927 10.914 -38.389 1.00 70.25 364 LEU A O 1
ATOM 2662 N N . ARG A 1 365 ? 14.697 8.906 -37.742 1.00 72.75 365 ARG A N 1
ATOM 2663 C CA . ARG A 1 365 ? 13.858 8.141 -38.680 1.00 72.75 365 ARG A CA 1
ATOM 2664 C C . ARG A 1 365 ? 12.392 8.150 -38.282 1.00 72.75 365 ARG A C 1
ATOM 2666 O O . ARG A 1 365 ? 11.566 8.413 -39.150 1.00 72.75 365 ARG A O 1
ATOM 2673 N N . ARG A 1 366 ? 12.066 7.877 -37.012 1.00 77.44 366 ARG A N 1
ATOM 2674 C CA . ARG A 1 366 ? 10.676 7.849 -36.520 1.00 77.44 366 ARG A CA 1
ATOM 2675 C C . ARG A 1 366 ? 9.996 9.202 -36.724 1.00 77.44 366 ARG A C 1
ATOM 2677 O O . ARG A 1 366 ? 8.898 9.264 -37.268 1.00 77.44 366 ARG A O 1
ATOM 2684 N N . VAL A 1 367 ? 10.689 10.286 -36.378 1.00 73.12 367 VAL A N 1
ATOM 2685 C CA . VAL A 1 367 ? 10.202 11.664 -36.562 1.00 73.12 367 VAL A CA 1
ATOM 2686 C C . VAL A 1 367 ? 10.204 12.082 -38.036 1.00 73.12 367 VAL A C 1
ATOM 2688 O O . VAL A 1 367 ? 9.293 12.765 -38.501 1.00 73.12 367 VAL A O 1
ATOM 2691 N N . GLY A 1 368 ? 11.198 11.637 -38.807 1.00 66.69 368 GLY A N 1
ATOM 2692 C CA . GLY A 1 368 ? 11.346 11.960 -40.226 1.00 66.69 368 GLY A CA 1
ATOM 2693 C C . GLY A 1 368 ? 10.205 11.466 -41.123 1.00 66.69 368 GLY A C 1
ATOM 2694 O O . GLY A 1 368 ? 10.070 11.979 -42.237 1.00 66.69 368 GLY A O 1
ATOM 2695 N N . ARG A 1 369 ? 9.365 10.532 -40.647 1.00 69.50 369 ARG A N 1
ATOM 2696 C CA . ARG A 1 369 ? 8.187 10.023 -41.376 1.00 69.50 369 ARG A CA 1
ATOM 2697 C C . ARG A 1 369 ? 7.084 11.073 -41.562 1.00 69.50 369 ARG A C 1
ATOM 2699 O O . ARG A 1 369 ? 6.314 10.962 -42.505 1.00 69.50 369 ARG A O 1
ATOM 2706 N N . ALA A 1 370 ? 7.049 12.125 -40.743 1.00 62.06 370 ALA A N 1
ATOM 2707 C CA . ALA A 1 370 ? 6.052 13.195 -40.846 1.00 62.06 370 ALA A CA 1
ATOM 2708 C C . ALA A 1 370 ? 6.491 14.412 -41.689 1.00 62.06 370 ALA A C 1
ATOM 2710 O O . ALA A 1 370 ? 5.750 15.378 -41.844 1.00 62.06 370 ALA A O 1
ATOM 2711 N N . ALA A 1 371 ? 7.711 14.394 -42.239 1.00 54.16 371 ALA A N 1
ATOM 2712 C CA . ALA A 1 371 ? 8.370 15.581 -42.790 1.00 54.16 371 ALA A CA 1
ATOM 2713 C C . ALA A 1 371 ? 8.262 15.760 -44.324 1.00 54.16 371 ALA A C 1
ATOM 2715 O O . ALA A 1 371 ? 8.983 16.587 -44.892 1.00 54.16 371 ALA A O 1
ATOM 2716 N N . ARG A 1 372 ? 7.430 14.983 -45.036 1.00 53.72 372 ARG A N 1
ATOM 2717 C CA . ARG A 1 372 ? 7.418 14.940 -46.514 1.00 53.72 372 ARG A CA 1
ATOM 2718 C C . ARG A 1 372 ? 5.999 15.101 -47.092 1.00 53.72 372 ARG A C 1
ATOM 2720 O O . ARG A 1 372 ? 5.154 14.236 -46.919 1.00 53.72 372 ARG A O 1
ATOM 2727 N N . GLY A 1 373 ? 5.751 16.209 -47.803 1.00 48.91 373 GLY A N 1
ATOM 2728 C CA . GLY A 1 373 ? 4.469 16.525 -48.460 1.00 48.91 373 GLY A CA 1
ATOM 2729 C C . GLY A 1 373 ? 4.242 18.039 -48.652 1.00 48.91 373 GLY A C 1
ATOM 2730 O O . GLY A 1 373 ? 5.047 18.829 -48.153 1.00 48.91 373 GLY A O 1
ATOM 2731 N N . PRO A 1 374 ? 3.183 18.467 -49.373 1.00 42.47 374 PRO A N 1
ATOM 2732 C CA . PRO A 1 374 ? 2.861 19.885 -49.607 1.00 42.47 374 PRO A CA 1
ATOM 2733 C C . PRO A 1 374 ? 2.434 20.641 -48.333 1.00 42.47 374 PRO A C 1
ATOM 2735 O O . PRO A 1 374 ? 2.554 21.860 -48.272 1.00 42.47 374 PRO A O 1
ATOM 2738 N N . HIS A 1 375 ? 2.015 19.930 -47.281 1.00 47.38 375 HIS A N 1
ATOM 2739 C CA . HIS A 1 375 ? 1.660 20.501 -45.978 1.00 47.38 375 HIS A CA 1
ATOM 2740 C C . HIS A 1 375 ? 2.884 20.562 -45.050 1.00 47.38 375 HIS A C 1
ATOM 2742 O O . HIS A 1 375 ? 3.023 19.792 -44.102 1.00 47.38 375 HIS A O 1
ATOM 2748 N N . ARG A 1 376 ? 3.824 21.461 -45.355 1.00 50.00 376 ARG A N 1
ATOM 2749 C CA . ARG A 1 376 ? 5.012 21.716 -44.524 1.00 50.00 376 ARG A CA 1
ATOM 2750 C C . ARG A 1 376 ? 4.618 22.588 -43.318 1.00 50.00 376 ARG A C 1
ATOM 2752 O O . ARG A 1 376 ? 4.251 23.737 -43.531 1.00 50.00 376 ARG A O 1
ATOM 2759 N N . GLY A 1 377 ? 4.707 22.081 -42.076 1.00 51.22 377 GLY A N 1
ATOM 2760 C CA . GLY A 1 377 ? 4.711 22.947 -40.875 1.00 51.22 377 GLY A CA 1
ATOM 2761 C C . GLY A 1 377 ? 3.822 22.609 -39.662 1.00 51.22 377 GLY A C 1
ATOM 2762 O O . GLY A 1 377 ? 3.767 23.439 -38.752 1.00 51.22 377 GLY A O 1
ATOM 2763 N N . ARG A 1 378 ? 3.107 21.470 -39.608 1.00 59.22 378 ARG A N 1
ATOM 2764 C CA . ARG A 1 378 ? 2.118 21.187 -38.530 1.00 59.22 378 ARG A CA 1
ATOM 2765 C C . ARG A 1 378 ? 2.283 19.862 -37.759 1.00 59.22 378 ARG A C 1
ATOM 2767 O O . ARG A 1 378 ? 1.396 19.526 -36.989 1.00 59.22 378 ARG A O 1
ATOM 2774 N N . CYS A 1 379 ? 3.390 19.126 -37.906 1.00 69.31 379 CYS A N 1
ATOM 2775 C CA . CYS A 1 379 ? 3.563 17.868 -37.162 1.00 69.31 379 CYS A CA 1
ATOM 2776 C C . CYS A 1 379 ? 4.091 18.092 -35.734 1.00 69.31 379 CYS A C 1
ATOM 2778 O O . CYS A 1 379 ? 5.124 18.738 -35.537 1.00 69.31 379 CYS A O 1
ATOM 2780 N N . ARG A 1 380 ? 3.427 17.489 -34.742 1.00 76.44 380 ARG A N 1
ATOM 2781 C CA . ARG A 1 380 ? 3.865 17.443 -33.337 1.00 76.44 380 ARG A CA 1
ATOM 2782 C C . ARG A 1 380 ? 4.616 16.150 -33.034 1.00 76.44 380 ARG A C 1
ATOM 2784 O O . ARG A 1 380 ? 4.241 15.092 -33.530 1.00 76.44 380 ARG A O 1
ATOM 2791 N N . VAL A 1 381 ? 5.637 16.209 -32.176 1.00 79.31 381 VAL A N 1
ATOM 2792 C CA . VAL A 1 381 ? 6.332 15.012 -31.666 1.00 79.31 381 VAL A CA 1
ATOM 2793 C C . VAL A 1 381 ? 6.164 14.924 -30.158 1.00 79.31 381 VAL A C 1
ATOM 2795 O O . VAL A 1 381 ? 6.425 15.887 -29.439 1.00 79.31 381 VAL A O 1
ATOM 2798 N N . THR A 1 382 ? 5.702 13.779 -29.661 1.00 81.62 382 THR A N 1
ATOM 2799 C CA . THR A 1 382 ? 5.551 13.523 -28.221 1.00 81.62 382 THR A CA 1
ATOM 2800 C C . THR A 1 382 ? 6.243 12.230 -27.828 1.00 81.62 382 THR A C 1
ATOM 2802 O O . THR A 1 382 ? 6.026 11.204 -28.461 1.00 81.62 382 THR A O 1
ATOM 2805 N N . VAL A 1 383 ? 7.063 12.274 -26.784 1.00 81.69 383 VAL A N 1
ATOM 2806 C CA . VAL A 1 383 ? 7.763 11.106 -26.236 1.00 81.69 383 VAL A CA 1
ATOM 2807 C C . VAL A 1 383 ? 7.126 10.718 -24.913 1.00 81.69 383 VAL A C 1
ATOM 2809 O O . VAL A 1 383 ? 7.038 11.559 -24.024 1.00 81.69 383 VAL A O 1
ATOM 2812 N N . LEU A 1 384 ? 6.688 9.468 -24.773 1.00 79.75 384 LEU A N 1
ATOM 2813 C CA . LEU A 1 384 ? 6.093 8.972 -23.534 1.00 79.75 384 LEU A CA 1
ATOM 2814 C C . LEU A 1 384 ? 7.171 8.361 -22.630 1.00 79.75 384 LEU A C 1
ATOM 2816 O O . LEU A 1 384 ? 7.825 7.379 -22.995 1.00 79.75 384 LEU A O 1
ATOM 2820 N N . THR A 1 385 ? 7.330 8.904 -21.425 1.00 70.25 385 THR A N 1
ATOM 2821 C CA . THR A 1 385 ? 8.252 8.386 -20.402 1.00 70.25 385 THR A CA 1
ATOM 2822 C C . THR A 1 385 ? 7.508 8.021 -19.124 1.00 70.25 385 THR A C 1
ATOM 2824 O O . THR A 1 385 ? 6.432 8.551 -18.862 1.00 70.25 385 THR A O 1
ATOM 2827 N N . ILE A 1 386 ? 8.081 7.114 -18.333 1.00 67.25 386 ILE A N 1
ATOM 2828 C CA . ILE A 1 386 ? 7.613 6.791 -16.982 1.00 67.25 386 ILE A CA 1
ATOM 2829 C C . ILE A 1 386 ? 8.798 6.847 -16.035 1.00 67.25 386 ILE A C 1
ATOM 2831 O O . ILE A 1 386 ? 9.892 6.395 -16.377 1.00 67.25 386 ILE A O 1
ATOM 2835 N N . LYS A 1 387 ? 8.562 7.423 -14.860 1.00 73.88 387 LYS A N 1
ATOM 2836 C CA . LYS A 1 387 ? 9.511 7.458 -13.759 1.00 73.88 387 LYS A CA 1
ATOM 2837 C C . LYS A 1 387 ? 9.583 6.072 -13.115 1.00 73.88 387 LYS A C 1
ATOM 2839 O O . LYS A 1 387 ? 8.554 5.464 -12.826 1.00 73.88 387 LYS A O 1
ATOM 2844 N N . THR A 1 388 ? 10.794 5.575 -12.885 1.00 85.00 388 THR A N 1
ATOM 2845 C CA . THR A 1 388 ? 11.001 4.479 -11.930 1.00 85.00 388 THR A CA 1
ATOM 2846 C C . THR A 1 388 ? 11.331 5.121 -10.603 1.00 85.00 388 THR A C 1
ATOM 2848 O O . THR A 1 388 ? 12.339 5.827 -10.516 1.00 85.00 388 THR A O 1
ATOM 2851 N N . ILE A 1 389 ? 10.488 4.898 -9.602 1.00 89.50 389 ILE A N 1
ATOM 2852 C CA . ILE A 1 389 ? 10.611 5.548 -8.300 1.00 89.50 389 ILE A CA 1
ATOM 2853 C C . ILE A 1 389 ? 10.596 4.521 -7.180 1.00 89.50 389 ILE A C 1
ATOM 2855 O O . ILE A 1 389 ? 9.954 3.476 -7.288 1.00 89.50 389 ILE A O 1
ATOM 2859 N N . VAL A 1 390 ? 11.283 4.859 -6.100 1.00 93.50 390 VAL A N 1
ATOM 2860 C CA . VAL A 1 390 ? 11.020 4.305 -4.775 1.00 93.50 390 VAL A CA 1
ATOM 2861 C C . VAL A 1 390 ? 10.190 5.335 -4.033 1.00 93.50 390 VAL A C 1
ATOM 2863 O O . VAL A 1 390 ? 10.543 6.512 -4.032 1.00 93.50 390 VAL A O 1
ATOM 2866 N N . GLN A 1 391 ? 9.080 4.916 -3.444 1.00 92.12 391 GLN A N 1
ATOM 2867 C CA . GLN A 1 391 ? 8.196 5.793 -2.692 1.00 92.12 391 GLN A CA 1
ATOM 2868 C C . GLN A 1 391 ? 8.007 5.253 -1.280 1.00 92.12 391 GLN A C 1
ATOM 2870 O O . GLN A 1 391 ? 7.714 4.072 -1.101 1.00 92.12 391 GLN A O 1
ATOM 2875 N N . ILE A 1 392 ? 8.177 6.122 -0.290 1.00 90.50 392 ILE A N 1
ATOM 2876 C CA . ILE A 1 392 ? 7.907 5.814 1.112 1.00 90.50 392 ILE A CA 1
ATOM 2877 C C . ILE A 1 392 ? 6.414 6.020 1.363 1.00 90.50 392 ILE A C 1
ATOM 2879 O O . ILE A 1 392 ? 5.862 7.064 1.011 1.00 90.50 392 ILE A O 1
ATOM 2883 N N . LEU A 1 393 ? 5.761 5.017 1.942 1.00 87.56 393 LEU A N 1
ATOM 2884 C CA . LEU A 1 393 ? 4.328 5.003 2.212 1.00 87.56 393 LEU A CA 1
ATOM 2885 C C . LEU A 1 393 ? 4.086 4.679 3.682 1.00 87.56 393 LEU A C 1
ATOM 2887 O O . LEU A 1 393 ? 4.631 3.696 4.182 1.00 87.56 393 LEU A O 1
ATOM 2891 N N . GLY A 1 394 ? 3.240 5.471 4.345 1.00 72.81 394 GLY A N 1
ATOM 2892 C CA . GLY A 1 394 ? 2.752 5.167 5.689 1.00 72.81 394 GLY A CA 1
ATOM 2893 C C . GLY A 1 394 ? 3.896 4.912 6.666 1.00 72.81 394 GLY A C 1
ATOM 2894 O O . GLY A 1 394 ? 4.081 3.785 7.107 1.00 72.81 394 GLY A O 1
ATOM 2895 N N . THR A 1 395 ? 4.677 5.948 6.989 1.00 66.38 395 THR A N 1
ATOM 2896 C CA . THR A 1 395 ? 5.905 5.852 7.805 1.00 66.38 395 THR A CA 1
ATOM 2897 C C . THR A 1 395 ? 5.693 5.371 9.249 1.00 66.38 395 THR A C 1
ATOM 2899 O O . THR A 1 395 ? 6.633 5.416 10.032 1.00 66.38 395 THR A O 1
ATOM 2902 N N . GLY A 1 396 ? 4.472 4.980 9.638 1.00 58.97 396 GLY A N 1
ATOM 2903 C CA . GLY A 1 396 ? 4.129 4.657 11.028 1.00 58.97 396 GLY A CA 1
ATOM 2904 C C . GLY A 1 396 ? 4.341 5.834 11.982 1.00 58.97 396 GLY A C 1
ATOM 2905 O O . GLY A 1 396 ? 4.393 5.651 13.190 1.00 58.97 396 GLY A O 1
ATOM 2906 N N . GLY A 1 397 ? 4.494 7.056 11.454 1.00 57.84 397 GLY A N 1
ATOM 2907 C CA . GLY A 1 397 ? 4.938 8.205 12.238 1.00 57.84 397 GLY A CA 1
ATOM 2908 C C . GLY A 1 397 ? 3.989 8.559 13.379 1.00 57.84 397 GLY A C 1
ATOM 2909 O O . GLY A 1 397 ? 4.443 9.048 14.396 1.00 57.84 397 GLY A O 1
ATOM 2910 N N . ASP A 1 398 ? 2.692 8.292 13.248 1.00 58.88 398 ASP A N 1
ATOM 2911 C CA . ASP A 1 398 ? 1.685 8.525 14.290 1.00 58.88 398 ASP A CA 1
ATOM 2912 C C . ASP A 1 398 ? 1.290 7.250 15.069 1.00 58.88 398 ASP A C 1
ATOM 2914 O O . ASP A 1 398 ? 0.514 7.335 16.018 1.00 58.88 398 ASP A O 1
ATOM 2918 N N . ALA A 1 399 ? 1.833 6.091 14.685 1.00 71.25 399 ALA A N 1
ATOM 2919 C CA . ALA A 1 399 ? 1.608 4.778 15.289 1.00 71.25 399 ALA A CA 1
ATOM 2920 C C . ALA A 1 399 ? 2.907 3.945 15.198 1.00 71.25 399 ALA A C 1
ATOM 2922 O O . ALA A 1 399 ? 3.074 3.179 14.239 1.00 71.25 399 ALA A O 1
ATOM 2923 N N . PRO A 1 400 ? 3.853 4.120 16.147 1.00 68.25 400 PRO A N 1
ATOM 2924 C CA . PRO A 1 400 ? 5.202 3.541 16.087 1.00 68.25 400 PRO A CA 1
ATOM 2925 C C . PRO A 1 400 ? 5.238 2.017 15.921 1.00 68.25 400 PRO A C 1
ATOM 2927 O O . PRO A 1 400 ? 6.199 1.467 15.381 1.00 68.25 400 PRO A O 1
ATOM 2930 N N . SER A 1 401 ? 4.181 1.327 16.353 1.00 68.75 401 SER A N 1
ATOM 2931 C CA . SER A 1 401 ? 4.011 -0.119 16.191 1.00 68.75 401 SER A CA 1
ATOM 2932 C C . SER A 1 401 ? 3.865 -0.585 14.735 1.00 68.75 401 SER A C 1
ATOM 2934 O O . SER A 1 401 ? 4.063 -1.768 14.439 1.00 68.75 401 SER A O 1
ATOM 2936 N N . THR A 1 402 ? 3.537 0.320 13.810 1.00 75.38 402 THR A N 1
ATOM 2937 C CA . THR A 1 402 ? 3.324 0.013 12.392 1.00 75.38 402 THR A CA 1
ATOM 2938 C C . THR A 1 402 ? 4.603 0.240 11.592 1.00 75.38 402 THR A C 1
ATOM 2940 O O . THR A 1 402 ? 5.119 1.354 11.525 1.00 75.38 402 THR A O 1
ATOM 2943 N N . ALA A 1 403 ? 5.115 -0.803 10.933 1.00 80.69 403 ALA A N 1
ATOM 2944 C CA . ALA A 1 403 ? 6.323 -0.672 10.127 1.00 80.69 403 ALA A CA 1
ATOM 2945 C C . ALA A 1 403 ? 6.070 0.173 8.859 1.00 80.69 403 ALA A C 1
ATOM 2947 O O . ALA A 1 403 ? 5.030 0.008 8.209 1.00 80.69 403 ALA A O 1
ATOM 2948 N N . PRO A 1 404 ? 7.036 1.014 8.442 1.00 87.69 404 PRO A N 1
ATOM 2949 C CA . PRO A 1 404 ? 6.940 1.755 7.192 1.00 87.69 404 PRO A CA 1
ATOM 2950 C C . PRO A 1 404 ? 6.839 0.814 5.989 1.00 87.69 404 PRO A C 1
ATOM 2952 O O . PRO A 1 404 ? 7.487 -0.237 5.937 1.00 87.69 404 PRO A O 1
ATOM 2955 N N . SER A 1 405 ? 6.057 1.224 4.990 1.00 91.06 405 SER A N 1
ATOM 2956 C CA . SER A 1 405 ? 5.932 0.511 3.719 1.00 91.06 405 SER A CA 1
ATOM 2957 C C . SER A 1 405 ? 6.733 1.218 2.622 1.00 91.06 405 SER A C 1
ATOM 2959 O O . SER A 1 405 ? 6.818 2.446 2.572 1.00 91.06 405 SER A O 1
ATOM 2961 N N . VAL A 1 406 ? 7.328 0.453 1.708 1.00 93.75 406 VAL A N 1
ATOM 2962 C CA . VAL A 1 406 ? 8.123 1.004 0.597 1.00 93.75 406 VAL A CA 1
ATOM 2963 C C . VAL A 1 406 ? 7.585 0.469 -0.720 1.00 93.75 406 VAL A C 1
ATOM 2965 O O . VAL A 1 406 ? 7.448 -0.734 -0.902 1.00 93.75 406 VAL A O 1
ATOM 2968 N N . LEU A 1 407 ? 7.285 1.351 -1.666 1.00 92.81 407 LEU A N 1
ATOM 2969 C CA . LEU A 1 407 ? 6.791 0.982 -2.987 1.00 92.81 407 LEU A CA 1
ATOM 2970 C C . LEU A 1 407 ? 7.881 1.200 -4.033 1.00 92.81 407 LEU A C 1
ATOM 2972 O O . LEU A 1 407 ? 8.257 2.336 -4.322 1.00 92.81 407 LEU A O 1
ATOM 2976 N N . LEU A 1 408 ? 8.344 0.118 -4.655 1.00 92.06 408 LEU A N 1
ATOM 2977 C CA . LEU A 1 408 ? 9.164 0.182 -5.858 1.00 92.06 408 LEU A CA 1
ATOM 2978 C C . LEU A 1 408 ? 8.258 0.119 -7.091 1.00 92.06 408 LEU A C 1
ATOM 2980 O O . LEU A 1 408 ? 7.580 -0.877 -7.367 1.00 92.06 408 LEU A O 1
ATOM 2984 N N . PHE A 1 409 ? 8.248 1.219 -7.834 1.00 85.88 409 PHE A N 1
ATOM 2985 C CA . PHE A 1 409 ? 7.291 1.475 -8.894 1.00 85.88 409 PHE A CA 1
ATOM 2986 C C . PHE A 1 409 ? 7.931 1.400 -10.284 1.00 85.88 409 PHE A C 1
ATOM 2988 O O . PHE A 1 409 ? 8.866 2.140 -10.598 1.00 85.88 409 PHE A O 1
ATOM 2995 N N . PHE A 1 410 ? 7.343 0.578 -11.155 1.00 76.75 410 PHE A N 1
ATOM 2996 C CA . PHE A 1 410 ? 7.589 0.551 -12.597 1.00 76.75 410 PHE A CA 1
ATOM 2997 C C . PHE A 1 410 ? 6.268 0.760 -13.368 1.00 76.75 410 PHE A C 1
ATOM 2999 O O . PHE A 1 410 ? 5.185 0.680 -12.796 1.00 76.75 410 PHE A O 1
ATOM 3006 N N . ASP A 1 411 ? 6.328 0.985 -14.689 1.00 65.56 411 ASP A N 1
ATOM 3007 C CA . ASP A 1 411 ? 5.131 1.211 -15.536 1.00 65.56 411 ASP A CA 1
ATOM 3008 C C . ASP A 1 411 ? 4.052 0.128 -15.361 1.00 65.56 411 ASP A C 1
ATOM 3010 O O . ASP A 1 411 ? 2.881 0.418 -15.102 1.00 65.56 411 ASP A O 1
ATOM 3014 N N . ARG A 1 412 ? 4.462 -1.138 -15.503 1.00 62.97 412 ARG A N 1
ATOM 3015 C CA . ARG A 1 412 ? 3.557 -2.296 -15.539 1.00 62.97 412 ARG A CA 1
ATOM 3016 C C . ARG A 1 412 ? 3.560 -3.128 -14.257 1.00 62.97 412 ARG A C 1
ATOM 3018 O O . ARG A 1 412 ? 2.662 -3.947 -14.093 1.00 62.97 412 ARG A O 1
ATOM 3025 N N . GLN A 1 413 ? 4.546 -2.941 -13.381 1.00 73.81 413 GLN A N 1
ATOM 3026 C CA . GLN A 1 413 ? 4.763 -3.774 -12.197 1.00 73.81 413 GLN A CA 1
ATOM 3027 C C . GLN A 1 413 ? 5.043 -2.915 -10.971 1.00 73.81 413 GLN A C 1
ATOM 3029 O O . GLN A 1 413 ? 5.677 -1.862 -11.066 1.00 73.81 413 GLN A O 1
ATOM 3034 N N . ARG A 1 414 ? 4.571 -3.379 -9.818 1.00 84.50 414 ARG A N 1
ATOM 3035 C CA . ARG A 1 414 ? 4.778 -2.718 -8.531 1.00 84.50 414 ARG A CA 1
ATOM 3036 C C . ARG A 1 414 ? 5.182 -3.756 -7.503 1.00 84.50 414 ARG A C 1
ATOM 3038 O O . ARG A 1 414 ? 4.528 -4.794 -7.401 1.00 84.50 414 ARG A O 1
ATOM 3045 N N . TYR A 1 415 ? 6.225 -3.448 -6.751 1.00 91.44 415 TYR A N 1
ATOM 3046 C CA . TYR A 1 415 ? 6.726 -4.284 -5.672 1.00 91.44 415 TYR A CA 1
ATOM 3047 C C . TYR A 1 415 ? 6.564 -3.511 -4.378 1.00 91.44 415 TYR A C 1
ATOM 3049 O O . TYR A 1 415 ? 7.073 -2.396 -4.262 1.00 91.44 415 TYR A O 1
ATOM 3057 N N . LEU A 1 416 ? 5.797 -4.072 -3.453 1.00 93.31 416 LEU A N 1
ATOM 3058 C CA . LEU A 1 416 ? 5.539 -3.452 -2.163 1.00 93.31 416 LEU A CA 1
ATOM 3059 C C . LEU A 1 416 ? 6.365 -4.177 -1.105 1.00 93.31 416 LEU A C 1
ATOM 3061 O O . LEU A 1 416 ? 6.325 -5.403 -1.044 1.00 93.31 416 LEU A O 1
ATOM 3065 N N . PHE A 1 417 ? 7.100 -3.425 -0.297 1.00 94.62 417 PHE A N 1
ATOM 3066 C CA . PHE A 1 417 ? 7.791 -3.924 0.882 1.00 94.62 417 PHE A CA 1
ATOM 3067 C C . PHE A 1 417 ? 6.975 -3.562 2.114 1.00 94.62 417 PHE A C 1
ATOM 3069 O O . PHE A 1 417 ? 6.702 -2.378 2.318 1.00 94.62 417 PHE A O 1
ATOM 3076 N N . ASN A 1 418 ? 6.639 -4.577 2.912 1.00 93.12 418 ASN A N 1
ATOM 3077 C CA . ASN A 1 418 ? 5.765 -4.500 4.087 1.00 93.12 418 ASN A CA 1
ATOM 3078 C C . ASN A 1 418 ? 4.339 -3.994 3.820 1.00 93.12 418 ASN A C 1
ATOM 3080 O O . ASN A 1 418 ? 4.047 -3.290 2.856 1.00 93.12 418 ASN A O 1
ATOM 3084 N N . MET A 1 419 ? 3.428 -4.413 4.693 1.00 88.25 419 MET A N 1
ATOM 3085 C CA . MET A 1 419 ? 2.029 -4.007 4.707 1.00 88.25 419 MET A CA 1
ATOM 3086 C C . MET A 1 419 ? 1.552 -3.950 6.160 1.00 88.25 419 MET A C 1
ATOM 3088 O O . MET A 1 419 ? 0.905 -4.866 6.673 1.00 88.25 419 MET A O 1
ATOM 3092 N N . GLY A 1 420 ? 1.950 -2.873 6.836 1.00 85.38 420 GLY A N 1
ATOM 3093 C CA . GLY A 1 420 ? 1.585 -2.622 8.225 1.00 85.38 420 GLY A CA 1
ATOM 3094 C C . GLY A 1 420 ? 0.084 -2.390 8.422 1.00 85.38 420 GLY A C 1
ATOM 3095 O O . GLY A 1 420 ? -0.689 -2.275 7.470 1.00 85.38 420 GLY A O 1
ATOM 3096 N N . GLU A 1 421 ? -0.334 -2.343 9.679 1.00 84.44 421 GLU A N 1
ATOM 3097 C CA . GLU A 1 421 ? -1.723 -2.108 10.069 1.00 84.44 421 GLU A CA 1
ATOM 3098 C C . GLU A 1 421 ? -2.247 -0.749 9.566 1.00 84.44 421 GLU A C 1
ATOM 3100 O O . GLU A 1 421 ? -1.534 0.254 9.549 1.00 84.44 421 GLU A O 1
ATOM 3105 N N . GLY A 1 422 ? -3.497 -0.706 9.104 1.00 83.38 422 GLY A N 1
ATOM 3106 C CA . GLY A 1 422 ? -4.106 0.493 8.535 1.00 83.38 422 GLY A CA 1
ATOM 3107 C C . GLY A 1 422 ? -3.670 0.798 7.099 1.00 83.38 422 GLY A C 1
ATOM 3108 O O . GLY A 1 422 ? -4.098 1.815 6.546 1.00 83.38 422 GLY A O 1
ATOM 3109 N N . TYR A 1 423 ? -2.857 -0.051 6.453 1.00 86.56 423 TYR A N 1
ATOM 3110 C CA . TYR A 1 423 ? -2.381 0.184 5.083 1.00 86.56 423 TYR A CA 1
ATOM 3111 C C . TYR A 1 423 ? -3.526 0.295 4.067 1.00 86.56 423 TYR A C 1
ATOM 3113 O O . TYR A 1 423 ? -3.478 1.121 3.151 1.00 86.56 423 TYR A O 1
ATOM 3121 N N . GLN A 1 424 ? -4.589 -0.496 4.231 1.00 84.62 424 GLN A N 1
ATOM 3122 C CA . GLN A 1 424 ? -5.778 -0.393 3.385 1.00 84.62 424 GLN A CA 1
ATOM 3123 C C . GLN A 1 424 ? -6.448 0.978 3.536 1.00 84.62 424 GLN A C 1
ATOM 3125 O O . GLN A 1 424 ? -6.736 1.635 2.534 1.00 84.62 424 GLN A O 1
ATOM 3130 N N . ARG A 1 425 ? -6.647 1.437 4.777 1.00 87.00 425 ARG A N 1
ATOM 3131 C CA . ARG A 1 425 ? -7.214 2.760 5.078 1.00 87.00 425 ARG A CA 1
ATOM 3132 C C . ARG A 1 425 ? -6.347 3.880 4.504 1.00 87.00 425 ARG A C 1
ATOM 3134 O O . ARG A 1 425 ? -6.855 4.808 3.880 1.00 87.00 425 ARG A O 1
ATOM 3141 N N . TYR A 1 426 ? -5.030 3.740 4.627 1.00 86.69 426 TYR A N 1
ATOM 3142 C CA . TYR A 1 426 ? -4.054 4.657 4.046 1.00 86.69 426 TYR A CA 1
ATOM 3143 C C . TYR A 1 426 ? -4.175 4.726 2.517 1.00 86.69 426 TYR A C 1
ATOM 3145 O O . TYR A 1 426 ? -4.114 5.805 1.924 1.00 86.69 426 TYR A O 1
ATOM 3153 N N . CYS A 1 427 ? -4.400 3.587 1.857 1.00 84.75 427 CYS A N 1
ATOM 3154 C CA . CYS A 1 427 ? -4.625 3.564 0.417 1.00 84.75 427 CYS A CA 1
ATOM 3155 C C . CYS A 1 427 ? -5.885 4.343 0.017 1.00 84.75 427 CYS A C 1
ATOM 3157 O O . CYS A 1 427 ? -5.861 5.031 -1.004 1.00 84.75 427 CYS A O 1
ATOM 3159 N N . VAL A 1 428 ? -6.956 4.285 0.815 1.00 83.94 428 VAL A N 1
ATOM 3160 C CA . VAL A 1 428 ? -8.173 5.084 0.594 1.00 83.94 428 VAL A CA 1
ATOM 3161 C C . VAL A 1 428 ? -7.873 6.579 0.747 1.00 83.94 428 VAL A C 1
ATOM 3163 O O . VAL A 1 428 ? -8.156 7.343 -0.176 1.00 83.94 428 VAL A O 1
ATOM 3166 N N . GLU A 1 429 ? -7.219 6.980 1.841 1.00 85.38 429 GLU A N 1
ATOM 3167 C CA . GLU A 1 429 ? -6.793 8.365 2.122 1.00 85.38 429 GLU A CA 1
ATOM 3168 C C . GLU A 1 429 ? -5.970 8.966 0.968 1.00 85.38 429 GLU A C 1
ATOM 3170 O O . GLU A 1 429 ? -6.225 10.075 0.500 1.00 85.38 429 GLU A O 1
ATOM 3175 N N . ARG A 1 430 ? -4.988 8.214 0.459 1.00 84.38 430 ARG A N 1
ATOM 3176 C CA . ARG A 1 430 ? -4.072 8.664 -0.603 1.00 84.38 430 ARG A CA 1
ATOM 3177 C C . ARG A 1 430 ? -4.553 8.342 -2.017 1.00 84.38 430 ARG A C 1
ATOM 3179 O O . ARG A 1 430 ? -3.821 8.576 -2.980 1.00 84.38 430 ARG A O 1
ATOM 3186 N N . ARG A 1 431 ? -5.762 7.787 -2.168 1.00 80.44 431 ARG A N 1
ATOM 3187 C CA . ARG A 1 431 ? -6.324 7.316 -3.449 1.00 80.44 431 ARG A CA 1
ATOM 3188 C C . ARG A 1 431 ? -5.376 6.346 -4.188 1.00 80.44 431 ARG A C 1
ATOM 3190 O O . ARG A 1 431 ? -5.346 6.288 -5.424 1.00 80.44 431 ARG A O 1
ATOM 3197 N N . LEU A 1 432 ? -4.592 5.569 -3.436 1.00 78.56 432 LEU A N 1
ATOM 3198 C CA . LEU A 1 432 ? -3.681 4.552 -3.953 1.00 78.56 432 LEU A CA 1
ATOM 3199 C C . LEU A 1 432 ? -4.458 3.275 -4.261 1.00 78.56 432 LEU A C 1
ATOM 3201 O O . LEU A 1 432 ? -5.244 2.773 -3.465 1.00 78.56 432 LEU A O 1
ATOM 3205 N N . LYS A 1 433 ? -4.228 2.719 -5.450 1.00 73.06 433 LYS A N 1
ATOM 3206 C CA . LYS A 1 433 ? -4.897 1.486 -5.874 1.00 73.06 433 LYS A CA 1
ATOM 3207 C C . LYS A 1 433 ? -4.055 0.269 -5.528 1.00 73.06 433 LYS A C 1
ATOM 3209 O O . LYS A 1 433 ? -2.953 0.133 -6.064 1.00 73.06 433 LYS A O 1
ATOM 3214 N N . LEU A 1 434 ? -4.643 -0.640 -4.751 1.00 69.25 434 LEU A N 1
ATOM 3215 C CA . LEU A 1 434 ? -4.105 -1.972 -4.450 1.00 69.25 434 LEU A CA 1
ATOM 3216 C C . LEU A 1 434 ? -4.021 -2.867 -5.702 1.00 69.25 434 LEU A C 1
ATOM 3218 O O . LEU A 1 434 ? -3.127 -3.702 -5.824 1.00 69.25 434 LEU A O 1
ATOM 3222 N N . SER A 1 435 ? -4.889 -2.632 -6.696 1.00 58.81 435 SER A N 1
ATOM 3223 C CA . SER A 1 435 ? -4.802 -3.289 -8.003 1.00 58.81 435 SER A CA 1
ATOM 3224 C C . SER A 1 435 ? -3.450 -2.975 -8.665 1.00 58.81 435 SER A C 1
ATOM 3226 O O . SER A 1 435 ? -3.143 -1.793 -8.860 1.00 58.81 435 SER A O 1
ATOM 3228 N N . ARG A 1 436 ? -2.705 -4.010 -9.095 1.00 63.97 436 ARG A N 1
ATOM 3229 C CA . ARG A 1 436 ? -1.364 -3.973 -9.745 1.00 63.97 436 ARG A CA 1
ATOM 3230 C C . ARG A 1 436 ? -0.139 -4.122 -8.838 1.00 63.97 436 ARG A C 1
ATOM 3232 O O . ARG A 1 436 ? 0.971 -3.961 -9.345 1.00 63.97 436 ARG A O 1
ATOM 3239 N N . ILE A 1 437 ? -0.297 -4.463 -7.562 1.00 78.38 437 ILE A N 1
ATOM 3240 C CA . ILE A 1 437 ? 0.828 -5.017 -6.795 1.00 78.38 437 ILE A CA 1
ATOM 3241 C C . ILE A 1 437 ? 1.159 -6.392 -7.390 1.00 78.38 437 ILE A C 1
ATOM 3243 O O . ILE A 1 437 ? 0.296 -7.259 -7.477 1.00 78.38 437 ILE A O 1
ATOM 3247 N N . SER A 1 438 ? 2.379 -6.547 -7.905 1.00 78.19 438 SER A N 1
ATOM 3248 C CA . SER A 1 438 ? 2.840 -7.771 -8.573 1.00 78.19 438 SER A CA 1
ATOM 3249 C C . SER A 1 438 ? 3.403 -8.780 -7.579 1.00 78.19 438 SER A C 1
ATOM 3251 O O . SER A 1 438 ? 3.193 -9.978 -7.746 1.00 78.19 438 SER A O 1
ATOM 3253 N N . ALA A 1 439 ? 4.095 -8.294 -6.549 1.00 89.00 439 ALA A N 1
ATOM 3254 C CA . ALA A 1 439 ? 4.535 -9.098 -5.420 1.00 89.00 439 ALA A CA 1
ATOM 3255 C C . ALA A 1 439 ? 4.628 -8.237 -4.154 1.00 89.00 439 ALA A C 1
ATOM 3257 O O . ALA A 1 439 ? 4.918 -7.036 -4.230 1.00 89.00 439 ALA A O 1
ATOM 3258 N N . LEU A 1 440 ? 4.383 -8.874 -3.012 1.00 92.56 440 LEU A N 1
ATOM 3259 C CA . LEU A 1 440 ? 4.583 -8.321 -1.675 1.00 92.56 440 LEU A CA 1
ATOM 3260 C C . LEU A 1 440 ? 5.844 -8.949 -1.072 1.00 92.56 440 LEU A C 1
ATOM 3262 O O . LEU A 1 440 ? 5.983 -10.166 -1.092 1.00 92.56 440 LEU A O 1
ATOM 3266 N N . LEU A 1 441 ? 6.760 -8.128 -0.569 1.00 95.19 441 LEU A N 1
ATOM 3267 C CA . LEU A 1 441 ? 8.066 -8.521 -0.036 1.00 95.19 441 LEU A CA 1
ATOM 3268 C C . LEU A 1 441 ? 8.117 -8.130 1.445 1.00 95.19 441 LEU A C 1
ATOM 3270 O O . LEU A 1 441 ? 8.375 -6.980 1.794 1.00 95.19 441 LEU A O 1
ATOM 3274 N N . LEU A 1 442 ? 7.801 -9.070 2.325 1.00 94.19 442 LEU A N 1
ATOM 3275 C CA . LEU A 1 442 ? 7.727 -8.835 3.763 1.00 94.19 442 LEU A CA 1
ATOM 3276 C C . LEU A 1 442 ? 9.119 -8.922 4.384 1.00 94.19 442 LEU A C 1
ATOM 3278 O O . LEU A 1 442 ? 9.870 -9.856 4.102 1.00 94.19 442 LEU A O 1
ATOM 3282 N N . THR A 1 443 ? 9.473 -7.957 5.227 1.00 93.50 443 THR A N 1
ATOM 3283 C CA . THR A 1 443 ? 10.755 -7.962 5.943 1.00 93.50 443 THR A CA 1
ATOM 3284 C C . THR A 1 443 ? 10.693 -8.796 7.216 1.00 93.50 443 THR A C 1
AT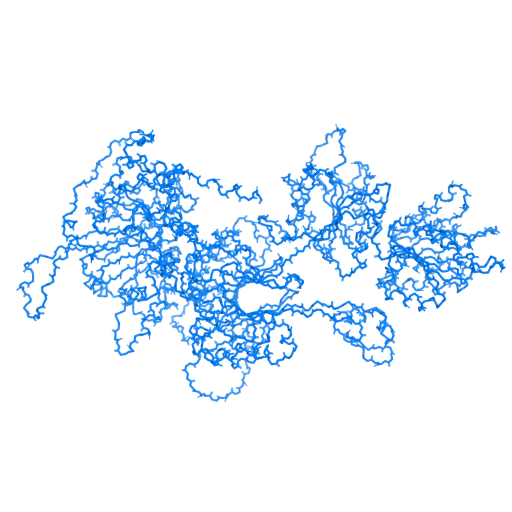OM 3286 O O . THR A 1 443 ? 11.713 -9.300 7.662 1.00 93.50 443 THR A O 1
ATOM 3289 N N . ARG A 1 444 ? 9.504 -8.989 7.795 1.00 89.81 444 ARG A N 1
ATOM 3290 C CA . ARG A 1 444 ? 9.262 -9.801 8.999 1.00 89.81 444 ARG A CA 1
ATOM 3291 C C . ARG A 1 444 ? 7.936 -10.549 8.872 1.00 89.81 444 ARG A C 1
ATOM 3293 O O . ARG A 1 444 ? 7.032 -10.069 8.184 1.00 89.81 444 ARG A O 1
ATOM 3300 N N . ALA A 1 445 ? 7.800 -11.681 9.558 1.00 85.81 445 ALA A N 1
ATOM 3301 C CA . ALA A 1 445 ? 6.548 -12.433 9.676 1.00 85.81 445 ALA A CA 1
ATOM 3302 C C . ALA A 1 445 ? 5.849 -12.099 11.009 1.00 85.81 445 ALA A C 1
ATOM 3304 O O . ALA A 1 445 ? 5.736 -12.937 11.897 1.00 85.81 445 ALA A O 1
ATOM 3305 N N . GLY A 1 446 ? 5.422 -10.842 11.178 1.00 81.00 446 GLY A N 1
ATOM 3306 C CA . GLY A 1 446 ? 4.802 -10.373 12.421 1.00 81.00 446 GLY A CA 1
ATOM 3307 C C . GLY A 1 446 ? 3.828 -9.215 12.219 1.00 81.00 446 GLY A C 1
ATOM 3308 O O . GLY A 1 446 ? 3.734 -8.650 11.127 1.00 81.00 446 GLY A O 1
ATOM 3309 N N . ALA A 1 447 ? 3.111 -8.850 13.286 1.00 78.75 447 ALA A N 1
ATOM 3310 C CA . ALA A 1 447 ? 2.025 -7.863 13.262 1.00 78.75 447 ALA A CA 1
ATOM 3311 C C . ALA A 1 447 ? 2.425 -6.534 12.600 1.00 78.75 447 ALA A C 1
ATOM 3313 O O . ALA A 1 447 ? 1.726 -6.031 11.725 1.00 78.75 447 ALA A O 1
ATOM 3314 N N . ALA A 1 448 ? 3.606 -6.015 12.948 1.00 81.12 448 ALA A N 1
ATOM 3315 C CA . ALA A 1 448 ? 4.091 -4.719 12.477 1.00 81.12 448 ALA A CA 1
ATOM 3316 C C . ALA A 1 448 ? 4.201 -4.618 10.943 1.00 81.12 448 ALA A C 1
ATOM 3318 O O . ALA A 1 448 ? 4.008 -3.541 10.382 1.00 81.12 448 ALA A O 1
ATOM 3319 N N . THR A 1 449 ? 4.514 -5.723 10.258 1.00 87.44 449 THR A N 1
ATOM 3320 C CA . THR A 1 449 ? 4.755 -5.772 8.804 1.00 87.44 449 THR A CA 1
ATOM 3321 C C . THR A 1 449 ? 3.619 -6.413 8.014 1.00 87.44 449 THR A C 1
ATOM 3323 O O . THR A 1 449 ? 3.630 -6.324 6.786 1.00 87.44 449 THR A O 1
ATOM 3326 N N . THR A 1 450 ? 2.671 -7.068 8.689 1.00 86.31 450 THR A N 1
ATOM 3327 C CA . THR A 1 450 ? 1.601 -7.863 8.059 1.00 86.31 450 THR A CA 1
ATOM 3328 C C . THR A 1 450 ? 0.199 -7.544 8.572 1.00 86.31 450 THR A C 1
ATOM 3330 O O . THR A 1 450 ? -0.763 -8.083 8.038 1.00 86.31 450 THR A O 1
ATOM 3333 N N . GLY A 1 451 ? 0.048 -6.670 9.571 1.00 81.25 451 GLY A N 1
ATOM 3334 C CA . GLY A 1 451 ? -1.238 -6.382 10.213 1.00 81.25 451 GLY A CA 1
ATOM 3335 C C . GLY A 1 451 ? -2.318 -5.869 9.256 1.00 81.25 451 GLY A C 1
ATOM 3336 O O . GLY A 1 451 ? -3.488 -6.166 9.459 1.00 81.25 451 GLY A O 1
ATOM 3337 N N . GLY A 1 452 ? -1.940 -5.173 8.177 1.00 87.19 452 GLY A N 1
ATOM 3338 C CA . GLY A 1 452 ? -2.875 -4.726 7.135 1.00 87.19 452 GLY A CA 1
ATOM 3339 C C . GLY A 1 452 ? -3.100 -5.741 6.010 1.00 87.19 452 GLY A C 1
ATOM 3340 O O . GLY A 1 452 ? -3.878 -5.483 5.089 1.00 87.19 452 GLY A O 1
ATOM 3341 N N . LEU A 1 453 ? -2.414 -6.890 6.038 1.00 87.25 453 LEU A N 1
ATOM 3342 C CA . LEU A 1 453 ? -2.505 -7.906 4.992 1.00 87.25 453 LEU A CA 1
ATOM 3343 C C . LEU A 1 453 ? -3.907 -8.533 4.894 1.00 87.25 453 LEU A C 1
ATOM 3345 O O . LEU A 1 453 ? -4.406 -8.617 3.772 1.00 87.25 453 LEU A O 1
ATOM 3349 N N . PRO A 1 454 ? -4.590 -8.936 5.988 1.00 85.38 454 PRO A N 1
ATOM 3350 C CA . PRO A 1 454 ? -5.925 -9.535 5.893 1.00 85.38 454 PRO A CA 1
ATOM 3351 C C . PRO A 1 454 ? -6.951 -8.625 5.206 1.00 85.38 454 PRO A C 1
ATOM 3353 O O . PRO A 1 454 ? -7.608 -9.056 4.255 1.00 85.38 454 PRO A O 1
ATOM 3356 N N . GLY A 1 455 ? -7.038 -7.357 5.625 1.00 83.06 455 GLY A N 1
ATOM 3357 C CA . GLY A 1 455 ? -7.945 -6.370 5.033 1.00 83.06 455 GLY A CA 1
ATOM 3358 C C . GLY A 1 455 ? -7.612 -6.072 3.568 1.00 83.06 455 GLY A C 1
ATOM 3359 O O . GLY A 1 455 ? -8.488 -6.071 2.692 1.00 83.06 455 GLY A O 1
ATOM 3360 N N . ALA A 1 456 ? -6.324 -5.914 3.250 1.00 83.75 456 ALA A N 1
ATOM 3361 C CA . ALA A 1 456 ? -5.893 -5.694 1.875 1.00 83.75 456 ALA A CA 1
ATOM 3362 C C . ALA A 1 456 ? -6.223 -6.884 0.960 1.00 83.75 456 ALA A C 1
ATOM 3364 O O . ALA A 1 456 ? -6.659 -6.669 -0.173 1.00 83.75 456 ALA A O 1
ATOM 3365 N N . LEU A 1 457 ? -6.054 -8.126 1.431 1.00 83.31 457 LEU A N 1
ATOM 3366 C CA . LEU A 1 457 ? -6.403 -9.324 0.663 1.00 83.31 457 LEU A CA 1
ATOM 3367 C C . LEU A 1 457 ? -7.913 -9.417 0.408 1.00 83.31 457 LEU A C 1
ATOM 3369 O O . LEU A 1 457 ? -8.298 -9.705 -0.725 1.00 83.31 457 LEU A O 1
ATOM 3373 N N . LEU A 1 458 ? -8.752 -9.116 1.409 1.00 79.31 458 LEU A N 1
ATOM 3374 C CA . LEU A 1 458 ? -10.211 -9.017 1.248 1.00 79.31 458 LEU A CA 1
ATOM 3375 C C . LEU A 1 458 ? -10.578 -7.983 0.177 1.00 79.31 458 LEU A C 1
ATOM 3377 O O . LEU A 1 458 ? -11.279 -8.290 -0.782 1.00 79.31 458 LEU A O 1
ATOM 3381 N N . THR A 1 459 ? -9.999 -6.786 0.266 1.00 78.62 459 THR A N 1
ATOM 3382 C CA . THR A 1 459 ? -10.242 -5.700 -0.697 1.00 78.62 459 THR A CA 1
ATOM 3383 C C . THR A 1 459 ? -9.831 -6.079 -2.121 1.00 78.62 459 THR A C 1
ATOM 3385 O O . THR A 1 459 ? -10.496 -5.719 -3.099 1.00 78.62 459 THR A O 1
ATOM 3388 N N . MET A 1 460 ? -8.709 -6.790 -2.265 1.00 77.00 460 MET A N 1
ATOM 3389 C CA . MET A 1 460 ? -8.241 -7.275 -3.562 1.00 77.00 460 MET A CA 1
ATOM 3390 C C . MET A 1 460 ? -9.140 -8.386 -4.122 1.00 77.00 460 MET A C 1
ATOM 3392 O O . MET A 1 460 ? -9.360 -8.401 -5.334 1.00 77.00 460 MET A O 1
ATOM 3396 N N . ALA A 1 461 ? -9.664 -9.273 -3.272 1.00 71.94 461 ALA A N 1
ATOM 3397 C CA . ALA A 1 461 ? -10.596 -10.332 -3.660 1.00 71.94 461 ALA A CA 1
ATOM 3398 C C . ALA A 1 461 ? -11.964 -9.767 -4.086 1.00 71.94 461 ALA A C 1
ATOM 3400 O O . ALA A 1 461 ? -12.466 -10.103 -5.156 1.00 71.94 461 ALA A O 1
ATOM 3401 N N . ASP A 1 462 ? -12.518 -8.804 -3.349 1.00 67.56 462 ASP A N 1
ATOM 3402 C CA . ASP A 1 462 ? -13.767 -8.134 -3.743 1.00 67.56 462 ASP A CA 1
ATOM 3403 C C . ASP A 1 462 ? -13.613 -7.387 -5.076 1.00 67.56 462 ASP A C 1
ATOM 3405 O O . ASP A 1 462 ? -14.501 -7.380 -5.932 1.00 67.56 462 ASP A O 1
ATOM 3409 N N . SER A 1 463 ? -12.433 -6.806 -5.306 1.00 62.78 463 SER A N 1
ATOM 3410 C CA . SER A 1 463 ? -12.101 -6.154 -6.575 1.00 62.78 463 SER A CA 1
ATOM 3411 C C . SER A 1 463 ? -11.947 -7.142 -7.744 1.00 62.78 463 SER A C 1
ATOM 3413 O O . SER A 1 463 ? -12.083 -6.732 -8.902 1.00 62.78 463 SER A O 1
ATOM 3415 N N . SER A 1 464 ? -11.638 -8.421 -7.484 1.00 52.78 464 SER A N 1
ATOM 3416 C CA . SER A 1 464 ? -11.459 -9.453 -8.517 1.00 52.78 464 SER A CA 1
ATOM 3417 C C . SER A 1 464 ? -12.778 -10.083 -8.966 1.00 52.78 464 SER A C 1
ATOM 3419 O O . SER A 1 464 ? -12.920 -10.375 -10.158 1.00 52.78 464 SER A O 1
ATOM 3421 N N . ALA A 1 465 ? -13.768 -10.172 -8.072 1.00 41.84 465 ALA A N 1
ATOM 3422 C CA . ALA A 1 465 ? -15.115 -10.673 -8.355 1.00 41.84 465 ALA A CA 1
ATOM 3423 C C . ALA A 1 465 ? -15.872 -9.845 -9.421 1.00 41.84 465 ALA A C 1
ATOM 3425 O O . ALA A 1 465 ? -16.728 -10.369 -10.131 1.00 41.84 465 ALA A O 1
ATOM 3426 N N . GLY A 1 466 ? -15.502 -8.574 -9.631 1.00 37.03 466 GLY A N 1
ATOM 3427 C CA . GLY A 1 466 ? -16.076 -7.682 -10.653 1.00 37.03 466 GLY A CA 1
ATOM 3428 C C . GLY A 1 466 ? -15.592 -7.898 -12.101 1.00 37.03 466 GLY A C 1
ATOM 3429 O O . GLY A 1 466 ? -15.709 -6.988 -12.924 1.00 37.03 466 GLY A O 1
ATOM 3430 N N . GLY A 1 467 ? -14.989 -9.046 -12.434 1.00 30.97 467 GLY A N 1
ATOM 3431 C CA . GLY A 1 467 ? -14.615 -9.414 -13.813 1.00 30.97 467 GLY A CA 1
ATOM 3432 C C . GLY A 1 467 ? -13.447 -8.626 -14.432 1.00 30.97 467 GLY A C 1
ATOM 3433 O O . GLY A 1 467 ? -13.107 -8.827 -15.597 1.00 30.97 467 GLY A O 1
ATOM 3434 N N . LEU A 1 468 ? -12.795 -7.743 -13.670 1.00 33.38 468 LEU A N 1
ATOM 3435 C CA . LEU A 1 468 ? -11.699 -6.877 -14.136 1.00 33.38 468 LEU A CA 1
ATOM 3436 C C . LEU A 1 468 ? -10.296 -7.472 -13.930 1.00 33.38 468 LEU A C 1
ATOM 3438 O O . LEU A 1 468 ? -9.317 -6.908 -14.424 1.00 33.38 468 LEU A O 1
ATOM 3442 N N . LEU A 1 469 ? -10.204 -8.612 -13.237 1.00 37.12 469 LEU A N 1
ATOM 3443 C CA . LEU A 1 469 ? -8.964 -9.350 -12.974 1.00 37.12 469 LEU A CA 1
ATOM 3444 C C . LEU A 1 469 ? -8.862 -10.689 -13.719 1.00 37.12 469 LEU A C 1
ATOM 3446 O O . LEU A 1 469 ? -7.931 -11.452 -13.467 1.00 37.12 469 LEU A O 1
ATOM 3450 N N . ALA A 1 470 ? -9.734 -10.932 -14.706 1.00 31.83 470 ALA A N 1
ATOM 3451 C CA . ALA A 1 470 ? -9.577 -12.008 -15.685 1.00 31.83 470 ALA A CA 1
ATOM 3452 C C . ALA A 1 470 ? -8.331 -11.752 -16.564 1.00 31.83 470 ALA A C 1
ATOM 3454 O O . ALA A 1 470 ? -8.422 -11.260 -17.688 1.00 31.83 470 ALA A O 1
ATOM 3455 N N . GLY A 1 471 ? -7.141 -12.004 -16.014 1.00 38.69 471 GLY A N 1
ATOM 3456 C CA . GLY A 1 471 ? -5.859 -11.840 -16.699 1.00 38.69 471 GLY A CA 1
ATOM 3457 C C . GLY A 1 471 ? -4.646 -11.512 -15.821 1.00 38.69 471 GLY A C 1
ATOM 3458 O O . GLY A 1 471 ? -3.536 -11.520 -16.351 1.00 38.69 471 GLY A O 1
ATOM 3459 N N . GLN A 1 472 ? -4.791 -11.227 -14.517 1.00 46.94 472 GLN A N 1
ATOM 3460 C CA . GLN A 1 472 ? -3.616 -11.111 -13.637 1.00 46.94 472 GLN A CA 1
ATOM 3461 C C . GLN A 1 472 ? -3.175 -12.496 -13.147 1.00 46.94 472 GLN A C 1
ATOM 3463 O O . GLN A 1 472 ? -3.968 -13.254 -12.601 1.00 46.94 472 GLN A O 1
ATOM 3468 N N . ALA A 1 473 ? -1.892 -12.820 -13.341 1.00 50.81 473 ALA A N 1
ATOM 3469 C CA . ALA A 1 473 ? -1.251 -13.919 -12.627 1.00 50.81 473 ALA A CA 1
ATOM 3470 C C . ALA A 1 473 ? -1.322 -13.608 -11.122 1.00 50.81 473 ALA A C 1
ATOM 3472 O O . ALA A 1 473 ? -0.976 -12.493 -10.737 1.00 50.81 473 ALA A O 1
ATOM 3473 N N . GLY A 1 474 ? -1.807 -14.548 -10.305 1.00 66.00 474 GLY A N 1
ATOM 3474 C CA . GLY A 1 474 ? -2.099 -14.326 -8.883 1.00 66.00 474 GLY A CA 1
ATOM 3475 C C . GLY A 1 474 ? -0.950 -13.718 -8.065 1.00 66.00 474 GLY A C 1
ATOM 3476 O O . GLY A 1 474 ? 0.222 -13.814 -8.451 1.00 66.00 474 GLY A O 1
ATOM 3477 N N . LEU A 1 475 ? -1.307 -13.086 -6.940 1.00 82.19 475 LEU A N 1
ATOM 3478 C CA . LEU A 1 475 ? -0.400 -12.359 -6.043 1.00 82.19 475 LEU A CA 1
ATOM 3479 C C . LEU A 1 475 ? 0.619 -13.309 -5.398 1.00 82.19 475 LEU A C 1
ATOM 3481 O O . LEU A 1 475 ? 0.228 -14.312 -4.804 1.00 82.19 475 LEU A O 1
ATOM 3485 N N . THR A 1 476 ? 1.909 -12.975 -5.468 1.00 87.69 476 THR A N 1
ATOM 3486 C CA . THR A 1 476 ? 2.952 -13.682 -4.708 1.00 87.69 476 THR A CA 1
ATOM 3487 C C . THR A 1 476 ? 3.360 -12.859 -3.488 1.00 87.69 476 THR A C 1
ATOM 3489 O O . THR A 1 476 ? 3.701 -11.682 -3.621 1.00 87.69 476 THR A O 1
ATOM 3492 N N . VAL A 1 477 ? 3.334 -13.474 -2.309 1.00 91.50 477 VAL A N 1
ATOM 3493 C CA . VAL A 1 477 ? 3.832 -12.898 -1.057 1.00 91.50 477 VAL A CA 1
ATOM 3494 C C . VAL A 1 477 ? 5.107 -13.632 -0.681 1.00 91.50 477 VAL A C 1
ATOM 3496 O O . VAL A 1 477 ? 5.093 -14.849 -0.510 1.00 91.50 477 VAL A O 1
ATOM 3499 N N . HIS A 1 478 ? 6.197 -12.888 -0.569 1.00 93.44 478 HIS A N 1
ATOM 3500 C CA . HIS A 1 478 ? 7.481 -13.399 -0.133 1.00 93.44 478 HIS A CA 1
ATOM 3501 C C . HIS A 1 478 ? 7.795 -12.905 1.279 1.00 93.44 478 HIS A C 1
ATOM 3503 O O . HIS A 1 478 ? 7.434 -11.779 1.629 1.00 93.44 478 HIS A O 1
ATOM 3509 N N . GLY A 1 479 ? 8.492 -13.704 2.079 1.00 92.38 479 GLY A N 1
ATOM 3510 C CA . GLY A 1 479 ? 8.853 -13.314 3.440 1.00 92.38 479 GLY A CA 1
ATOM 3511 C C . GLY A 1 479 ? 9.676 -14.365 4.180 1.00 92.38 479 GLY A C 1
ATOM 3512 O O . GLY A 1 479 ? 9.942 -15.435 3.632 1.00 92.38 479 GLY A O 1
ATOM 3513 N N . PRO A 1 480 ? 10.108 -14.057 5.414 1.00 89.94 480 PRO A N 1
ATOM 3514 C CA . PRO A 1 480 ? 10.871 -14.986 6.241 1.00 89.94 480 PRO A CA 1
ATOM 3515 C C . PRO A 1 480 ? 10.002 -16.127 6.771 1.00 89.94 480 PRO A C 1
ATOM 3517 O O . PRO A 1 480 ? 8.780 -16.150 6.585 1.00 89.94 480 PRO A O 1
ATOM 3520 N N . ARG A 1 481 ? 10.661 -17.043 7.485 1.00 85.44 481 ARG A N 1
ATOM 3521 C CA . ARG A 1 481 ? 10.023 -18.171 8.152 1.00 85.44 481 ARG A CA 1
ATOM 3522 C C . ARG A 1 481 ? 8.827 -17.745 9.018 1.00 85.44 481 ARG A C 1
ATOM 3524 O O . ARG A 1 481 ? 8.896 -16.739 9.721 1.00 85.44 481 ARG A O 1
ATOM 3531 N N . GLY A 1 482 ? 7.742 -18.517 8.976 1.00 80.88 482 GLY A N 1
ATOM 3532 C CA . GLY A 1 482 ? 6.483 -18.250 9.687 1.00 80.88 482 GLY A CA 1
ATOM 3533 C C . GLY A 1 482 ? 5.420 -17.535 8.842 1.00 80.88 482 GLY A C 1
ATOM 3534 O O . GLY A 1 482 ? 4.271 -17.409 9.273 1.00 80.88 482 GLY A O 1
ATOM 3535 N N . LEU A 1 483 ? 5.755 -17.112 7.616 1.00 86.06 483 LEU A N 1
ATOM 3536 C CA . LEU A 1 483 ? 4.792 -16.532 6.676 1.00 86.06 483 LEU A CA 1
ATOM 3537 C C . LEU A 1 483 ? 3.662 -17.512 6.324 1.00 86.06 483 LEU A C 1
ATOM 3539 O O . LEU A 1 483 ? 2.494 -17.112 6.285 1.00 86.06 483 LEU A O 1
ATOM 3543 N N . GLY A 1 484 ? 3.990 -18.780 6.060 1.00 83.75 484 GLY A N 1
ATOM 3544 C CA . GLY A 1 484 ? 3.006 -19.811 5.745 1.00 83.75 484 GLY A CA 1
ATOM 3545 C C . GLY A 1 484 ? 1.971 -19.981 6.855 1.00 83.75 484 GLY A C 1
ATOM 3546 O O . GLY A 1 484 ? 0.769 -19.949 6.584 1.00 83.75 484 GLY A O 1
ATOM 3547 N N . ASP A 1 485 ? 2.429 -20.087 8.102 1.00 81.62 485 ASP A N 1
ATOM 3548 C CA . ASP A 1 485 ? 1.571 -20.229 9.283 1.00 81.62 485 ASP A CA 1
ATOM 3549 C C . ASP A 1 485 ? 0.663 -19.011 9.474 1.00 81.62 485 ASP A C 1
ATOM 3551 O O . ASP A 1 485 ? -0.544 -19.156 9.688 1.00 81.62 485 ASP A O 1
ATOM 3555 N N . LEU A 1 486 ? 1.219 -17.809 9.300 1.00 80.19 486 LEU A N 1
ATOM 3556 C CA . LEU A 1 486 ? 0.482 -16.556 9.400 1.00 80.19 486 LEU A CA 1
ATOM 3557 C C . LEU A 1 486 ? -0.645 -16.460 8.359 1.00 80.19 486 LEU A C 1
ATOM 3559 O O . LEU A 1 486 ? -1.792 -16.171 8.697 1.00 80.19 486 LEU A O 1
ATOM 3563 N N . VAL A 1 487 ? -0.347 -16.735 7.087 1.00 81.81 487 VAL A N 1
ATOM 3564 C CA . VAL A 1 487 ? -1.356 -16.679 6.017 1.00 81.81 487 VAL A CA 1
ATOM 3565 C C . VAL A 1 487 ? -2.379 -17.808 6.158 1.00 81.81 487 VAL A C 1
ATOM 3567 O O . VAL A 1 487 ? -3.562 -17.611 5.870 1.00 81.81 487 VAL A O 1
ATOM 3570 N N . ASN A 1 488 ? -1.965 -18.984 6.634 1.00 79.25 488 ASN A N 1
ATOM 3571 C CA . ASN A 1 488 ? -2.885 -20.075 6.949 1.00 79.25 488 ASN A CA 1
ATOM 3572 C C . ASN A 1 488 ? -3.841 -19.711 8.092 1.00 79.25 488 ASN A C 1
ATOM 3574 O O . ASN A 1 488 ? -5.013 -20.082 8.027 1.00 79.25 488 ASN A O 1
ATOM 3578 N N . ALA A 1 489 ? -3.392 -18.942 9.087 1.00 78.25 489 ALA A N 1
ATOM 3579 C CA . ALA A 1 489 ? -4.272 -18.385 10.109 1.00 78.25 489 ALA A CA 1
ATOM 3580 C C . ALA A 1 489 ? -5.331 -17.465 9.484 1.00 78.25 489 ALA A C 1
ATOM 3582 O O . ALA A 1 489 ? -6.518 -17.624 9.768 1.00 78.25 489 ALA A O 1
ATOM 3583 N N . TYR A 1 490 ? -4.944 -16.579 8.560 1.00 79.62 490 TYR A N 1
ATOM 3584 C CA . TYR A 1 490 ? -5.889 -15.685 7.877 1.00 79.62 490 TYR A CA 1
ATOM 3585 C C . TYR A 1 490 ? -6.957 -16.429 7.068 1.00 79.62 490 TYR A C 1
ATOM 3587 O O . TYR A 1 490 ? -8.116 -16.022 7.063 1.00 79.62 490 TYR A O 1
ATOM 3595 N N . ARG A 1 491 ? -6.625 -17.574 6.456 1.00 77.44 491 ARG A N 1
ATOM 3596 C CA . ARG A 1 491 ? -7.593 -18.421 5.725 1.00 77.44 491 ARG A CA 1
ATOM 3597 C C . ARG A 1 491 ? -8.756 -18.928 6.586 1.00 77.44 491 ARG A C 1
ATOM 3599 O O . ARG A 1 491 ? -9.752 -19.386 6.035 1.00 77.44 491 ARG A O 1
ATOM 3606 N N . THR A 1 492 ? -8.646 -18.872 7.916 1.00 74.50 492 THR A N 1
ATOM 3607 C CA . THR A 1 492 ? -9.733 -19.279 8.825 1.00 74.50 492 THR A CA 1
ATOM 3608 C C . THR A 1 492 ? -10.883 -18.276 8.902 1.00 74.50 492 THR A C 1
ATOM 3610 O O . THR A 1 492 ? -11.984 -18.668 9.280 1.00 74.50 492 THR A O 1
ATOM 3613 N N . PHE A 1 493 ? -10.650 -17.017 8.519 1.00 76.38 493 PHE A N 1
ATOM 3614 C CA . PHE A 1 493 ? -11.654 -15.945 8.546 1.00 76.38 493 PHE A CA 1
ATOM 3615 C C . PHE A 1 493 ? -11.671 -15.082 7.270 1.00 76.38 493 PHE A C 1
ATOM 3617 O O . PHE A 1 493 ? -12.538 -14.228 7.122 1.00 76.38 493 PHE A O 1
ATOM 3624 N N . VAL A 1 494 ? -10.758 -15.321 6.320 1.00 72.75 494 VAL A N 1
ATOM 3625 C CA . VAL A 1 494 ? -10.711 -14.667 5.004 1.00 72.75 494 VAL A CA 1
ATOM 3626 C C . VAL A 1 494 ? -10.874 -15.704 3.891 1.00 72.75 494 VAL A C 1
ATOM 3628 O O . VAL A 1 494 ? -10.099 -16.660 3.800 1.00 72.75 494 VAL A O 1
ATOM 3631 N N . ASN A 1 495 ? -11.835 -15.493 2.987 1.00 72.25 495 ASN A N 1
ATOM 3632 C CA . ASN A 1 495 ? -11.990 -16.333 1.799 1.00 72.25 495 ASN A CA 1
ATOM 3633 C C . ASN A 1 495 ? -11.042 -15.877 0.673 1.00 72.25 495 ASN A C 1
ATOM 3635 O O . ASN A 1 495 ? -11.273 -14.863 0.025 1.00 72.25 495 ASN A O 1
ATOM 3639 N N . LEU A 1 496 ? -9.972 -16.641 0.435 1.00 69.69 496 LEU A N 1
ATOM 3640 C CA . LEU A 1 496 ? -8.900 -16.294 -0.515 1.00 69.69 496 LEU A CA 1
ATOM 3641 C C . LEU A 1 496 ? -8.919 -17.106 -1.822 1.00 69.69 496 LEU A C 1
ATOM 3643 O O . LEU A 1 496 ? -7.961 -17.029 -2.597 1.00 69.69 496 LEU A O 1
ATOM 3647 N N . LYS A 1 497 ? -9.966 -17.907 -2.071 1.00 66.50 497 LYS A N 1
ATOM 3648 C CA . LYS A 1 497 ? -10.002 -18.881 -3.181 1.00 66.50 497 LYS A CA 1
ATOM 3649 C C . LYS A 1 497 ? -9.803 -18.237 -4.559 1.00 66.50 497 LYS A C 1
ATOM 3651 O O . LYS A 1 497 ? -9.104 -18.802 -5.396 1.00 66.50 497 LYS A O 1
ATOM 3656 N N . ASP A 1 498 ? -10.316 -17.025 -4.751 1.00 61.81 498 ASP A N 1
ATOM 3657 C CA . ASP A 1 498 ? -10.337 -16.352 -6.057 1.00 61.81 498 ASP A CA 1
ATOM 3658 C C . ASP A 1 498 ? -9.096 -15.484 -6.349 1.00 61.81 498 ASP A C 1
ATOM 3660 O O . ASP A 1 498 ? -8.967 -14.925 -7.439 1.00 61.81 498 ASP A O 1
ATOM 3664 N N . LEU A 1 499 ? -8.156 -15.357 -5.401 1.00 67.50 499 LEU A N 1
ATOM 3665 C CA . LEU A 1 499 ? -7.009 -14.443 -5.524 1.00 67.50 499 LEU A CA 1
ATOM 3666 C C . LEU A 1 499 ? -5.762 -15.092 -6.162 1.00 67.50 499 LEU A C 1
ATOM 3668 O O . LEU A 1 499 ? -4.839 -14.393 -6.589 1.00 67.50 499 LEU A O 1
ATOM 3672 N N . GLY A 1 500 ? -5.705 -16.429 -6.227 1.00 72.50 500 GLY A N 1
ATOM 3673 C CA . GLY A 1 500 ? -4.533 -17.157 -6.734 1.00 72.50 500 GLY A CA 1
ATOM 3674 C C . GLY A 1 500 ? -3.253 -16.878 -5.931 1.00 72.50 500 GLY A C 1
ATOM 3675 O O . GLY A 1 500 ? -2.174 -16.750 -6.512 1.00 72.50 500 GLY A O 1
ATOM 3676 N N . LEU A 1 501 ? -3.386 -16.728 -4.608 1.00 82.50 501 LEU A N 1
ATOM 3677 C CA . LEU A 1 501 ? -2.304 -16.355 -3.695 1.00 82.50 501 LEU A CA 1
ATOM 3678 C C . LEU A 1 501 ? -1.194 -17.418 -3.667 1.00 82.50 501 LEU A C 1
ATOM 3680 O O . LEU A 1 501 ? -1.446 -18.587 -3.369 1.00 82.50 501 LEU A O 1
ATOM 3684 N N . ARG A 1 502 ? 0.046 -16.999 -3.924 1.00 86.75 502 ARG A N 1
ATOM 3685 C CA . ARG A 1 502 ? 1.259 -17.818 -3.810 1.00 86.75 502 ARG A CA 1
ATOM 3686 C C . ARG A 1 502 ? 2.128 -17.299 -2.675 1.00 86.75 502 ARG A C 1
ATOM 3688 O O . ARG A 1 502 ? 2.290 -16.092 -2.536 1.00 86.75 502 ARG A O 1
ATOM 3695 N N . LEU A 1 503 ? 2.691 -18.213 -1.897 1.00 88.81 503 LEU A N 1
ATOM 3696 C CA . LEU A 1 503 ? 3.604 -17.893 -0.805 1.00 88.81 503 LEU A CA 1
ATOM 3697 C C . LEU A 1 503 ? 5.001 -18.382 -1.171 1.00 88.81 503 LEU A C 1
ATOM 3699 O O . LEU A 1 503 ? 5.140 -19.484 -1.703 1.00 88.81 503 LEU A O 1
ATOM 3703 N N . ASP A 1 504 ? 6.001 -17.551 -0.912 1.00 89.19 504 ASP A N 1
ATOM 3704 C CA . ASP A 1 504 ? 7.411 -17.875 -1.093 1.00 89.19 504 ASP A CA 1
ATOM 3705 C C . ASP A 1 504 ? 8.165 -17.553 0.200 1.00 89.19 504 ASP A C 1
ATOM 3707 O O . ASP A 1 504 ? 8.543 -16.410 0.463 1.00 89.19 504 ASP A O 1
ATOM 3711 N N . GLU A 1 505 ? 8.301 -18.568 1.042 1.00 89.75 505 GLU A N 1
ATOM 3712 C CA . GLU A 1 505 ? 8.971 -18.473 2.334 1.00 89.75 505 GLU A CA 1
ATOM 3713 C C . GLU A 1 505 ? 10.472 -18.712 2.151 1.00 89.75 505 GLU A C 1
ATOM 3715 O O . GLU A 1 505 ? 10.883 -19.637 1.445 1.00 89.75 505 GLU A O 1
ATOM 3720 N N . TYR A 1 506 ? 11.300 -17.851 2.741 1.00 87.62 506 TYR A N 1
ATOM 3721 C CA . TYR A 1 506 ? 12.750 -18.000 2.672 1.00 87.62 506 TYR A CA 1
ATOM 3722 C C . TYR A 1 506 ? 13.250 -18.943 3.767 1.00 87.62 506 TYR A C 1
ATOM 3724 O O . TYR A 1 506 ? 13.051 -18.686 4.955 1.00 87.62 506 TYR A O 1
ATOM 3732 N N . GLU A 1 507 ? 13.935 -20.002 3.342 1.00 71.00 507 GLU A N 1
ATOM 3733 C CA . GLU A 1 507 ? 14.736 -20.887 4.194 1.00 71.00 507 GLU A CA 1
ATOM 3734 C C . GLU A 1 507 ? 16.194 -20.377 4.271 1.00 71.00 507 GLU A C 1
ATOM 3736 O O . GLU A 1 507 ? 16.545 -19.426 3.561 1.00 71.00 507 GLU A O 1
ATOM 3741 N N . ASP A 1 508 ? 17.012 -20.969 5.154 1.00 64.56 508 ASP A N 1
ATOM 3742 C CA . ASP A 1 508 ? 18.379 -20.538 5.508 1.00 64.56 508 ASP A CA 1
ATOM 3743 C C . ASP A 1 508 ? 19.229 -20.068 4.308 1.00 64.56 508 ASP A C 1
ATOM 3745 O O . ASP A 1 508 ? 19.138 -20.603 3.203 1.00 64.56 508 ASP A O 1
ATOM 3749 N N . ALA A 1 509 ? 20.081 -19.059 4.542 1.00 59.47 509 ALA A N 1
ATOM 3750 C CA . ALA A 1 509 ? 21.014 -18.461 3.575 1.00 59.47 509 ALA A CA 1
ATOM 3751 C C . ALA A 1 509 ? 20.466 -18.385 2.129 1.00 59.47 509 ALA A C 1
ATOM 3753 O O . ALA A 1 509 ? 20.968 -19.039 1.215 1.00 59.47 509 ALA A O 1
ATOM 3754 N N . CYS A 1 510 ? 19.426 -17.572 1.906 1.00 56.22 510 CYS A N 1
ATOM 3755 C CA . CYS A 1 510 ? 18.770 -17.474 0.600 1.00 56.22 510 CYS A CA 1
ATOM 3756 C C . CYS A 1 510 ? 19.746 -17.050 -0.523 1.00 56.22 510 CYS A C 1
ATOM 3758 O O . CYS A 1 510 ? 20.115 -15.884 -0.652 1.00 56.22 510 CYS A O 1
ATOM 3760 N N . ALA A 1 511 ? 20.145 -18.010 -1.365 1.00 58.38 511 ALA A N 1
ATOM 3761 C CA . ALA A 1 511 ? 21.050 -17.798 -2.499 1.00 58.38 511 ALA A CA 1
ATOM 3762 C C . ALA A 1 511 ? 20.329 -17.383 -3.798 1.00 58.38 511 ALA A C 1
ATOM 3764 O O . ALA A 1 511 ? 20.980 -17.129 -4.814 1.00 58.38 511 ALA A O 1
ATOM 3765 N N . ARG A 1 512 ? 18.986 -17.333 -3.798 1.00 82.00 512 ARG A N 1
ATOM 3766 C CA . ARG A 1 512 ? 18.178 -17.037 -4.991 1.00 82.00 512 ARG A CA 1
ATOM 3767 C C . ARG A 1 512 ? 17.453 -15.693 -4.888 1.00 82.00 512 ARG A C 1
ATOM 3769 O O . ARG A 1 512 ? 16.966 -15.339 -3.817 1.00 82.00 512 ARG A O 1
ATOM 3776 N N . PRO A 1 513 ? 17.302 -14.960 -6.003 1.00 87.38 513 PRO A N 1
ATOM 3777 C CA . PRO A 1 513 ? 16.480 -13.760 -6.015 1.00 87.38 513 PRO A CA 1
ATOM 3778 C C . PRO A 1 513 ? 15.000 -14.112 -5.807 1.00 87.38 513 PRO A C 1
ATOM 3780 O O . PRO A 1 513 ? 14.489 -15.076 -6.382 1.00 87.38 513 PRO A O 1
ATOM 3783 N N . ALA A 1 514 ? 14.302 -13.295 -5.018 1.00 88.62 514 ALA A N 1
ATOM 3784 C CA . ALA A 1 514 ? 12.852 -13.355 -4.852 1.00 88.62 514 ALA A CA 1
ATOM 3785 C C . ALA A 1 514 ? 12.138 -12.971 -6.155 1.00 88.62 514 ALA A C 1
ATOM 3787 O O . ALA A 1 514 ? 11.169 -13.604 -6.566 1.00 88.62 514 ALA A O 1
ATOM 3788 N N . ILE A 1 515 ? 12.667 -11.954 -6.843 1.00 90.44 515 ILE A N 1
ATOM 3789 C CA . ILE A 1 515 ? 12.192 -11.488 -8.145 1.00 90.44 515 ILE A CA 1
ATOM 3790 C C . ILE A 1 515 ? 13.389 -11.382 -9.082 1.00 90.44 515 ILE A C 1
ATOM 3792 O O . ILE A 1 515 ? 14.383 -10.761 -8.731 1.00 90.44 515 ILE A O 1
ATOM 3796 N N . ALA A 1 516 ? 13.290 -11.929 -10.291 1.00 86.62 516 ALA A N 1
ATOM 3797 C CA . ALA A 1 516 ? 14.276 -11.715 -11.348 1.00 86.62 516 ALA A CA 1
ATOM 3798 C C . ALA A 1 516 ? 13.561 -11.577 -12.693 1.00 86.62 516 ALA A C 1
ATOM 3800 O O . ALA A 1 516 ? 12.938 -12.521 -13.182 1.00 86.62 516 ALA A O 1
ATOM 3801 N N . ASN A 1 517 ? 13.601 -10.382 -13.283 1.00 79.94 517 ASN A N 1
ATOM 3802 C CA . ASN A 1 517 ? 13.010 -10.112 -14.592 1.00 79.94 517 ASN A CA 1
ATOM 3803 C C . ASN A 1 517 ? 13.728 -8.968 -15.328 1.00 79.94 517 ASN A C 1
ATOM 3805 O O . ASN A 1 517 ? 14.755 -8.461 -14.892 1.00 79.94 517 ASN A O 1
ATOM 3809 N N . GLU A 1 518 ? 13.174 -8.555 -16.470 1.00 69.62 518 GLU A N 1
ATOM 3810 C CA . GLU A 1 518 ? 13.732 -7.503 -17.332 1.00 69.62 518 GLU A CA 1
ATOM 3811 C C . GLU A 1 518 ? 13.749 -6.091 -16.709 1.00 69.62 518 GLU A C 1
ATOM 3813 O O . GLU A 1 518 ? 14.359 -5.188 -17.281 1.00 69.62 518 GLU A O 1
ATOM 3818 N N . LEU A 1 519 ? 13.071 -5.874 -15.575 1.00 77.56 519 LEU A N 1
ATOM 3819 C CA . LEU A 1 519 ? 12.978 -4.579 -14.894 1.00 77.56 519 LEU A CA 1
ATOM 3820 C C . LEU A 1 519 ? 13.853 -4.505 -13.643 1.00 77.56 519 LEU A C 1
ATOM 3822 O O . LEU A 1 519 ? 14.429 -3.446 -13.384 1.00 77.56 519 LEU A O 1
ATOM 3826 N N . VAL A 1 520 ? 13.914 -5.588 -12.865 1.00 87.44 520 VAL A N 1
ATOM 3827 C CA . VAL A 1 520 ? 14.605 -5.625 -11.573 1.00 87.44 520 VAL A CA 1
ATOM 3828 C C . VAL A 1 520 ? 14.945 -7.055 -11.148 1.00 87.44 520 VAL A C 1
ATOM 3830 O O . VAL A 1 520 ? 14.187 -7.994 -11.414 1.00 87.44 520 VAL A O 1
ATOM 3833 N N . THR A 1 521 ? 16.056 -7.185 -10.430 1.00 92.81 521 THR A N 1
ATOM 3834 C CA . THR A 1 521 ? 16.383 -8.348 -9.602 1.00 92.81 521 THR A CA 1
ATOM 3835 C C . THR A 1 521 ? 16.289 -7.939 -8.134 1.00 92.81 521 THR A C 1
ATOM 3837 O O . THR A 1 521 ? 16.941 -6.980 -7.735 1.00 92.81 521 THR A O 1
ATOM 3840 N N . ILE A 1 522 ? 15.461 -8.618 -7.339 1.00 95.69 522 ILE A N 1
ATOM 3841 C CA . ILE A 1 522 ? 15.294 -8.368 -5.903 1.00 95.69 522 ILE A CA 1
ATOM 3842 C C . ILE A 1 522 ? 15.786 -9.592 -5.139 1.00 95.69 522 ILE A C 1
ATOM 3844 O O . ILE A 1 522 ? 15.197 -10.667 -5.260 1.00 95.69 522 ILE A O 1
ATOM 3848 N N . THR A 1 523 ? 16.835 -9.419 -4.343 1.00 95.00 523 THR A N 1
ATOM 3849 C CA . THR A 1 523 ? 17.485 -10.490 -3.580 1.00 95.00 523 THR A CA 1
ATOM 3850 C C . THR A 1 523 ? 17.255 -10.282 -2.082 1.00 95.00 523 THR A C 1
ATOM 3852 O O . THR A 1 523 ? 17.591 -9.206 -1.577 1.00 95.00 523 THR A O 1
ATOM 3855 N N . PRO A 1 524 ? 16.669 -11.259 -1.369 1.00 95.12 524 PRO A N 1
ATOM 3856 C CA . PRO A 1 524 ? 16.522 -11.203 0.081 1.00 95.12 524 PRO A CA 1
ATOM 3857 C C . PRO A 1 524 ? 17.854 -11.508 0.782 1.00 95.12 524 PRO A C 1
ATOM 3859 O O . PRO A 1 524 ? 18.665 -12.291 0.296 1.00 95.12 524 PRO A O 1
ATOM 3862 N N . VAL A 1 525 ? 18.060 -10.911 1.949 1.00 92.88 525 VAL A N 1
ATOM 3863 C CA . VAL A 1 525 ? 19.184 -11.154 2.856 1.00 92.88 525 VAL A CA 1
ATOM 3864 C C . VAL A 1 525 ? 18.604 -11.369 4.245 1.00 92.88 525 VAL A C 1
ATOM 3866 O O . VAL A 1 525 ? 17.994 -10.457 4.802 1.00 92.88 525 VAL A O 1
ATOM 3869 N N . LEU A 1 526 ? 18.771 -12.576 4.780 1.00 91.62 526 LEU A N 1
ATOM 3870 C CA . LEU A 1 526 ? 18.306 -12.923 6.120 1.00 91.62 526 LEU A CA 1
ATOM 3871 C C . LEU A 1 526 ? 19.212 -12.285 7.177 1.00 91.62 526 LEU A C 1
ATOM 3873 O O . LEU A 1 526 ? 20.433 -12.253 7.021 1.00 91.62 526 LEU A O 1
ATOM 3877 N N . VAL A 1 527 ? 18.593 -11.776 8.236 1.00 90.31 527 VAL A N 1
ATOM 3878 C CA . VAL A 1 527 ? 19.231 -11.142 9.387 1.00 90.31 527 VAL A CA 1
ATOM 3879 C C . VAL A 1 527 ? 18.654 -11.792 10.639 1.00 90.31 527 VAL A C 1
ATOM 3881 O O . VAL A 1 527 ? 17.460 -11.673 10.905 1.00 90.31 527 VAL A O 1
ATOM 3884 N N . GLU A 1 528 ? 19.491 -12.486 11.400 1.00 89.50 528 GLU A N 1
ATOM 3885 C CA . GLU A 1 528 ? 19.080 -13.276 12.565 1.00 89.50 528 GLU A CA 1
ATOM 3886 C C . GLU A 1 528 ? 19.281 -12.515 13.878 1.00 89.50 528 GLU A C 1
ATOM 3888 O O . GLU A 1 528 ? 20.336 -11.920 14.113 1.00 89.50 528 GLU A O 1
ATOM 3893 N N . GLY A 1 529 ? 18.293 -12.585 14.767 1.00 81.31 529 GLY A N 1
ATOM 3894 C CA . GLY A 1 529 ? 18.364 -12.097 16.141 1.00 81.31 529 GLY A CA 1
ATOM 3895 C C . GLY A 1 529 ? 18.917 -13.149 17.104 1.00 81.31 529 GLY A C 1
ATOM 3896 O O . GLY A 1 529 ? 18.216 -13.572 18.020 1.00 81.31 529 GLY A O 1
ATOM 3897 N N . ASN A 1 530 ? 20.160 -13.610 16.925 1.00 68.25 530 ASN A N 1
ATOM 3898 C CA . ASN A 1 530 ? 20.752 -14.584 17.852 1.00 68.25 530 ASN A CA 1
ATOM 3899 C C . ASN A 1 530 ? 21.236 -13.900 19.138 1.00 68.25 530 ASN A C 1
ATOM 3901 O O . ASN A 1 530 ? 22.349 -13.386 19.228 1.00 68.25 530 ASN A O 1
ATOM 3905 N N . GLY A 1 531 ? 20.405 -13.944 20.179 1.00 46.84 531 GLY A N 1
ATOM 3906 C CA . GLY A 1 531 ? 20.836 -13.725 21.556 1.00 46.84 531 GLY A CA 1
ATOM 3907 C C . GLY A 1 531 ? 21.522 -14.972 22.114 1.00 46.84 531 GLY A C 1
ATOM 3908 O O . GLY A 1 531 ? 20.882 -15.710 22.856 1.00 46.84 531 GLY A O 1
ATOM 3909 N N . LYS A 1 532 ? 22.778 -15.232 21.723 1.00 30.00 532 LYS A N 1
ATOM 3910 C CA . LYS A 1 532 ? 23.783 -16.035 22.455 1.00 30.00 532 LYS A CA 1
ATOM 3911 C C . LYS A 1 532 ? 25.104 -16.056 21.678 1.00 30.00 532 LYS A C 1
ATOM 3913 O O . LYS A 1 532 ? 25.116 -16.320 20.480 1.00 30.00 532 LYS A O 1
ATOM 3918 N N . GLU A 1 533 ? 26.190 -15.755 22.384 1.00 30.81 533 GLU A N 1
ATOM 3919 C CA . GLU A 1 533 ? 27.571 -15.914 21.924 1.00 30.81 533 GLU A CA 1
ATOM 3920 C C . GLU A 1 533 ? 27.863 -17.355 21.471 1.00 30.81 533 GLU A C 1
ATOM 3922 O O . GLU A 1 533 ? 27.339 -18.308 22.044 1.00 30.81 533 GLU A O 1
ATOM 3927 N N . GLU A 1 534 ? 28.716 -17.451 20.448 1.00 36.47 534 GLU A N 1
ATOM 3928 C CA . GLU A 1 534 ? 29.546 -18.591 20.031 1.00 36.47 534 GLU A CA 1
ATOM 3929 C C . GLU A 1 534 ? 28.944 -20.010 20.090 1.00 36.47 534 GLU A C 1
ATOM 3931 O O . GLU A 1 534 ? 28.921 -20.670 21.127 1.00 36.47 534 GLU A O 1
ATOM 3936 N N . ALA A 1 535 ? 28.649 -20.578 18.916 1.00 24.25 535 ALA A N 1
ATOM 3937 C CA . ALA A 1 535 ? 28.878 -22.004 18.689 1.00 24.25 535 ALA A CA 1
ATOM 3938 C C . ALA A 1 535 ? 29.241 -22.283 17.223 1.00 24.25 535 ALA A C 1
ATOM 3940 O O . ALA A 1 535 ? 28.563 -21.858 16.294 1.00 24.25 535 ALA A O 1
ATOM 3941 N N . ALA A 1 536 ? 30.359 -22.988 17.088 1.00 25.75 536 ALA A N 1
ATOM 3942 C CA . ALA A 1 536 ? 31.132 -23.307 15.900 1.00 25.75 536 ALA A CA 1
ATOM 3943 C C . ALA A 1 536 ? 30.387 -23.966 14.724 1.00 25.75 536 ALA A C 1
ATOM 3945 O O . ALA A 1 536 ? 29.410 -24.698 14.882 1.00 25.75 536 ALA A O 1
ATOM 3946 N N . GLU A 1 537 ? 30.993 -23.747 13.555 1.00 33.03 537 GLU A N 1
ATOM 3947 C CA . GLU A 1 537 ? 30.881 -24.481 12.294 1.00 33.03 537 GLU A CA 1
ATOM 3948 C C . GLU A 1 537 ? 30.491 -25.960 12.454 1.00 33.03 537 GLU A C 1
ATOM 3950 O O . GLU A 1 537 ? 31.191 -26.740 13.107 1.00 33.03 537 GLU A O 1
ATOM 3955 N N . LYS A 1 538 ? 29.432 -26.378 11.751 1.00 24.05 538 LYS A N 1
ATOM 3956 C CA . LYS A 1 538 ? 29.313 -27.751 11.250 1.00 24.05 538 LYS A CA 1
ATOM 3957 C C . LYS A 1 538 ? 28.834 -27.758 9.805 1.00 24.05 538 LYS A C 1
ATOM 3959 O O . LYS A 1 538 ? 27.876 -27.082 9.444 1.00 24.05 538 LYS A O 1
ATOM 3964 N N . GLU A 1 539 ? 29.578 -28.525 9.019 1.00 24.75 539 GLU A N 1
ATOM 3965 C CA . GLU A 1 539 ? 29.489 -28.701 7.576 1.00 24.75 539 GLU A CA 1
ATOM 3966 C C . GLU A 1 539 ? 28.118 -29.166 7.077 1.00 24.75 539 GLU A C 1
ATOM 3968 O O . GLU A 1 539 ? 27.374 -29.887 7.743 1.00 24.75 539 GLU A O 1
ATOM 3973 N N . ALA A 1 540 ? 27.854 -28.753 5.839 1.00 26.05 540 ALA A N 1
ATOM 3974 C CA . ALA A 1 540 ? 26.682 -29.049 5.043 1.00 26.05 540 ALA A CA 1
ATOM 3975 C C . ALA A 1 540 ? 26.513 -30.549 4.755 1.00 26.05 540 ALA A C 1
ATOM 3977 O O . ALA A 1 540 ? 27.430 -31.221 4.285 1.00 26.05 540 ALA A O 1
ATOM 3978 N N . ALA A 1 541 ? 25.283 -31.029 4.924 1.00 24.20 541 ALA A N 1
ATOM 3979 C CA . ALA A 1 541 ? 24.769 -32.197 4.226 1.00 24.20 541 ALA A CA 1
ATOM 3980 C C . ALA A 1 541 ? 23.579 -31.738 3.372 1.00 24.20 541 ALA A C 1
ATOM 3982 O O . ALA A 1 541 ? 22.631 -31.160 3.900 1.00 24.20 541 ALA A O 1
ATOM 3983 N N . GLU A 1 542 ? 23.647 -31.960 2.057 1.00 32.34 542 GLU A N 1
ATOM 3984 C CA . GLU A 1 542 ? 22.532 -31.732 1.131 1.00 32.34 542 GLU A CA 1
ATOM 3985 C C . GLU A 1 542 ? 21.317 -32.595 1.510 1.00 32.34 542 GLU A C 1
ATOM 3987 O O . GLU A 1 542 ? 21.475 -33.796 1.757 1.00 32.34 542 GLU A O 1
ATOM 3992 N N . PRO A 1 543 ? 20.092 -32.043 1.428 1.00 29.06 543 PRO A N 1
ATOM 3993 C CA . PRO A 1 543 ? 18.935 -32.862 1.134 1.00 29.06 543 PRO A CA 1
ATOM 3994 C C . PRO A 1 543 ? 18.196 -32.392 -0.124 1.00 29.06 543 PRO A C 1
ATOM 3996 O O . PRO A 1 543 ? 17.975 -31.214 -0.398 1.00 29.06 543 PRO A O 1
ATOM 3999 N N . ASP A 1 544 ? 17.808 -33.409 -0.874 1.00 23.45 544 ASP A N 1
ATOM 4000 C CA . ASP A 1 544 ? 17.101 -33.417 -2.142 1.00 23.45 544 ASP A CA 1
ATOM 4001 C C . ASP A 1 544 ? 15.765 -32.639 -2.092 1.00 23.45 544 ASP A C 1
ATOM 4003 O O . ASP A 1 544 ? 14.908 -32.861 -1.229 1.00 23.45 544 ASP A O 1
ATOM 4007 N N . ALA A 1 545 ? 15.570 -31.723 -3.043 1.00 26.86 545 ALA A N 1
ATOM 4008 C CA . ALA A 1 545 ? 14.432 -30.810 -3.095 1.00 26.86 545 ALA A CA 1
ATOM 4009 C C . ALA A 1 545 ? 13.136 -31.519 -3.533 1.00 26.86 545 ALA A C 1
ATOM 4011 O O . ALA A 1 545 ? 12.857 -31.673 -4.726 1.00 26.86 545 ALA A O 1
ATOM 4012 N N . LYS A 1 546 ? 12.267 -31.874 -2.579 1.00 25.61 546 LYS A N 1
ATOM 4013 C CA . LYS A 1 546 ? 10.871 -32.245 -2.868 1.00 25.61 546 LYS A CA 1
ATOM 4014 C C . LYS A 1 546 ? 9.929 -31.064 -2.642 1.00 25.61 546 LYS A C 1
ATOM 4016 O O 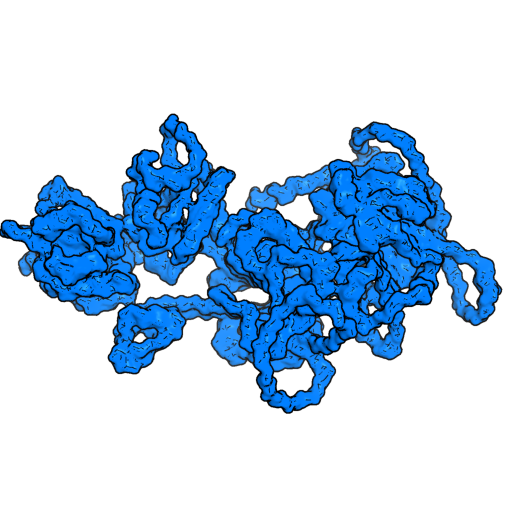. LYS A 1 546 ? 9.619 -30.690 -1.519 1.00 25.61 546 LYS A O 1
ATOM 4021 N N . ARG A 1 547 ? 9.408 -30.528 -3.751 1.00 26.56 547 ARG A N 1
ATOM 4022 C CA . ARG A 1 547 ? 8.253 -29.616 -3.786 1.00 26.56 547 ARG A CA 1
ATOM 4023 C C . ARG A 1 547 ? 7.048 -30.271 -3.107 1.00 26.56 547 ARG A C 1
ATOM 4025 O O . ARG A 1 547 ? 6.489 -31.223 -3.651 1.00 26.56 547 ARG A O 1
ATOM 4032 N N . VAL A 1 548 ? 6.609 -29.731 -1.975 1.00 25.88 548 VAL A N 1
ATOM 4033 C CA . VAL A 1 548 ? 5.342 -30.124 -1.348 1.00 25.88 548 VAL A CA 1
ATOM 4034 C C . VAL A 1 548 ? 4.204 -29.360 -2.029 1.00 25.88 548 VAL A C 1
ATOM 4036 O O . VAL A 1 548 ? 4.072 -28.147 -1.889 1.00 25.88 548 VAL A O 1
ATOM 4039 N N . ARG A 1 549 ? 3.379 -30.074 -2.803 1.00 23.09 549 ARG A N 1
ATOM 4040 C CA . ARG A 1 549 ? 2.001 -29.652 -3.086 1.00 23.09 549 ARG A CA 1
ATOM 4041 C C . ARG A 1 549 ? 1.171 -30.038 -1.868 1.00 23.09 549 ARG A C 1
ATOM 4043 O O . ARG A 1 549 ? 1.136 -31.211 -1.513 1.00 23.09 549 ARG A O 1
ATOM 4050 N N . VAL A 1 550 ? 0.556 -29.058 -1.218 1.00 28.78 550 VAL A N 1
ATOM 4051 C CA . VAL A 1 550 ? -0.359 -29.304 -0.101 1.00 28.78 550 VAL A CA 1
ATOM 4052 C C . VAL A 1 550 ? -1.754 -29.508 -0.687 1.00 28.78 550 VAL A C 1
ATOM 4054 O O . VAL A 1 550 ? -2.378 -28.547 -1.131 1.00 28.78 550 VAL A O 1
ATOM 4057 N N . ASP A 1 551 ? -2.202 -30.762 -0.732 1.00 23.36 551 ASP A N 1
ATOM 4058 C CA . ASP A 1 551 ? -3.583 -31.131 -1.055 1.00 23.36 551 ASP A CA 1
ATOM 4059 C C . ASP A 1 551 ? -4.502 -30.884 0.162 1.00 23.36 551 ASP A C 1
ATOM 4061 O O . ASP A 1 551 ? -4.115 -31.099 1.311 1.00 23.36 551 ASP A O 1
ATOM 4065 N N . GLU A 1 552 ? -5.738 -30.442 -0.094 1.00 29.84 552 GLU A N 1
ATOM 4066 C CA . GLU A 1 552 ? -6.727 -29.921 0.875 1.00 29.84 552 GLU A CA 1
ATOM 4067 C C . GLU A 1 552 ? -7.293 -30.937 1.906 1.00 29.84 552 GLU A C 1
ATOM 4069 O O . GLU A 1 552 ? -8.298 -30.653 2.554 1.00 29.84 552 GLU A O 1
ATOM 4074 N N . ALA A 1 553 ? -6.691 -32.114 2.115 1.00 26.14 553 ALA A N 1
ATOM 4075 C CA . ALA A 1 553 ? -7.390 -33.238 2.759 1.00 26.14 553 ALA A CA 1
ATOM 4076 C C . ALA A 1 553 ? -6.812 -33.799 4.078 1.00 26.14 553 ALA A C 1
ATOM 4078 O O . ALA A 1 553 ? -7.389 -34.743 4.612 1.00 26.14 553 ALA A O 1
ATOM 4079 N N . SER A 1 554 ? -5.746 -33.250 4.676 1.00 26.69 554 SER A N 1
ATOM 4080 C CA . SER A 1 554 ? -5.224 -33.776 5.958 1.00 26.69 554 SER A CA 1
ATOM 4081 C C . SER A 1 554 ? -5.049 -32.697 7.031 1.00 26.69 554 SER A C 1
ATOM 4083 O O . SER A 1 554 ? -3.957 -32.177 7.243 1.00 26.69 554 SER A O 1
ATOM 4085 N N . THR A 1 555 ? -6.129 -32.367 7.745 1.00 32.44 555 THR A N 1
ATOM 4086 C CA . THR A 1 555 ? -6.084 -31.507 8.942 1.00 32.44 555 THR A CA 1
ATOM 4087 C C . THR A 1 555 ? -6.365 -32.332 10.196 1.00 32.44 555 THR A C 1
ATOM 4089 O O . THR A 1 555 ? -7.502 -32.484 10.631 1.00 32.44 555 THR A O 1
ATOM 4092 N N . GLY A 1 556 ? -5.306 -32.883 10.788 1.00 28.56 556 GLY A N 1
ATOM 4093 C CA . GLY A 1 556 ? -5.406 -33.690 12.002 1.00 28.56 556 GLY A CA 1
ATOM 4094 C C . GLY A 1 556 ? -4.059 -33.908 12.681 1.00 28.56 556 GLY A C 1
ATOM 4095 O O . GLY A 1 556 ? -3.582 -35.032 12.716 1.00 28.56 556 GLY A O 1
ATOM 4096 N N . ALA A 1 557 ? -3.447 -32.849 13.216 1.00 26.00 557 ALA A N 1
ATOM 4097 C CA . ALA A 1 557 ? -2.413 -32.962 14.246 1.00 26.00 557 ALA A CA 1
ATOM 4098 C C . ALA A 1 557 ? -2.294 -31.639 15.025 1.00 26.00 557 ALA A C 1
ATOM 4100 O O . ALA A 1 557 ? -1.890 -30.617 14.477 1.00 26.00 557 ALA A O 1
ATOM 4101 N N . ASN A 1 558 ? -2.678 -31.667 16.306 1.00 30.22 558 ASN A N 1
ATOM 4102 C CA . ASN A 1 558 ? -2.351 -30.639 17.294 1.00 30.22 558 ASN A CA 1
ATOM 4103 C C . ASN A 1 558 ? -0.875 -30.806 17.681 1.00 30.22 558 ASN A C 1
ATOM 4105 O O . ASN A 1 558 ? -0.570 -31.554 18.608 1.00 30.22 558 ASN A O 1
ATOM 4109 N N . SER A 1 559 ? 0.022 -30.106 16.998 1.00 25.33 559 SER A N 1
ATOM 4110 C CA . SER A 1 559 ? 1.385 -29.884 17.483 1.00 25.33 559 SER A CA 1
ATOM 4111 C C . SER A 1 559 ? 1.616 -28.374 17.539 1.00 25.33 559 SER A C 1
ATOM 4113 O O . SER A 1 559 ? 1.351 -27.706 16.538 1.00 25.33 559 SER A O 1
ATOM 4115 N N . PRO A 1 560 ? 2.045 -27.803 18.680 1.00 29.25 560 PRO A N 1
ATOM 4116 C CA . PRO A 1 560 ? 2.378 -26.385 18.745 1.00 29.25 560 PRO A CA 1
ATOM 4117 C C . PRO A 1 560 ? 3.562 -26.097 17.806 1.00 29.25 560 PRO A C 1
ATOM 4119 O O . PRO A 1 560 ? 4.478 -26.923 17.734 1.00 29.25 560 PRO A O 1
ATOM 4122 N N . PRO A 1 561 ? 3.578 -24.958 17.089 1.00 33.97 561 PRO A N 1
ATOM 4123 C CA . PRO A 1 561 ? 4.739 -24.579 16.301 1.00 33.97 561 PRO A CA 1
ATOM 4124 C C . PRO A 1 561 ? 5.932 -24.383 17.245 1.00 33.97 561 PRO A C 1
ATOM 4126 O O . PRO A 1 561 ? 5.888 -23.602 18.195 1.00 33.97 561 PRO A O 1
ATOM 4129 N N . THR A 1 562 ? 6.993 -25.150 17.004 1.00 30.72 562 THR A N 1
ATOM 4130 C CA . THR A 1 562 ? 8.316 -24.959 17.607 1.00 30.72 562 THR A CA 1
ATOM 4131 C C . THR A 1 562 ? 8.760 -23.514 17.392 1.00 30.72 562 THR A C 1
ATOM 4133 O O . THR A 1 562 ? 8.679 -23.043 16.259 1.00 30.72 562 THR A O 1
ATOM 4136 N N . SER A 1 563 ? 9.226 -22.831 18.446 1.00 38.12 563 SER A N 1
ATOM 4137 C CA . SER A 1 563 ? 9.710 -21.442 18.406 1.00 38.12 563 SER A CA 1
ATOM 4138 C C . SER A 1 563 ? 10.634 -21.213 17.207 1.00 38.12 563 SER A C 1
ATOM 4140 O O . SER A 1 563 ? 11.769 -21.694 17.196 1.00 38.12 563 SER A O 1
ATOM 4142 N N . SER A 1 564 ? 10.138 -20.522 16.182 1.00 43.41 564 SER A N 1
ATOM 4143 C CA . SER A 1 564 ? 10.950 -20.116 15.041 1.00 43.41 564 SER A CA 1
ATOM 4144 C C . SER A 1 564 ? 11.976 -19.069 15.496 1.00 43.41 564 SER A C 1
ATOM 4146 O O . SER A 1 564 ? 11.640 -18.239 16.345 1.00 43.41 564 SER A O 1
ATOM 4148 N N . PRO A 1 565 ? 13.207 -19.085 14.960 1.00 54.25 565 PRO A N 1
ATOM 4149 C CA . PRO A 1 565 ? 14.181 -18.025 15.217 1.00 54.25 565 PRO A CA 1
ATOM 4150 C C . PRO A 1 565 ? 13.618 -16.654 14.802 1.00 54.25 565 PRO A C 1
ATOM 4152 O O . PRO A 1 565 ? 12.855 -16.560 13.839 1.00 54.25 565 PRO A O 1
ATOM 4155 N N . ASP A 1 566 ? 13.970 -15.604 15.551 1.00 79.94 566 ASP A N 1
ATOM 4156 C CA . ASP A 1 566 ? 13.616 -14.210 15.248 1.00 79.94 566 ASP A CA 1
ATOM 4157 C C . ASP A 1 566 ? 14.448 -13.753 14.039 1.00 79.94 566 ASP A C 1
ATOM 4159 O O . ASP A 1 566 ? 15.660 -13.554 14.147 1.00 79.94 566 ASP A O 1
ATOM 4163 N N . VAL A 1 567 ? 13.820 -13.716 12.859 1.00 88.31 567 VAL A N 1
ATOM 4164 C CA . VAL A 1 567 ? 14.485 -13.458 11.575 1.00 88.31 567 VAL A CA 1
ATOM 4165 C C . VAL A 1 567 ? 13.827 -12.276 10.870 1.00 88.31 567 VAL A C 1
ATOM 4167 O O . VAL A 1 567 ? 12.622 -12.272 10.603 1.00 88.31 567 VAL A O 1
ATOM 4170 N N . ALA A 1 568 ? 14.651 -11.299 10.498 1.00 91.44 568 ALA A N 1
ATOM 4171 C CA . ALA A 1 568 ? 14.300 -10.207 9.603 1.00 91.44 568 ALA A CA 1
ATOM 4172 C C . ALA A 1 568 ? 14.916 -10.419 8.210 1.00 91.44 568 ALA A C 1
ATOM 4174 O O . ALA A 1 568 ? 15.887 -11.151 8.033 1.00 91.44 568 ALA A O 1
ATOM 4175 N N . VAL A 1 569 ? 14.355 -9.760 7.200 1.00 93.56 569 VAL A N 1
ATOM 4176 C CA . VAL A 1 569 ? 14.810 -9.816 5.810 1.00 93.56 569 VAL A CA 1
ATOM 4177 C C . VAL A 1 569 ? 15.072 -8.405 5.318 1.00 93.56 569 VAL A C 1
ATOM 4179 O O . VAL A 1 569 ? 14.175 -7.563 5.292 1.00 93.56 569 VAL A O 1
ATOM 4182 N N . SER A 1 570 ? 16.297 -8.170 4.870 1.00 95.62 570 SER A N 1
ATOM 4183 C CA . SER A 1 570 ? 16.658 -7.001 4.074 1.00 95.62 570 SER A CA 1
ATOM 4184 C C . SER A 1 570 ? 16.621 -7.352 2.587 1.00 95.62 570 SER A C 1
ATOM 4186 O O . SER A 1 570 ? 16.821 -8.500 2.207 1.00 95.62 570 SER A O 1
ATOM 4188 N N . TYR A 1 571 ? 16.376 -6.376 1.720 1.00 96.81 571 TYR A N 1
ATOM 4189 C CA . TYR A 1 571 ? 16.240 -6.589 0.283 1.00 96.81 571 TYR A CA 1
ATOM 4190 C C . TYR A 1 571 ? 17.212 -5.731 -0.518 1.00 96.81 571 TYR A C 1
ATOM 4192 O O . TYR A 1 571 ? 17.359 -4.533 -0.279 1.00 96.81 571 TYR A O 1
ATOM 4200 N N . ILE A 1 572 ? 17.825 -6.345 -1.525 1.00 96.81 572 ILE A N 1
ATOM 4201 C CA . ILE A 1 572 ? 18.694 -5.695 -2.504 1.00 96.81 572 ILE A CA 1
ATOM 4202 C C . ILE A 1 572 ? 17.934 -5.656 -3.828 1.00 96.81 572 ILE A C 1
ATOM 4204 O O . ILE A 1 572 ? 17.684 -6.705 -4.414 1.00 96.81 572 ILE A O 1
ATOM 4208 N N . ALA A 1 573 ? 17.560 -4.472 -4.306 1.00 96.62 573 ALA A N 1
ATOM 4209 C CA . ALA A 1 573 ? 16.893 -4.284 -5.590 1.00 96.62 573 ALA A CA 1
ATOM 4210 C C . ALA A 1 573 ? 17.868 -3.703 -6.622 1.00 96.62 573 ALA A C 1
ATOM 4212 O O . ALA A 1 573 ? 18.252 -2.534 -6.561 1.00 96.62 573 ALA A O 1
ATOM 4213 N N . GLU A 1 574 ? 18.242 -4.516 -7.603 1.00 94.81 574 GLU A N 1
ATOM 4214 C CA . GLU A 1 574 ? 19.153 -4.159 -8.682 1.00 94.81 574 GLU A CA 1
ATOM 4215 C C . GLU A 1 574 ? 18.393 -3.926 -9.981 1.00 94.81 574 GLU A C 1
ATOM 4217 O O . GLU A 1 574 ? 17.742 -4.825 -10.518 1.00 94.81 574 GLU A O 1
ATOM 4222 N N . LEU A 1 575 ? 18.501 -2.718 -10.531 1.00 90.62 575 LEU A N 1
ATOM 4223 C CA . LEU A 1 575 ? 18.003 -2.452 -11.874 1.00 90.62 575 LEU A CA 1
ATOM 4224 C C . LEU A 1 575 ? 19.057 -2.892 -12.900 1.00 90.62 575 LEU A C 1
ATOM 4226 O O . LEU A 1 575 ? 20.255 -2.719 -12.657 1.00 90.62 575 LEU A O 1
ATOM 4230 N N . PRO A 1 576 ? 18.648 -3.400 -14.076 1.00 78.06 576 PRO A N 1
ATOM 4231 C CA . PRO A 1 576 ? 19.581 -3.819 -15.115 1.00 78.06 576 PRO A CA 1
ATOM 4232 C C . PRO A 1 576 ? 20.345 -2.616 -15.667 1.00 78.06 576 PRO A C 1
ATOM 4234 O O . PRO A 1 576 ? 19.774 -1.529 -15.812 1.00 78.06 576 PRO A O 1
ATOM 4237 N N . ALA A 1 577 ? 21.616 -2.796 -16.022 1.00 73.56 577 ALA A N 1
ATOM 4238 C CA . ALA A 1 577 ? 22.367 -1.775 -16.744 1.00 73.56 577 ALA A CA 1
ATOM 4239 C C . ALA A 1 577 ? 21.684 -1.434 -18.075 1.00 73.56 577 ALA A C 1
ATOM 4241 O O . ALA A 1 577 ? 21.037 -2.274 -18.701 1.00 73.56 577 ALA A O 1
ATOM 4242 N N . VAL A 1 578 ? 21.813 -0.181 -18.504 1.00 67.94 578 VAL A N 1
ATOM 4243 C CA . VAL A 1 578 ? 21.429 0.209 -19.861 1.00 67.94 578 VAL A CA 1
ATOM 4244 C C . VAL A 1 578 ? 22.666 0.004 -20.731 1.00 67.94 578 VAL A C 1
ATOM 4246 O O . VAL A 1 578 ? 23.654 0.714 -20.514 1.00 67.94 578 VAL A O 1
ATOM 4249 N N . PRO A 1 579 ? 22.649 -0.952 -21.680 1.00 57.00 579 PRO A N 1
ATOM 4250 C CA . PRO A 1 579 ? 23.800 -1.209 -22.528 1.00 57.00 579 PRO A CA 1
ATOM 4251 C C . PRO A 1 579 ? 24.198 0.057 -23.273 1.00 57.00 579 PRO A C 1
ATOM 4253 O O . PRO A 1 579 ? 23.338 0.809 -23.744 1.00 57.00 579 PRO A O 1
ATOM 4256 N N . GLY A 1 580 ? 25.503 0.278 -23.385 1.00 58.16 580 GLY A N 1
ATOM 4257 C CA . GLY A 1 580 ? 26.013 1.348 -24.220 1.00 58.16 580 GLY A CA 1
ATOM 4258 C C . GLY A 1 580 ? 25.743 1.050 -25.687 1.00 58.16 580 GLY A C 1
ATOM 4259 O O . GLY A 1 580 ? 25.385 -0.061 -26.093 1.00 58.16 580 GLY A O 1
ATOM 4260 N N . LYS A 1 581 ? 25.875 2.069 -26.520 1.00 59.97 581 LYS A N 1
ATOM 4261 C CA . LYS A 1 581 ? 25.613 1.922 -27.943 1.00 59.97 581 LYS A CA 1
ATOM 4262 C C . LYS A 1 581 ? 26.664 1.010 -28.581 1.00 59.97 581 LYS A C 1
ATOM 4264 O O . LYS A 1 581 ? 27.859 1.225 -28.423 1.00 59.97 581 LYS A O 1
ATOM 4269 N N . PHE A 1 582 ? 26.230 0.015 -29.350 1.00 66.56 582 PHE A N 1
ATOM 4270 C CA . PHE A 1 582 ? 27.142 -0.845 -30.105 1.00 66.56 582 PHE A CA 1
ATOM 4271 C C . PHE A 1 582 ? 27.878 -0.060 -31.202 1.00 66.56 582 PHE A C 1
ATOM 4273 O O . PHE A 1 582 ? 27.290 0.786 -31.884 1.00 66.56 582 PHE A O 1
ATOM 4280 N N . LEU A 1 583 ? 29.159 -0.377 -31.395 1.00 69.31 583 LEU A N 1
ATOM 4281 C CA . LEU A 1 583 ? 30.094 0.235 -32.335 1.00 69.31 583 LEU A CA 1
ATOM 4282 C C . LEU A 1 583 ? 30.501 -0.789 -33.415 1.00 69.31 583 LEU A C 1
ATOM 4284 O O . LEU A 1 583 ? 31.595 -1.359 -33.357 1.00 69.31 583 LEU A O 1
ATOM 4288 N N . PRO A 1 584 ? 29.675 -0.978 -34.468 1.00 60.41 584 PRO A N 1
ATOM 4289 C CA . PRO A 1 584 ? 29.910 -1.958 -35.536 1.00 60.41 584 PRO A CA 1
ATOM 4290 C C . PRO A 1 584 ? 31.282 -1.868 -36.214 1.00 60.41 584 PRO A C 1
ATOM 4292 O O . PRO A 1 584 ? 31.738 -2.824 -36.834 1.00 60.41 584 PRO A O 1
ATOM 4295 N N . GLN A 1 585 ? 31.929 -0.706 -36.145 1.00 69.12 585 GLN A N 1
ATOM 4296 C CA . GLN A 1 585 ? 33.243 -0.475 -36.737 1.00 69.12 585 GLN A CA 1
ATOM 4297 C C . GLN A 1 585 ? 34.388 -1.081 -35.961 1.00 69.12 585 GLN A C 1
ATOM 4299 O O . GLN A 1 585 ? 35.271 -1.660 -36.581 1.00 69.12 585 GLN A O 1
ATOM 4304 N N . ARG A 1 586 ? 34.368 -0.968 -34.630 1.00 76.94 586 ARG A N 1
ATOM 4305 C CA . ARG A 1 586 ? 35.397 -1.583 -33.790 1.00 76.94 586 ARG A CA 1
ATOM 4306 C C . ARG A 1 586 ? 35.305 -3.104 -33.901 1.00 76.94 586 ARG A C 1
ATOM 4308 O O . ARG A 1 586 ? 36.317 -3.752 -34.123 1.00 76.94 586 ARG A O 1
ATOM 4315 N N . ALA A 1 587 ? 34.085 -3.651 -33.921 1.00 75.75 587 ALA A N 1
ATOM 4316 C CA . ALA A 1 587 ? 33.857 -5.081 -34.139 1.00 75.75 587 ALA A CA 1
ATOM 4317 C C . ALA A 1 587 ? 34.377 -5.567 -35.501 1.00 75.75 587 ALA A C 1
ATOM 4319 O O . ALA A 1 587 ? 35.016 -6.612 -35.585 1.00 75.75 587 ALA A O 1
ATOM 4320 N N . ALA A 1 588 ? 34.137 -4.805 -36.574 1.00 75.50 588 ALA A N 1
ATOM 4321 C CA . ALA A 1 588 ? 34.668 -5.132 -37.896 1.00 75.50 588 ALA A CA 1
ATOM 4322 C C . ALA A 1 588 ? 36.204 -5.040 -37.953 1.00 75.50 588 ALA A C 1
ATOM 4324 O O . ALA A 1 588 ? 36.835 -5.912 -38.542 1.00 75.50 588 ALA A O 1
ATOM 4325 N N . ALA A 1 589 ? 36.798 -4.018 -37.329 1.00 79.44 589 ALA A N 1
ATOM 4326 C CA . ALA A 1 589 ? 38.249 -3.831 -37.282 1.00 79.44 589 ALA A CA 1
ATOM 4327 C C . ALA A 1 589 ? 38.964 -4.952 -36.510 1.00 79.44 589 ALA A C 1
ATOM 4329 O O . ALA A 1 589 ? 40.071 -5.334 -36.869 1.00 79.44 589 ALA A O 1
ATOM 4330 N N . LEU A 1 590 ? 38.303 -5.522 -35.502 1.00 84.00 590 LEU A N 1
ATOM 4331 C CA . LEU A 1 590 ? 38.795 -6.668 -34.737 1.00 84.00 590 LEU A CA 1
ATOM 4332 C C . LEU A 1 590 ? 38.512 -8.016 -35.416 1.00 84.00 590 LEU A C 1
ATOM 4334 O O . LEU A 1 590 ? 38.760 -9.065 -34.835 1.00 84.00 590 LEU A O 1
ATOM 4338 N N . GLY A 1 591 ? 37.993 -8.010 -36.648 1.00 77.12 591 GLY A N 1
ATOM 4339 C CA . GLY A 1 591 ? 37.749 -9.225 -37.417 1.00 77.12 591 GLY A CA 1
ATOM 4340 C C . GLY A 1 591 ? 36.557 -10.043 -36.923 1.00 77.12 591 GLY A C 1
ATOM 4341 O O . GLY A 1 591 ? 36.512 -11.242 -37.188 1.00 77.12 591 GLY A O 1
ATOM 4342 N N . VAL A 1 592 ? 35.591 -9.446 -36.216 1.00 80.88 592 VAL A N 1
ATOM 4343 C CA . VAL A 1 592 ? 34.359 -10.145 -35.821 1.00 80.88 592 VAL A CA 1
ATOM 4344 C C . VAL A 1 592 ? 33.440 -10.302 -37.040 1.00 80.88 592 VAL A C 1
ATOM 4346 O O . VAL A 1 592 ? 33.076 -9.292 -37.662 1.00 80.88 592 VAL A O 1
ATOM 4349 N N . PRO A 1 593 ? 33.011 -11.532 -37.382 1.00 66.94 593 PRO A N 1
ATOM 4350 C CA . PRO A 1 593 ? 32.120 -11.766 -38.514 1.00 66.94 593 PRO A CA 1
ATOM 4351 C C . PRO A 1 593 ? 30.771 -11.064 -38.305 1.00 66.94 593 PRO A C 1
ATOM 4353 O O . PRO A 1 593 ? 30.158 -11.138 -37.243 1.00 66.94 593 PRO A O 1
ATOM 4356 N N . ARG A 1 594 ? 30.287 -10.356 -39.330 1.00 65.25 594 ARG A N 1
ATOM 4357 C CA . ARG A 1 594 ? 28.996 -9.647 -39.279 1.00 65.25 594 ARG A CA 1
ATOM 4358 C C . ARG A 1 594 ? 27.831 -10.644 -39.224 1.00 65.25 594 ARG A C 1
ATOM 4360 O O . ARG A 1 594 ? 27.834 -11.611 -39.978 1.00 65.25 594 ARG A O 1
ATOM 4367 N N . GLY A 1 595 ? 26.821 -10.375 -38.394 1.00 64.25 595 GLY A N 1
ATOM 4368 C CA . GLY A 1 595 ? 25.657 -11.250 -38.205 1.00 64.25 595 GLY A CA 1
ATOM 4369 C C . GLY A 1 595 ? 25.484 -11.664 -36.736 1.00 64.25 595 GLY A C 1
ATOM 4370 O O . GLY A 1 595 ? 25.802 -10.864 -35.856 1.00 64.25 595 GLY A O 1
ATOM 4371 N N . PRO A 1 596 ? 25.079 -12.915 -36.428 1.00 58.19 596 PRO A N 1
ATOM 4372 C CA . PRO A 1 596 ? 24.763 -13.365 -35.066 1.00 58.19 596 PRO A CA 1
ATOM 4373 C C . PRO A 1 596 ? 25.817 -13.029 -34.000 1.00 58.19 596 PRO A C 1
ATOM 4375 O O . PRO A 1 596 ? 25.454 -12.780 -32.853 1.00 58.19 596 PRO A O 1
ATOM 4378 N N . ALA A 1 597 ? 27.099 -12.962 -34.376 1.00 70.62 597 ALA A N 1
ATOM 4379 C CA . ALA A 1 597 ? 28.199 -12.545 -33.507 1.00 70.62 597 ALA A CA 1
ATOM 4380 C C . ALA A 1 597 ? 28.063 -11.098 -32.983 1.00 70.62 597 ALA A C 1
ATOM 4382 O O . ALA A 1 597 ? 28.358 -10.845 -31.821 1.00 70.62 597 ALA A O 1
ATOM 4383 N N . TYR A 1 598 ? 27.544 -10.152 -33.771 1.00 71.56 598 TYR A N 1
ATOM 4384 C CA . TYR A 1 598 ? 27.261 -8.789 -33.295 1.00 71.56 598 TYR A CA 1
ATOM 4385 C C . TYR A 1 598 ? 26.109 -8.791 -32.292 1.00 71.56 598 TYR A C 1
ATOM 4387 O O . TYR A 1 598 ? 26.181 -8.133 -31.260 1.00 71.56 598 TYR A O 1
ATOM 4395 N N . GLY A 1 599 ? 25.063 -9.578 -32.558 1.00 58.25 599 GLY A N 1
ATOM 4396 C CA . GLY A 1 599 ? 23.972 -9.780 -31.608 1.00 58.25 599 GLY A CA 1
ATOM 4397 C C . GLY A 1 599 ? 24.438 -10.400 -30.287 1.00 58.25 599 GLY A C 1
ATOM 4398 O O . GLY A 1 599 ? 23.910 -10.034 -29.243 1.00 58.25 599 GLY A O 1
ATOM 4399 N N . ARG A 1 600 ? 25.428 -11.301 -30.330 1.00 69.00 600 ARG A N 1
ATOM 4400 C CA . ARG A 1 600 ? 26.085 -11.881 -29.146 1.00 69.00 600 ARG A CA 1
ATOM 4401 C C . ARG A 1 600 ? 26.841 -10.809 -28.352 1.00 69.00 600 ARG A C 1
ATOM 4403 O O . ARG A 1 600 ? 26.554 -10.650 -27.172 1.00 69.00 600 ARG A O 1
ATOM 4410 N N . LEU A 1 601 ? 27.642 -9.970 -29.014 1.00 71.06 601 LEU A N 1
ATOM 4411 C CA . LEU A 1 601 ? 28.337 -8.836 -28.376 1.00 71.06 601 LEU A CA 1
ATOM 4412 C C . LEU A 1 601 ? 27.374 -7.851 -27.709 1.00 71.06 601 LEU A C 1
ATOM 4414 O O . LEU A 1 601 ? 27.583 -7.456 -26.570 1.00 71.06 601 LEU A O 1
ATOM 4418 N N . VAL A 1 602 ? 26.269 -7.506 -28.377 1.00 59.22 602 VAL A N 1
ATOM 4419 C CA . VAL A 1 602 ? 25.230 -6.617 -27.819 1.00 59.22 602 VAL A CA 1
ATOM 4420 C C . VAL A 1 602 ? 24.522 -7.228 -26.604 1.00 59.22 602 VAL A C 1
ATOM 4422 O O . VAL A 1 602 ? 24.025 -6.493 -25.753 1.00 59.22 602 VAL A O 1
ATOM 4425 N N . ARG A 1 603 ? 24.466 -8.561 -26.510 1.00 59.59 603 ARG A N 1
ATOM 4426 C CA . ARG A 1 603 ? 23.933 -9.292 -25.350 1.00 59.59 603 ARG A CA 1
ATOM 4427 C C . ARG A 1 603 ? 24.966 -9.508 -24.240 1.00 59.59 603 ARG A C 1
ATOM 4429 O O . ARG A 1 603 ? 24.636 -10.157 -23.255 1.00 59.59 603 ARG A O 1
ATOM 4436 N N . GLY A 1 604 ? 26.174 -8.963 -24.384 1.00 65.69 604 GLY A N 1
ATOM 4437 C CA . GLY A 1 604 ? 27.246 -9.115 -23.404 1.00 65.69 604 GLY A CA 1
ATOM 4438 C C . GLY A 1 604 ? 28.089 -10.383 -23.584 1.00 65.69 604 GLY A C 1
ATOM 4439 O O . GLY A 1 604 ? 28.895 -10.700 -22.721 1.00 65.69 604 GLY A O 1
ATOM 4440 N N . GLU A 1 605 ? 27.926 -11.123 -24.682 1.00 78.62 605 GLU A N 1
ATOM 4441 C CA . GLU A 1 605 ? 28.699 -12.337 -24.953 1.00 78.62 605 GLU A CA 1
ATOM 4442 C C . GLU A 1 605 ? 29.939 -12.017 -25.805 1.00 78.62 605 GLU A C 1
ATOM 4444 O O . GLU A 1 605 ? 29.821 -11.437 -26.889 1.00 78.62 605 GLU A O 1
ATOM 4449 N N . SER A 1 606 ? 31.120 -12.465 -25.373 1.00 88.12 606 SER A N 1
ATOM 4450 C CA . SER A 1 606 ? 32.338 -12.403 -26.190 1.00 88.12 606 SER A CA 1
ATOM 4451 C C . SER A 1 606 ? 32.256 -13.348 -27.392 1.00 88.12 606 SER A C 1
ATOM 4453 O O . SER A 1 606 ? 31.634 -14.416 -27.341 1.00 88.12 606 SER A O 1
ATOM 4455 N N . VAL A 1 607 ? 32.912 -12.982 -28.491 1.00 85.94 607 VAL A N 1
ATOM 4456 C CA . VAL A 1 607 ? 32.959 -13.799 -29.713 1.00 85.94 607 VAL A CA 1
ATOM 4457 C C . VAL A 1 607 ? 34.375 -13.915 -30.226 1.00 85.94 607 VAL A C 1
ATOM 4459 O O . VAL A 1 607 ? 35.139 -12.955 -30.221 1.00 85.94 607 VAL A O 1
ATOM 4462 N N . THR A 1 608 ? 34.704 -15.096 -30.731 1.00 85.88 608 THR A N 1
ATOM 4463 C CA . THR A 1 608 ? 35.968 -15.331 -31.417 1.00 85.88 608 THR A CA 1
ATOM 4464 C C . THR A 1 608 ? 35.911 -14.695 -32.803 1.00 85.88 608 THR A C 1
ATOM 4466 O O . THR A 1 608 ? 35.050 -15.021 -33.625 1.00 85.88 608 THR A O 1
ATOM 4469 N N . ALA A 1 609 ? 36.815 -13.754 -33.048 1.00 81.06 609 ALA A N 1
ATOM 4470 C CA . ALA A 1 609 ? 37.044 -13.158 -34.348 1.00 81.06 609 ALA A CA 1
ATOM 4471 C C . ALA A 1 609 ? 37.601 -14.184 -35.340 1.00 81.06 609 ALA A C 1
ATOM 4473 O O . ALA A 1 609 ? 38.171 -15.210 -34.970 1.00 81.06 609 ALA A O 1
ATOM 4474 N N . THR A 1 610 ? 37.505 -13.864 -36.628 1.00 76.69 610 THR A N 1
ATOM 4475 C CA . THR A 1 610 ? 38.063 -14.680 -37.720 1.00 76.69 610 THR A CA 1
ATOM 4476 C C . THR A 1 610 ? 39.587 -14.859 -37.628 1.00 76.69 610 THR A C 1
ATOM 4478 O O . THR A 1 610 ? 40.131 -15.776 -38.229 1.00 76.69 610 THR A O 1
ATOM 4481 N N . SER A 1 611 ? 40.272 -14.008 -36.858 1.00 74.50 611 SER A N 1
ATOM 4482 C CA . SER A 1 611 ? 41.705 -14.089 -36.542 1.00 74.50 611 SER A CA 1
ATOM 4483 C C . SER A 1 611 ? 42.040 -15.027 -35.371 1.00 74.50 611 SER A C 1
ATOM 4485 O O . SER A 1 611 ? 43.211 -15.176 -35.037 1.00 74.50 611 SER A O 1
ATOM 4487 N N . GLY A 1 612 ? 41.038 -15.623 -34.714 1.00 72.50 612 GLY A N 1
ATOM 4488 C CA . GLY A 1 612 ? 41.199 -16.425 -33.496 1.00 72.50 612 GLY A CA 1
ATOM 4489 C C . GLY A 1 612 ? 41.215 -15.612 -32.193 1.00 72.50 612 GLY A C 1
ATOM 4490 O O . GLY A 1 612 ? 41.141 -16.198 -31.117 1.00 72.50 612 GLY A O 1
ATOM 4491 N N . ALA A 1 613 ? 41.260 -14.276 -32.266 1.00 79.38 613 ALA A N 1
ATOM 4492 C CA . ALA A 1 613 ? 41.218 -13.400 -31.095 1.00 79.38 613 ALA A CA 1
ATOM 4493 C C . ALA A 1 613 ? 39.815 -13.354 -30.467 1.00 79.38 613 ALA A C 1
ATOM 4495 O O . ALA A 1 613 ? 38.811 -13.300 -31.177 1.00 79.38 613 ALA A O 1
ATOM 4496 N N . VAL A 1 614 ? 39.726 -13.349 -29.137 1.00 87.62 614 VAL A N 1
ATOM 4497 C CA . VAL A 1 614 ? 38.455 -13.153 -28.424 1.00 87.62 614 VAL A CA 1
ATOM 4498 C C . VAL A 1 614 ? 38.158 -11.658 -28.370 1.00 87.62 614 VAL A C 1
ATOM 4500 O O . VAL A 1 614 ? 38.958 -10.900 -27.836 1.00 87.62 614 VAL A O 1
ATOM 4503 N N . VAL A 1 615 ? 37.021 -11.246 -28.930 1.00 85.56 615 VAL A N 1
ATOM 4504 C CA . VAL A 1 615 ? 36.539 -9.860 -28.904 1.00 85.56 615 VAL A CA 1
ATOM 4505 C C . VAL A 1 615 ? 35.425 -9.758 -27.880 1.00 85.56 615 VAL A C 1
ATOM 4507 O O . VAL A 1 615 ? 34.448 -10.515 -27.953 1.00 85.56 615 VAL A O 1
ATOM 4510 N N . THR A 1 616 ? 35.573 -8.842 -26.927 1.00 86.12 616 THR A N 1
ATOM 4511 C CA . THR A 1 616 ? 34.606 -8.650 -25.845 1.00 86.12 616 THR A CA 1
ATOM 4512 C C . THR A 1 616 ? 33.615 -7.530 -26.181 1.00 86.12 616 THR A C 1
ATOM 4514 O O . THR A 1 616 ? 33.858 -6.719 -27.080 1.00 86.12 616 THR A O 1
ATOM 4517 N N . PRO A 1 617 ? 32.464 -7.455 -25.491 1.00 78.31 617 PRO A N 1
ATOM 4518 C CA . PRO A 1 617 ? 31.543 -6.330 -25.622 1.00 78.31 617 PRO A CA 1
ATOM 4519 C C . PRO A 1 617 ? 32.206 -4.966 -25.366 1.00 78.31 617 PRO A C 1
ATOM 4521 O O . PRO A 1 617 ? 31.897 -4.012 -26.080 1.00 78.31 617 PRO A O 1
ATOM 4524 N N . GLU A 1 618 ? 33.149 -4.851 -24.419 1.00 81.75 618 GLU A N 1
ATOM 4525 C CA . GLU A 1 618 ? 33.821 -3.573 -24.117 1.00 81.75 618 GLU A CA 1
ATOM 4526 C C . GLU A 1 618 ? 34.668 -3.050 -25.289 1.00 81.75 618 GLU A C 1
ATOM 4528 O O . GLU A 1 618 ? 34.778 -1.838 -25.503 1.00 81.75 618 GLU A O 1
ATOM 4533 N N . ASP A 1 619 ? 35.213 -3.951 -26.110 1.00 81.19 619 ASP A N 1
ATOM 4534 C CA . ASP A 1 619 ? 35.992 -3.592 -27.296 1.00 81.19 619 ASP A CA 1
ATOM 4535 C C . ASP A 1 619 ? 35.149 -2.887 -28.367 1.00 81.19 619 ASP A C 1
ATOM 4537 O O . ASP A 1 619 ? 35.673 -2.201 -29.251 1.00 81.19 619 ASP A O 1
ATOM 4541 N N . VAL A 1 620 ? 33.829 -3.076 -28.325 1.00 80.62 620 VAL A N 1
ATOM 4542 C CA . VAL A 1 620 ? 32.915 -2.779 -29.432 1.00 80.62 620 VAL A CA 1
ATOM 4543 C C . VAL A 1 620 ? 31.616 -2.107 -28.994 1.00 80.62 620 VAL A C 1
ATOM 4545 O O . VAL A 1 620 ? 30.717 -1.946 -29.816 1.00 80.62 620 VAL A O 1
ATOM 4548 N N . MET A 1 621 ? 31.496 -1.684 -27.739 1.00 70.69 621 MET A N 1
ATOM 4549 C CA . MET A 1 621 ? 30.364 -0.920 -27.210 1.00 70.69 621 MET A CA 1
ATOM 4550 C C . MET A 1 621 ? 30.860 0.398 -26.601 1.00 70.69 621 MET A C 1
ATOM 4552 O O . MET A 1 621 ? 31.979 0.491 -26.105 1.00 70.69 621 MET A O 1
ATOM 4556 N N . GLU A 1 622 ? 30.046 1.453 -26.669 1.00 72.31 622 GLU A N 1
ATOM 4557 C CA . GLU A 1 622 ? 30.225 2.619 -25.797 1.00 72.31 622 GLU A CA 1
ATOM 4558 C C . GLU A 1 622 ? 30.025 2.189 -24.332 1.00 72.31 622 GLU A C 1
ATOM 4560 O O . GLU A 1 622 ? 29.338 1.193 -24.080 1.00 72.31 622 GLU A O 1
ATOM 4565 N N . PRO A 1 623 ? 30.571 2.928 -23.353 1.00 68.31 623 PRO A N 1
ATOM 4566 C CA . PRO A 1 623 ? 30.292 2.660 -21.949 1.00 68.31 623 PRO A CA 1
ATOM 4567 C C . PRO A 1 623 ? 28.780 2.681 -21.682 1.00 68.31 623 PRO A C 1
ATOM 4569 O O . PRO A 1 623 ? 28.089 3.652 -22.002 1.00 68.31 623 PRO A O 1
ATOM 4572 N N . GLY A 1 624 ? 28.250 1.588 -21.131 1.00 65.25 624 GLY A N 1
ATOM 4573 C CA . GLY A 1 624 ? 26.857 1.523 -20.696 1.00 65.25 624 GLY A CA 1
ATOM 4574 C C . GLY A 1 624 ? 26.597 2.418 -19.492 1.00 65.25 624 GLY A C 1
ATOM 4575 O O . GLY A 1 624 ? 27.517 2.844 -18.801 1.00 65.25 624 GLY A O 1
ATOM 4576 N N . THR A 1 625 ? 25.325 2.702 -19.218 1.00 71.94 625 THR A N 1
ATOM 4577 C CA . THR A 1 625 ? 24.944 3.336 -17.952 1.00 71.94 625 THR A CA 1
ATOM 4578 C C . THR A 1 625 ? 24.676 2.239 -16.927 1.00 71.94 625 THR A C 1
ATOM 4580 O O . THR A 1 625 ? 23.726 1.468 -17.122 1.00 71.94 625 THR A O 1
ATOM 4583 N N . PRO A 1 626 ? 25.458 2.155 -15.836 1.00 79.62 626 PRO A N 1
ATOM 4584 C CA . PRO A 1 626 ? 25.229 1.159 -14.802 1.00 79.62 626 PRO A CA 1
ATOM 4585 C C . PRO A 1 626 ? 23.809 1.257 -14.241 1.00 79.62 626 PRO A C 1
ATOM 4587 O O . PRO A 1 626 ? 23.234 2.342 -14.089 1.00 79.62 626 PRO A O 1
ATOM 4590 N N . GLY A 1 627 ? 23.216 0.100 -13.971 1.00 82.56 627 GLY A N 1
ATOM 4591 C CA . GLY A 1 627 ? 21.885 0.026 -13.392 1.00 82.56 627 GLY A CA 1
ATOM 4592 C C . GLY A 1 627 ? 21.944 0.411 -11.913 1.00 82.56 627 GLY A C 1
ATOM 4593 O O . GLY A 1 627 ? 22.775 -0.158 -11.200 1.00 82.56 627 GLY A O 1
ATOM 4594 N N . PRO A 1 628 ? 21.124 1.372 -11.446 1.00 92.50 628 PRO A N 1
ATOM 4595 C CA . PRO A 1 628 ? 21.152 1.783 -10.048 1.00 92.50 628 PRO A CA 1
ATOM 4596 C C . PRO A 1 628 ? 20.649 0.654 -9.142 1.00 92.50 628 PRO A C 1
ATOM 4598 O O . PRO A 1 628 ? 19.798 -0.142 -9.547 1.00 92.50 628 PRO A O 1
ATOM 4601 N N . ALA A 1 629 ? 21.148 0.623 -7.913 1.00 95.38 629 ALA A N 1
ATOM 4602 C CA . ALA A 1 629 ? 20.719 -0.305 -6.879 1.00 95.38 629 ALA A CA 1
ATOM 4603 C C . ALA A 1 629 ? 20.094 0.431 -5.691 1.00 95.38 629 ALA A C 1
ATOM 4605 O O . ALA A 1 629 ? 20.456 1.575 -5.384 1.00 95.38 629 ALA A O 1
ATOM 4606 N N . VAL A 1 630 ? 19.152 -0.249 -5.040 1.00 97.50 630 VAL A N 1
ATOM 4607 C CA . VAL A 1 630 ? 18.467 0.198 -3.827 1.00 97.50 630 VAL A CA 1
ATOM 4608 C C . VAL A 1 630 ? 18.557 -0.894 -2.774 1.00 97.50 630 VAL A C 1
ATOM 4610 O O . VAL A 1 630 ? 18.265 -2.052 -3.064 1.00 97.50 630 VAL A O 1
ATOM 4613 N N . LEU A 1 631 ? 18.912 -0.517 -1.551 1.00 97.56 631 LEU A N 1
ATOM 4614 C CA . LEU A 1 631 ? 18.850 -1.393 -0.386 1.00 97.56 631 LEU A CA 1
ATOM 4615 C C . LEU A 1 631 ? 17.634 -1.008 0.459 1.00 97.56 631 LEU A C 1
ATOM 4617 O O . LEU A 1 631 ? 17.448 0.167 0.762 1.00 97.56 631 LEU A O 1
ATOM 4621 N N . VAL A 1 632 ? 16.813 -1.981 0.842 1.00 97.25 632 VAL A N 1
ATOM 4622 C CA . VAL A 1 632 ? 15.751 -1.827 1.845 1.00 97.25 632 VAL A CA 1
ATOM 4623 C C . VAL A 1 632 ? 16.164 -2.666 3.044 1.00 97.25 632 VAL A C 1
ATOM 4625 O O . VAL A 1 632 ? 16.174 -3.891 2.970 1.00 97.25 632 VAL A O 1
ATOM 4628 N N . VAL A 1 633 ? 16.577 -2.004 4.117 1.00 95.75 633 VAL A N 1
ATOM 4629 C CA . VAL A 1 633 ? 17.265 -2.621 5.252 1.00 95.75 633 VAL A CA 1
ATOM 4630 C C . VAL A 1 633 ? 16.337 -2.645 6.455 1.00 95.75 633 VAL A C 1
ATOM 4632 O O . VAL A 1 633 ? 15.908 -1.586 6.913 1.00 95.75 633 VAL A O 1
ATOM 4635 N N . ASP A 1 634 ? 16.072 -3.834 6.990 1.00 93.75 634 ASP A N 1
ATOM 4636 C CA . ASP A 1 634 ? 15.354 -4.011 8.253 1.00 93.75 634 ASP A CA 1
ATOM 4637 C C . ASP A 1 634 ? 16.297 -4.586 9.319 1.00 93.75 634 ASP A C 1
ATOM 4639 O O . ASP A 1 634 ? 16.990 -5.577 9.087 1.00 93.75 634 ASP A O 1
ATOM 4643 N N . CYS A 1 635 ? 16.331 -3.932 10.479 1.00 93.12 635 CYS A N 1
ATOM 4644 C CA . CYS A 1 635 ? 17.087 -4.339 11.660 1.00 93.12 635 CYS A CA 1
ATOM 4645 C C . CYS A 1 635 ? 16.240 -3.983 12.887 1.00 93.12 635 CYS A C 1
ATOM 4647 O O . CYS A 1 635 ? 16.351 -2.871 13.409 1.00 93.12 635 CYS A O 1
ATOM 4649 N N . PRO A 1 636 ? 15.336 -4.878 13.308 1.00 89.06 636 PRO A N 1
ATOM 4650 C CA . PRO A 1 636 ? 14.274 -4.520 14.241 1.00 89.06 636 PRO A CA 1
ATOM 4651 C C . PRO A 1 636 ? 14.777 -4.299 15.669 1.00 89.06 636 PRO A C 1
ATOM 4653 O O . PRO A 1 636 ? 14.194 -3.499 16.388 1.00 89.06 636 PRO A O 1
ATOM 4656 N N . THR A 1 637 ? 15.843 -4.988 16.090 1.00 88.56 637 THR A N 1
ATOM 4657 C CA . THR A 1 637 ? 16.403 -4.875 17.447 1.00 88.56 637 THR A CA 1
ATOM 4658 C C . THR A 1 637 ? 17.929 -4.906 17.420 1.00 88.56 637 THR A C 1
ATOM 4660 O O . THR A 1 637 ? 18.536 -5.333 16.436 1.00 88.56 637 THR A O 1
ATOM 4663 N N . ALA A 1 638 ? 18.565 -4.521 18.530 1.00 88.50 638 ALA A N 1
ATOM 4664 C CA . ALA A 1 638 ? 20.017 -4.617 18.687 1.00 88.50 638 ALA A CA 1
ATOM 4665 C C . ALA A 1 638 ? 20.556 -6.056 18.533 1.00 88.50 638 ALA A C 1
ATOM 4667 O O . ALA A 1 638 ? 21.676 -6.236 18.065 1.00 88.50 638 ALA A O 1
ATOM 4668 N N . ALA A 1 639 ? 19.757 -7.083 18.851 1.00 89.00 639 ALA A N 1
ATOM 4669 C CA . ALA A 1 639 ? 20.157 -8.486 18.693 1.00 89.00 639 ALA A CA 1
ATOM 4670 C C . ALA A 1 639 ? 20.390 -8.886 17.223 1.00 89.00 639 ALA A C 1
ATOM 4672 O O . ALA A 1 639 ? 21.182 -9.780 16.945 1.00 89.00 639 ALA A O 1
ATOM 4673 N N . HIS A 1 640 ? 19.742 -8.195 16.283 1.00 92.06 640 HIS A N 1
ATOM 4674 C CA . HIS A 1 640 ? 19.888 -8.435 14.844 1.00 92.06 640 HIS A CA 1
ATOM 4675 C C . HIS A 1 640 ? 21.131 -7.758 14.251 1.00 92.06 640 HIS A C 1
ATOM 4677 O O . HIS A 1 640 ? 21.557 -8.081 13.141 1.00 92.06 640 HIS A O 1
ATOM 4683 N N . LEU A 1 641 ? 21.726 -6.810 14.982 1.00 91.69 641 LEU A N 1
ATOM 4684 C CA . LEU A 1 641 ? 22.758 -5.922 14.461 1.00 91.69 641 LEU A CA 1
ATOM 4685 C C . LEU A 1 641 ? 24.009 -6.679 14.012 1.00 91.69 641 LEU A C 1
ATOM 4687 O O . LEU A 1 641 ? 24.538 -6.412 12.936 1.00 91.69 641 LEU A O 1
ATOM 4691 N N . ASN A 1 642 ? 24.457 -7.653 14.805 1.00 90.62 642 ASN A N 1
ATOM 4692 C CA . ASN A 1 642 ? 25.654 -8.432 14.489 1.00 90.62 642 ASN A CA 1
ATOM 4693 C C . ASN A 1 642 ? 25.482 -9.216 13.182 1.00 90.62 642 ASN A C 1
ATOM 4695 O O . ASN A 1 642 ? 26.371 -9.192 12.331 1.00 90.62 642 ASN A O 1
ATOM 4699 N N . SER A 1 643 ? 24.319 -9.849 12.995 1.00 91.75 643 SER A N 1
ATOM 4700 C CA . SER A 1 643 ? 23.990 -10.576 11.766 1.00 91.75 643 SER A CA 1
ATOM 4701 C C . SER A 1 643 ? 23.934 -9.635 10.556 1.00 91.75 643 SER A C 1
ATOM 4703 O O . SER A 1 643 ? 24.525 -9.931 9.518 1.00 91.75 643 SER A O 1
ATOM 4705 N N . LEU A 1 644 ? 23.323 -8.451 10.707 1.00 93.31 644 LEU A N 1
ATOM 4706 C CA . LEU A 1 644 ? 23.230 -7.449 9.640 1.00 93.31 644 LEU A CA 1
ATOM 4707 C C . LEU A 1 644 ? 24.612 -6.971 9.179 1.00 93.31 644 LEU A C 1
ATOM 4709 O O . LEU A 1 644 ? 24.897 -6.941 7.981 1.00 93.31 644 LEU A O 1
ATOM 4713 N N . VAL A 1 645 ? 25.466 -6.581 10.128 1.00 91.31 645 VAL A N 1
ATOM 4714 C CA . VAL A 1 645 ? 26.799 -6.033 9.839 1.00 91.31 645 VAL A CA 1
ATOM 4715 C C . VAL A 1 645 ? 27.710 -7.104 9.234 1.00 91.31 645 VAL A C 1
ATOM 4717 O O . VAL A 1 645 ? 28.508 -6.805 8.342 1.00 91.31 645 VAL A O 1
ATOM 4720 N N . ALA A 1 646 ? 27.576 -8.354 9.683 1.00 90.06 646 ALA A N 1
ATOM 4721 C CA . ALA A 1 646 ? 28.350 -9.481 9.176 1.00 90.06 646 ALA A CA 1
ATOM 4722 C C . ALA A 1 646 ? 27.874 -9.990 7.803 1.00 90.06 646 ALA A C 1
ATOM 4724 O O . ALA A 1 646 ? 28.645 -10.672 7.127 1.00 90.06 646 ALA A O 1
ATOM 4725 N N . ALA A 1 647 ? 26.652 -9.655 7.366 1.00 90.50 647 ALA A N 1
ATOM 4726 C CA . ALA A 1 647 ? 26.044 -10.181 6.146 1.00 90.50 647 ALA A CA 1
ATOM 4727 C C . ALA A 1 647 ? 26.897 -9.883 4.887 1.00 90.50 647 ALA A C 1
ATOM 4729 O O . ALA A 1 647 ? 26.949 -8.731 4.428 1.00 90.50 647 ALA A O 1
ATOM 4730 N N . PRO A 1 648 ? 27.519 -10.902 4.251 1.00 89.75 648 PRO A N 1
ATOM 4731 C CA . PRO A 1 648 ? 28.442 -10.686 3.132 1.00 89.75 648 PRO A CA 1
ATOM 4732 C C . PRO A 1 648 ? 27.781 -9.998 1.932 1.00 89.75 648 PRO A C 1
ATOM 4734 O O . PRO A 1 648 ? 28.392 -9.153 1.277 1.00 89.75 648 PRO A O 1
ATOM 4737 N N . ALA A 1 649 ? 26.509 -10.321 1.673 1.00 90.00 649 ALA A N 1
ATOM 4738 C CA . ALA A 1 649 ? 25.736 -9.756 0.571 1.00 90.00 649 ALA A CA 1
ATOM 4739 C C . ALA A 1 649 ? 25.543 -8.237 0.697 1.00 90.00 649 ALA A C 1
ATOM 4741 O O . ALA A 1 649 ? 25.613 -7.542 -0.316 1.00 90.00 649 ALA A O 1
ATOM 4742 N N . LEU A 1 650 ? 25.339 -7.722 1.917 1.00 92.31 650 LEU A N 1
ATOM 4743 C CA . LEU A 1 650 ? 25.197 -6.287 2.189 1.00 92.31 650 LEU A CA 1
ATOM 4744 C C . LEU A 1 650 ? 26.560 -5.596 2.259 1.00 92.31 650 LEU A C 1
ATOM 4746 O O . LEU A 1 650 ? 26.736 -4.540 1.656 1.00 92.31 650 LEU A O 1
ATOM 4750 N N . ARG A 1 651 ? 27.546 -6.220 2.917 1.00 91.31 651 ARG A N 1
ATOM 4751 C CA . ARG A 1 651 ? 28.913 -5.688 3.032 1.00 91.31 651 ARG A CA 1
ATOM 4752 C C . ARG A 1 651 ? 29.560 -5.442 1.669 1.00 91.31 651 ARG A C 1
ATOM 4754 O O . ARG A 1 651 ? 30.253 -4.441 1.496 1.00 91.31 651 ARG A O 1
ATOM 4761 N N . ALA A 1 652 ? 29.279 -6.298 0.686 1.00 92.31 652 ALA A N 1
ATOM 4762 C CA . ALA A 1 652 ? 29.764 -6.116 -0.677 1.00 92.31 652 ALA A CA 1
ATOM 4763 C C . ALA A 1 652 ? 29.357 -4.758 -1.284 1.00 92.31 652 ALA A C 1
ATOM 4765 O O . ALA A 1 652 ? 30.123 -4.201 -2.053 1.00 92.31 652 ALA A O 1
ATOM 4766 N N . TRP A 1 653 ? 28.210 -4.177 -0.917 1.00 93.19 653 TRP A N 1
ATOM 4767 C CA . TRP A 1 653 ? 27.773 -2.864 -1.425 1.00 93.19 653 TRP A CA 1
ATOM 4768 C C . TRP A 1 653 ? 28.504 -1.664 -0.809 1.00 93.19 653 TRP A C 1
ATOM 4770 O O . TRP A 1 653 ? 28.303 -0.540 -1.263 1.00 93.19 653 TRP A O 1
ATOM 4780 N N . ALA A 1 654 ? 29.329 -1.901 0.211 1.00 89.88 654 ALA A N 1
ATOM 4781 C CA . ALA A 1 654 ? 30.267 -0.928 0.758 1.00 89.88 654 ALA A CA 1
ATOM 4782 C C . ALA A 1 654 ? 31.686 -1.150 0.204 1.00 89.88 654 ALA A C 1
ATOM 4784 O O . ALA A 1 654 ? 32.375 -0.197 -0.156 1.00 89.88 654 ALA A O 1
ATOM 4785 N N . THR A 1 655 ? 32.131 -2.409 0.111 1.00 91.38 655 THR A N 1
ATOM 4786 C CA . THR A 1 655 ? 33.538 -2.744 -0.174 1.00 91.38 655 THR A CA 1
ATOM 4787 C C . THR A 1 655 ? 33.865 -2.992 -1.649 1.00 91.38 655 THR A C 1
ATOM 4789 O O . THR A 1 655 ? 35.010 -2.806 -2.048 1.00 91.38 655 THR A O 1
ATOM 4792 N N . ASP A 1 656 ? 32.907 -3.451 -2.457 1.00 93.00 656 ASP A N 1
ATOM 4793 C CA . ASP A 1 656 ? 33.110 -3.737 -3.884 1.00 93.00 656 ASP A CA 1
ATOM 4794 C C . ASP A 1 656 ? 32.910 -2.459 -4.708 1.00 93.00 656 ASP A C 1
ATOM 4796 O O . ASP A 1 656 ? 31.835 -1.862 -4.699 1.00 93.00 656 ASP A O 1
ATOM 4800 N N . ALA A 1 657 ? 33.942 -2.044 -5.446 1.00 90.00 657 ALA A N 1
ATOM 4801 C CA . ALA A 1 657 ? 33.932 -0.792 -6.197 1.00 90.00 657 ALA A CA 1
ATOM 4802 C C . ALA A 1 657 ? 32.817 -0.713 -7.260 1.00 90.00 657 ALA A C 1
ATOM 4804 O O . ALA A 1 657 ? 32.247 0.362 -7.467 1.00 90.00 657 ALA A O 1
ATOM 4805 N N . GLU A 1 658 ? 32.476 -1.824 -7.922 1.00 88.25 658 GLU A N 1
ATOM 4806 C CA . GLU A 1 658 ? 31.439 -1.850 -8.958 1.00 88.25 658 GLU A CA 1
ATOM 4807 C C . GLU A 1 658 ? 30.044 -1.724 -8.336 1.00 88.25 658 GLU A C 1
ATOM 4809 O O . GLU A 1 658 ? 29.209 -0.938 -8.798 1.00 88.25 658 GLU A O 1
ATOM 4814 N N . LYS A 1 659 ? 29.797 -2.460 -7.247 1.00 91.25 659 LYS A N 1
ATOM 4815 C CA . LYS A 1 659 ? 28.533 -2.384 -6.503 1.00 91.25 659 LYS A CA 1
ATOM 4816 C C . LYS A 1 659 ? 28.354 -1.022 -5.841 1.00 91.25 659 LYS A C 1
ATOM 4818 O O . LYS A 1 659 ? 27.293 -0.413 -5.994 1.00 91.25 659 LYS A O 1
ATOM 4823 N N . SER A 1 660 ? 29.393 -0.501 -5.193 1.00 91.31 660 SER A N 1
ATOM 4824 C CA . SER A 1 660 ? 29.380 0.823 -4.570 1.00 91.31 660 SER A CA 1
ATOM 4825 C C . SER A 1 660 ? 29.057 1.920 -5.592 1.00 91.31 660 SER A C 1
ATOM 4827 O O . SER A 1 660 ? 28.197 2.761 -5.344 1.00 91.31 660 SER A O 1
ATOM 4829 N N . ALA A 1 661 ? 29.624 1.873 -6.802 1.00 89.94 661 ALA A N 1
ATOM 4830 C CA . ALA A 1 661 ? 29.299 2.845 -7.853 1.00 89.94 661 ALA A CA 1
ATOM 4831 C C . ALA A 1 661 ? 27.821 2.804 -8.307 1.00 89.94 661 ALA A C 1
ATOM 4833 O O . ALA A 1 661 ? 27.292 3.790 -8.831 1.00 89.94 661 ALA A O 1
ATOM 4834 N N . ARG A 1 662 ? 27.139 1.667 -8.123 1.00 92.88 662 ARG A N 1
ATOM 4835 C CA . ARG A 1 662 ? 25.734 1.460 -8.505 1.00 92.88 662 ARG A CA 1
ATOM 4836 C C . ARG A 1 662 ? 24.748 1.808 -7.394 1.00 92.88 662 ARG A C 1
ATOM 4838 O O . ARG A 1 662 ? 23.591 2.093 -7.711 1.00 92.88 662 ARG A O 1
ATOM 4845 N N . LEU A 1 663 ? 25.158 1.811 -6.127 1.00 95.12 663 LEU A N 1
ATOM 4846 C CA . LEU A 1 663 ? 24.270 2.091 -4.998 1.00 95.12 663 LEU A CA 1
ATOM 4847 C C . LEU A 1 663 ? 23.821 3.558 -4.995 1.00 95.12 663 LEU A C 1
ATOM 4849 O O . LEU A 1 663 ? 24.648 4.466 -5.002 1.00 95.12 663 LEU A O 1
ATOM 4853 N N . GLN A 1 664 ? 22.506 3.798 -5.018 1.00 95.25 664 GLN A N 1
ATOM 4854 C CA . GLN A 1 664 ? 21.941 5.158 -5.046 1.00 95.25 664 GLN A CA 1
ATOM 4855 C C . GLN A 1 664 ? 21.059 5.480 -3.841 1.00 95.25 664 GLN A C 1
ATOM 4857 O O . GLN A 1 664 ? 20.945 6.646 -3.472 1.00 95.25 664 GLN A O 1
ATOM 4862 N N . LEU A 1 665 ? 20.416 4.474 -3.249 1.00 96.56 665 LEU A N 1
ATOM 4863 C CA . LEU A 1 665 ? 19.464 4.666 -2.162 1.00 96.56 665 LEU A CA 1
ATOM 4864 C C . LEU A 1 665 ? 19.564 3.519 -1.157 1.00 96.56 665 LEU A C 1
ATOM 4866 O O . LEU A 1 665 ? 19.544 2.351 -1.545 1.00 96.56 665 LEU A O 1
ATOM 4870 N N . VAL A 1 666 ? 19.596 3.863 0.125 1.00 96.94 666 VAL A N 1
ATOM 4871 C CA . VAL A 1 666 ? 19.443 2.933 1.245 1.00 96.94 666 VAL A CA 1
ATOM 4872 C C . VAL A 1 666 ? 18.246 3.391 2.069 1.00 96.94 666 VAL A C 1
ATOM 4874 O O . VAL A 1 666 ? 18.237 4.498 2.600 1.00 96.94 666 VAL A O 1
ATOM 4877 N N . VAL A 1 667 ? 17.209 2.563 2.154 1.00 96.31 667 VAL A N 1
ATOM 4878 C CA . VAL A 1 667 ? 16.029 2.812 2.985 1.00 96.31 667 VAL A CA 1
ATOM 4879 C C . VAL A 1 667 ? 16.173 2.004 4.265 1.00 96.31 667 VAL A C 1
ATOM 4881 O O . VAL A 1 667 ? 16.165 0.777 4.226 1.00 96.31 667 VAL A O 1
ATOM 4884 N N . HIS A 1 668 ? 16.304 2.690 5.393 1.00 94.44 668 HIS A N 1
ATOM 4885 C CA . HIS A 1 668 ? 16.451 2.086 6.710 1.00 94.44 668 HIS A CA 1
ATOM 4886 C C . HIS A 1 668 ? 15.084 2.016 7.399 1.00 94.44 668 HIS A C 1
ATOM 4888 O O . HIS A 1 668 ? 14.472 3.048 7.681 1.00 94.44 668 HIS A O 1
ATOM 4894 N N . LEU A 1 669 ? 14.616 0.798 7.665 1.00 92.56 669 LEU A N 1
ATOM 4895 C CA . LEU A 1 669 ? 13.369 0.504 8.382 1.00 92.56 669 LEU A CA 1
ATOM 4896 C C . LEU A 1 669 ? 13.603 0.265 9.886 1.00 92.56 669 LEU A C 1
ATOM 4898 O O . LEU A 1 669 ? 12.647 0.067 10.629 1.00 92.56 669 LEU A O 1
ATOM 4902 N N . ALA A 1 670 ? 14.866 0.278 10.321 1.00 89.94 670 ALA A N 1
ATOM 4903 C CA . ALA A 1 670 ? 15.267 0.060 11.705 1.00 89.94 670 ALA A CA 1
ATOM 4904 C C . ALA A 1 670 ? 14.79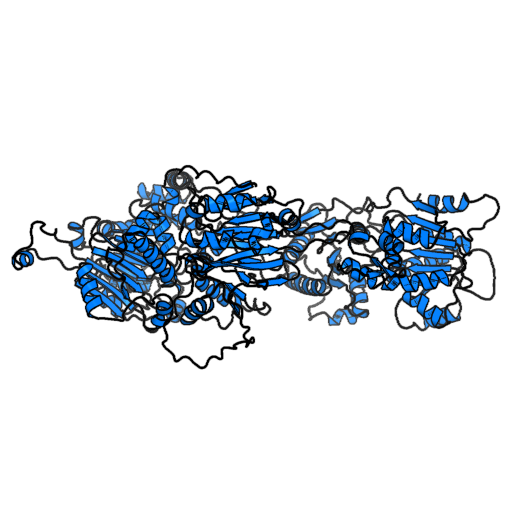9 1.204 12.635 1.00 89.94 670 ALA A C 1
ATOM 4906 O O . ALA A 1 670 ? 14.866 2.372 12.230 1.00 89.94 670 ALA A O 1
ATOM 4907 N N . PRO A 1 671 ? 14.381 0.902 13.882 1.00 85.81 671 PRO A N 1
ATOM 4908 C CA . PRO A 1 671 ? 14.005 1.913 14.869 1.00 85.81 671 PRO A CA 1
ATOM 4909 C C . PRO A 1 671 ? 15.130 2.906 15.176 1.00 85.81 671 PRO A C 1
ATOM 4911 O O . PRO A 1 671 ? 16.318 2.591 15.055 1.00 85.81 671 PRO A O 1
ATOM 4914 N N . ALA A 1 672 ? 14.762 4.103 15.643 1.00 82.44 672 ALA A N 1
ATOM 4915 C CA . ALA A 1 672 ? 15.713 5.180 15.928 1.00 82.44 672 ALA A CA 1
ATOM 4916 C C . ALA A 1 672 ? 16.824 4.773 16.919 1.00 82.44 672 ALA A C 1
ATOM 4918 O O . ALA A 1 672 ? 17.970 5.184 16.745 1.00 82.44 672 ALA A O 1
ATOM 4919 N N . GLU A 1 673 ? 16.504 3.953 17.921 1.00 84.19 673 GLU A N 1
ATOM 4920 C CA . GLU A 1 673 ? 17.467 3.412 18.892 1.00 84.19 673 GLU A CA 1
ATOM 4921 C C . GLU A 1 673 ? 18.541 2.525 18.240 1.00 84.19 673 GLU A C 1
ATOM 4923 O O . GLU A 1 673 ? 19.723 2.656 18.552 1.00 84.19 673 GLU A O 1
ATOM 4928 N N . VAL A 1 674 ? 18.156 1.683 17.274 1.00 89.38 674 VAL A N 1
ATOM 4929 C CA . VAL A 1 674 ? 19.070 0.780 16.561 1.00 89.38 674 VAL A CA 1
ATOM 4930 C C . VAL A 1 674 ? 19.942 1.571 15.596 1.00 89.38 674 VAL A C 1
ATOM 4932 O O . VAL A 1 674 ? 21.151 1.370 15.548 1.00 89.38 674 VAL A O 1
ATOM 4935 N N . VAL A 1 675 ? 19.347 2.515 14.861 1.00 89.31 675 VAL A N 1
ATOM 4936 C CA . VAL A 1 675 ? 20.066 3.333 13.875 1.00 89.31 675 VAL A CA 1
ATOM 4937 C C . VAL A 1 675 ? 21.164 4.182 14.527 1.00 89.31 675 VAL A C 1
ATOM 4939 O O . VAL A 1 675 ? 22.204 4.422 13.914 1.00 89.31 675 VAL A O 1
ATOM 4942 N N . ARG A 1 676 ? 20.951 4.624 15.772 1.00 87.31 676 ARG A N 1
ATOM 4943 C CA . ARG A 1 676 ? 21.928 5.407 16.546 1.00 87.31 676 ARG A CA 1
ATOM 4944 C C . ARG A 1 676 ? 22.991 4.561 17.240 1.00 87.31 676 ARG A C 1
ATOM 4946 O O . ARG A 1 676 ? 23.952 5.128 17.757 1.00 87.31 676 ARG A O 1
ATOM 4953 N N . ALA A 1 677 ? 22.846 3.237 17.272 1.00 90.88 677 ALA A N 1
ATOM 4954 C CA . ALA A 1 677 ? 23.866 2.375 17.847 1.00 90.88 677 ALA A CA 1
ATOM 4955 C C . ALA A 1 677 ? 25.196 2.566 17.086 1.00 90.88 677 ALA A C 1
ATOM 4957 O O . ALA A 1 677 ? 25.193 2.518 15.851 1.00 90.88 677 ALA A O 1
ATOM 4958 N N . PRO A 1 678 ? 26.346 2.731 17.774 1.00 91.25 678 PRO A N 1
ATOM 4959 C CA . PRO A 1 678 ? 27.623 3.021 17.117 1.00 91.25 678 PRO A CA 1
ATOM 4960 C C . PRO A 1 678 ? 28.005 2.018 16.022 1.00 91.25 678 PRO A C 1
ATOM 4962 O O . PRO A 1 678 ? 28.494 2.410 14.966 1.00 91.25 678 PRO A O 1
ATOM 4965 N N . ALA A 1 679 ? 27.730 0.727 16.238 1.00 91.38 679 ALA A N 1
ATOM 4966 C CA . ALA A 1 679 ? 28.003 -0.316 15.252 1.00 91.38 679 ALA A CA 1
ATOM 4967 C C . ALA A 1 679 ? 27.120 -0.196 13.994 1.00 91.38 679 ALA A C 1
ATOM 4969 O O . ALA A 1 679 ? 27.613 -0.408 12.887 1.00 91.38 679 ALA A O 1
ATOM 4970 N N . TYR A 1 680 ? 25.851 0.205 14.135 1.00 93.62 680 TYR A N 1
ATOM 4971 C CA . TYR A 1 680 ? 24.974 0.451 12.988 1.00 93.62 680 TYR A CA 1
ATOM 4972 C C . TYR A 1 680 ? 25.414 1.695 12.216 1.00 93.62 680 TYR A C 1
ATOM 4974 O O . TYR A 1 680 ? 25.516 1.655 10.991 1.00 93.62 680 TYR A O 1
ATOM 4982 N N . ALA A 1 681 ? 25.715 2.786 12.926 1.00 91.06 681 ALA A N 1
ATOM 4983 C CA . ALA A 1 681 ? 26.170 4.029 12.314 1.00 91.06 681 ALA A CA 1
ATOM 4984 C C . ALA A 1 681 ? 27.491 3.840 11.552 1.00 91.06 681 ALA A C 1
ATOM 4986 O O . ALA A 1 681 ? 27.604 4.282 10.412 1.00 91.06 681 ALA A O 1
ATOM 4987 N N . ALA A 1 682 ? 28.456 3.112 12.127 1.00 91.31 682 ALA A N 1
ATOM 4988 C CA . ALA A 1 682 ? 29.717 2.783 11.462 1.00 91.31 682 ALA A CA 1
ATOM 4989 C C . ALA A 1 682 ? 29.509 1.918 10.208 1.00 91.31 682 ALA A C 1
ATOM 4991 O O . ALA A 1 682 ? 30.125 2.166 9.173 1.00 91.31 682 ALA A O 1
ATOM 4992 N N . TRP A 1 683 ? 28.613 0.930 10.279 1.00 93.81 683 TRP A N 1
ATOM 4993 C CA . TRP A 1 683 ? 28.249 0.105 9.129 1.00 93.81 683 TRP A CA 1
ATOM 4994 C C . TRP A 1 683 ? 27.588 0.929 8.016 1.00 93.81 683 TRP A C 1
ATOM 4996 O O . TRP A 1 683 ? 28.003 0.846 6.861 1.00 93.81 683 TRP A O 1
ATOM 5006 N N . ALA A 1 684 ? 26.616 1.777 8.362 1.00 93.38 684 ALA A N 1
ATOM 5007 C CA . ALA A 1 684 ? 25.927 2.642 7.410 1.00 93.38 684 ALA A CA 1
ATOM 5008 C C . ALA A 1 684 ? 26.863 3.700 6.796 1.00 93.38 684 ALA A C 1
ATOM 5010 O O . ALA A 1 684 ? 26.742 4.019 5.615 1.00 93.38 684 ALA A O 1
ATOM 5011 N N . ALA A 1 685 ? 27.835 4.205 7.561 1.00 92.38 685 ALA A N 1
ATOM 5012 C CA . ALA A 1 685 ? 28.841 5.142 7.073 1.00 92.38 685 ALA A CA 1
ATOM 5013 C C . ALA A 1 685 ? 29.834 4.517 6.076 1.00 92.38 685 ALA A C 1
ATOM 5015 O O . ALA A 1 685 ? 30.478 5.251 5.331 1.00 92.38 685 ALA A O 1
ATOM 5016 N N . GLY A 1 686 ? 29.942 3.184 6.029 1.00 91.19 686 GLY A N 1
ATOM 5017 C CA . GLY A 1 686 ? 30.784 2.473 5.064 1.00 91.19 686 GLY A CA 1
ATOM 5018 C C . GLY A 1 686 ? 30.260 2.503 3.624 1.00 91.19 686 GLY A C 1
ATOM 5019 O O . GLY A 1 686 ? 31.003 2.169 2.701 1.00 91.19 686 GLY A O 1
ATOM 5020 N N . PHE A 1 687 ? 29.000 2.891 3.407 1.00 94.38 687 PHE A N 1
ATOM 5021 C CA . PHE A 1 687 ? 28.428 3.020 2.069 1.00 94.38 687 PHE A CA 1
ATOM 5022 C C . PHE A 1 687 ? 28.970 4.257 1.323 1.00 94.38 687 PHE A C 1
ATOM 5024 O O . PHE A 1 687 ? 29.368 5.245 1.942 1.00 94.38 687 PHE A O 1
ATOM 5031 N N . PRO A 1 688 ? 29.005 4.228 -0.023 1.00 91.44 688 PRO A N 1
ATOM 5032 C CA . PRO A 1 688 ? 29.545 5.314 -0.835 1.00 91.44 688 PRO A CA 1
ATOM 5033 C C . PRO A 1 688 ? 28.797 6.643 -0.622 1.00 91.44 688 PRO A C 1
ATOM 5035 O O . PRO A 1 688 ? 27.571 6.644 -0.510 1.00 91.44 688 PRO A O 1
ATOM 5038 N N . PRO A 1 689 ? 29.490 7.795 -0.710 1.00 88.69 689 PRO A N 1
ATOM 5039 C CA . PRO A 1 689 ? 28.895 9.119 -0.487 1.00 88.69 689 PRO A CA 1
ATOM 5040 C C . PRO A 1 689 ? 27.804 9.494 -1.502 1.00 88.69 689 PRO A C 1
ATOM 5042 O O . PRO A 1 689 ? 27.014 10.407 -1.276 1.00 88.69 689 PRO A O 1
ATOM 5045 N N . THR A 1 690 ? 27.745 8.793 -2.638 1.00 87.06 690 THR A N 1
ATOM 5046 C CA . THR A 1 690 ? 26.691 8.950 -3.649 1.00 87.06 690 THR A CA 1
ATOM 5047 C C . THR A 1 690 ? 25.354 8.340 -3.229 1.00 87.06 690 THR A C 1
ATOM 5049 O O . THR A 1 690 ? 24.335 8.644 -3.850 1.00 87.06 690 THR A O 1
ATOM 5052 N N . ALA A 1 691 ? 25.340 7.459 -2.224 1.00 93.06 691 ALA A N 1
ATOM 5053 C CA . ALA A 1 691 ? 24.121 6.854 -1.718 1.00 93.06 691 ALA A CA 1
ATOM 5054 C C . ALA A 1 691 ? 23.355 7.851 -0.839 1.00 93.06 691 ALA A C 1
ATOM 5056 O O . ALA A 1 691 ? 23.900 8.466 0.075 1.00 93.06 691 ALA A O 1
ATOM 5057 N N . THR A 1 692 ? 22.063 8.009 -1.119 1.00 95.56 692 THR A N 1
ATOM 5058 C CA . THR A 1 692 ? 21.147 8.713 -0.220 1.00 95.56 692 THR A CA 1
ATOM 5059 C C . THR A 1 692 ? 20.590 7.723 0.794 1.00 95.56 692 THR A C 1
ATOM 5061 O O . THR A 1 692 ? 20.119 6.651 0.421 1.00 95.56 692 THR A O 1
ATOM 5064 N N . HIS A 1 693 ? 20.603 8.087 2.065 1.00 95.06 693 HIS A N 1
ATOM 5065 C CA . HIS A 1 693 ? 20.064 7.295 3.157 1.00 95.06 693 HIS A CA 1
ATOM 5066 C C . HIS A 1 693 ? 18.729 7.883 3.600 1.00 95.06 693 HIS A C 1
ATOM 5068 O O . HIS A 1 693 ? 18.649 9.054 3.961 1.00 95.06 693 HIS A O 1
ATOM 5074 N N . VAL A 1 694 ? 17.674 7.073 3.582 1.00 93.69 694 VAL A N 1
ATOM 5075 C CA . VAL A 1 694 ? 16.338 7.458 4.045 1.00 93.69 694 VAL A CA 1
ATOM 5076 C C . VAL A 1 694 ? 16.016 6.694 5.321 1.00 93.69 694 VAL A C 1
ATOM 5078 O O . VAL A 1 694 ? 15.905 5.471 5.299 1.00 93.69 694 VAL A O 1
ATOM 5081 N N . LEU A 1 695 ? 15.844 7.412 6.429 1.00 91.19 695 LEU A N 1
ATOM 5082 C CA . LEU A 1 695 ? 15.451 6.841 7.720 1.00 91.19 695 LEU A CA 1
ATOM 5083 C C . LEU A 1 695 ? 13.924 6.788 7.807 1.00 91.19 695 LEU A C 1
ATOM 5085 O O . LEU A 1 695 ? 13.291 7.767 8.199 1.00 91.19 695 LEU A O 1
ATOM 5089 N N . ALA A 1 696 ? 13.325 5.678 7.376 1.00 87.25 696 ALA A N 1
ATOM 5090 C CA . ALA A 1 696 ? 11.877 5.561 7.198 1.00 87.25 696 ALA A CA 1
ATOM 5091 C C . ALA A 1 696 ? 11.095 5.360 8.507 1.00 87.25 696 ALA A C 1
ATOM 5093 O O . ALA A 1 696 ? 9.915 5.688 8.539 1.00 87.25 696 ALA A O 1
ATOM 5094 N N . ALA A 1 697 ? 11.747 4.852 9.558 1.00 75.19 697 ALA A N 1
ATOM 5095 C CA . ALA A 1 697 ? 11.156 4.582 10.875 1.00 75.19 697 ALA A CA 1
ATOM 5096 C C . ALA A 1 697 ? 11.592 5.593 11.962 1.00 75.19 697 ALA A C 1
ATOM 5098 O O . ALA A 1 697 ? 11.598 5.277 13.152 1.00 75.19 697 ALA A O 1
ATOM 5099 N N . LEU A 1 698 ? 12.020 6.802 11.571 1.00 72.25 698 LEU A N 1
ATOM 5100 C CA . LEU A 1 698 ? 12.353 7.864 12.528 1.00 72.25 698 LEU A CA 1
ATOM 5101 C C . LEU A 1 698 ? 11.067 8.563 13.017 1.00 72.25 698 LEU A C 1
ATOM 5103 O O . LEU A 1 698 ? 10.161 8.789 12.220 1.00 72.25 698 LEU A O 1
ATOM 5107 N N . ALA A 1 699 ? 11.035 8.889 14.314 1.00 55.19 699 ALA A N 1
ATOM 5108 C CA . ALA A 1 699 ? 9.897 9.329 15.136 1.00 55.19 699 ALA A CA 1
ATOM 5109 C C . ALA A 1 699 ? 8.896 10.351 14.524 1.00 55.19 699 ALA A C 1
ATOM 5111 O O . ALA A 1 699 ? 9.252 11.105 13.611 1.00 55.19 699 ALA A O 1
ATOM 5112 N N . PRO A 1 700 ? 7.658 10.420 15.073 1.00 56.38 700 PRO A N 1
ATOM 5113 C CA . PRO A 1 700 ? 6.608 11.363 14.685 1.00 56.38 700 PRO A CA 1
ATOM 5114 C C . PRO A 1 700 ? 7.079 12.803 14.515 1.00 56.38 700 PRO A C 1
ATOM 5116 O O . PRO A 1 700 ? 7.835 13.335 15.324 1.00 56.38 700 PRO A O 1
ATOM 5119 N N . ARG A 1 701 ? 6.518 13.478 13.511 1.00 62.22 701 ARG A N 1
ATOM 5120 C CA . ARG A 1 701 ? 6.622 14.929 13.345 1.00 62.22 701 ARG A CA 1
ATOM 5121 C C . ARG A 1 701 ? 5.274 15.559 13.679 1.00 62.22 701 ARG A C 1
ATOM 5123 O O . ARG A 1 701 ? 4.242 15.123 13.160 1.00 62.22 701 ARG A O 1
ATOM 5130 N N . ARG A 1 702 ? 5.284 16.589 14.528 1.00 68.81 702 ARG A N 1
ATOM 5131 C CA . ARG A 1 702 ? 4.091 17.361 14.898 1.00 68.81 702 ARG A CA 1
ATOM 5132 C C . ARG A 1 702 ? 3.335 17.819 13.645 1.00 68.81 702 ARG A C 1
ATOM 5134 O O . ARG A 1 702 ? 3.934 18.293 12.681 1.00 68.81 702 ARG A O 1
ATOM 5141 N N . GLY A 1 703 ? 2.016 17.656 13.651 1.00 69.31 703 GLY A N 1
ATOM 5142 C CA . GLY A 1 703 ? 1.142 18.070 12.556 1.00 69.31 703 GLY A CA 1
ATOM 5143 C C . GLY A 1 703 ? 1.212 17.191 11.303 1.00 69.31 703 GLY A C 1
ATOM 5144 O O . GLY A 1 703 ? 0.611 17.549 10.297 1.00 69.31 703 GLY A O 1
ATOM 5145 N N . LEU A 1 704 ? 1.888 16.039 11.302 1.00 78.19 704 LEU A N 1
ATOM 5146 C CA . LEU A 1 704 ? 1.923 15.139 10.138 1.00 78.19 704 LEU A CA 1
ATOM 5147 C C . LEU A 1 704 ? 1.232 13.792 10.417 1.00 78.19 704 LEU A C 1
ATOM 5149 O O . LEU A 1 704 ? 1.889 12.753 10.363 1.00 78.19 704 LEU A O 1
ATOM 5153 N N . PRO A 1 705 ? -0.090 13.779 10.694 1.00 81.81 705 PRO A N 1
ATOM 5154 C CA . PRO A 1 705 ? -0.829 12.530 10.846 1.00 81.81 705 PRO A CA 1
ATOM 5155 C C . PRO A 1 705 ? -0.862 11.763 9.517 1.00 81.81 705 PRO A C 1
ATOM 5157 O O . PRO A 1 705 ? -1.005 12.364 8.444 1.00 81.81 705 PRO A O 1
ATOM 5160 N N . VAL A 1 706 ? -0.764 10.433 9.591 1.00 81.38 706 VAL A N 1
ATOM 5161 C CA . VAL A 1 706 ? -0.843 9.554 8.413 1.00 81.38 706 VAL A CA 1
ATOM 5162 C C . VAL A 1 706 ? -2.263 9.589 7.840 1.00 81.38 706 VAL A C 1
ATOM 5164 O O . VAL A 1 706 ? -2.433 9.707 6.627 1.00 81.38 706 VAL A O 1
ATOM 5167 N N . MET A 1 707 ? -3.276 9.572 8.714 1.00 87.06 707 MET A N 1
ATOM 5168 C CA . MET A 1 707 ? -4.696 9.714 8.360 1.00 87.06 707 MET A CA 1
ATOM 5169 C C . MET A 1 707 ? -5.140 11.172 8.545 1.00 87.06 707 MET A C 1
ATOM 5171 O O . MET A 1 707 ? -5.700 11.538 9.582 1.00 87.06 707 MET A O 1
ATOM 5175 N N . ARG A 1 708 ? -4.865 12.037 7.560 1.00 87.88 708 ARG A N 1
ATOM 5176 C CA . ARG A 1 708 ? -5.134 13.481 7.682 1.00 87.88 708 ARG A CA 1
ATOM 5177 C C . ARG A 1 708 ? -6.619 13.789 7.744 1.00 87.88 708 ARG A C 1
ATOM 5179 O O . ARG A 1 708 ? -6.997 14.638 8.544 1.00 87.88 708 ARG A O 1
ATOM 5186 N N . SER A 1 709 ? -7.442 13.115 6.944 1.00 89.00 709 SER A N 1
ATOM 5187 C CA . SER A 1 709 ? -8.895 13.327 6.933 1.00 89.00 709 SER A CA 1
ATOM 5188 C C . SER A 1 709 ? -9.518 13.058 8.307 1.00 89.00 709 SER A C 1
ATOM 5190 O O . SER A 1 709 ? -10.248 13.895 8.835 1.00 89.00 709 SER A O 1
ATOM 5192 N N . ALA A 1 710 ? -9.160 11.932 8.932 1.00 89.44 710 ALA A N 1
ATOM 5193 C CA . ALA A 1 710 ? -9.602 11.587 10.283 1.00 89.44 710 ALA A CA 1
ATOM 5194 C C . ALA A 1 710 ? -9.078 12.579 11.340 1.00 89.44 710 ALA A C 1
ATOM 5196 O O . ALA A 1 710 ? -9.840 13.027 12.193 1.00 89.44 710 ALA A O 1
ATOM 5197 N N . ALA A 1 711 ? -7.806 12.987 11.259 1.00 89.94 711 ALA A N 1
ATOM 5198 C CA . ALA A 1 711 ? -7.237 13.974 12.177 1.00 89.94 711 ALA A CA 1
ATOM 5199 C C . ALA A 1 711 ? -7.903 15.358 12.042 1.00 89.94 711 ALA A C 1
ATOM 5201 O O . ALA A 1 711 ? -8.207 15.996 13.047 1.00 89.94 711 ALA A O 1
ATOM 5202 N N . ALA A 1 712 ? -8.182 15.811 10.816 1.00 89.25 712 ALA A N 1
ATOM 5203 C CA . ALA A 1 712 ? -8.905 17.055 10.556 1.00 89.25 712 ALA A CA 1
ATOM 5204 C C . ALA A 1 712 ? -10.332 17.001 11.121 1.00 89.25 712 ALA A C 1
ATOM 5206 O O . ALA A 1 712 ? -10.770 17.940 11.785 1.00 89.25 712 ALA A O 1
ATOM 5207 N N . MET A 1 713 ? -11.039 15.887 10.903 1.00 89.31 713 MET A N 1
ATOM 5208 C CA . MET A 1 713 ? -12.366 15.652 11.474 1.00 89.31 713 MET A CA 1
ATOM 5209 C C . MET A 1 713 ? -12.334 15.708 13.001 1.00 89.31 713 MET A C 1
ATOM 5211 O O . MET A 1 713 ? -13.174 16.364 13.610 1.00 89.31 713 MET A O 1
ATOM 5215 N N . GLN A 1 714 ? -11.336 15.090 13.626 1.00 91.19 714 GLN A N 1
ATOM 5216 C CA . GLN A 1 714 ? -11.187 15.128 15.074 1.00 91.19 714 GLN A CA 1
ATOM 5217 C C . GLN A 1 714 ? -10.919 16.536 15.608 1.00 91.19 714 GLN A C 1
ATOM 5219 O O . GLN A 1 714 ? -11.434 16.869 16.668 1.00 91.19 714 GLN A O 1
ATOM 5224 N N . VAL A 1 715 ? -10.183 17.391 14.885 1.00 90.94 715 VAL A N 1
ATOM 5225 C CA . VAL A 1 715 ? -10.029 18.809 15.264 1.00 90.94 715 VAL A CA 1
ATOM 5226 C C . VAL A 1 715 ? -11.377 19.530 15.255 1.00 90.94 715 VAL A C 1
ATOM 5228 O O . VAL A 1 715 ? -11.683 20.266 16.192 1.00 90.94 715 VAL A O 1
ATOM 5231 N N . LYS A 1 716 ? -12.209 19.291 14.234 1.00 89.75 716 LYS A N 1
ATOM 5232 C CA . LYS A 1 716 ? -13.559 19.868 14.159 1.00 89.75 716 LYS A CA 1
ATOM 5233 C C . LYS A 1 716 ? -14.440 19.389 15.320 1.00 89.75 716 LYS A C 1
ATOM 5235 O O . LYS A 1 716 ? -15.085 20.202 15.971 1.00 89.75 716 LYS A O 1
ATOM 5240 N N . LEU A 1 717 ? -14.422 18.089 15.623 1.00 91.12 717 LEU A N 1
ATOM 5241 C CA . LEU A 1 717 ? -15.156 17.506 16.754 1.00 91.12 717 LEU A CA 1
ATOM 5242 C C . LEU A 1 717 ? -14.648 18.037 18.107 1.00 91.12 717 LEU A C 1
ATOM 5244 O O . LEU A 1 717 ? -15.448 18.369 18.982 1.00 91.12 717 LEU A O 1
ATOM 5248 N N . HIS A 1 718 ? -13.331 18.190 18.260 1.00 91.75 718 HIS A N 1
ATOM 5249 C CA . HIS A 1 718 ? -12.706 18.778 19.444 1.00 91.75 718 HIS A CA 1
ATOM 5250 C C . HIS A 1 718 ? -13.173 20.212 19.683 1.00 91.75 718 HIS A C 1
ATOM 5252 O O . HIS A 1 718 ? -13.476 20.565 20.817 1.00 91.75 718 HIS A O 1
ATOM 5258 N N . ALA A 1 719 ? -13.290 21.026 18.631 1.00 88.25 719 ALA A N 1
ATOM 5259 C CA . ALA A 1 719 ? -13.796 22.391 18.751 1.00 88.25 719 ALA A CA 1
ATOM 5260 C C . ALA A 1 719 ? -15.244 22.447 19.280 1.00 88.25 719 ALA A C 1
ATOM 5262 O O . ALA A 1 719 ? -15.601 23.418 19.942 1.00 88.25 719 ALA A O 1
ATOM 5263 N N . LEU A 1 720 ? -16.058 21.410 19.033 1.00 86.62 720 LEU A N 1
ATOM 5264 C CA . LEU A 1 720 ? -17.431 21.318 19.542 1.00 86.62 720 LEU A CA 1
ATOM 5265 C C . LEU A 1 720 ? -17.499 20.840 20.999 1.00 86.62 720 LEU A C 1
ATOM 5267 O O . LEU A 1 720 ? -18.291 21.369 21.779 1.00 86.62 720 LEU A O 1
ATOM 5271 N N . ALA A 1 721 ? -16.715 19.819 21.354 1.00 89.12 721 ALA A N 1
ATOM 5272 C CA . ALA A 1 721 ? -16.713 19.229 22.693 1.00 89.12 721 ALA A CA 1
ATOM 5273 C C . ALA A 1 721 ? -15.322 18.676 23.067 1.00 89.12 721 ALA A C 1
ATOM 5275 O O . ALA A 1 721 ? -15.081 17.470 22.946 1.00 89.12 721 ALA A O 1
ATOM 5276 N N . PRO A 1 722 ? -14.408 19.526 23.579 1.00 89.12 722 PRO A N 1
ATOM 5277 C CA . PRO A 1 722 ? -13.012 19.159 23.831 1.00 89.12 722 PRO A CA 1
ATOM 5278 C C . PRO A 1 722 ? -12.814 17.965 24.769 1.00 89.12 722 PRO A C 1
ATOM 5280 O O . PRO A 1 722 ? -11.865 17.199 24.611 1.00 89.12 722 PRO A O 1
ATOM 5283 N N . THR A 1 723 ? -13.696 17.813 25.762 1.00 87.19 723 THR A N 1
ATOM 5284 C CA . THR A 1 723 ? -13.623 16.731 26.753 1.00 87.19 723 THR A CA 1
ATOM 5285 C C . THR A 1 723 ? -14.049 15.383 26.187 1.00 87.19 723 THR A C 1
ATOM 5287 O O . THR A 1 723 ? -13.508 14.366 26.605 1.00 87.19 723 THR A O 1
ATOM 5290 N N . VAL A 1 724 ? -15.003 15.384 25.253 1.00 90.88 724 VAL A N 1
ATOM 5291 C CA . VAL A 1 724 ? -15.536 14.176 24.605 1.00 90.88 724 VAL A CA 1
ATOM 5292 C C . VAL A 1 724 ? -14.653 13.769 23.425 1.00 90.88 724 VAL A C 1
ATOM 5294 O O . VAL A 1 724 ? -14.461 12.585 23.168 1.00 90.88 724 VAL A O 1
ATOM 5297 N N . PHE A 1 725 ? -14.065 14.742 22.728 1.00 93.06 725 PHE A N 1
ATOM 5298 C CA . PHE A 1 725 ? -13.185 14.524 21.581 1.00 93.06 725 PHE A CA 1
ATOM 5299 C C . PHE A 1 725 ? -11.800 15.122 21.851 1.00 93.06 725 PHE A C 1
ATOM 5301 O O . PHE A 1 725 ? -11.476 16.190 21.332 1.00 93.06 725 PHE A O 1
ATOM 5308 N N . PRO A 1 726 ? -10.958 14.483 22.677 1.00 91.00 726 PRO A N 1
ATOM 5309 C CA . PRO A 1 726 ? -9.595 14.956 22.892 1.00 91.00 726 PRO A CA 1
ATOM 5310 C C . PRO A 1 726 ? -8.788 14.882 21.590 1.00 91.00 726 PRO A C 1
ATOM 5312 O O . PRO A 1 726 ? -8.982 13.970 20.789 1.00 91.00 726 PRO A O 1
ATOM 5315 N N . LEU A 1 727 ? -7.872 15.828 21.374 1.00 89.50 727 LEU A N 1
ATOM 5316 C CA . LEU A 1 727 ? -6.982 15.815 20.210 1.00 89.50 727 LEU A CA 1
ATOM 5317 C C . LEU A 1 727 ? -5.945 14.685 20.295 1.00 89.50 727 LEU A C 1
ATOM 5319 O O . LEU A 1 727 ? -5.536 14.270 21.378 1.00 89.50 727 LEU A O 1
ATOM 5323 N N . GLN A 1 728 ? -5.486 14.225 19.129 1.00 87.31 728 GLN A N 1
ATOM 5324 C CA . GLN A 1 728 ? -4.365 13.287 19.030 1.00 87.31 728 GLN A CA 1
ATOM 5325 C C . GLN A 1 728 ? -3.060 13.950 19.470 1.00 87.31 728 GLN A C 1
ATOM 5327 O O . GLN A 1 728 ? -2.824 15.128 19.188 1.00 87.31 728 GLN A O 1
ATOM 5332 N N . ARG A 1 729 ? -2.156 13.148 20.030 1.00 82.00 729 ARG A N 1
ATOM 5333 C CA . ARG A 1 729 ? -0.806 13.557 20.438 1.00 82.00 729 ARG A CA 1
ATOM 5334 C C . ARG A 1 729 ? -0.016 14.221 19.316 1.00 82.00 729 ARG A C 1
ATOM 5336 O O . ARG A 1 729 ? 0.558 15.285 19.515 1.00 82.00 729 ARG A O 1
ATOM 5343 N N . THR A 1 730 ? -0.102 13.683 18.098 1.00 76.44 730 THR A N 1
ATOM 5344 C CA . THR A 1 730 ? 0.542 14.250 16.898 1.00 76.44 730 THR A CA 1
ATOM 5345 C C . THR A 1 730 ? 0.120 15.698 16.605 1.00 76.44 730 THR A C 1
ATOM 5347 O O . THR A 1 730 ? 0.841 16.416 15.912 1.00 76.44 730 THR A O 1
ATOM 5350 N N . LEU A 1 731 ? -1.033 16.146 17.114 1.00 81.06 731 LEU A N 1
ATOM 5351 C CA . LEU A 1 731 ? -1.544 17.510 16.953 1.00 81.06 731 LEU A CA 1
ATOM 5352 C C . LEU A 1 731 ? -1.213 18.417 18.150 1.00 81.06 731 LEU A C 1
ATOM 5354 O O . LEU A 1 731 ? -1.111 19.632 17.975 1.00 81.06 731 LEU A O 1
ATOM 5358 N N . THR A 1 732 ? -1.053 17.849 19.348 1.00 75.69 732 THR A N 1
ATOM 5359 C CA . THR A 1 732 ? -0.916 18.603 20.605 1.00 75.69 732 THR A CA 1
ATOM 5360 C C . THR A 1 732 ? 0.496 18.674 21.156 1.00 75.69 732 THR A C 1
ATOM 5362 O O . THR A 1 732 ? 0.818 19.661 21.814 1.00 75.69 732 THR A O 1
ATOM 5365 N N . ASP A 1 733 ? 1.318 17.646 20.943 1.00 67.06 733 ASP A N 1
ATOM 5366 C CA . ASP A 1 733 ? 2.651 17.588 21.537 1.00 67.06 733 ASP A CA 1
ATOM 5367 C C . ASP A 1 733 ? 3.494 18.773 21.044 1.00 67.06 733 ASP A C 1
ATOM 5369 O O . ASP A 1 733 ? 3.381 19.206 19.890 1.00 67.06 733 ASP A O 1
ATOM 5373 N N . ALA A 1 734 ? 4.303 19.342 21.946 1.00 56.94 734 ALA A N 1
ATOM 5374 C CA . ALA A 1 734 ? 5.247 20.401 21.601 1.00 56.94 734 ALA A CA 1
ATOM 5375 C C . ALA A 1 734 ? 6.179 19.914 20.479 1.00 56.94 734 ALA A C 1
ATOM 5377 O O . ALA A 1 734 ? 6.351 18.709 20.299 1.00 56.94 734 ALA A O 1
ATOM 5378 N N . GLU A 1 735 ? 6.777 20.832 19.713 1.00 54.66 735 GLU A N 1
ATOM 5379 C CA . GLU A 1 735 ? 7.857 20.448 18.800 1.00 54.66 735 GLU A CA 1
ATOM 5380 C C . GLU A 1 735 ? 8.960 19.779 19.628 1.00 54.66 735 GLU A C 1
ATOM 5382 O O . GLU A 1 735 ? 9.747 20.451 20.289 1.00 54.66 735 GLU A O 1
ATOM 5387 N N . ALA A 1 736 ? 8.989 18.446 19.647 1.00 52.56 736 ALA A N 1
ATOM 5388 C CA . ALA A 1 736 ? 10.193 17.739 20.020 1.00 52.56 736 ALA A CA 1
ATOM 5389 C C . ALA A 1 736 ? 11.244 18.177 18.999 1.00 52.56 736 ALA A C 1
ATOM 5391 O O . ALA A 1 736 ? 10.969 18.126 17.794 1.00 52.56 736 ALA A O 1
ATOM 5392 N N . GLU A 1 737 ? 12.401 18.655 19.469 1.00 52.97 737 GLU A N 1
ATOM 5393 C CA . GLU A 1 737 ? 13.523 18.935 18.575 1.00 52.97 737 GLU A CA 1
ATOM 5394 C C . GLU A 1 737 ? 13.700 17.731 17.657 1.00 52.97 737 GLU A C 1
ATOM 5396 O O . GLU A 1 737 ? 13.744 16.588 18.131 1.00 52.97 737 GLU A O 1
ATOM 5401 N N . GLU A 1 738 ? 13.737 17.981 16.342 1.00 59.88 738 GLU A N 1
ATOM 5402 C CA . GLU A 1 738 ? 13.988 16.903 15.398 1.00 59.88 738 GLU A CA 1
ATOM 5403 C C . GLU A 1 738 ? 15.275 16.222 15.839 1.00 59.88 738 GLU A C 1
ATOM 5405 O O . GLU A 1 738 ? 16.316 16.886 15.910 1.00 59.88 738 GLU A O 1
ATOM 5410 N N . PRO A 1 739 ? 15.222 14.922 16.176 1.00 63.06 739 PRO A N 1
ATOM 5411 C CA . PRO A 1 739 ? 16.415 14.263 16.632 1.00 63.06 739 PRO A CA 1
ATOM 5412 C C . PRO A 1 739 ? 17.474 14.399 15.551 1.00 63.06 739 PRO A C 1
ATOM 5414 O O . PRO A 1 739 ? 17.201 14.097 14.385 1.00 63.06 739 PRO A O 1
ATOM 5417 N N . ALA A 1 740 ? 18.660 14.860 15.955 1.00 73.06 740 ALA A N 1
ATOM 5418 C CA . ALA A 1 740 ? 19.779 15.028 15.047 1.00 73.06 740 ALA A CA 1
ATOM 5419 C C . ALA A 1 740 ? 19.939 13.755 14.210 1.00 73.06 740 ALA A C 1
ATOM 5421 O O . ALA A 1 740 ? 20.001 12.639 14.744 1.00 73.06 740 ALA A O 1
ATOM 5422 N N . LEU A 1 741 ? 19.928 13.930 12.889 1.00 82.50 741 LEU A N 1
ATOM 5423 C CA . LEU A 1 741 ? 20.121 12.811 11.986 1.00 82.50 741 LEU A CA 1
ATOM 5424 C C . LEU A 1 741 ? 21.545 12.283 12.190 1.00 82.50 741 LEU A C 1
ATOM 5426 O O . LEU A 1 741 ? 22.474 13.082 12.320 1.00 82.50 741 LEU A O 1
ATOM 5430 N N . PRO A 1 742 ? 21.731 10.956 12.237 1.00 83.31 742 PRO A N 1
ATOM 5431 C CA . PRO A 1 742 ? 23.064 10.387 12.276 1.00 83.31 742 PRO A CA 1
ATOM 5432 C C . PRO A 1 742 ? 23.828 10.801 11.016 1.00 83.31 742 PRO A C 1
ATOM 5434 O O . PRO A 1 742 ? 23.260 10.868 9.924 1.00 83.31 742 PRO A O 1
ATOM 5437 N N . GLU A 1 743 ? 25.121 11.059 11.168 1.00 82.00 743 GLU A N 1
ATOM 5438 C CA . GLU A 1 743 ? 25.998 11.319 10.034 1.00 82.00 743 GLU A CA 1
ATOM 5439 C C . GLU A 1 743 ? 26.431 9.990 9.419 1.00 82.00 743 GLU A C 1
ATOM 5441 O O . GLU A 1 743 ? 27.119 9.185 10.050 1.00 82.00 743 GLU A O 1
ATOM 5446 N N . PHE A 1 744 ? 26.018 9.758 8.177 1.00 84.62 744 PHE A N 1
ATOM 5447 C CA . PHE A 1 744 ? 26.561 8.696 7.336 1.00 84.62 744 PHE A CA 1
ATOM 5448 C C . PHE A 1 744 ? 27.450 9.324 6.259 1.00 84.62 744 PHE A C 1
ATOM 5450 O O . PHE A 1 744 ? 27.382 10.526 6.014 1.00 84.62 744 PHE A O 1
ATOM 5457 N N . GLY A 1 745 ? 28.280 8.521 5.589 1.00 70.00 745 GLY A N 1
ATOM 5458 C CA . GLY A 1 745 ? 29.189 9.007 4.544 1.00 70.00 745 GLY A CA 1
ATOM 5459 C C . GLY A 1 745 ? 28.495 9.694 3.353 1.00 70.00 745 GLY A C 1
ATOM 5460 O O . GLY A 1 745 ? 29.169 10.367 2.576 1.00 70.00 745 GLY A O 1
ATOM 5461 N N . GLY A 1 746 ? 27.169 9.549 3.211 1.00 80.25 746 GLY A N 1
ATOM 5462 C CA . GLY A 1 746 ? 26.329 10.179 2.185 1.00 80.25 746 GLY A CA 1
ATOM 5463 C C . GLY A 1 746 ? 25.168 11.008 2.754 1.00 80.25 746 GLY A C 1
ATOM 5464 O O . GLY A 1 746 ? 25.030 11.192 3.960 1.00 80.25 746 GLY A O 1
ATOM 5465 N N . ALA A 1 747 ? 24.301 11.518 1.874 1.00 89.69 747 ALA A N 1
ATOM 5466 C CA . ALA A 1 747 ? 23.176 12.365 2.278 1.00 89.69 747 ALA A CA 1
ATOM 5467 C C . ALA A 1 747 ? 22.149 11.578 3.110 1.00 89.69 747 ALA A C 1
ATOM 5469 O O . ALA A 1 747 ? 21.540 10.639 2.599 1.00 89.69 747 ALA A O 1
ATOM 5470 N N . VAL A 1 748 ? 21.915 11.984 4.360 1.00 92.06 748 VAL A N 1
ATOM 5471 C CA . VAL A 1 748 ? 20.926 11.364 5.256 1.00 92.06 748 VAL A CA 1
ATOM 5472 C C . VAL A 1 748 ? 19.676 12.229 5.333 1.00 92.06 748 VAL A C 1
ATOM 5474 O O . VAL A 1 748 ? 19.747 13.426 5.601 1.00 92.06 748 VAL A O 1
ATOM 5477 N N . VAL A 1 749 ? 18.516 11.622 5.093 1.00 90.31 749 VAL A N 1
ATOM 5478 C CA . VAL A 1 749 ? 17.218 12.298 5.082 1.00 90.31 749 VAL A CA 1
ATOM 5479 C C . VAL A 1 749 ? 16.214 11.501 5.905 1.00 90.31 749 VAL A C 1
ATOM 5481 O O . VAL A 1 749 ? 16.141 10.274 5.841 1.00 90.31 749 VAL A O 1
ATOM 5484 N N . SER A 1 750 ? 15.402 12.206 6.686 1.00 87.38 750 SER A N 1
ATOM 5485 C CA . SER A 1 750 ? 14.267 11.603 7.382 1.00 87.38 750 SER A CA 1
ATOM 5486 C C . SER A 1 750 ? 13.198 11.179 6.372 1.00 87.38 750 SER A C 1
ATOM 5488 O O . SER A 1 750 ? 12.787 11.970 5.520 1.00 87.38 750 SER A O 1
ATOM 5490 N N . GLY A 1 751 ? 12.744 9.929 6.457 1.00 85.88 751 GLY A N 1
ATOM 5491 C CA . GLY A 1 751 ? 11.639 9.440 5.645 1.00 85.88 751 GLY A CA 1
ATOM 5492 C C . GLY A 1 751 ? 10.365 10.218 5.951 1.00 85.88 751 GLY A C 1
ATOM 5493 O O . GLY A 1 751 ? 10.021 10.440 7.109 1.00 85.88 751 GLY A O 1
ATOM 5494 N N . ARG A 1 752 ? 9.668 10.652 4.900 1.00 84.31 752 ARG A N 1
ATOM 5495 C CA . ARG A 1 752 ? 8.368 11.321 5.009 1.00 84.31 752 ARG A CA 1
ATOM 5496 C C . ARG A 1 752 ? 7.338 10.547 4.210 1.00 84.31 752 ARG A C 1
ATOM 5498 O O . ARG A 1 752 ? 7.675 9.940 3.192 1.00 84.31 752 ARG A O 1
ATOM 5505 N N . ASP A 1 753 ? 6.090 10.594 4.661 1.00 85.25 753 ASP A N 1
ATOM 5506 C CA . ASP A 1 753 ? 4.984 10.031 3.898 1.00 85.25 753 ASP A CA 1
ATOM 5507 C C . ASP A 1 753 ? 4.953 10.637 2.488 1.00 85.25 753 ASP A C 1
ATOM 5509 O O . ASP A 1 753 ? 5.154 11.841 2.319 1.00 85.25 753 ASP A O 1
ATOM 5513 N N . MET A 1 754 ? 4.743 9.789 1.480 1.00 86.88 754 MET A N 1
ATOM 5514 C CA . MET A 1 754 ? 4.757 10.135 0.056 1.00 86.88 754 MET A CA 1
ATOM 5515 C C . MET A 1 754 ? 6.103 10.634 -0.499 1.00 86.88 754 MET A C 1
ATOM 5517 O O . MET A 1 754 ? 6.162 10.998 -1.675 1.00 86.88 754 MET A O 1
ATOM 5521 N N . LEU A 1 755 ? 7.196 10.600 0.275 1.00 89.25 755 LEU A N 1
ATOM 5522 C CA . LEU A 1 755 ? 8.532 10.947 -0.218 1.00 89.25 755 LEU A CA 1
ATOM 5523 C C . LEU A 1 755 ? 8.951 9.994 -1.337 1.00 89.25 755 LEU A C 1
ATOM 5525 O O . LEU A 1 755 ? 8.854 8.771 -1.202 1.00 89.25 755 LEU A O 1
ATOM 5529 N N . ARG A 1 756 ? 9.460 10.553 -2.436 1.00 91.81 756 ARG A N 1
ATOM 5530 C CA . ARG A 1 756 ? 9.907 9.790 -3.599 1.00 91.81 756 ARG A CA 1
ATOM 5531 C C . ARG A 1 756 ? 11.400 9.930 -3.817 1.00 91.81 756 ARG A C 1
ATOM 5533 O O . ARG A 1 756 ? 11.999 10.969 -3.562 1.00 91.81 756 ARG A O 1
ATOM 5540 N N . PHE A 1 757 ? 11.976 8.885 -4.386 1.00 93.31 757 PHE A N 1
ATOM 5541 C CA . PHE A 1 757 ? 13.309 8.895 -4.954 1.00 93.31 757 PHE A CA 1
ATOM 5542 C C . PHE A 1 757 ? 13.240 8.392 -6.393 1.00 93.31 757 PHE A C 1
ATOM 5544 O O . PHE A 1 757 ? 12.843 7.252 -6.650 1.00 93.31 757 PHE A O 1
ATOM 5551 N N . HIS A 1 758 ? 13.628 9.230 -7.349 1.00 89.88 758 HIS A N 1
ATOM 5552 C CA . HIS A 1 758 ? 13.659 8.863 -8.762 1.00 89.88 758 HIS A CA 1
ATOM 5553 C C . HIS A 1 758 ? 14.920 8.058 -9.059 1.00 89.88 758 HIS A C 1
ATOM 5555 O O . HIS A 1 758 ? 16.032 8.548 -8.900 1.00 89.88 758 HIS A O 1
ATOM 5561 N N . LEU A 1 759 ? 14.761 6.827 -9.543 1.00 88.69 759 LEU A N 1
ATOM 5562 C CA . LEU A 1 759 ? 15.860 5.992 -10.039 1.00 88.69 759 LEU A CA 1
ATOM 5563 C C . LEU A 1 759 ? 16.103 6.223 -11.533 1.00 88.69 759 LEU A C 1
ATOM 5565 O O . LEU A 1 759 ? 17.249 6.237 -11.999 1.00 88.69 759 LEU A O 1
ATOM 5569 N N . ARG A 1 760 ? 15.012 6.392 -12.295 1.00 78.88 760 ARG A N 1
ATOM 5570 C CA . ARG A 1 760 ? 15.024 6.672 -13.736 1.00 78.88 760 ARG A CA 1
ATOM 5571 C C . ARG A 1 760 ? 13.956 7.702 -14.115 1.00 78.88 760 ARG A C 1
ATOM 5573 O O . ARG A 1 760 ? 12.857 7.638 -13.566 1.00 78.88 760 ARG A O 1
ATOM 5580 N N . PRO A 1 761 ? 14.229 8.573 -15.108 1.00 68.81 761 PRO A N 1
ATOM 5581 C CA . PRO A 1 761 ? 15.469 8.668 -15.894 1.00 68.81 761 PRO A CA 1
ATOM 5582 C C . PRO A 1 761 ? 16.641 9.242 -15.080 1.00 68.81 761 PRO A C 1
ATOM 5584 O O . PRO A 1 761 ? 16.425 10.018 -14.159 1.00 68.81 761 PRO A O 1
ATOM 5587 N N . VAL A 1 762 ? 17.884 8.889 -15.440 1.00 72.81 762 VAL A N 1
ATOM 5588 C CA . VAL A 1 762 ? 19.095 9.284 -14.682 1.00 72.81 762 VAL A CA 1
ATOM 5589 C C . VAL A 1 762 ? 19.219 10.803 -14.518 1.00 72.81 762 VAL A C 1
ATOM 5591 O O . VAL A 1 762 ? 19.605 11.266 -13.456 1.00 72.81 762 VAL A O 1
ATOM 5594 N N . ALA A 1 763 ? 18.803 11.583 -15.519 1.00 70.00 763 ALA A N 1
ATOM 5595 C CA . ALA A 1 763 ? 18.824 13.049 -15.466 1.00 70.00 763 ALA A CA 1
ATOM 5596 C C . ALA A 1 763 ? 17.895 13.669 -14.401 1.00 70.00 763 ALA A C 1
ATOM 5598 O O . ALA A 1 763 ? 18.053 14.836 -14.070 1.00 70.00 763 ALA A O 1
ATOM 5599 N N . LYS A 1 764 ? 16.909 12.913 -13.900 1.00 74.62 764 LYS A N 1
ATOM 5600 C CA . LYS A 1 764 ? 16.004 13.332 -12.819 1.00 74.62 764 LYS A CA 1
ATOM 5601 C C . LYS A 1 764 ? 16.264 12.562 -11.522 1.00 74.62 764 LYS A C 1
ATOM 5603 O O . LYS A 1 764 ? 15.410 12.572 -10.645 1.00 74.62 764 LYS A O 1
ATOM 5608 N N . ARG A 1 765 ? 17.381 11.829 -11.431 1.00 85.94 765 ARG A N 1
ATOM 5609 C CA . ARG A 1 765 ? 17.686 10.998 -10.266 1.00 85.94 765 ARG A CA 1
ATOM 5610 C C . ARG A 1 765 ? 17.830 11.871 -9.022 1.00 85.94 765 ARG A C 1
ATOM 5612 O O . ARG A 1 765 ? 18.510 12.890 -9.075 1.00 85.94 765 ARG A O 1
ATOM 5619 N N . GLY A 1 766 ? 17.226 11.436 -7.922 1.00 89.38 766 GLY A N 1
ATOM 5620 C CA . GLY A 1 766 ? 17.287 12.134 -6.641 1.00 89.38 766 GLY A CA 1
ATOM 5621 C C . GLY A 1 766 ? 15.948 12.167 -5.916 1.00 89.38 766 GLY A C 1
ATOM 5622 O O . GLY A 1 766 ? 14.961 11.572 -6.362 1.00 89.38 766 GLY A O 1
ATOM 5623 N N . LEU A 1 767 ? 15.945 12.859 -4.779 1.00 91.12 767 LEU A N 1
ATOM 5624 C CA . LEU A 1 767 ? 14.772 13.028 -3.930 1.00 91.12 767 LEU A CA 1
ATOM 5625 C C . LEU A 1 767 ? 13.747 13.973 -4.558 1.00 91.12 767 LEU A C 1
ATOM 5627 O O . LEU A 1 767 ? 14.089 14.987 -5.163 1.00 91.12 767 LEU A O 1
ATOM 5631 N N . ASP A 1 768 ? 12.481 13.636 -4.360 1.00 87.94 768 ASP A N 1
ATOM 5632 C CA . ASP A 1 768 ? 11.325 14.421 -4.759 1.00 87.94 768 ASP A CA 1
ATOM 5633 C C . ASP A 1 768 ? 10.311 14.423 -3.615 1.00 87.94 768 ASP A C 1
ATOM 5635 O O . ASP A 1 768 ? 9.750 13.388 -3.242 1.00 87.94 768 ASP A O 1
ATOM 5639 N N . SER A 1 769 ? 10.107 15.607 -3.045 1.00 87.44 769 SER A N 1
ATOM 5640 C CA . SER A 1 769 ? 9.192 15.848 -1.935 1.00 87.44 769 SER A CA 1
ATOM 5641 C C . SER A 1 769 ? 7.904 16.553 -2.363 1.00 87.44 769 SER A C 1
ATOM 5643 O O . SER A 1 769 ? 7.179 17.031 -1.498 1.00 87.44 769 SER A O 1
ATOM 5645 N N . ALA A 1 770 ? 7.607 16.656 -3.665 1.00 84.38 770 ALA A N 1
ATOM 5646 C CA . ALA A 1 770 ? 6.462 17.427 -4.159 1.00 84.38 770 ALA A CA 1
ATOM 5647 C C . ALA A 1 770 ? 5.105 16.899 -3.663 1.00 84.38 770 ALA A C 1
ATOM 5649 O O . ALA A 1 770 ? 4.168 17.673 -3.511 1.00 84.38 770 ALA A O 1
ATOM 5650 N N . GLU A 1 771 ? 5.001 15.593 -3.397 1.00 83.06 771 GLU A N 1
ATOM 5651 C CA . GLU A 1 771 ? 3.782 14.968 -2.861 1.00 83.06 771 GLU A CA 1
ATOM 5652 C C . GLU A 1 771 ? 3.808 14.757 -1.344 1.00 83.06 771 GLU A C 1
ATOM 5654 O O . GLU A 1 771 ? 2.866 14.194 -0.789 1.00 83.06 771 GLU A O 1
ATOM 5659 N N . VAL A 1 772 ? 4.867 15.206 -0.662 1.00 86.06 772 VAL A N 1
ATOM 5660 C CA . VAL A 1 772 ? 4.928 15.135 0.798 1.00 86.06 772 VAL A CA 1
ATOM 5661 C C . VAL A 1 772 ? 3.877 16.093 1.374 1.00 86.06 772 VAL A C 1
ATOM 5663 O O . VAL A 1 772 ? 3.910 17.285 1.058 1.00 86.06 772 VAL A O 1
ATOM 5666 N N . PRO A 1 773 ? 2.949 15.615 2.222 1.00 82.62 773 PRO A N 1
ATOM 5667 C CA . PRO A 1 773 ? 1.906 16.459 2.790 1.00 82.62 773 PRO A CA 1
ATOM 5668 C C . PRO A 1 773 ? 2.478 17.587 3.652 1.00 82.62 773 PRO A C 1
ATOM 5670 O O . PRO A 1 773 ? 3.412 17.380 4.427 1.00 82.62 773 PRO A O 1
ATOM 5673 N N . ALA A 1 774 ? 1.863 18.768 3.575 1.00 83.31 774 ALA A N 1
ATOM 5674 C CA . ALA A 1 774 ? 2.154 19.862 4.496 1.00 83.31 774 ALA A CA 1
ATOM 5675 C C . ALA A 1 774 ? 1.627 19.546 5.910 1.00 83.31 774 ALA A C 1
ATOM 5677 O O . ALA A 1 774 ? 0.597 18.877 6.027 1.00 83.31 774 ALA A O 1
ATOM 5678 N N . PRO A 1 775 ? 2.255 20.038 6.991 1.00 83.25 775 PRO A N 1
ATOM 5679 C CA . PRO A 1 775 ? 1.716 19.894 8.340 1.00 83.25 775 PRO A CA 1
ATOM 5680 C C . PRO A 1 775 ? 0.281 20.434 8.467 1.00 83.25 775 PRO A C 1
ATOM 5682 O O . PRO A 1 775 ? -0.102 21.407 7.822 1.00 83.25 775 PRO A O 1
ATOM 5685 N N . LEU A 1 776 ? -0.536 19.763 9.270 1.00 84.44 776 LEU A N 1
ATOM 5686 C CA . LEU A 1 776 ? -1.902 20.121 9.617 1.00 84.44 776 LEU A CA 1
ATOM 5687 C C . LEU A 1 776 ? -1.882 20.990 10.877 1.00 84.44 776 LEU A C 1
ATOM 5689 O O . LEU A 1 776 ? -1.333 20.584 11.901 1.00 84.44 776 LEU A O 1
ATOM 5693 N N . SER A 1 777 ? -2.487 22.175 10.801 1.00 85.38 777 SER A N 1
ATOM 5694 C CA . SER A 1 777 ? -2.616 23.084 11.940 1.00 85.38 777 SER A CA 1
ATOM 5695 C C . SER A 1 777 ? -3.987 22.917 12.584 1.00 85.38 777 SER A C 1
ATOM 5697 O O . SER A 1 777 ? -5.003 23.287 11.993 1.00 85.38 777 SER A O 1
ATOM 5699 N N . ALA A 1 778 ? -4.010 22.365 13.799 1.00 85.75 778 ALA A N 1
ATOM 5700 C CA . ALA A 1 778 ? -5.240 22.244 14.576 1.00 85.75 778 ALA A CA 1
ATOM 5701 C C . ALA A 1 778 ? -5.849 23.625 14.877 1.00 85.75 778 ALA A C 1
ATOM 5703 O O . ALA A 1 778 ? -7.059 23.795 14.765 1.00 85.75 778 ALA A O 1
ATOM 5704 N N . GLU A 1 779 ? -5.012 24.626 15.171 1.00 85.25 779 GLU A N 1
ATOM 5705 C CA . GLU A 1 779 ? -5.479 25.989 15.444 1.00 85.25 779 GLU A CA 1
ATOM 5706 C C . GLU A 1 779 ? -6.100 26.641 14.208 1.00 85.25 779 GLU A C 1
ATOM 5708 O O . GLU A 1 779 ? -7.140 27.277 14.321 1.00 85.25 779 GLU A O 1
ATOM 5713 N N . ALA A 1 780 ? -5.517 26.447 13.019 1.00 84.81 780 ALA A N 1
ATOM 5714 C CA . ALA A 1 780 ? -6.068 27.021 11.791 1.00 84.81 780 ALA A CA 1
ATOM 5715 C C . ALA A 1 780 ? -7.459 26.451 11.472 1.00 84.81 780 ALA A C 1
ATOM 5717 O O . ALA A 1 780 ? -8.383 27.213 11.204 1.00 84.81 780 ALA A O 1
ATOM 5718 N N . ILE A 1 781 ? -7.623 25.125 11.569 1.00 85.19 781 ILE A N 1
ATOM 5719 C CA . ILE A 1 781 ? -8.915 24.456 11.338 1.00 85.19 781 ILE A CA 1
ATOM 5720 C C . ILE A 1 781 ? -9.943 24.893 12.389 1.00 85.19 781 ILE A C 1
ATOM 5722 O O . ILE A 1 781 ? -11.100 25.151 12.064 1.00 85.19 781 ILE A O 1
ATOM 5726 N N . ALA A 1 782 ? -9.535 24.990 13.657 1.00 84.56 782 ALA A N 1
ATOM 5727 C CA . ALA A 1 782 ? -10.429 25.412 14.727 1.00 84.56 782 ALA A CA 1
ATOM 5728 C C . ALA A 1 782 ? -10.817 26.898 14.607 1.00 84.56 782 ALA A C 1
ATOM 5730 O O . ALA A 1 782 ? -11.958 27.253 14.893 1.00 84.56 782 ALA A O 1
ATOM 5731 N N . ALA A 1 783 ? -9.900 27.764 14.166 1.00 84.19 783 ALA A N 1
ATOM 5732 C CA . ALA A 1 783 ? -10.169 29.178 13.922 1.00 84.19 783 ALA A CA 1
ATOM 5733 C C . ALA A 1 783 ? -11.152 29.382 12.763 1.00 84.19 783 ALA A C 1
ATOM 5735 O O . ALA A 1 783 ? -12.079 30.172 12.909 1.00 84.19 783 ALA A O 1
ATOM 5736 N N . GLU A 1 784 ? -11.009 28.631 11.669 1.00 81.62 784 GLU A N 1
ATOM 5737 C CA . GLU A 1 784 ? -11.943 28.644 10.534 1.00 81.62 784 GLU A CA 1
ATOM 5738 C C . GLU A 1 784 ? -13.363 28.224 10.947 1.00 81.62 784 GLU A C 1
ATOM 5740 O O . GLU A 1 784 ? -14.347 28.834 10.532 1.00 81.62 784 GLU A O 1
ATOM 5745 N N . LEU A 1 785 ? -13.484 27.220 11.825 1.00 80.25 785 LEU A N 1
ATOM 5746 C CA . LEU A 1 785 ? -14.785 26.798 12.351 1.00 80.25 785 LEU A CA 1
ATOM 5747 C C . LEU A 1 785 ? -15.452 27.896 13.202 1.00 80.25 785 LEU A C 1
ATOM 5749 O O . LEU A 1 785 ? -16.677 27.985 13.244 1.00 80.25 785 LEU A O 1
ATOM 5753 N N . ARG A 1 786 ? -14.649 28.728 13.882 1.00 80.12 786 ARG A N 1
ATOM 5754 C CA . ARG A 1 786 ? -15.114 29.817 14.758 1.00 80.12 786 ARG A CA 1
ATOM 5755 C C . ARG A 1 786 ? -15.333 31.145 14.033 1.00 80.12 786 ARG A C 1
ATOM 5757 O O . ARG A 1 786 ? -16.037 31.993 14.569 1.00 80.12 786 ARG A O 1
ATOM 5764 N N . SER A 1 787 ? -14.720 31.365 12.869 1.00 74.69 787 SER A N 1
ATOM 5765 C CA . SER A 1 787 ? -14.677 32.697 12.251 1.00 74.69 787 SER A CA 1
ATOM 5766 C C . SER A 1 787 ? -15.992 33.126 11.593 1.00 74.69 787 SER A C 1
ATOM 5768 O O . SER A 1 787 ? -16.139 34.292 11.248 1.00 74.69 787 SER A O 1
ATOM 5770 N N . GLY A 1 788 ? -16.970 32.224 11.439 1.00 64.56 788 GLY A N 1
ATOM 5771 C CA . GLY A 1 788 ? -18.248 32.521 10.776 1.00 64.56 788 GLY A CA 1
ATOM 5772 C C . GLY A 1 788 ? -18.137 32.766 9.268 1.00 64.56 788 GLY A C 1
ATOM 5773 O O . GLY A 1 788 ? -19.155 32.952 8.611 1.00 64.56 788 GLY A O 1
ATOM 5774 N N . ASP A 1 789 ? -16.920 32.732 8.718 1.00 71.31 789 ASP A N 1
ATOM 5775 C CA . ASP A 1 789 ? -16.643 32.951 7.295 1.00 71.31 789 ASP A CA 1
ATOM 5776 C C . ASP A 1 789 ? -17.122 31.780 6.422 1.00 71.31 789 ASP A C 1
ATOM 5778 O O . ASP A 1 789 ? -17.311 31.926 5.214 1.00 71.31 789 ASP A O 1
ATOM 5782 N N . THR A 1 790 ? -17.324 30.610 7.031 1.00 76.06 790 THR A N 1
ATOM 5783 C CA . THR A 1 790 ? -17.880 29.416 6.388 1.00 76.06 790 THR A CA 1
ATOM 5784 C C . THR A 1 790 ? -19.361 29.262 6.733 1.00 76.06 790 THR A C 1
ATOM 5786 O O . THR A 1 790 ? -19.793 29.627 7.828 1.00 76.06 790 THR A O 1
ATOM 5789 N N . ALA A 1 791 ? -20.152 28.672 5.828 1.00 73.75 791 ALA A N 1
ATOM 5790 C CA . ALA A 1 791 ? -21.576 28.410 6.069 1.00 73.75 791 ALA A CA 1
ATOM 5791 C C . ALA A 1 791 ? -21.799 27.560 7.335 1.00 73.75 791 ALA A C 1
ATOM 5793 O O . ALA A 1 791 ? -22.685 27.852 8.139 1.00 73.75 791 ALA A O 1
ATOM 5794 N N . VAL A 1 792 ? -20.929 26.569 7.555 1.00 77.38 792 VAL A N 1
ATOM 5795 C CA . VAL A 1 792 ? -20.909 25.735 8.765 1.00 77.38 792 VAL A CA 1
ATOM 5796 C C . VAL A 1 792 ? -20.604 26.564 10.018 1.00 77.38 792 VAL A C 1
ATOM 5798 O O . VAL A 1 792 ? -21.323 26.450 11.010 1.00 77.38 792 VAL A O 1
ATOM 5801 N N . GLY A 1 793 ? -19.580 27.426 9.988 1.00 76.69 793 GLY A N 1
ATOM 5802 C CA . GLY A 1 793 ? -19.230 28.291 11.121 1.00 76.69 793 GLY A CA 1
ATOM 5803 C C . GLY A 1 793 ? -20.343 29.282 11.475 1.00 76.69 793 GLY A C 1
ATOM 5804 O O . GLY A 1 793 ? -20.677 29.454 12.649 1.00 76.69 793 GLY A O 1
ATOM 5805 N N . ALA A 1 794 ? -20.982 29.881 10.467 1.00 75.31 794 ALA A N 1
ATOM 5806 C CA . ALA A 1 794 ? -22.124 30.773 10.655 1.00 75.31 794 ALA A CA 1
ATOM 5807 C C . ALA A 1 794 ? -23.337 30.046 11.265 1.00 75.31 794 ALA A C 1
ATOM 5809 O O . ALA A 1 794 ? -23.966 30.569 12.186 1.00 75.31 794 ALA A O 1
ATOM 5810 N N . ALA A 1 795 ? -23.641 28.829 10.802 1.00 76.25 795 ALA A N 1
ATOM 5811 C CA . ALA A 1 795 ? -24.740 28.017 11.324 1.00 76.25 795 ALA A CA 1
ATOM 5812 C C . ALA A 1 795 ? -24.508 27.569 12.780 1.00 76.25 795 ALA A C 1
ATOM 5814 O O . ALA A 1 795 ? -25.432 27.625 13.594 1.00 76.25 795 ALA A O 1
ATOM 5815 N N . LEU A 1 796 ? -23.274 27.189 13.136 1.00 78.75 796 LEU A N 1
ATOM 5816 C CA . LEU A 1 796 ? -22.908 26.860 14.519 1.00 78.75 796 LEU A CA 1
ATOM 5817 C C . LEU A 1 796 ? -23.069 28.072 15.448 1.00 78.75 796 LEU A C 1
ATOM 5819 O O . LEU A 1 796 ? -23.704 27.947 16.495 1.00 78.75 796 LEU A O 1
ATOM 5823 N N . MET A 1 797 ? -22.587 29.253 15.041 1.00 73.88 797 MET A N 1
ATOM 5824 C CA . MET A 1 797 ? -22.793 30.488 15.809 1.00 73.88 797 MET A CA 1
ATOM 5825 C C . MET A 1 797 ? -24.275 30.876 15.910 1.00 73.88 797 MET A C 1
ATOM 5827 O O . MET A 1 797 ? -24.721 31.354 16.952 1.00 73.88 797 MET A O 1
ATOM 5831 N N . GLY A 1 798 ? -25.061 30.659 14.853 1.00 68.56 798 GLY A N 1
ATOM 5832 C CA . GLY A 1 798 ? -26.506 30.895 14.855 1.00 68.56 798 GLY A CA 1
ATOM 5833 C C . GLY A 1 798 ? -27.249 30.053 15.896 1.00 68.56 798 GLY A C 1
ATOM 5834 O O . GLY A 1 798 ? -28.136 30.571 16.576 1.00 68.56 798 GLY A O 1
ATOM 5835 N N . LEU A 1 799 ? -26.854 28.788 16.077 1.00 72.94 799 LEU A N 1
ATOM 5836 C CA . LEU A 1 799 ? -27.398 27.910 17.121 1.00 72.94 799 LEU A CA 1
ATOM 5837 C C . LEU A 1 799 ? -27.002 28.330 18.530 1.00 72.94 799 LEU A C 1
ATOM 5839 O O . LEU A 1 799 ? -27.835 28.284 19.430 1.00 72.94 799 LEU A O 1
ATOM 5843 N N . GLU A 1 800 ? -25.755 28.751 18.729 1.00 68.31 800 GLU A N 1
ATOM 5844 C CA . GLU A 1 800 ? -25.280 29.217 20.037 1.00 68.31 800 GLU A CA 1
ATOM 5845 C C . GLU A 1 800 ? -25.939 30.539 20.453 1.00 68.31 800 GLU A C 1
ATOM 5847 O O . GLU A 1 800 ? -26.183 30.759 21.638 1.00 68.31 800 GLU A O 1
ATOM 5852 N N . ASN A 1 801 ? -26.321 31.366 19.476 1.00 64.31 801 ASN A N 1
ATOM 5853 C CA . ASN A 1 801 ? -27.043 32.623 19.680 1.00 64.31 801 ASN A CA 1
ATOM 5854 C C . ASN A 1 801 ? -28.580 32.470 19.706 1.00 64.31 801 ASN A C 1
ATOM 5856 O O . ASN A 1 801 ? -29.279 33.472 19.841 1.00 64.31 801 ASN A O 1
ATOM 5860 N N . GLY A 1 802 ? -29.119 31.251 19.566 1.00 56.22 802 GLY A N 1
ATOM 5861 C CA . GLY A 1 802 ? -30.563 30.978 19.625 1.00 56.22 802 GLY A CA 1
ATOM 5862 C C . GLY A 1 802 ? -31.378 31.378 18.383 1.00 56.22 802 GLY A C 1
ATOM 5863 O O . GLY A 1 802 ? -32.602 31.414 18.461 1.00 56.22 802 GLY A O 1
ATOM 5864 N N . ASN A 1 803 ? -30.728 31.657 17.246 1.00 44.22 803 ASN A N 1
ATOM 5865 C CA . ASN A 1 803 ? -31.349 32.149 16.004 1.00 44.22 803 ASN A CA 1
ATOM 5866 C C . ASN A 1 803 ? -31.467 31.083 14.888 1.00 44.22 803 ASN A C 1
ATOM 5868 O O . ASN A 1 803 ? -31.811 31.422 13.757 1.00 44.22 803 ASN A O 1
ATOM 5872 N N . GLY A 1 804 ? -31.137 29.815 15.155 1.00 44.53 804 GLY A N 1
ATOM 5873 C CA . GLY A 1 804 ? -31.172 28.746 14.149 1.00 44.53 804 GLY A CA 1
ATOM 5874 C C . GLY A 1 804 ? -32.554 28.100 14.000 1.00 44.53 804 GLY A C 1
ATOM 5875 O O . GLY A 1 804 ? -33.015 27.437 14.926 1.00 44.53 804 GLY A O 1
ATOM 5876 N N . GLU A 1 805 ? -33.192 28.240 12.832 1.00 39.28 805 GLU A N 1
ATOM 5877 C CA . GLU A 1 805 ? -34.355 27.423 12.452 1.00 39.28 805 GLU A CA 1
ATOM 5878 C C . GLU A 1 805 ? -33.918 25.973 12.186 1.00 39.28 805 GLU A C 1
ATOM 5880 O O . GLU A 1 805 ? -33.069 25.700 11.335 1.00 39.28 805 GLU A O 1
ATOM 5885 N N . ILE A 1 806 ? -34.511 25.028 12.918 1.00 42.19 806 ILE A N 1
ATOM 5886 C CA . ILE A 1 806 ? -34.388 23.593 12.651 1.00 42.19 806 ILE A CA 1
ATOM 5887 C C . ILE A 1 806 ? -35.328 23.276 11.482 1.00 42.19 806 ILE A C 1
ATOM 5889 O O . ILE A 1 806 ? -36.542 23.404 11.619 1.00 42.19 806 ILE A O 1
ATOM 5893 N N . ILE A 1 807 ? -34.779 22.889 10.327 1.00 35.78 807 ILE A N 1
ATOM 5894 C CA . ILE A 1 807 ? -35.580 22.504 9.157 1.00 35.78 807 ILE A CA 1
ATOM 5895 C C . ILE A 1 807 ? -36.250 21.152 9.438 1.00 35.78 807 ILE A C 1
ATOM 5897 O O . ILE A 1 807 ? -35.581 20.137 9.637 1.00 35.78 807 ILE A O 1
ATOM 5901 N N . ASP A 1 808 ? -37.580 21.182 9.466 1.00 34.06 808 ASP A N 1
ATOM 5902 C CA . ASP A 1 808 ? -38.480 20.102 9.863 1.00 34.06 808 ASP A CA 1
ATOM 5903 C C . ASP A 1 808 ? -39.019 19.349 8.636 1.00 34.06 808 ASP A C 1
ATOM 5905 O O . ASP A 1 808 ? -39.623 19.948 7.745 1.00 34.06 808 ASP A O 1
ATOM 5909 N N . THR A 1 809 ? -38.796 18.033 8.577 1.00 31.25 809 THR A N 1
ATOM 5910 C CA . THR A 1 809 ? -39.439 17.141 7.597 1.00 31.25 809 THR A CA 1
ATOM 5911 C C . THR A 1 809 ? -39.624 15.735 8.179 1.00 31.25 809 THR A C 1
ATOM 5913 O O . THR A 1 809 ? -38.788 14.862 7.975 1.00 31.25 809 THR A O 1
ATOM 5916 N N . SER A 1 810 ? -40.711 15.483 8.916 1.00 31.39 810 SER A N 1
ATOM 5917 C CA . SER A 1 810 ? -41.526 14.245 8.822 1.00 31.39 810 SER A CA 1
ATOM 5918 C C . SER A 1 810 ? -42.605 14.161 9.912 1.00 31.39 810 SER A C 1
ATOM 5920 O O . SER A 1 810 ? -42.483 14.718 10.997 1.00 31.39 810 SER A O 1
ATOM 5922 N N . SER A 1 811 ? -43.704 13.479 9.579 1.00 32.62 811 SER A N 1
ATOM 5923 C CA . SER A 1 811 ? -44.939 13.350 10.360 1.00 32.62 811 SER A CA 1
ATOM 5924 C C . SER A 1 811 ? -45.208 11.908 10.822 1.00 32.62 811 SER A C 1
ATOM 5926 O O . SER A 1 811 ? -45.089 11.007 9.994 1.00 32.62 811 SER A O 1
ATOM 5928 N N . ALA A 1 812 ? -45.755 11.774 12.047 1.00 29.95 812 ALA A N 1
ATOM 5929 C CA . ALA A 1 812 ? -46.372 10.591 12.702 1.00 29.95 812 ALA A CA 1
ATOM 5930 C C . ALA A 1 812 ? -45.389 9.477 13.147 1.00 29.95 812 ALA A C 1
ATOM 5932 O O . ALA A 1 812 ? -44.405 9.239 12.473 1.00 29.95 812 ALA A O 1
ATOM 5933 N N . GLU A 1 813 ? -45.532 8.749 14.265 1.00 32.62 813 GLU A N 1
ATOM 5934 C CA . GLU A 1 813 ? -46.647 8.405 15.167 1.00 32.62 813 GLU A CA 1
ATOM 5935 C C . GLU A 1 813 ? -46.096 8.198 16.609 1.00 32.62 813 GLU A C 1
ATOM 5937 O O . GLU A 1 813 ? -44.913 7.926 16.801 1.00 32.62 813 GLU A O 1
ATOM 5942 N N . ALA A 1 814 ? -46.926 8.349 17.648 1.00 35.59 814 ALA A N 1
ATOM 5943 C CA . ALA A 1 814 ? -46.484 8.408 19.048 1.00 35.59 814 ALA A CA 1
ATOM 5944 C C . ALA A 1 814 ? -46.022 7.051 19.631 1.00 35.59 814 ALA A C 1
ATOM 5946 O O . ALA A 1 814 ? -46.833 6.264 20.119 1.00 35.59 814 ALA A O 1
ATOM 5947 N N . THR A 1 815 ? -44.709 6.815 19.674 1.00 42.88 815 THR A N 1
ATOM 5948 C CA . THR A 1 815 ? -44.075 5.759 20.486 1.00 42.88 815 THR A CA 1
ATOM 5949 C C . THR A 1 815 ? -43.641 6.273 21.864 1.00 42.88 815 THR A C 1
ATOM 5951 O O . THR A 1 815 ? -43.294 7.443 22.030 1.00 42.88 815 THR A O 1
ATOM 5954 N N . ALA A 1 816 ? -43.684 5.397 22.874 1.00 45.31 816 ALA A N 1
ATOM 5955 C CA . ALA A 1 816 ? -43.410 5.713 24.277 1.00 45.31 816 ALA A CA 1
ATOM 5956 C C . ALA A 1 816 ? -42.037 6.387 24.486 1.00 45.31 816 ALA A C 1
ATOM 5958 O O . ALA A 1 816 ? -41.011 5.887 24.027 1.00 45.31 816 ALA A O 1
ATOM 5959 N N . LYS A 1 817 ? -42.025 7.521 25.202 1.00 47.12 817 LYS A N 1
ATOM 5960 C CA . LYS A 1 817 ? -40.803 8.278 25.510 1.00 47.12 817 LYS A CA 1
ATOM 5961 C C . LYS A 1 817 ? -39.903 7.500 26.490 1.00 47.12 817 LYS A C 1
ATOM 5963 O O . LYS A 1 817 ? -40.412 7.072 27.529 1.00 47.12 817 LYS A O 1
ATOM 5968 N N . PRO A 1 818 ? -38.591 7.357 26.219 1.00 53.81 818 PRO A N 1
ATOM 5969 C CA . PRO A 1 818 ? -37.642 6.748 27.152 1.00 53.81 818 PRO A CA 1
ATOM 5970 C C . PRO A 1 818 ? -37.518 7.560 28.454 1.00 53.81 818 PRO A C 1
ATOM 5972 O O . PRO A 1 818 ? -37.798 8.761 28.496 1.00 53.81 818 PRO A O 1
ATOM 5975 N N . THR A 1 819 ? -37.120 6.899 29.545 1.00 52.50 819 THR A N 1
ATOM 5976 C CA . THR A 1 819 ? -37.023 7.487 30.891 1.00 52.50 819 THR A CA 1
ATOM 5977 C C . THR A 1 819 ? -36.060 8.675 30.925 1.00 52.50 819 THR A C 1
ATOM 5979 O O . THR A 1 819 ? -34.844 8.511 30.858 1.00 52.50 819 THR A O 1
ATOM 5982 N N . ALA A 1 820 ? -36.605 9.882 31.087 1.00 56.69 820 ALA A N 1
ATOM 5983 C CA . ALA A 1 820 ? -35.828 11.117 31.214 1.00 56.69 820 ALA A CA 1
ATOM 5984 C C . ALA A 1 820 ? -35.105 11.252 32.570 1.00 56.69 820 ALA A C 1
ATOM 5986 O O . ALA A 1 820 ? -34.259 12.131 32.732 1.00 56.69 820 ALA A O 1
ATOM 5987 N N . THR A 1 821 ? -35.437 10.408 33.553 1.00 65.19 821 THR A N 1
ATOM 5988 C CA . THR A 1 821 ? -34.856 10.466 34.897 1.00 65.19 821 THR A CA 1
ATOM 5989 C C . THR A 1 821 ? -33.414 9.941 34.882 1.00 65.19 821 THR A C 1
ATOM 5991 O O . THR A 1 821 ? -33.205 8.777 34.538 1.00 65.19 821 THR A O 1
ATOM 5994 N N . PRO A 1 822 ? -32.413 10.758 35.265 1.00 73.56 822 PRO A N 1
ATOM 5995 C CA . PRO A 1 822 ? -31.024 10.318 35.352 1.00 73.56 822 PRO A CA 1
ATOM 5996 C C . PRO A 1 822 ? -30.867 9.148 36.339 1.00 73.56 822 PRO A C 1
ATOM 5998 O O . PRO A 1 822 ? -31.363 9.245 37.466 1.00 73.56 822 PRO A O 1
ATOM 6001 N N . PRO A 1 823 ? -30.159 8.064 35.971 1.00 77.75 823 PRO A N 1
ATOM 6002 C CA . PRO A 1 823 ? -29.800 7.000 36.894 1.00 77.75 823 PRO A CA 1
ATOM 6003 C C . PRO A 1 823 ? -29.055 7.549 38.113 1.00 77.75 823 PRO A C 1
ATOM 6005 O O . PRO A 1 823 ? -28.180 8.408 37.982 1.00 77.75 823 PRO A O 1
ATOM 6008 N N . ALA A 1 824 ? -29.356 7.016 39.299 1.00 67.38 824 ALA A N 1
ATOM 6009 C CA . ALA A 1 824 ? -28.774 7.478 40.565 1.00 67.38 824 ALA A CA 1
ATOM 6010 C C . ALA A 1 824 ? -27.234 7.449 40.574 1.00 67.38 824 ALA A C 1
ATOM 6012 O O . ALA A 1 824 ? -26.595 8.257 41.247 1.00 67.38 824 ALA A O 1
ATOM 6013 N N . CYS A 1 825 ? -26.632 6.563 39.777 1.00 67.44 825 CYS A N 1
ATOM 6014 C CA . CYS A 1 825 ? -25.190 6.463 39.617 1.00 67.44 825 CYS A CA 1
ATOM 6015 C C . CYS A 1 825 ? -24.524 7.716 39.051 1.00 67.44 825 CYS A C 1
ATOM 6017 O O . CYS A 1 825 ? -23.339 7.929 39.290 1.00 67.44 825 CYS A O 1
ATOM 6019 N N . LEU A 1 826 ? -25.255 8.552 38.311 1.00 72.69 826 LEU A N 1
ATOM 6020 C CA . LEU A 1 826 ? -24.710 9.764 37.704 1.00 72.69 826 LEU A CA 1
ATOM 6021 C C . LEU A 1 826 ? -24.450 10.858 38.742 1.00 72.69 826 LEU A C 1
ATOM 6023 O O . LEU A 1 826 ? -23.491 11.609 38.603 1.00 72.69 826 LEU A O 1
ATOM 6027 N N . ALA A 1 827 ? -25.248 10.909 39.813 1.00 60.22 827 ALA A N 1
ATOM 6028 C CA . ALA A 1 827 ? -25.103 11.895 40.885 1.00 60.22 827 ALA A CA 1
ATOM 6029 C C . ALA A 1 827 ? -23.893 11.627 41.803 1.00 60.22 827 ALA A C 1
ATOM 6031 O O . ALA A 1 827 ? -23.412 12.540 42.468 1.00 60.22 827 ALA A O 1
ATOM 6032 N N . SER A 1 828 ? -23.398 10.386 41.838 1.00 56.75 828 SER A N 1
ATOM 6033 C CA . SER A 1 828 ? -22.270 9.936 42.667 1.00 56.75 828 SER A CA 1
ATOM 6034 C C . SER A 1 828 ? -21.023 9.556 41.855 1.00 56.75 828 SER A C 1
ATOM 6036 O O . SER A 1 828 ? -20.049 9.053 42.417 1.00 56.75 828 SER A O 1
ATOM 6038 N N . SER A 1 829 ? -21.023 9.792 40.536 1.00 61.91 829 SER A N 1
ATOM 6039 C CA . SER A 1 829 ? -19.915 9.409 39.658 1.00 61.91 829 SER A CA 1
ATOM 6040 C C . SER A 1 829 ? -18.822 10.467 39.549 1.00 61.91 829 SER A C 1
ATOM 6042 O O . SER A 1 829 ? -19.064 11.595 39.135 1.00 61.91 829 SER A O 1
ATOM 6044 N N . GLY A 1 830 ? -17.583 10.068 39.845 1.00 67.00 830 GLY A N 1
ATOM 6045 C CA . GLY A 1 830 ? -16.385 10.789 39.428 1.00 67.00 830 GLY A CA 1
ATOM 6046 C C . GLY A 1 830 ? -15.923 10.335 38.042 1.00 67.00 830 GLY A C 1
ATOM 6047 O O . GLY A 1 830 ? -16.247 9.237 37.587 1.00 67.00 830 GLY A O 1
ATOM 6048 N N . ARG A 1 831 ? -15.078 11.143 37.390 1.00 75.38 831 ARG A N 1
ATOM 6049 C CA . ARG A 1 831 ? -14.523 10.823 36.062 1.00 75.38 831 ARG A CA 1
ATOM 6050 C C . ARG A 1 831 ? -13.615 9.580 36.019 1.00 75.38 831 ARG A C 1
ATOM 6052 O O . ARG A 1 831 ? -13.260 9.144 34.936 1.00 75.38 831 ARG A O 1
ATOM 6059 N N . ARG A 1 832 ? -13.268 8.973 37.159 1.00 77.69 832 ARG A N 1
ATOM 6060 C CA . ARG A 1 832 ? -12.432 7.756 37.243 1.00 77.69 832 ARG A CA 1
ATOM 6061 C C . ARG A 1 832 ? -13.215 6.446 37.438 1.00 77.69 832 ARG A C 1
ATOM 6063 O O . ARG A 1 832 ? -12.627 5.446 37.827 1.00 77.69 832 ARG A O 1
ATOM 6070 N N . ASN A 1 833 ? -14.527 6.429 37.195 1.00 80.50 833 ASN A N 1
ATOM 6071 C CA . ASN A 1 833 ? -15.346 5.226 37.427 1.00 80.50 833 ASN A CA 1
ATOM 6072 C C . ASN A 1 833 ? -15.483 4.312 36.202 1.00 80.50 833 ASN A C 1
ATOM 6074 O O . ASN A 1 833 ? -15.396 3.087 36.328 1.00 80.50 833 ASN A O 1
ATOM 6078 N N . LEU A 1 834 ? -15.748 4.916 35.044 1.00 89.06 834 LEU A N 1
ATOM 6079 C CA . LEU A 1 834 ? -15.903 4.259 33.751 1.00 89.06 834 LEU A CA 1
ATOM 6080 C C . LEU A 1 834 ? -15.660 5.298 32.656 1.00 89.06 834 LEU A C 1
ATOM 6082 O O . LEU A 1 834 ? -16.310 6.346 32.644 1.00 89.06 834 LEU A O 1
ATOM 6086 N N . GLU A 1 835 ? -14.774 4.977 31.725 1.00 93.06 835 GLU A N 1
ATOM 6087 C CA . GLU A 1 835 ? -14.605 5.696 30.467 1.00 93.06 835 GLU A CA 1
ATOM 6088 C C . GLU A 1 835 ? -14.675 4.704 29.303 1.00 93.06 835 GLU A C 1
ATOM 6090 O O . GLU A 1 835 ? -14.070 3.635 29.341 1.00 93.06 835 GLU A O 1
ATOM 6095 N N . ILE A 1 836 ? -15.434 5.048 28.267 1.00 96.06 836 ILE A N 1
ATOM 6096 C CA . ILE A 1 836 ? -15.531 4.272 27.031 1.00 96.06 836 ILE A CA 1
ATOM 6097 C C . ILE A 1 836 ? -14.899 5.094 25.917 1.00 96.06 836 ILE A C 1
ATOM 6099 O O . ILE A 1 836 ? -15.361 6.193 25.623 1.00 96.06 836 ILE A O 1
ATOM 6103 N N . THR A 1 837 ? -13.850 4.562 25.297 1.00 97.00 837 THR A N 1
ATOM 6104 C CA . THR A 1 837 ? -13.204 5.170 24.132 1.00 97.00 837 THR A CA 1
ATOM 6105 C C . THR A 1 837 ? -13.507 4.354 22.883 1.00 97.00 837 THR A C 1
ATOM 6107 O O . THR A 1 837 ? -13.103 3.196 22.778 1.00 97.00 837 THR A O 1
ATOM 6110 N N . PHE A 1 838 ? -14.172 4.965 21.908 1.00 97.50 838 PHE A N 1
ATOM 6111 C CA . PHE A 1 838 ? -14.444 4.353 20.609 1.00 97.50 838 PHE A CA 1
ATOM 6112 C C . PHE A 1 838 ? -13.204 4.480 19.720 1.00 97.50 838 PHE A C 1
ATOM 6114 O O . PHE A 1 838 ? -12.936 5.541 19.171 1.00 97.50 838 PHE A O 1
ATOM 6121 N N . LEU A 1 839 ? -12.407 3.423 19.581 1.00 96.38 839 LEU A N 1
ATOM 6122 C CA . LEU A 1 839 ? -11.192 3.432 18.752 1.00 96.38 839 LEU A CA 1
ATOM 6123 C C . LEU A 1 839 ? -11.530 3.431 17.255 1.00 96.38 839 LEU A C 1
ATOM 6125 O O . LEU A 1 839 ? -10.804 4.010 16.443 1.00 96.38 839 LEU A O 1
ATOM 6129 N N . GLY A 1 840 ? -12.657 2.821 16.899 1.00 94.94 840 GLY A N 1
ATOM 6130 C CA . GLY A 1 840 ? -13.221 2.848 15.561 1.00 94.94 840 GLY A CA 1
ATOM 6131 C C . GLY A 1 840 ? -14.721 2.605 15.577 1.00 94.94 840 GLY A C 1
ATOM 6132 O O . GLY A 1 840 ? -15.253 1.999 16.507 1.00 94.94 840 GLY A O 1
ATOM 6133 N N . THR A 1 841 ? -15.401 3.132 14.563 1.00 95.12 841 THR A N 1
ATOM 6134 C CA . THR A 1 841 ? -16.868 3.260 14.541 1.00 95.12 841 THR A CA 1
ATOM 6135 C C . THR A 1 841 ? -17.513 2.836 13.225 1.00 95.12 841 THR A C 1
ATOM 6137 O O . THR A 1 841 ? -18.696 3.093 13.009 1.00 95.12 841 THR A O 1
ATOM 6140 N N . GLY A 1 842 ? -16.743 2.244 12.317 1.00 91.75 842 GLY A N 1
ATOM 6141 C CA . GLY A 1 842 ? -17.195 1.836 10.996 1.00 91.75 842 GLY A CA 1
ATOM 6142 C C . GLY A 1 842 ? -17.271 0.320 10.824 1.00 91.75 842 GLY A C 1
ATOM 6143 O O . GLY A 1 842 ? -16.528 -0.431 11.454 1.00 91.75 842 GLY A O 1
ATOM 6144 N N . ALA A 1 843 ? -18.140 -0.101 9.912 1.00 89.81 843 ALA A N 1
ATOM 6145 C CA . ALA A 1 843 ? -18.348 -1.493 9.523 1.00 89.81 843 ALA A CA 1
ATOM 6146 C C . ALA A 1 843 ? -17.469 -1.905 8.327 1.00 89.81 843 ALA A C 1
ATOM 6148 O O . ALA A 1 843 ? -17.189 -1.084 7.442 1.00 89.81 843 ALA A O 1
ATOM 6149 N N . ALA A 1 844 ? -17.097 -3.181 8.253 1.00 85.06 844 ALA A N 1
ATOM 6150 C CA . ALA A 1 844 ? -16.440 -3.867 7.140 1.00 85.06 844 ALA A CA 1
ATOM 6151 C C . ALA A 1 844 ? -15.102 -3.268 6.658 1.00 85.06 844 ALA A C 1
ATOM 6153 O O . ALA A 1 844 ? -14.027 -3.726 7.038 1.00 85.06 844 ALA A O 1
ATOM 6154 N N . ILE A 1 845 ? -15.144 -2.284 5.756 1.00 79.56 845 ILE A N 1
ATOM 6155 C CA . ILE A 1 845 ? -13.956 -1.729 5.089 1.00 79.56 845 ILE A CA 1
ATOM 6156 C C . ILE A 1 845 ? -13.675 -0.331 5.642 1.00 79.56 845 ILE A C 1
ATOM 6158 O O . ILE A 1 845 ? -14.541 0.529 5.491 1.00 79.56 845 ILE A O 1
ATOM 6162 N N . PRO A 1 846 ? -12.472 -0.059 6.190 1.00 77.25 846 PRO A N 1
ATOM 6163 C CA . PRO A 1 846 ? -12.124 1.261 6.699 1.00 77.25 846 PRO A CA 1
ATOM 6164 C C . PRO A 1 846 ? -12.153 2.338 5.602 1.00 77.25 846 PRO A C 1
ATOM 6166 O O . PRO A 1 846 ? -11.719 2.129 4.466 1.00 77.25 846 PRO A O 1
ATOM 6169 N N . SER A 1 847 ? -12.608 3.527 5.978 1.00 85.31 847 SER A N 1
ATOM 6170 C CA . SER A 1 847 ? -12.749 4.722 5.149 1.00 85.31 847 SER A CA 1
ATOM 6171 C C . SER A 1 847 ? -11.742 5.785 5.569 1.00 85.31 847 SER A C 1
ATOM 6173 O O . SER A 1 847 ? -11.063 5.670 6.594 1.00 85.31 847 SER A O 1
ATOM 6175 N N . LYS A 1 848 ? -11.665 6.881 4.803 1.00 84.62 848 LYS A N 1
ATOM 6176 C CA . LYS A 1 848 ? -10.824 8.026 5.185 1.00 84.62 848 LYS A CA 1
ATOM 6177 C C . LYS A 1 848 ? -11.214 8.636 6.544 1.00 84.62 848 LYS A C 1
ATOM 6179 O O . LYS A 1 848 ? -10.365 9.227 7.203 1.00 84.62 848 LYS A O 1
ATOM 6184 N N . TYR A 1 849 ? -12.457 8.440 6.998 1.00 86.56 849 TYR A N 1
ATOM 6185 C CA . TYR A 1 849 ? -12.997 9.078 8.204 1.00 86.56 849 TYR A CA 1
ATOM 6186 C C . TYR A 1 849 ? -13.153 8.148 9.396 1.00 86.56 849 TYR A C 1
ATOM 6188 O O . TYR A 1 849 ? -12.726 8.507 10.488 1.00 86.56 849 TYR A O 1
ATOM 6196 N N . ARG A 1 850 ? -13.701 6.949 9.188 1.00 90.50 850 ARG A N 1
ATOM 6197 C CA . ARG A 1 850 ? -13.972 5.984 10.259 1.00 90.50 850 ARG A CA 1
ATOM 6198 C C . ARG A 1 850 ? -13.060 4.773 10.138 1.00 90.50 850 ARG A C 1
ATOM 6200 O O . ARG A 1 850 ? -12.840 4.251 9.045 1.00 90.50 850 ARG A O 1
ATOM 6207 N N . ASN A 1 851 ? -12.504 4.350 11.263 1.00 93.00 851 ASN A N 1
ATOM 6208 C CA . ASN A 1 851 ? -11.808 3.083 11.389 1.00 93.00 851 ASN A CA 1
ATOM 6209 C C . ASN A 1 851 ? -12.815 1.951 11.578 1.00 93.00 851 ASN A C 1
ATOM 6211 O O . ASN A 1 851 ? -13.950 2.199 11.983 1.00 93.00 851 ASN A O 1
ATOM 6215 N N . VAL A 1 852 ? -12.376 0.715 11.351 1.00 93.25 852 VAL A N 1
ATOM 6216 C CA . VAL A 1 852 ? -13.161 -0.461 11.747 1.00 93.25 852 VAL A CA 1
ATOM 6217 C C . VAL A 1 852 ? -13.287 -0.568 13.265 1.00 93.25 852 VAL A C 1
ATOM 6219 O O . VAL A 1 852 ? -12.489 0.009 14.008 1.00 93.25 852 VAL A O 1
ATOM 6222 N N . THR A 1 853 ? -14.316 -1.278 13.706 1.00 94.56 853 THR A N 1
ATOM 6223 C CA . THR A 1 853 ? -14.794 -1.266 15.087 1.00 94.56 853 THR A CA 1
ATOM 6224 C C . THR A 1 853 ? -13.772 -1.763 16.104 1.00 94.56 853 THR A C 1
ATOM 6226 O O . THR A 1 853 ? -13.099 -2.779 15.944 1.00 94.56 853 THR A O 1
ATOM 6229 N N . GLY A 1 854 ? -13.679 -1.022 17.201 1.00 96.56 854 GLY A N 1
ATOM 6230 C CA . GLY A 1 854 ? -12.909 -1.386 18.380 1.00 96.56 854 GLY A CA 1
ATOM 6231 C C . GLY A 1 854 ? -13.213 -0.398 19.491 1.00 96.56 854 GLY A C 1
ATOM 6232 O O . GLY A 1 854 ? -13.281 0.809 19.247 1.00 96.56 854 GLY A O 1
ATOM 6233 N N . THR A 1 855 ? -13.428 -0.891 20.705 1.00 97.94 855 THR A N 1
ATOM 6234 C CA . THR A 1 855 ? -13.832 -0.054 21.839 1.00 97.94 855 THR A CA 1
ATOM 6235 C C . THR A 1 855 ? -13.013 -0.401 23.072 1.00 97.94 855 THR A C 1
ATOM 6237 O O . THR A 1 855 ? -12.903 -1.558 23.460 1.00 97.94 855 THR A O 1
ATOM 6240 N N . LEU A 1 856 ? -12.445 0.609 23.719 1.00 97.69 856 LEU A N 1
ATOM 6241 C CA . LEU A 1 856 ? -11.765 0.471 24.999 1.00 97.69 856 LEU A CA 1
ATOM 6242 C C . LEU A 1 856 ? -12.732 0.839 26.124 1.00 97.69 856 LEU A C 1
ATOM 6244 O O . LEU A 1 856 ? -13.241 1.956 26.162 1.00 97.69 856 LEU A O 1
ATOM 6248 N N . VAL A 1 857 ? -12.932 -0.081 27.060 1.00 96.50 857 VAL A N 1
ATOM 6249 C CA . VAL A 1 857 ? -13.640 0.145 28.320 1.00 96.50 857 VAL A CA 1
ATOM 6250 C C . VAL A 1 857 ? -12.605 0.243 29.432 1.00 96.50 857 VAL A C 1
ATOM 6252 O O . VAL A 1 857 ? -11.929 -0.732 29.764 1.00 96.50 857 VAL A O 1
ATOM 6255 N N . ASP A 1 858 ? -12.477 1.431 30.004 1.00 93.94 858 ASP A N 1
ATOM 6256 C CA . ASP A 1 858 ? -11.521 1.746 31.050 1.00 93.94 858 ASP A CA 1
ATOM 6257 C C . ASP A 1 858 ? -12.228 1.896 32.402 1.00 93.94 858 ASP A C 1
ATOM 6259 O O . ASP A 1 858 ? -13.040 2.800 32.605 1.00 93.94 858 ASP A O 1
ATOM 6263 N N . LEU A 1 859 ? -11.913 0.996 33.336 1.00 91.12 859 LEU A N 1
ATOM 6264 C CA . LEU A 1 859 ? -12.379 1.034 34.725 1.00 91.12 859 LEU A CA 1
ATOM 6265 C C . LEU A 1 859 ? -11.285 1.560 35.669 1.00 91.12 859 LEU A C 1
ATOM 6267 O O . LEU A 1 859 ? -11.361 1.365 36.883 1.00 91.12 859 LEU A O 1
ATOM 6271 N N . PHE A 1 860 ? -10.266 2.209 35.099 1.00 87.06 860 PHE A N 1
ATOM 6272 C CA . PHE A 1 860 ? -9.129 2.838 35.756 1.00 87.06 860 PHE A CA 1
ATOM 6273 C C . PHE A 1 860 ? -8.405 1.874 36.695 1.00 87.06 860 PHE A C 1
ATOM 6275 O O . PHE A 1 860 ? -7.632 1.022 36.243 1.00 87.06 860 PHE A O 1
ATOM 6282 N N . ASP A 1 861 ? -8.680 2.002 37.990 1.00 82.94 861 ASP A N 1
ATOM 6283 C CA . ASP A 1 861 ? -8.027 1.265 39.065 1.00 82.94 861 ASP A CA 1
ATOM 6284 C C . ASP A 1 861 ? -8.409 -0.231 39.036 1.00 82.94 861 ASP A C 1
ATOM 6286 O O . ASP A 1 861 ? -7.650 -1.078 39.503 1.00 82.94 861 ASP A O 1
ATOM 6290 N N . HIS A 1 862 ? -9.528 -0.578 38.387 1.00 85.50 862 HIS A N 1
ATOM 6291 C CA . HIS A 1 862 ? -9.982 -1.958 38.171 1.00 85.50 862 HIS A CA 1
ATOM 6292 C C . HIS A 1 862 ? -9.511 -2.567 36.834 1.00 85.50 862 HIS A C 1
ATOM 6294 O O . HIS A 1 862 ? -9.867 -3.694 36.486 1.00 85.50 862 HIS A O 1
ATOM 6300 N N . GLY A 1 863 ? -8.672 -1.852 36.079 1.00 89.00 863 GLY A N 1
ATOM 6301 C CA . GLY A 1 863 ? -8.126 -2.307 34.800 1.00 89.00 863 GLY A CA 1
ATOM 6302 C C . GLY A 1 863 ? -8.974 -1.922 33.587 1.00 89.00 863 GLY A C 1
ATOM 6303 O O . GLY A 1 863 ? -9.882 -1.097 33.669 1.00 89.00 863 GLY A O 1
ATOM 6304 N N . ALA A 1 864 ? -8.624 -2.493 32.434 1.00 93.50 864 ALA A N 1
ATOM 6305 C CA . ALA A 1 864 ? -9.265 -2.197 31.155 1.00 93.50 864 ALA A CA 1
ATOM 6306 C C . ALA A 1 864 ? -9.662 -3.466 30.391 1.00 93.50 864 ALA A C 1
ATOM 6308 O O . ALA A 1 864 ? -9.028 -4.520 30.530 1.00 93.50 864 ALA A O 1
ATOM 6309 N N . LEU A 1 865 ? -10.680 -3.321 29.545 1.00 93.88 865 LEU A N 1
ATOM 6310 C CA . LEU A 1 865 ? -11.221 -4.331 28.641 1.00 93.88 865 LEU A CA 1
ATOM 6311 C C . LEU A 1 865 ? -11.290 -3.747 27.224 1.00 93.88 865 LEU A C 1
ATOM 6313 O O . LEU A 1 865 ? -11.814 -2.653 27.035 1.00 93.88 865 LEU A O 1
ATOM 6317 N N . LEU A 1 866 ? -10.808 -4.485 26.225 1.00 96.56 866 LEU A N 1
ATOM 6318 C CA . LEU A 1 866 ? -11.120 -4.189 24.823 1.00 96.56 866 LEU A CA 1
ATOM 6319 C C . LEU A 1 866 ? -12.366 -4.971 24.402 1.00 96.56 866 LEU A C 1
ATOM 6321 O O . LEU A 1 866 ? -12.437 -6.175 24.636 1.00 96.56 866 LEU A O 1
ATOM 6325 N N . VAL A 1 867 ? -13.330 -4.284 23.800 1.00 96.56 867 VAL A N 1
ATOM 6326 C CA . VAL A 1 867 ? -14.563 -4.825 23.219 1.00 96.56 867 VAL A CA 1
ATOM 6327 C C . VAL A 1 867 ? -14.446 -4.651 21.712 1.00 96.56 867 VAL A C 1
ATOM 6329 O O . VAL A 1 867 ? -14.518 -3.530 21.205 1.00 96.56 867 VAL A O 1
ATOM 6332 N N . ASP A 1 868 ? -14.219 -5.766 21.028 1.00 96.44 868 ASP A N 1
ATOM 6333 C CA . ASP A 1 868 ? -13.705 -5.836 19.666 1.00 96.44 868 ASP A CA 1
ATOM 6334 C C . ASP A 1 868 ? -12.367 -5.098 19.481 1.00 96.44 868 ASP A C 1
ATOM 6336 O O . ASP A 1 868 ? -11.947 -4.226 20.246 1.00 96.44 868 ASP A O 1
ATOM 6340 N N . CYS A 1 869 ? -11.623 -5.524 18.473 1.00 93.19 869 CYS A N 1
ATOM 6341 C CA . CYS A 1 869 ? -10.281 -5.056 18.177 1.00 93.19 869 CYS A CA 1
ATOM 6342 C C . CYS A 1 869 ? -10.010 -5.168 16.672 1.00 93.19 869 CYS A C 1
ATOM 6344 O O . CYS A 1 869 ? -9.156 -5.942 16.230 1.00 93.19 869 CYS A O 1
ATOM 6346 N N . GLY A 1 870 ? -10.752 -4.404 15.873 1.00 92.94 870 GLY A N 1
ATOM 6347 C CA . GLY A 1 870 ? -10.533 -4.277 14.438 1.00 92.94 870 GLY A CA 1
ATOM 6348 C C . GLY A 1 870 ? -9.161 -3.701 14.077 1.00 92.94 870 GLY A C 1
ATOM 6349 O O . GLY A 1 870 ? -8.442 -3.151 14.920 1.00 92.94 870 GLY A O 1
ATOM 6350 N N . GLU A 1 871 ? -8.798 -3.829 12.801 1.00 90.81 871 GLU A N 1
ATOM 6351 C CA . GLU A 1 871 ? -7.567 -3.266 12.234 1.00 90.81 871 GLU A CA 1
ATOM 6352 C C . GLU A 1 871 ? -7.419 -1.769 12.569 1.00 90.81 871 GLU A C 1
ATOM 6354 O O . GLU A 1 871 ? -8.321 -0.961 12.367 1.00 90.81 871 GLU A O 1
ATOM 6359 N N . GLY A 1 872 ? -6.258 -1.375 13.071 1.00 89.88 872 GLY A N 1
ATOM 6360 C CA . GLY A 1 872 ? -5.891 -0.011 13.439 1.00 89.88 872 GLY A CA 1
ATOM 6361 C C . GLY A 1 872 ? -6.146 0.340 14.906 1.00 89.88 872 GLY A C 1
ATOM 6362 O O . GLY A 1 872 ? -5.795 1.450 15.308 1.00 89.88 872 GLY A O 1
ATOM 6363 N N . SER A 1 873 ? -6.709 -0.566 15.717 1.00 93.50 873 SER A N 1
ATOM 6364 C CA . SER A 1 873 ? -7.045 -0.297 17.127 1.00 93.50 873 SER A CA 1
ATOM 6365 C C . SER A 1 873 ? -5.825 0.099 17.966 1.00 93.50 873 SER A C 1
ATOM 6367 O O . SER A 1 873 ? -5.890 1.073 18.717 1.00 93.50 873 SER A O 1
ATOM 6369 N N . LEU A 1 874 ? -4.688 -0.593 17.802 1.00 91.94 874 LEU A N 1
ATOM 6370 C CA . LEU A 1 874 ? -3.443 -0.225 18.486 1.00 91.94 874 LEU A CA 1
ATOM 6371 C C . LEU A 1 874 ? -2.957 1.163 18.049 1.00 91.94 874 LEU A C 1
ATOM 6373 O O . LEU A 1 874 ? -2.674 2.007 18.894 1.00 91.94 874 LEU A O 1
ATOM 6377 N N . GLY A 1 875 ? -2.942 1.433 16.742 1.00 90.00 875 GLY A N 1
ATOM 6378 C CA . GLY A 1 875 ? -2.541 2.741 16.225 1.00 90.00 875 GLY A CA 1
ATOM 6379 C C . GLY A 1 875 ? -3.444 3.879 16.714 1.00 90.00 875 GLY A C 1
ATOM 6380 O O . GLY A 1 875 ? -2.970 4.984 16.949 1.00 90.00 875 GLY A O 1
ATOM 6381 N N . GLN A 1 876 ? -4.742 3.636 16.914 1.00 91.88 876 GLN A N 1
ATOM 6382 C CA . GLN A 1 876 ? -5.659 4.619 17.506 1.00 91.88 876 GLN A CA 1
ATOM 6383 C C . GLN A 1 876 ? -5.335 4.891 18.983 1.00 91.88 876 GLN A C 1
ATOM 6385 O O . GLN A 1 876 ? -5.349 6.048 19.408 1.00 91.88 876 GLN A O 1
ATOM 6390 N N . LEU A 1 877 ? -4.976 3.858 19.754 1.00 92.69 877 LEU A N 1
ATOM 6391 C CA . LEU A 1 877 ? -4.501 4.022 21.132 1.00 92.69 877 LEU A CA 1
ATOM 6392 C C . LEU A 1 877 ? -3.195 4.825 21.187 1.00 92.69 877 LEU A C 1
ATOM 6394 O O . LEU A 1 877 ? -3.094 5.753 21.987 1.00 92.69 877 LEU A O 1
ATOM 6398 N N . GLU A 1 878 ? -2.227 4.516 20.322 1.00 89.56 878 GLU A N 1
ATOM 6399 C CA . GLU A 1 878 ? -0.948 5.235 20.234 1.00 89.56 878 GLU A CA 1
ATOM 6400 C C . GLU A 1 878 ? -1.157 6.713 19.871 1.00 89.56 878 GLU A C 1
ATOM 6402 O O . GLU A 1 878 ? -0.646 7.589 20.571 1.00 89.56 878 GLU A O 1
ATOM 6407 N N . ARG A 1 879 ? -1.996 7.014 18.868 1.00 87.38 879 ARG A N 1
ATOM 6408 C CA . ARG A 1 879 ? -2.358 8.395 18.488 1.00 87.38 879 ARG A CA 1
ATOM 6409 C C . ARG A 1 879 ? -3.033 9.164 19.621 1.00 87.38 879 ARG A C 1
ATOM 6411 O O . ARG A 1 879 ? -2.832 10.371 19.758 1.00 87.38 879 ARG A O 1
ATOM 6418 N N . SER A 1 880 ? -3.871 8.487 20.405 1.00 88.75 880 SER A N 1
ATOM 6419 C CA . SER A 1 880 ? -4.694 9.113 21.444 1.00 88.75 880 SER A CA 1
ATOM 6420 C C . SER A 1 880 ? -3.952 9.306 22.771 1.00 88.75 880 SER A C 1
ATOM 6422 O O . SER A 1 880 ? -4.157 10.310 23.453 1.00 88.75 880 SER A O 1
ATOM 6424 N N . LEU A 1 881 ? -3.100 8.354 23.162 1.00 88.19 881 LEU A N 1
ATOM 6425 C CA . LEU A 1 881 ? -2.442 8.331 24.473 1.00 88.19 881 LEU A CA 1
ATOM 6426 C C . LEU A 1 881 ? -0.962 8.721 24.403 1.00 88.19 881 LEU A C 1
ATOM 6428 O O . LEU A 1 881 ? -0.459 9.353 25.338 1.00 88.19 881 LEU A O 1
ATOM 6432 N N . GLY A 1 882 ? -0.294 8.406 23.293 1.00 85.56 882 GLY A N 1
ATOM 6433 C CA . GLY A 1 882 ? 1.162 8.389 23.169 1.00 85.56 882 GLY A CA 1
ATOM 6434 C C . GLY A 1 882 ? 1.745 7.032 23.572 1.00 85.56 882 GLY A C 1
ATOM 6435 O O . GLY A 1 882 ? 1.075 6.222 24.213 1.00 85.56 882 GLY A O 1
ATOM 6436 N N . GLU A 1 883 ? 3.001 6.785 23.204 1.00 82.00 883 GLU A N 1
ATOM 6437 C CA . GLU A 1 883 ? 3.667 5.481 23.346 1.00 82.00 883 GLU A CA 1
ATOM 6438 C C . GLU A 1 883 ? 3.721 4.984 24.801 1.00 82.00 883 GLU A C 1
ATOM 6440 O O . GLU A 1 883 ? 3.259 3.885 25.102 1.00 82.00 883 GLU A O 1
ATOM 6445 N N . GLU A 1 884 ? 4.206 5.811 25.732 1.00 85.81 884 GLU A N 1
ATOM 6446 C CA . GLU A 1 884 ? 4.386 5.414 27.135 1.00 85.81 884 GLU A CA 1
ATOM 6447 C C . GLU A 1 884 ? 3.051 5.135 27.844 1.00 85.81 884 GLU A C 1
ATOM 6449 O O . GLU A 1 884 ? 2.889 4.116 28.523 1.00 85.81 884 GLU A O 1
ATOM 6454 N N . ALA A 1 885 ? 2.062 6.012 27.652 1.00 89.31 885 ALA A N 1
ATOM 6455 C CA . ALA A 1 885 ? 0.735 5.849 28.237 1.00 89.31 885 ALA A CA 1
ATOM 6456 C C . ALA A 1 885 ? -0.029 4.673 27.604 1.00 89.31 885 ALA A C 1
ATOM 6458 O O . ALA A 1 885 ? -0.747 3.959 28.307 1.00 89.31 885 ALA A O 1
ATOM 6459 N N . CYS A 1 886 ? 0.158 4.427 26.302 1.00 92.06 886 CYS A N 1
ATOM 6460 C CA . CYS A 1 886 ? -0.359 3.236 25.636 1.00 92.06 886 CYS A CA 1
ATOM 6461 C C . CYS A 1 886 ? 0.277 1.966 26.221 1.00 92.06 886 CYS A C 1
ATOM 6463 O O . CYS A 1 886 ? -0.447 1.059 26.628 1.00 92.06 886 CYS A O 1
ATOM 6465 N N . ALA A 1 887 ? 1.603 1.921 26.383 1.00 90.56 887 ALA A N 1
ATOM 6466 C CA . ALA A 1 887 ? 2.293 0.795 27.013 1.00 90.56 887 ALA A CA 1
ATOM 6467 C C . ALA A 1 887 ? 1.805 0.549 28.453 1.00 90.56 887 ALA A C 1
ATOM 6469 O O . ALA A 1 887 ? 1.558 -0.596 28.838 1.00 90.56 887 ALA A O 1
ATOM 6470 N N . ALA A 1 888 ? 1.594 1.608 29.243 1.00 91.12 888 ALA A N 1
ATOM 6471 C CA . ALA A 1 888 ? 1.007 1.508 30.580 1.00 91.12 888 ALA A CA 1
ATOM 6472 C C . ALA A 1 888 ? -0.423 0.938 30.553 1.00 91.12 888 ALA A C 1
ATOM 6474 O O . ALA A 1 888 ? -0.763 0.082 31.373 1.00 91.12 888 ALA A O 1
ATOM 6475 N N . LEU A 1 889 ? -1.246 1.355 29.584 1.00 92.81 889 LEU A N 1
ATOM 6476 C CA . LEU A 1 889 ? -2.587 0.812 29.374 1.00 92.81 889 LEU A CA 1
ATOM 6477 C C . LEU A 1 889 ? -2.557 -0.674 28.993 1.00 92.81 889 LEU A C 1
ATOM 6479 O O . LEU A 1 889 ? -3.310 -1.466 29.555 1.00 92.81 889 LEU A O 1
ATOM 6483 N N . LEU A 1 890 ? -1.662 -1.075 28.090 1.00 92.19 890 LEU A N 1
ATOM 6484 C CA . LEU A 1 890 ? -1.522 -2.469 27.665 1.00 92.19 890 LEU A CA 1
ATOM 6485 C C . LEU A 1 890 ? -1.078 -3.383 28.817 1.00 92.19 890 LEU A C 1
ATOM 6487 O O . LEU A 1 890 ? -1.556 -4.514 28.922 1.00 92.19 890 LEU A O 1
ATOM 6491 N N . ARG A 1 891 ? -0.216 -2.897 29.721 1.00 89.56 891 ARG A N 1
ATOM 6492 C CA . ARG A 1 891 ? 0.204 -3.643 30.923 1.00 89.56 891 ARG A CA 1
ATOM 6493 C C . ARG A 1 891 ? -0.971 -3.949 31.855 1.00 89.56 891 ARG A C 1
ATOM 6495 O O . ARG A 1 891 ? -1.072 -5.074 32.337 1.00 89.56 891 ARG A O 1
ATOM 6502 N N . ARG A 1 892 ? -1.876 -2.986 32.068 1.00 90.06 892 ARG A N 1
ATOM 6503 C CA . ARG A 1 892 ? -3.070 -3.145 32.929 1.00 90.06 892 ARG A CA 1
ATOM 6504 C C . ARG A 1 892 ? -4.294 -3.735 32.219 1.00 90.06 892 ARG A C 1
ATOM 6506 O O . ARG A 1 892 ? -5.335 -3.902 32.855 1.00 90.06 892 ARG A O 1
ATOM 6513 N N . LEU A 1 893 ? -4.202 -4.008 30.916 1.00 91.94 893 LEU A N 1
ATOM 6514 C CA . LEU A 1 893 ? -5.279 -4.630 30.150 1.00 91.94 893 LEU A CA 1
ATOM 6515 C C . LEU A 1 893 ? -5.557 -6.029 30.718 1.00 91.94 893 LEU A C 1
ATOM 6517 O O . LEU A 1 893 ? -4.661 -6.876 30.760 1.00 91.94 893 LEU A O 1
ATOM 6521 N N . ARG A 1 894 ? -6.794 -6.248 31.172 1.00 89.62 894 ARG A N 1
ATOM 6522 C CA . ARG A 1 894 ? -7.232 -7.478 31.850 1.00 89.62 894 ARG A CA 1
ATOM 6523 C C . ARG A 1 894 ? -7.838 -8.477 30.878 1.00 89.62 894 ARG A C 1
ATOM 6525 O O . ARG A 1 894 ? -7.618 -9.681 31.014 1.00 89.62 894 ARG A O 1
ATOM 6532 N N . ALA A 1 895 ? -8.568 -7.981 29.881 1.00 90.31 895 ALA A N 1
ATOM 6533 C CA . ALA A 1 895 ? -9.208 -8.832 28.897 1.00 90.31 895 ALA A CA 1
ATOM 6534 C C . ALA A 1 895 ? -9.376 -8.176 27.522 1.00 90.31 895 ALA A C 1
ATOM 6536 O O . ALA A 1 895 ? -9.382 -6.951 27.383 1.00 90.31 895 ALA A O 1
ATOM 6537 N N . VAL A 1 896 ? -9.550 -9.026 26.511 1.00 92.88 896 VAL A N 1
ATOM 6538 C CA . VAL A 1 896 ? -10.088 -8.665 25.196 1.00 92.88 896 VAL A CA 1
ATOM 6539 C C . VAL A 1 896 ? -11.296 -9.550 24.931 1.00 92.88 896 VAL A C 1
ATOM 6541 O O . VAL A 1 896 ? -11.198 -10.773 25.016 1.00 92.88 896 VAL A O 1
ATOM 6544 N N . TRP A 1 897 ? -12.428 -8.941 24.622 1.00 93.25 897 TRP A N 1
ATOM 6545 C CA . TRP A 1 897 ? -13.662 -9.613 24.258 1.00 93.25 897 TRP A CA 1
ATOM 6546 C C . TRP A 1 897 ? -13.950 -9.364 22.779 1.00 93.25 897 TRP A C 1
ATOM 6548 O O . TRP A 1 897 ? -13.935 -8.219 22.344 1.00 93.25 897 TRP A O 1
ATOM 6558 N N . ILE A 1 898 ? -14.183 -10.431 22.019 1.00 93.62 898 ILE A N 1
ATOM 6559 C CA . ILE A 1 898 ? -14.489 -10.397 20.587 1.00 93.62 898 ILE A CA 1
ATOM 6560 C C . ILE A 1 898 ? -15.919 -10.900 20.381 1.00 93.62 898 ILE A C 1
ATOM 6562 O O . ILE A 1 898 ? -16.254 -12.005 20.817 1.00 93.62 898 ILE A O 1
ATOM 6566 N N . SER A 1 899 ? -16.736 -10.111 19.691 1.00 92.75 899 SER A N 1
ATOM 6567 C CA . SER A 1 899 ? -18.151 -10.374 19.434 1.00 92.75 899 SER A CA 1
ATOM 6568 C C . SER A 1 899 ? -18.365 -11.566 18.503 1.00 92.75 899 SER A C 1
ATOM 6570 O O . SER A 1 899 ? -19.171 -12.447 18.809 1.00 92.75 899 SER A O 1
ATOM 6572 N N . HIS A 1 900 ? -17.645 -11.618 17.378 1.00 91.19 900 HIS A N 1
ATOM 6573 C CA . HIS A 1 900 ? -17.792 -12.656 16.355 1.00 91.19 900 HIS A CA 1
ATOM 6574 C C . HIS A 1 900 ? -16.561 -12.762 15.420 1.00 91.19 900 HIS A C 1
ATOM 6576 O O . HIS A 1 900 ? -15.502 -12.201 15.684 1.00 91.19 900 HIS A O 1
ATOM 6582 N N . VAL A 1 901 ? -16.656 -13.569 14.355 1.00 89.44 901 VAL A N 1
ATOM 6583 C CA . VAL A 1 901 ? -15.511 -13.983 13.513 1.00 89.44 901 VAL A CA 1
ATOM 6584 C C . VAL A 1 901 ? -15.146 -13.007 12.380 1.00 89.44 901 VAL A C 1
ATOM 6586 O O . VAL A 1 901 ? -14.121 -13.213 11.725 1.00 89.44 901 VAL A O 1
ATOM 6589 N N . HIS A 1 902 ? -15.947 -11.975 12.098 1.00 89.94 902 HIS A N 1
ATOM 6590 C CA . HIS A 1 902 ? -15.663 -11.077 10.973 1.00 89.94 902 HIS A CA 1
ATOM 6591 C C . HIS A 1 902 ? -14.416 -10.216 11.218 1.00 89.94 902 HIS A C 1
ATOM 6593 O O . HIS A 1 902 ? -14.095 -9.836 12.344 1.00 89.94 902 HIS A O 1
ATOM 6599 N N . ALA A 1 903 ? -13.655 -9.985 10.146 1.00 88.94 903 ALA A N 1
ATOM 6600 C CA . ALA A 1 903 ? -12.291 -9.458 10.203 1.00 88.94 903 ALA A CA 1
ATOM 6601 C C . ALA A 1 903 ? -12.201 -8.052 10.828 1.00 88.94 903 ALA A C 1
ATOM 6603 O O . ALA A 1 903 ? -11.245 -7.738 11.541 1.00 88.94 903 ALA A O 1
ATOM 6604 N N . ASP A 1 904 ? -13.215 -7.229 10.604 1.00 90.44 904 ASP A N 1
ATOM 6605 C CA . ASP A 1 904 ? -13.365 -5.874 11.121 1.00 90.44 904 ASP A CA 1
ATOM 6606 C C . ASP A 1 904 ? -13.502 -5.785 12.648 1.00 90.44 904 ASP A C 1
ATOM 6608 O O . ASP A 1 904 ? -13.325 -4.697 13.187 1.00 90.44 904 ASP A O 1
ATOM 6612 N N . HIS A 1 905 ? -13.680 -6.910 13.353 1.00 92.88 905 HIS A N 1
ATOM 6613 C CA . HIS A 1 905 ? -13.798 -6.954 14.817 1.00 92.88 905 HIS A CA 1
ATOM 6614 C C . HIS A 1 905 ? -12.584 -7.545 15.538 1.00 92.88 905 HIS A C 1
ATOM 6616 O O . HIS A 1 905 ? -12.523 -7.464 16.761 1.00 92.88 905 HIS A O 1
ATOM 6622 N N . HIS A 1 906 ? -11.612 -8.163 14.854 1.00 91.19 906 HIS A N 1
ATOM 6623 C CA . HIS A 1 906 ? -10.516 -8.855 15.565 1.00 91.19 906 HIS A CA 1
ATOM 6624 C C . HIS A 1 906 ? -9.137 -8.808 14.912 1.00 91.19 906 HIS A C 1
ATOM 6626 O O . HIS A 1 906 ? -8.163 -9.175 15.569 1.00 91.19 906 HIS A O 1
ATOM 6632 N N . VAL A 1 907 ? -8.998 -8.337 13.669 1.00 89.19 907 VAL A N 1
ATOM 6633 C CA . VAL A 1 907 ? -7.699 -8.356 12.967 1.00 89.19 907 VAL A CA 1
ATOM 6634 C C . VAL A 1 907 ? -6.605 -7.557 13.694 1.00 89.19 907 VAL A C 1
ATOM 6636 O O . VAL A 1 907 ? -5.437 -7.943 13.639 1.00 89.19 907 VAL A O 1
ATOM 6639 N N . GLY A 1 908 ? -6.959 -6.510 14.446 1.00 90.12 908 GLY A N 1
ATOM 6640 C CA . GLY A 1 908 ? -6.013 -5.725 15.248 1.00 90.12 908 GLY A CA 1
ATOM 6641 C C . GLY A 1 908 ? -5.521 -6.425 16.524 1.00 90.12 908 GLY A C 1
ATOM 6642 O O . GLY A 1 908 ? -4.557 -5.971 17.145 1.00 90.12 908 GLY A O 1
ATOM 6643 N N . LEU A 1 909 ? -6.135 -7.546 16.929 1.00 89.06 909 LEU A N 1
ATOM 6644 C CA . LEU A 1 909 ? -5.776 -8.277 18.152 1.00 89.06 909 LEU A CA 1
ATOM 6645 C C . LEU A 1 909 ? -4.300 -8.694 18.156 1.00 89.06 909 LEU A C 1
ATOM 6647 O O . LEU A 1 909 ? -3.630 -8.598 19.182 1.00 89.06 909 LEU A O 1
ATOM 6651 N N . LEU A 1 910 ? -3.775 -9.123 17.006 1.00 82.75 910 LEU A N 1
ATOM 6652 C CA . LEU A 1 910 ? -2.385 -9.561 16.875 1.00 82.75 910 LEU A CA 1
ATOM 6653 C C . LEU A 1 910 ? -1.389 -8.451 17.254 1.00 82.75 910 LEU A C 1
ATOM 6655 O O . LEU A 1 910 ? -0.412 -8.701 17.971 1.00 82.75 910 LEU A O 1
ATOM 6659 N N . SER A 1 911 ? -1.649 -7.227 16.799 1.00 86.88 911 SER A N 1
ATOM 6660 C CA . SER A 1 911 ? -0.825 -6.062 17.112 1.00 86.88 911 SER A CA 1
ATOM 6661 C C . SER A 1 911 ? -0.885 -5.724 18.596 1.00 86.88 911 SER A C 1
ATOM 6663 O O . SER A 1 911 ? 0.159 -5.542 19.219 1.00 86.88 911 SER A O 1
ATOM 6665 N N . VAL A 1 912 ? -2.080 -5.736 19.196 1.00 90.12 912 VAL A N 1
ATOM 6666 C CA . VAL A 1 912 ? -2.267 -5.489 20.636 1.00 90.12 912 VAL A CA 1
ATOM 6667 C C . VAL A 1 912 ? -1.523 -6.521 21.488 1.00 90.12 912 VAL A C 1
ATOM 6669 O O . VAL A 1 912 ? -0.831 -6.147 22.436 1.00 90.12 912 VAL A O 1
ATOM 6672 N N . LEU A 1 913 ? -1.612 -7.811 21.148 1.00 86.69 913 LEU A N 1
ATOM 6673 C CA . LEU A 1 913 ? -0.907 -8.880 21.865 1.00 86.69 913 LEU A CA 1
ATOM 6674 C C . LEU A 1 913 ? 0.615 -8.715 21.772 1.00 86.69 913 LEU A C 1
ATOM 6676 O O . LEU A 1 913 ? 1.311 -8.819 22.785 1.00 86.69 913 LEU A O 1
ATOM 6680 N N . SER A 1 914 ? 1.115 -8.407 20.574 1.00 82.75 914 SER A N 1
ATOM 6681 C CA . SER A 1 914 ? 2.543 -8.190 20.317 1.00 82.75 914 SER A CA 1
ATOM 6682 C C . SER A 1 914 ? 3.072 -6.965 21.075 1.00 82.75 914 SER A C 1
ATOM 6684 O O . SER A 1 914 ? 4.100 -7.045 21.749 1.00 82.75 914 SER A O 1
ATOM 6686 N N . ALA A 1 915 ? 2.338 -5.849 21.044 1.00 86.31 915 ALA A N 1
ATOM 6687 C CA . ALA A 1 915 ? 2.690 -4.624 21.758 1.00 86.31 915 ALA A CA 1
ATOM 6688 C C . ALA A 1 915 ? 2.635 -4.802 23.282 1.00 86.31 915 ALA A C 1
ATOM 6690 O O . ALA A 1 915 ? 3.541 -4.358 23.988 1.00 86.31 915 ALA A O 1
ATOM 6691 N N . ARG A 1 916 ? 1.633 -5.522 23.808 1.00 88.19 916 ARG A N 1
ATOM 6692 C CA . ARG A 1 916 ? 1.569 -5.855 25.239 1.00 88.19 916 ARG A CA 1
ATOM 6693 C C . ARG A 1 916 ? 2.761 -6.704 25.664 1.00 88.19 916 ARG A C 1
ATOM 6695 O O . ARG A 1 916 ? 3.351 -6.439 26.708 1.00 88.19 916 ARG A O 1
ATOM 6702 N N . GL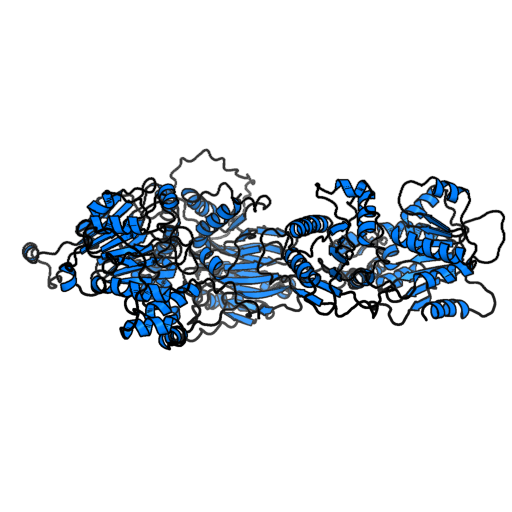N A 1 917 ? 3.135 -7.709 24.872 1.00 83.25 917 GLN A N 1
ATOM 6703 C CA . GLN A 1 917 ? 4.297 -8.543 25.174 1.00 83.25 917 GLN A CA 1
ATOM 6704 C C . GLN A 1 917 ? 5.585 -7.710 25.229 1.00 83.25 917 GLN A C 1
ATOM 6706 O O . GLN A 1 917 ? 6.379 -7.885 26.153 1.00 83.25 917 GLN A O 1
ATOM 6711 N N . ALA A 1 918 ? 5.780 -6.787 24.283 1.00 81.69 918 ALA A N 1
ATOM 6712 C CA . ALA A 1 918 ? 6.910 -5.860 24.298 1.00 81.69 918 ALA A CA 1
ATOM 6713 C C . ALA A 1 918 ? 6.895 -4.954 25.545 1.00 81.69 918 ALA A C 1
ATOM 6715 O O . ALA A 1 918 ? 7.908 -4.840 26.233 1.00 81.69 918 ALA A O 1
ATOM 6716 N N . ALA A 1 919 ? 5.732 -4.397 25.897 1.00 85.00 919 ALA A N 1
ATOM 6717 C CA . ALA A 1 919 ? 5.564 -3.543 27.073 1.00 85.00 919 ALA A CA 1
ATOM 6718 C C . ALA A 1 919 ? 5.817 -4.267 28.409 1.00 85.00 919 ALA A C 1
ATOM 6720 O O . ALA A 1 919 ? 6.182 -3.614 29.387 1.00 85.00 919 ALA A O 1
ATOM 6721 N N . LEU A 1 920 ? 5.616 -5.587 28.476 1.00 84.38 920 LEU A N 1
ATOM 6722 C CA . LEU A 1 920 ? 5.937 -6.401 29.655 1.00 84.38 920 LEU A CA 1
ATOM 6723 C C . LEU A 1 920 ? 7.416 -6.794 29.710 1.00 84.38 920 LEU A C 1
ATOM 6725 O O . LEU A 1 920 ? 8.002 -6.773 30.783 1.00 84.38 920 LEU A O 1
ATOM 6729 N N . LYS A 1 921 ? 8.048 -7.094 28.566 1.00 78.44 921 LYS A N 1
ATOM 6730 C CA . LYS A 1 921 ? 9.493 -7.392 28.499 1.00 78.44 921 LYS A CA 1
ATOM 6731 C C . LYS A 1 921 ? 10.371 -6.228 28.963 1.00 78.44 921 LYS A C 1
ATOM 6733 O O . LYS A 1 921 ? 11.514 -6.457 29.339 1.00 78.44 921 LYS A O 1
ATOM 6738 N N . SER A 1 922 ? 9.858 -4.999 28.919 1.00 71.00 922 SER A N 1
ATOM 6739 C CA . SER A 1 922 ? 10.561 -3.818 29.426 1.00 71.00 922 SER A CA 1
ATOM 6740 C C . SER A 1 922 ? 10.559 -3.709 30.960 1.00 71.00 922 SER A C 1
ATOM 6742 O O . SER A 1 922 ? 11.116 -2.751 31.489 1.00 71.00 922 SER A O 1
ATOM 6744 N N . LEU A 1 923 ? 9.863 -4.603 31.669 1.00 77.44 923 LEU A N 1
ATOM 6745 C CA . LEU A 1 923 ? 9.802 -4.649 33.131 1.00 77.44 923 LEU A CA 1
ATOM 6746 C C . LEU A 1 923 ? 10.780 -5.699 33.676 1.00 77.44 923 LEU A C 1
ATOM 6748 O O . LEU A 1 923 ? 11.298 -6.528 32.930 1.00 77.44 923 LEU A O 1
ATOM 6752 N N . ASP A 1 924 ? 11.042 -5.648 34.984 1.00 71.75 924 ASP A N 1
ATOM 6753 C CA . ASP A 1 924 ? 11.898 -6.622 35.667 1.00 71.75 924 ASP A CA 1
ATOM 6754 C C . ASP A 1 924 ? 11.354 -8.053 35.457 1.00 71.75 924 ASP A C 1
ATOM 6756 O O . ASP A 1 924 ? 10.213 -8.317 35.847 1.00 71.75 924 ASP A O 1
ATOM 6760 N N . PRO A 1 925 ? 12.142 -8.991 34.889 1.00 69.44 925 PRO A N 1
ATOM 6761 C CA . PRO A 1 925 ? 11.730 -10.382 34.694 1.00 69.44 925 PRO A CA 1
ATOM 6762 C C . PRO A 1 925 ? 11.274 -11.098 35.974 1.00 69.44 925 PRO A C 1
ATOM 6764 O O . PRO A 1 925 ? 10.588 -12.116 35.886 1.00 69.44 925 PRO A O 1
ATOM 6767 N N . ALA A 1 926 ? 11.657 -10.601 37.157 1.00 68.56 926 ALA A N 1
ATOM 6768 C CA . ALA A 1 926 ? 11.218 -11.131 38.445 1.00 68.56 926 ALA A CA 1
ATOM 6769 C C . ALA A 1 926 ? 9.772 -10.741 38.817 1.00 68.56 926 ALA A C 1
ATOM 6771 O O . ALA A 1 926 ? 9.196 -11.345 39.725 1.00 68.56 926 ALA A O 1
ATOM 6772 N N . GLN A 1 927 ? 9.167 -9.756 38.142 1.00 68.50 927 GLN A N 1
ATOM 6773 C CA . GLN A 1 927 ? 7.780 -9.356 38.379 1.00 68.50 927 GLN A CA 1
ATOM 6774 C C . GLN A 1 927 ? 6.811 -10.281 37.639 1.00 68.50 927 GLN A C 1
ATOM 6776 O O . GLN A 1 927 ? 6.770 -10.345 36.412 1.00 68.50 927 GLN A O 1
ATOM 6781 N N . THR A 1 928 ? 5.978 -10.991 38.395 1.00 67.44 928 THR A N 1
ATOM 6782 C CA . THR A 1 928 ? 4.858 -11.750 37.835 1.00 67.44 928 THR A CA 1
ATOM 6783 C C . THR A 1 928 ? 3.744 -10.802 37.405 1.00 67.44 928 THR A C 1
ATOM 6785 O O . THR A 1 928 ? 3.308 -9.959 38.190 1.00 67.44 928 THR A O 1
ATOM 6788 N N . HIS A 1 929 ? 3.258 -10.964 36.177 1.00 73.19 929 HIS A N 1
ATOM 6789 C CA . HIS A 1 929 ? 2.170 -10.162 35.622 1.00 73.19 929 HIS A CA 1
ATOM 6790 C C . HIS A 1 929 ? 0.911 -10.996 35.427 1.00 73.19 929 HIS A C 1
ATOM 6792 O O . HIS A 1 929 ? 0.986 -12.176 35.077 1.00 73.19 929 HIS A O 1
ATOM 6798 N N . ASP A 1 930 ? -0.245 -10.357 35.585 1.00 73.25 930 ASP A N 1
ATOM 6799 C CA . ASP A 1 930 ? -1.520 -11.025 35.368 1.00 73.25 930 ASP A CA 1
ATOM 6800 C C . ASP A 1 930 ? -1.700 -11.423 33.889 1.00 73.25 930 ASP A C 1
ATOM 6802 O O . ASP A 1 930 ? -1.354 -10.650 32.973 1.00 73.25 930 ASP A O 1
ATOM 6806 N N . PRO A 1 931 ? -2.236 -12.629 33.625 1.00 77.75 931 PRO A N 1
ATOM 6807 C CA . PRO A 1 931 ? -2.500 -13.079 32.269 1.00 77.75 931 PRO A CA 1
ATOM 6808 C C . PRO A 1 931 ? -3.603 -12.231 31.628 1.00 77.75 931 PRO A C 1
ATOM 6810 O O . PRO A 1 931 ? -4.575 -11.847 32.276 1.00 77.75 931 PRO A O 1
ATOM 6813 N N . LEU A 1 932 ? -3.463 -11.965 30.328 1.00 85.06 932 LEU A N 1
ATOM 6814 C CA . LEU A 1 932 ? -4.528 -11.353 29.537 1.00 85.06 932 LEU A CA 1
ATOM 6815 C C . LEU A 1 932 ? -5.542 -12.430 29.143 1.00 85.06 932 LEU A C 1
ATOM 6817 O O . LEU A 1 932 ? -5.172 -13.424 28.516 1.00 85.06 932 LEU A O 1
ATOM 6821 N N . ILE A 1 933 ? -6.817 -12.215 29.460 1.00 84.88 933 ILE A N 1
ATOM 6822 C CA . ILE A 1 933 ? -7.888 -13.150 29.105 1.00 84.88 933 ILE A CA 1
ATOM 6823 C C . ILE A 1 933 ? -8.503 -12.744 27.763 1.00 84.88 933 ILE A C 1
ATOM 6825 O O . ILE A 1 933 ? -9.026 -11.642 27.620 1.00 84.88 933 ILE A O 1
ATOM 6829 N N . VAL A 1 934 ? -8.475 -13.641 26.776 1.00 85.94 934 VAL A N 1
ATOM 6830 C CA . VAL A 1 934 ? -9.139 -13.428 25.479 1.00 85.94 934 VAL A CA 1
ATOM 6831 C C . VAL A 1 934 ? -10.436 -14.233 25.438 1.00 85.94 934 VAL A C 1
ATOM 6833 O O . VAL A 1 934 ? -10.415 -15.464 25.461 1.00 85.94 934 VAL A O 1
ATOM 6836 N N . ILE A 1 935 ? -11.566 -13.535 25.376 1.00 86.56 935 ILE A N 1
ATOM 6837 C CA . ILE A 1 935 ? -12.909 -14.108 25.266 1.00 86.56 935 ILE A CA 1
ATOM 6838 C C . ILE A 1 935 ? -13.345 -13.955 23.809 1.00 86.56 935 ILE A C 1
ATOM 6840 O O . ILE A 1 935 ? -13.572 -12.843 23.351 1.00 86.56 935 ILE A O 1
ATOM 6844 N N . ALA A 1 936 ? -13.434 -15.058 23.068 1.00 87.75 936 ALA A N 1
ATOM 6845 C CA . ALA A 1 936 ? -13.723 -15.024 21.635 1.00 87.75 936 ALA A CA 1
ATOM 6846 C C . ALA A 1 936 ? -14.496 -16.274 21.169 1.00 87.75 936 ALA A C 1
ATOM 6848 O O . ALA A 1 936 ? -14.450 -17.314 21.844 1.00 87.75 936 ALA A O 1
ATOM 6849 N N . PRO A 1 937 ? -15.167 -16.220 20.001 1.00 85.50 937 PRO A N 1
ATOM 6850 C CA . PRO A 1 937 ? -15.771 -17.386 19.364 1.00 85.50 937 PRO A CA 1
ATOM 6851 C C . PRO A 1 937 ? -14.792 -18.552 19.198 1.00 85.50 937 PRO A C 1
ATOM 6853 O O . PRO A 1 937 ? -13.604 -18.375 18.915 1.00 85.50 937 PRO A O 1
ATOM 6856 N N . ARG A 1 938 ? -15.300 -19.786 19.304 1.00 80.06 938 ARG A N 1
ATOM 6857 C CA . ARG A 1 938 ? -14.465 -20.999 19.214 1.00 80.06 938 ARG A CA 1
ATOM 6858 C C . ARG A 1 938 ? -13.801 -21.149 17.844 1.00 80.06 938 ARG A C 1
ATOM 6860 O O . ARG A 1 938 ? -12.736 -21.757 17.758 1.00 80.06 938 ARG A O 1
ATOM 6867 N N . THR A 1 939 ? -14.411 -20.605 16.794 1.00 78.81 939 THR A N 1
ATOM 6868 C CA . THR A 1 939 ? -13.877 -20.590 15.424 1.00 78.81 939 THR A CA 1
ATOM 6869 C C . THR A 1 939 ? -12.542 -19.850 15.319 1.00 78.81 939 THR A C 1
ATOM 6871 O O . THR A 1 939 ? -11.652 -20.310 14.605 1.00 78.81 939 THR A O 1
ATOM 6874 N N . LEU A 1 940 ? -12.339 -18.788 16.107 1.00 79.50 940 LEU A N 1
ATOM 6875 C CA . LEU A 1 940 ? -11.090 -18.021 16.138 1.00 79.50 940 LEU A CA 1
ATOM 6876 C C . LEU A 1 940 ? -9.959 -18.721 16.895 1.00 79.50 940 LEU A C 1
ATOM 6878 O O . LEU A 1 940 ? -8.814 -18.287 16.810 1.00 79.50 940 LEU A O 1
ATOM 6882 N N . ARG A 1 941 ? -10.225 -19.839 17.586 1.00 76.19 941 ARG A N 1
ATOM 6883 C CA . ARG A 1 941 ? -9.209 -20.550 18.377 1.00 76.19 941 ARG A CA 1
ATOM 6884 C C . ARG A 1 941 ? -7.970 -20.907 17.560 1.00 76.19 941 ARG A C 1
ATOM 6886 O O . ARG A 1 941 ? -6.878 -20.820 18.098 1.00 76.19 941 ARG A O 1
ATOM 6893 N N . ARG A 1 942 ? -8.114 -21.310 16.291 1.00 70.12 942 ARG A N 1
ATOM 6894 C CA . ARG A 1 942 ? -6.963 -21.644 15.429 1.00 70.12 942 ARG A CA 1
ATOM 6895 C C . ARG A 1 942 ? -6.134 -20.409 15.088 1.00 70.12 942 ARG A C 1
ATOM 6897 O O . ARG A 1 942 ? -4.920 -20.463 15.233 1.00 70.12 942 ARG A O 1
ATOM 6904 N N . ALA A 1 943 ? -6.786 -19.314 14.695 1.00 70.38 943 ALA A N 1
ATOM 6905 C CA . ALA A 1 943 ? -6.113 -18.046 14.430 1.00 70.38 943 ALA A CA 1
ATOM 6906 C C . ALA A 1 943 ? -5.381 -17.546 15.683 1.00 70.38 943 ALA A C 1
ATOM 6908 O O . ALA A 1 943 ? -4.185 -17.297 15.637 1.00 70.38 943 ALA A O 1
ATOM 6909 N N . ILE A 1 944 ? -6.067 -17.519 16.829 1.00 73.00 944 ILE A N 1
ATOM 6910 C CA . ILE A 1 944 ? -5.497 -17.104 18.116 1.00 73.00 944 ILE A CA 1
ATOM 6911 C C . ILE A 1 944 ? -4.367 -18.049 18.559 1.00 73.00 944 ILE A C 1
ATOM 6913 O O . ILE A 1 944 ? -3.364 -17.577 19.076 1.00 73.00 944 ILE A O 1
ATOM 6917 N N . ALA A 1 945 ? -4.475 -19.364 18.331 1.00 67.38 945 ALA A N 1
ATOM 6918 C CA . ALA A 1 945 ? -3.454 -20.343 18.725 1.00 67.38 945 ALA A CA 1
ATOM 6919 C C . ALA A 1 945 ? -2.146 -20.227 17.930 1.00 67.38 945 ALA A C 1
ATOM 6921 O O . ALA A 1 945 ? -1.089 -20.494 18.495 1.00 67.38 945 ALA A O 1
ATOM 6922 N N . VAL A 1 946 ? -2.192 -19.798 16.660 1.00 61.56 946 VAL A N 1
ATOM 6923 C CA . VAL A 1 946 ? -0.973 -19.458 15.896 1.00 61.56 946 VAL A CA 1
ATOM 6924 C C . VAL A 1 946 ? -0.219 -18.308 16.572 1.00 61.56 946 VAL A C 1
ATOM 6926 O O . VAL A 1 946 ? 1.007 -18.281 16.560 1.00 61.56 946 VAL A O 1
ATOM 6929 N N . TYR A 1 947 ? -0.942 -17.399 17.226 1.00 60.06 947 TYR A N 1
ATOM 6930 C CA . TYR A 1 947 ? -0.368 -16.253 17.933 1.00 60.06 947 TYR A CA 1
ATOM 6931 C C . TYR A 1 947 ? -0.058 -16.526 19.410 1.00 60.06 947 TYR A C 1
ATOM 6933 O O . TYR A 1 947 ? 0.752 -15.821 20.008 1.00 60.06 947 TYR A O 1
ATOM 6941 N N . ALA A 1 948 ? -0.689 -17.540 20.007 1.00 53.06 948 ALA A N 1
ATOM 6942 C CA . ALA A 1 948 ? -0.657 -17.807 21.438 1.00 53.06 948 ALA A CA 1
ATOM 6943 C C . ALA A 1 948 ? -0.238 -19.253 21.745 1.00 53.06 948 ALA A C 1
ATOM 6945 O O . ALA A 1 948 ? -1.062 -20.120 22.031 1.00 53.06 948 ALA A O 1
ATOM 6946 N N . SER A 1 949 ? 1.071 -19.476 21.839 1.00 44.00 949 SER A N 1
ATOM 6947 C CA . SER A 1 949 ? 1.670 -20.599 22.575 1.00 44.00 949 SER A CA 1
ATOM 6948 C C . SER A 1 949 ? 1.640 -20.400 24.108 1.00 44.00 949 SER A C 1
ATOM 6950 O O . SER A 1 949 ? 2.344 -21.096 24.833 1.00 44.00 949 SER A O 1
ATOM 6952 N N . LEU A 1 950 ? 0.828 -19.460 24.622 1.00 40.31 950 LEU A N 1
ATOM 6953 C CA . LEU A 1 950 ? 0.950 -18.923 25.987 1.00 40.31 950 LEU A CA 1
ATOM 6954 C C . LEU A 1 950 ? -0.319 -18.920 26.857 1.00 40.31 950 LEU A C 1
ATOM 6956 O O . LEU A 1 950 ? -0.256 -18.375 27.954 1.00 40.31 950 LEU A O 1
ATOM 6960 N N . LEU A 1 951 ? -1.456 -19.498 26.453 1.00 45.62 951 LEU A N 1
ATOM 6961 C CA . LEU A 1 951 ? -2.671 -19.415 27.283 1.00 45.62 951 LEU A CA 1
ATOM 6962 C C . LEU A 1 951 ? -3.376 -20.774 27.459 1.00 45.62 951 LEU A C 1
ATOM 6964 O O . LEU A 1 951 ? -3.795 -21.379 26.467 1.00 45.62 951 LEU A O 1
ATOM 6968 N N . PRO A 1 952 ? -3.529 -21.266 28.708 1.00 40.38 952 PRO A N 1
ATOM 6969 C CA . PRO A 1 952 ? -4.389 -22.402 29.000 1.00 40.38 952 PRO A CA 1
ATOM 6970 C C . PRO A 1 952 ? -5.863 -22.068 28.734 1.00 40.38 952 PRO A C 1
ATOM 6972 O O . PRO A 1 952 ? -6.290 -20.917 28.792 1.00 40.38 952 PRO A O 1
ATOM 6975 N N . GLY A 1 953 ? -6.619 -23.108 28.377 1.00 48.50 953 GLY A N 1
ATOM 6976 C CA . GLY A 1 953 ? -7.993 -23.019 27.890 1.00 48.50 953 GLY A CA 1
ATOM 6977 C C . GLY A 1 953 ? -9.018 -22.496 28.899 1.00 48.50 953 GLY A C 1
ATOM 6978 O O . GLY A 1 953 ? -8.744 -22.314 30.078 1.00 48.50 953 GLY A O 1
ATOM 6979 N N . SER A 1 954 ? -10.225 -22.284 28.375 1.00 48.72 954 SER A N 1
ATOM 6980 C CA . SER A 1 954 ? -11.409 -21.756 29.054 1.00 48.72 954 SER A CA 1
ATOM 6981 C C . SER A 1 954 ? -11.663 -22.391 30.424 1.00 48.72 954 SER A C 1
ATOM 6983 O O . SER A 1 954 ? -12.132 -23.529 30.496 1.00 48.72 954 SER A O 1
ATOM 6985 N N . ASP A 1 955 ? -11.424 -21.625 31.484 1.00 59.88 955 ASP A N 1
ATOM 6986 C CA . ASP A 1 955 ? -11.836 -21.950 32.844 1.00 59.88 955 ASP A CA 1
ATOM 6987 C C . ASP A 1 955 ? -12.946 -20.976 33.270 1.00 59.88 955 ASP A C 1
ATOM 6989 O O . ASP A 1 955 ? -12.787 -19.755 33.191 1.00 59.88 955 ASP A O 1
ATOM 6993 N N . ALA A 1 956 ? -14.088 -21.504 33.714 1.00 63.19 956 ALA A N 1
ATOM 6994 C CA . ALA A 1 956 ? -15.157 -20.690 34.290 1.00 63.19 956 ALA A CA 1
ATOM 6995 C C . ALA A 1 956 ? -14.667 -19.927 35.537 1.00 63.19 956 ALA A C 1
ATOM 6997 O O . ALA A 1 956 ? -15.131 -18.815 35.796 1.00 63.19 956 ALA A O 1
ATOM 6998 N N . ALA A 1 957 ? -13.679 -20.474 36.256 1.00 68.50 957 ALA A N 1
ATOM 6999 C CA . ALA A 1 957 ? -13.022 -19.795 37.363 1.00 68.50 957 ALA A CA 1
ATOM 7000 C C . ALA A 1 957 ? -12.215 -18.570 36.900 1.00 68.50 957 ALA A C 1
ATOM 7002 O O . ALA A 1 957 ? -12.206 -17.560 37.597 1.00 68.50 957 ALA A O 1
ATOM 7003 N N . ALA A 1 958 ? -11.616 -18.597 35.702 1.00 73.19 958 ALA A N 1
ATOM 7004 C CA . ALA A 1 958 ? -10.884 -17.449 35.159 1.00 73.19 958 ALA A CA 1
ATOM 7005 C C . ALA A 1 958 ? -11.818 -16.278 34.813 1.00 73.19 958 ALA A C 1
ATOM 7007 O O . ALA A 1 958 ? -11.476 -15.124 35.059 1.00 73.19 958 ALA A O 1
ATOM 7008 N N . LEU A 1 959 ? -13.023 -16.559 34.300 1.00 73.50 959 LEU A N 1
ATOM 7009 C CA . LEU A 1 959 ? -14.047 -15.529 34.077 1.00 73.50 959 LEU A CA 1
ATOM 7010 C C . LEU A 1 959 ? -14.581 -14.955 35.395 1.00 73.50 959 LEU A C 1
ATOM 7012 O O . LEU A 1 959 ? -14.785 -13.746 35.494 1.00 73.50 959 LEU A O 1
ATOM 7016 N N . ALA A 1 960 ? -14.784 -15.802 36.408 1.00 75.00 960 ALA A N 1
ATOM 7017 C CA . ALA A 1 960 ? -15.203 -15.354 37.734 1.00 75.00 960 ALA A CA 1
ATOM 7018 C C . ALA A 1 960 ? -14.137 -14.460 38.394 1.00 75.00 960 ALA A C 1
ATOM 7020 O O . ALA A 1 960 ? -14.478 -13.384 38.883 1.00 75.00 960 ALA A O 1
ATOM 7021 N N . ALA A 1 961 ? -12.864 -14.859 38.321 1.00 79.75 961 ALA A N 1
ATOM 7022 C CA . ALA A 1 961 ? -11.730 -14.087 38.823 1.00 79.75 961 ALA A CA 1
ATOM 7023 C C . ALA A 1 961 ? -11.544 -12.764 38.063 1.00 79.75 961 ALA A C 1
ATOM 7025 O O . ALA A 1 961 ? -11.315 -11.728 38.678 1.00 79.75 961 ALA A O 1
ATOM 7026 N N . LEU A 1 962 ? -11.703 -12.768 36.733 1.00 83.62 962 LEU A N 1
ATOM 7027 C CA . LEU A 1 962 ? -11.674 -11.550 35.917 1.00 83.62 962 LEU A CA 1
ATOM 7028 C C . LEU A 1 962 ? -12.772 -10.572 36.333 1.00 83.62 962 LEU A C 1
ATOM 7030 O O . LEU A 1 962 ? -12.520 -9.382 36.502 1.00 83.62 962 LEU A O 1
ATOM 7034 N N . ARG A 1 963 ? -13.997 -11.081 36.490 1.00 84.31 963 ARG A N 1
ATOM 7035 C CA . ARG A 1 963 ? -15.155 -10.289 36.898 1.00 84.31 963 ARG A CA 1
ATOM 7036 C C . ARG A 1 963 ? -14.914 -9.621 38.256 1.00 84.31 963 ARG A C 1
ATOM 7038 O O . ARG A 1 963 ? -15.162 -8.426 38.385 1.00 84.31 963 ARG A O 1
ATOM 7045 N N . GLU A 1 964 ? -14.409 -10.376 39.229 1.00 83.44 964 GLU A N 1
ATOM 7046 C CA . GLU A 1 964 ? -14.073 -9.868 40.563 1.00 83.44 964 GLU A CA 1
ATOM 7047 C C . GLU A 1 964 ? -12.941 -8.830 40.511 1.00 83.44 964 GLU A C 1
ATOM 7049 O O . GLU A 1 964 ? -13.089 -7.735 41.051 1.00 83.44 964 GLU A O 1
ATOM 7054 N N . ALA A 1 965 ? -11.860 -9.113 39.777 1.00 83.00 965 ALA A N 1
ATOM 7055 C CA . ALA A 1 965 ? -10.730 -8.197 39.613 1.00 83.00 965 ALA A CA 1
ATOM 7056 C C . ALA A 1 965 ? -11.130 -6.862 38.958 1.00 83.00 965 ALA A C 1
ATOM 7058 O O . ALA A 1 965 ? -10.589 -5.813 39.308 1.00 83.00 965 ALA A O 1
ATOM 7059 N N . MET A 1 966 ? -12.096 -6.891 38.035 1.00 84.75 966 MET A N 1
ATOM 7060 C CA . MET A 1 966 ? -12.637 -5.696 37.380 1.00 84.75 966 MET A CA 1
ATOM 7061 C C . MET A 1 966 ? -13.737 -4.990 38.192 1.00 84.75 966 MET A C 1
ATOM 7063 O O . MET A 1 966 ? -14.299 -4.000 37.723 1.00 84.75 966 MET A O 1
ATOM 7067 N N . GLY A 1 967 ? -14.069 -5.480 39.392 1.00 86.25 967 GLY A N 1
ATOM 7068 C CA . GLY A 1 967 ? -15.108 -4.892 40.239 1.00 86.25 967 GLY A CA 1
ATOM 7069 C C . GLY A 1 967 ? -16.506 -4.951 39.615 1.00 86.25 967 GLY A C 1
ATOM 7070 O O . GLY A 1 967 ? -17.304 -4.039 39.819 1.00 86.25 967 GLY A O 1
ATOM 7071 N N . LEU A 1 968 ? -16.799 -5.983 38.817 1.00 87.12 968 LEU A N 1
ATOM 7072 C CA . LEU A 1 968 ? -18.093 -6.171 38.159 1.00 87.12 968 LEU A CA 1
ATOM 7073 C C . LEU A 1 968 ? -18.940 -7.217 38.894 1.00 87.12 968 LEU A C 1
ATOM 7075 O O . LEU A 1 968 ? -18.435 -8.215 39.399 1.00 87.12 968 LEU A O 1
ATOM 7079 N N . THR A 1 969 ? -20.257 -7.041 38.902 1.00 88.56 969 THR A N 1
ATOM 7080 C CA . THR A 1 969 ? -21.217 -8.067 39.337 1.00 88.56 969 THR A CA 1
ATOM 7081 C C . THR A 1 969 ? -21.661 -8.955 38.181 1.00 88.56 969 THR A C 1
ATOM 7083 O O . THR A 1 969 ? -21.869 -10.159 38.382 1.00 88.56 969 THR A O 1
ATOM 7086 N N . GLN A 1 970 ? -21.715 -8.415 36.956 1.00 86.50 970 GLN A N 1
ATOM 7087 C CA . GLN A 1 970 ? -21.905 -9.195 35.731 1.00 86.50 970 GLN A CA 1
ATOM 7088 C C . GLN A 1 970 ? -20.871 -8.857 34.655 1.00 86.50 970 GLN A C 1
ATOM 7090 O O . GLN A 1 970 ? -20.610 -7.697 34.350 1.00 86.50 970 GLN A O 1
ATOM 7095 N N . LEU A 1 971 ? -20.333 -9.920 34.056 1.00 88.19 971 LEU A N 1
ATOM 7096 C CA . LEU A 1 971 ? -19.562 -9.927 32.818 1.00 88.19 971 LEU A CA 1
ATOM 7097 C C . LEU A 1 971 ? -20.041 -11.151 32.037 1.00 88.19 971 LEU A C 1
ATOM 7099 O O . LEU A 1 971 ? -19.636 -12.274 32.345 1.00 88.19 971 LEU A O 1
ATOM 7103 N N . ARG A 1 972 ? -20.968 -10.968 31.094 1.00 87.19 972 ARG A N 1
ATOM 7104 C CA . ARG A 1 972 ? -21.545 -12.096 30.347 1.00 87.19 972 ARG A CA 1
ATOM 7105 C C . ARG A 1 972 ? -21.759 -11.780 28.878 1.00 87.19 972 ARG A C 1
ATOM 7107 O O . ARG A 1 972 ? -22.115 -10.661 28.519 1.00 87.19 972 ARG A O 1
ATOM 7114 N N . SER A 1 973 ? -21.589 -12.807 28.053 1.00 89.69 973 SER A N 1
ATOM 7115 C CA . SER A 1 973 ? -21.933 -12.766 26.636 1.00 89.69 973 SER A CA 1
ATOM 7116 C C . SER A 1 973 ? -23.387 -13.174 26.425 1.00 89.69 973 SER A C 1
ATOM 7118 O O . SER A 1 973 ? -23.906 -14.066 27.098 1.00 89.69 973 SER A O 1
ATOM 7120 N N . LEU A 1 974 ? -24.042 -12.501 25.492 1.00 89.44 974 LEU A N 1
ATOM 7121 C CA . LEU A 1 974 ? -25.425 -12.710 25.091 1.00 89.44 974 LEU A CA 1
ATOM 7122 C C . LEU A 1 974 ? -25.421 -13.185 23.642 1.00 89.44 974 LEU A C 1
ATOM 7124 O O . LEU A 1 974 ? -24.795 -12.533 22.825 1.00 89.44 974 LEU A O 1
ATOM 7128 N N . ALA A 1 975 ? -26.085 -14.287 23.304 1.00 89.94 975 ALA A N 1
ATOM 7129 C CA . ALA A 1 975 ? -26.195 -14.692 21.901 1.00 89.94 975 ALA A CA 1
ATOM 7130 C C . ALA A 1 975 ? -27.090 -13.715 21.122 1.00 89.94 975 ALA A C 1
ATOM 7132 O O . ALA A 1 975 ? -28.132 -13.306 21.639 1.00 89.94 975 ALA A O 1
ATOM 7133 N N . VAL A 1 976 ? -26.683 -13.369 19.900 1.00 92.38 976 VAL A N 1
ATOM 7134 C CA . VAL A 1 976 ? -27.389 -12.411 19.034 1.00 92.38 976 VAL A CA 1
ATOM 7135 C C . VAL A 1 976 ? -27.553 -12.947 17.607 1.00 92.38 976 VAL A C 1
ATOM 7137 O O . VAL A 1 976 ? -26.984 -13.982 17.248 1.00 92.38 976 VAL A O 1
ATOM 7140 N N . GLU A 1 977 ? -28.366 -12.271 16.797 1.00 92.00 977 GLU A N 1
ATOM 7141 C CA . GLU A 1 977 ? -28.791 -12.743 15.475 1.00 92.00 977 GLU A CA 1
ATOM 7142 C C . GLU A 1 977 ? -27.956 -12.113 14.356 1.00 92.00 977 GLU A C 1
ATOM 7144 O O . GLU A 1 977 ? -28.335 -11.092 13.794 1.00 92.00 977 GLU A O 1
ATOM 7149 N N . HIS A 1 978 ? -26.819 -12.724 14.016 1.00 91.50 978 HIS A N 1
ATOM 7150 C CA . HIS A 1 978 ? -25.952 -12.219 12.943 1.00 91.50 978 HIS A CA 1
ATOM 7151 C C . HIS A 1 978 ? -25.272 -13.331 12.140 1.00 91.50 978 HIS A C 1
ATOM 7153 O O . HIS A 1 978 ? -25.589 -13.575 10.973 1.00 91.50 978 HIS A O 1
ATOM 7159 N N . CYS A 1 979 ? -24.371 -14.065 12.791 1.00 88.19 979 CYS A N 1
ATOM 7160 C CA . CYS A 1 979 ? -23.722 -15.246 12.238 1.00 88.19 979 CYS A CA 1
ATOM 7161 C C . CYS A 1 979 ? -23.556 -16.323 13.321 1.00 88.19 979 CYS A C 1
ATOM 7163 O O . CYS A 1 979 ? -23.899 -16.132 14.491 1.00 88.19 979 CYS A O 1
ATOM 7165 N N . ALA A 1 980 ? -23.052 -17.496 12.936 1.00 84.31 980 ALA A N 1
ATOM 7166 C CA . ALA A 1 980 ? -22.801 -18.559 13.899 1.00 84.31 980 ALA A CA 1
ATOM 7167 C C . ALA A 1 980 ? -21.773 -18.100 14.948 1.00 84.31 980 ALA A C 1
ATOM 7169 O O . ALA A 1 980 ? -20.650 -17.744 14.600 1.00 84.31 980 ALA A O 1
ATOM 7170 N N . GLN A 1 981 ? -22.139 -18.197 16.231 1.00 86.19 981 GLN A N 1
ATOM 7171 C CA . GLN A 1 981 ? -21.324 -17.720 17.357 1.00 86.19 981 GLN A CA 1
ATOM 7172 C C . GLN A 1 981 ? -21.107 -16.194 17.365 1.00 86.19 981 GLN A C 1
ATOM 7174 O O . GLN A 1 981 ? -19.993 -15.747 17.636 1.00 86.19 981 GLN A O 1
ATOM 7179 N N . ALA A 1 982 ? -22.161 -15.421 17.095 1.00 88.69 982 ALA A N 1
ATOM 7180 C CA . ALA A 1 982 ? -22.196 -13.984 17.349 1.00 88.69 982 ALA A CA 1
ATOM 7181 C C . ALA A 1 982 ? -22.759 -13.668 18.741 1.00 88.69 982 ALA A C 1
ATOM 7183 O O . ALA A 1 982 ? -23.715 -14.310 19.198 1.00 88.69 982 ALA A O 1
ATOM 7184 N N . TYR A 1 983 ? -22.161 -12.679 19.408 1.00 93.75 983 TYR A N 1
ATOM 7185 C CA . TYR A 1 983 ? -22.540 -12.294 20.762 1.00 93.75 983 TYR A CA 1
ATOM 7186 C C . TYR A 1 983 ? -22.552 -10.775 20.976 1.00 93.75 983 TYR A C 1
ATOM 7188 O O . TYR A 1 983 ? -21.747 -10.058 20.391 1.00 93.75 983 TYR A O 1
ATOM 7196 N N . GLY A 1 984 ? -23.403 -10.326 21.898 1.00 92.56 984 GLY A N 1
ATOM 7197 C CA . GLY A 1 984 ? -23.319 -9.048 22.605 1.00 92.56 984 GLY A CA 1
ATOM 7198 C C . GLY A 1 984 ? -22.698 -9.207 24.000 1.00 92.56 984 GLY A C 1
ATOM 7199 O O . GLY A 1 984 ? -22.482 -10.328 24.479 1.00 92.56 984 GLY A O 1
ATOM 7200 N N . LEU A 1 985 ? -22.425 -8.094 24.683 1.00 94.50 985 LEU A N 1
ATOM 7201 C CA . LEU A 1 985 ? -21.740 -8.048 25.981 1.00 94.50 985 LEU A CA 1
ATOM 7202 C C . LEU A 1 985 ? -22.543 -7.252 27.013 1.00 94.50 985 LEU A C 1
ATOM 7204 O O . LEU A 1 985 ? -22.985 -6.141 26.736 1.00 94.50 985 LEU A O 1
ATOM 7208 N N . VAL A 1 986 ? -22.667 -7.787 28.229 1.00 93.25 986 VAL A N 1
ATOM 7209 C CA . VAL A 1 986 ? -23.254 -7.089 29.382 1.00 93.25 986 VAL A CA 1
ATOM 7210 C C . VAL A 1 986 ? -22.189 -6.885 30.456 1.00 93.25 986 VAL A C 1
ATOM 7212 O O . VAL A 1 986 ? -21.575 -7.856 30.911 1.00 93.25 986 VAL A O 1
ATOM 7215 N N . LEU A 1 987 ? -22.015 -5.629 30.871 1.00 92.69 987 LEU A N 1
ATOM 7216 C CA . LEU A 1 987 ? -21.164 -5.199 31.979 1.00 92.69 987 LEU A CA 1
ATOM 7217 C C . LEU A 1 987 ? -22.031 -4.543 33.052 1.00 92.69 987 LEU A C 1
ATOM 7219 O O . LEU A 1 987 ? -22.717 -3.558 32.780 1.00 92.69 987 LEU A O 1
ATOM 7223 N N . GLU A 1 988 ? -21.980 -5.058 34.274 1.00 91.38 988 GLU A N 1
ATOM 7224 C CA . GLU A 1 988 ? -22.761 -4.520 35.386 1.00 91.38 988 GLU A CA 1
ATOM 7225 C C . GLU A 1 988 ? -21.912 -4.402 36.647 1.00 91.38 988 GLU A C 1
ATOM 7227 O O . GLU A 1 988 ? -21.123 -5.296 36.957 1.00 91.38 988 GLU A O 1
ATOM 7232 N N . ARG A 1 989 ? -22.101 -3.304 37.381 1.00 88.62 989 ARG A N 1
ATOM 7233 C CA . ARG A 1 989 ? -21.576 -3.073 38.728 1.00 88.62 989 ARG A CA 1
ATOM 7234 C C . ARG A 1 989 ? -22.753 -2.732 39.638 1.00 88.62 989 ARG A C 1
ATOM 7236 O O . ARG A 1 989 ? -23.488 -1.794 39.341 1.00 88.62 989 ARG A O 1
ATOM 7243 N N . ALA A 1 990 ? -22.932 -3.471 40.731 1.00 79.25 990 ALA A N 1
ATOM 7244 C CA . ALA A 1 990 ? -23.924 -3.139 41.758 1.00 79.25 990 ALA A CA 1
ATOM 7245 C C . ALA A 1 990 ? -23.380 -2.095 42.747 1.00 79.25 990 ALA A C 1
ATOM 7247 O O . ALA A 1 990 ? -22.167 -1.888 42.827 1.00 79.25 990 ALA A O 1
ATOM 7248 N N . SER A 1 991 ? -24.263 -1.448 43.516 1.00 65.19 991 SER A N 1
ATOM 7249 C CA . SER A 1 991 ? -23.827 -0.598 44.624 1.00 65.19 991 SER A CA 1
ATOM 7250 C C . SER A 1 991 ? -23.224 -1.471 45.714 1.00 65.19 991 SER A C 1
ATOM 7252 O O . SER A 1 991 ? -23.794 -2.494 46.089 1.00 65.19 991 SER A O 1
ATOM 7254 N N . VAL A 1 992 ? -22.064 -1.074 46.229 1.00 56.53 992 VAL A N 1
ATOM 7255 C CA . VAL A 1 992 ? -21.521 -1.705 47.432 1.00 56.53 992 VAL A CA 1
ATOM 7256 C C . VAL A 1 992 ? -22.276 -1.115 48.617 1.00 56.53 992 VAL A C 1
ATOM 7258 O O . VAL A 1 992 ? -22.064 0.049 48.962 1.00 56.53 992 VAL A O 1
ATOM 7261 N N . ASP A 1 993 ? -23.179 -1.890 49.216 1.00 45.03 993 ASP A N 1
ATOM 7262 C CA . ASP A 1 993 ? -23.830 -1.488 50.460 1.00 45.03 993 ASP A CA 1
ATOM 7263 C C . ASP A 1 993 ? -22.770 -1.382 51.561 1.00 45.03 993 ASP A C 1
ATOM 7265 O O . ASP A 1 993 ? -22.019 -2.325 51.830 1.00 45.03 993 ASP A O 1
ATOM 7269 N N . ALA A 1 994 ? -22.711 -0.219 52.213 1.00 41.25 994 ALA A N 1
ATOM 7270 C CA . ALA A 1 994 ? -21.761 0.077 53.285 1.00 41.25 994 ALA A CA 1
ATOM 7271 C C . ALA A 1 994 ? -21.850 -0.906 54.476 1.00 41.25 994 ALA A C 1
ATOM 7273 O O . ALA A 1 994 ? -20.929 -0.973 55.287 1.00 41.25 994 ALA A O 1
ATOM 7274 N N . GLU A 1 995 ? -22.922 -1.698 54.576 1.00 39.69 995 GLU A N 1
ATOM 7275 C CA . GLU A 1 995 ? -23.136 -2.662 55.660 1.00 39.69 995 GLU A CA 1
ATOM 7276 C C . GLU A 1 995 ? -22.276 -3.935 55.536 1.00 39.69 995 GLU A C 1
ATOM 7278 O O . GLU A 1 995 ? -21.884 -4.504 56.562 1.00 39.69 995 GLU A O 1
ATOM 7283 N N . LEU A 1 996 ? -21.879 -4.352 54.322 1.00 42.22 996 LEU A N 1
ATOM 7284 C CA . LEU A 1 996 ? -21.089 -5.583 54.133 1.00 42.22 996 LEU A CA 1
ATOM 7285 C C . LEU A 1 996 ? -19.610 -5.434 54.545 1.00 42.22 996 LEU A C 1
ATOM 7287 O O . LEU A 1 996 ? -18.956 -6.429 54.863 1.00 42.22 996 LEU A O 1
ATOM 7291 N N . ALA A 1 997 ? -19.099 -4.199 54.617 1.00 40.75 997 ALA A N 1
ATOM 7292 C CA . ALA A 1 997 ? -17.728 -3.890 55.037 1.00 40.75 997 ALA A CA 1
ATOM 7293 C C . ALA A 1 997 ? -17.474 -4.116 56.543 1.00 40.75 997 ALA A C 1
ATOM 7295 O O . ALA A 1 997 ? -16.327 -4.085 56.983 1.00 40.75 997 ALA A O 1
ATOM 7296 N N . SER A 1 998 ? -18.520 -4.372 57.339 1.00 42.41 998 SER A N 1
ATOM 7297 C CA . SER A 1 998 ? -18.397 -4.620 58.784 1.00 42.41 998 SER A CA 1
ATOM 7298 C C . SER A 1 998 ? -18.195 -6.095 59.165 1.00 42.41 998 SER A C 1
ATOM 7300 O O . SER A 1 998 ? -17.912 -6.385 60.326 1.00 42.41 998 SER A O 1
ATOM 7302 N N . SER A 1 999 ? -18.315 -7.031 58.213 1.00 43.38 999 SER A N 1
ATOM 7303 C CA . SER A 1 999 ? -18.344 -8.474 58.517 1.00 43.38 999 SER A CA 1
ATOM 7304 C C . SER A 1 999 ? -17.031 -9.229 58.275 1.00 43.38 999 SER A C 1
ATOM 7306 O O . SER A 1 999 ? -16.830 -10.284 58.875 1.00 43.38 999 SER A O 1
ATOM 7308 N N . ASN A 1 1000 ? -16.094 -8.678 57.496 1.00 38.69 1000 ASN A N 1
ATOM 7309 C CA . ASN A 1 1000 ? -14.766 -9.268 57.316 1.00 38.69 1000 ASN A CA 1
ATOM 7310 C C . ASN A 1 1000 ? -13.726 -8.491 58.121 1.00 38.69 1000 ASN A C 1
ATOM 7312 O O . ASN A 1 1000 ? -13.178 -7.479 57.689 1.00 38.69 1000 ASN A O 1
ATOM 7316 N N . GLY A 1 1001 ? -13.478 -8.985 59.332 1.00 43.22 1001 GLY A N 1
ATOM 7317 C CA . GLY A 1 1001 ? -12.449 -8.469 60.213 1.00 43.22 1001 GLY A CA 1
ATOM 7318 C C . GLY A 1 1001 ? -11.050 -8.544 59.596 1.00 43.22 1001 GLY A C 1
ATOM 7319 O O . GLY A 1 1001 ? -10.625 -9.582 59.098 1.00 43.22 1001 GLY A O 1
ATOM 7320 N N . ASN A 1 1002 ? -10.320 -7.445 59.783 1.00 45.47 1002 ASN A N 1
ATOM 7321 C CA . ASN A 1 1002 ? -8.863 -7.372 59.857 1.00 45.47 1002 ASN A CA 1
ATOM 7322 C C . ASN A 1 1002 ? -8.061 -7.387 58.538 1.00 45.47 1002 ASN A C 1
ATOM 7324 O O . ASN A 1 1002 ? -7.314 -8.322 58.275 1.00 45.47 1002 ASN A O 1
ATOM 7328 N N . THR A 1 1003 ? -8.071 -6.263 57.811 1.00 36.34 1003 THR A N 1
ATOM 7329 C CA . THR A 1 1003 ? -6.882 -5.756 57.094 1.00 36.34 1003 THR A CA 1
ATOM 7330 C C . THR A 1 1003 ? -6.848 -4.228 57.158 1.00 36.34 1003 THR A C 1
ATOM 7332 O O . THR A 1 1003 ? -7.871 -3.569 56.991 1.00 36.34 1003 THR A O 1
ATOM 7335 N N . GLY A 1 1004 ? -5.677 -3.667 57.460 1.00 38.19 1004 GLY A N 1
ATOM 7336 C CA . GLY A 1 1004 ? -5.488 -2.262 57.809 1.00 38.19 1004 GLY A CA 1
ATOM 7337 C C . GLY A 1 1004 ? -5.916 -1.240 56.749 1.00 38.19 1004 GLY A C 1
ATOM 7338 O O . GLY A 1 1004 ? -5.568 -1.333 55.580 1.00 38.19 1004 GLY A O 1
ATOM 7339 N N . ASN A 1 1005 ? -6.623 -0.221 57.237 1.00 40.69 1005 ASN A N 1
ATOM 7340 C CA . ASN A 1 1005 ? -6.565 1.190 56.853 1.00 40.69 1005 ASN A CA 1
ATOM 7341 C C . ASN A 1 1005 ? -6.485 1.543 55.351 1.00 40.69 1005 ASN A C 1
ATOM 7343 O O . ASN A 1 1005 ? -5.517 2.145 54.906 1.00 40.69 1005 ASN A O 1
ATOM 7347 N N . THR A 1 1006 ? -7.549 1.253 54.602 1.00 35.62 1006 THR A N 1
ATOM 7348 C CA . THR A 1 1006 ? -8.166 2.172 53.623 1.00 35.62 1006 THR A CA 1
ATOM 7349 C C . THR A 1 1006 ? -9.619 1.726 53.442 1.00 35.62 1006 THR A C 1
ATOM 7351 O O . THR A 1 1006 ? -9.881 0.641 52.939 1.00 35.62 1006 THR A O 1
ATOM 7354 N N . THR A 1 1007 ? -10.594 2.512 53.902 1.00 36.28 1007 THR A N 1
ATOM 7355 C CA . THR A 1 1007 ? -12.006 2.286 53.551 1.00 36.28 1007 THR A CA 1
ATOM 7356 C C . THR A 1 1007 ? -12.160 2.465 52.035 1.00 36.28 1007 THR A C 1
ATOM 7358 O O . THR A 1 1007 ? -11.894 3.576 51.563 1.00 36.28 1007 THR A O 1
ATOM 7361 N N . PRO A 1 1008 ? -12.557 1.437 51.257 1.00 43.44 1008 PRO A N 1
ATOM 7362 C CA . PRO A 1 1008 ? -12.805 1.606 49.832 1.00 43.44 1008 PRO A CA 1
ATOM 7363 C C . PRO A 1 1008 ? -13.975 2.575 49.652 1.00 43.44 1008 PRO A C 1
ATOM 7365 O O . PRO A 1 1008 ? -15.040 2.415 50.249 1.00 43.44 1008 PRO A O 1
ATOM 7368 N N . THR A 1 1009 ? -13.759 3.624 48.866 1.00 46.16 1009 THR A N 1
ATOM 7369 C CA . THR A 1 1009 ? -14.811 4.577 48.507 1.00 46.16 1009 THR A CA 1
ATOM 7370 C C . THR A 1 1009 ? -15.882 3.825 47.704 1.00 46.16 1009 THR A C 1
ATOM 7372 O O . THR A 1 1009 ? -15.523 3.088 46.781 1.00 46.16 1009 THR A O 1
ATOM 7375 N N . PRO A 1 1010 ? -17.182 3.949 48.031 1.00 55.22 1010 PRO A N 1
ATOM 7376 C CA . PRO A 1 1010 ? -18.228 3.221 47.320 1.00 55.22 1010 PRO A CA 1
ATOM 7377 C C . PRO A 1 1010 ? -18.255 3.635 45.844 1.00 55.22 1010 PRO A C 1
ATOM 7379 O O . PRO A 1 1010 ? -18.460 4.803 45.515 1.00 55.22 1010 PRO A O 1
ATOM 7382 N N . SER A 1 1011 ? -18.028 2.669 44.952 1.00 61.34 1011 SER A N 1
ATOM 7383 C CA . SER A 1 1011 ? -18.154 2.863 43.506 1.00 61.34 1011 SER A CA 1
ATOM 7384 C C . SER A 1 1011 ? -19.633 2.915 43.102 1.00 61.34 1011 SER A C 1
ATOM 7386 O O . SER A 1 1011 ? -20.406 2.070 43.560 1.00 61.34 1011 SER A O 1
ATOM 7388 N N . PRO A 1 1012 ? -20.052 3.849 42.232 1.00 70.62 1012 PRO A N 1
ATOM 7389 C CA . PRO A 1 1012 ? -21.443 3.943 41.801 1.00 70.62 1012 PRO A CA 1
ATOM 7390 C C . PRO A 1 1012 ? -21.838 2.761 40.898 1.00 70.62 1012 PRO A C 1
ATOM 7392 O O . PRO A 1 1012 ? -21.009 2.300 40.105 1.00 70.62 1012 PRO A O 1
ATOM 7395 N N . PRO A 1 1013 ? -23.093 2.277 40.985 1.00 84.56 1013 PRO A N 1
ATOM 7396 C CA . PRO A 1 1013 ? -23.566 1.177 40.150 1.00 84.56 1013 PRO A CA 1
ATOM 7397 C C . PRO A 1 1013 ? -23.671 1.593 38.682 1.00 84.56 1013 PRO A C 1
ATOM 7399 O O . PRO A 1 1013 ? -23.947 2.745 38.393 1.00 84.56 1013 PRO A O 1
ATOM 7402 N N . PHE A 1 1014 ? -23.522 0.684 37.728 1.00 90.12 1014 PHE A N 1
ATOM 7403 C CA . PHE A 1 1014 ? -23.898 0.958 36.335 1.00 90.12 1014 PHE A CA 1
ATOM 7404 C C . PHE A 1 1014 ? -24.219 -0.328 35.594 1.00 90.12 1014 PHE A C 1
ATOM 7406 O O . PHE A 1 1014 ? -23.782 -1.409 35.989 1.00 90.12 1014 PHE A O 1
ATOM 7413 N N . LYS A 1 1015 ? -24.909 -0.185 34.462 1.00 93.31 1015 LYS A N 1
ATOM 7414 C CA . LYS A 1 1015 ? -25.144 -1.264 33.505 1.00 93.31 1015 LYS A CA 1
ATOM 7415 C C . LYS A 1 1015 ? -24.877 -0.769 32.085 1.00 93.31 1015 LYS A C 1
ATOM 7417 O O . LYS A 1 1015 ? -25.551 0.148 31.618 1.00 93.31 1015 LYS A O 1
ATOM 7422 N N . VAL A 1 1016 ? -23.894 -1.368 31.419 1.00 95.31 1016 VAL A N 1
ATOM 7423 C CA . VAL A 1 1016 ? -23.534 -1.090 30.023 1.00 95.31 1016 VAL A CA 1
ATOM 7424 C C . VAL A 1 1016 ? -23.767 -2.342 29.192 1.00 95.31 1016 VAL A C 1
ATOM 7426 O O . VAL A 1 1016 ? -23.322 -3.429 29.565 1.00 95.31 1016 VAL A O 1
ATOM 7429 N N . VAL A 1 1017 ? -24.453 -2.190 28.063 1.00 96.75 1017 VAL A N 1
ATOM 7430 C CA . VAL A 1 1017 ? -24.718 -3.287 27.128 1.00 96.75 1017 VAL A CA 1
ATOM 7431 C C . VAL A 1 1017 ? -24.178 -2.926 25.753 1.00 96.75 1017 VAL A C 1
ATOM 7433 O O . VAL A 1 1017 ? -24.454 -1.840 25.254 1.00 96.75 1017 VAL A O 1
ATOM 7436 N N . PHE A 1 1018 ? -23.426 -3.837 25.144 1.00 97.19 1018 PHE A N 1
ATOM 7437 C CA . PHE A 1 1018 ? -22.994 -3.763 23.751 1.00 97.19 1018 PHE A CA 1
ATOM 7438 C C . PHE A 1 1018 ? -23.788 -4.788 22.950 1.00 97.19 1018 PHE A C 1
ATOM 7440 O O . PHE A 1 1018 ? -23.805 -5.966 23.319 1.00 97.19 1018 PHE A O 1
ATOM 7447 N N . SER A 1 1019 ? -24.429 -4.368 21.861 1.00 95.69 1019 SER A N 1
ATOM 7448 C CA . SER A 1 1019 ? -25.196 -5.286 21.011 1.00 95.69 1019 SER A CA 1
ATOM 7449 C C . SER A 1 1019 ? -24.305 -6.308 20.297 1.00 95.69 1019 SER A C 1
ATOM 7451 O O . SER A 1 1019 ? -24.722 -7.447 20.121 1.00 95.69 1019 SER A O 1
ATOM 7453 N N . GLY A 1 1020 ? -23.086 -5.907 19.910 1.00 91.69 1020 GLY A N 1
ATOM 7454 C CA . GLY A 1 1020 ? -22.376 -6.559 18.805 1.00 91.69 1020 GLY A CA 1
ATOM 7455 C C . GLY A 1 1020 ? -23.123 -6.339 17.484 1.00 91.69 1020 GLY A C 1
ATOM 7456 O O . GLY A 1 1020 ? -24.043 -5.517 17.434 1.00 91.69 1020 GLY A O 1
ATOM 7457 N N . ASP A 1 1021 ? -22.762 -7.090 16.451 1.00 95.25 1021 ASP A N 1
ATOM 7458 C CA . ASP A 1 1021 ? -23.523 -7.121 15.200 1.00 95.25 1021 ASP A CA 1
ATOM 7459 C C . ASP A 1 1021 ? -24.725 -8.050 15.362 1.00 95.25 1021 ASP A C 1
ATOM 7461 O O . ASP A 1 1021 ? -24.594 -9.174 15.859 1.00 95.25 1021 ASP A O 1
ATOM 7465 N N . THR A 1 1022 ? -25.910 -7.569 14.996 1.00 95.44 1022 THR A N 1
ATOM 7466 C CA . THR A 1 1022 ? -27.184 -8.253 15.185 1.00 95.44 1022 THR A CA 1
ATOM 7467 C C . THR A 1 1022 ? -28.309 -7.627 14.361 1.00 95.44 1022 THR A C 1
ATOM 7469 O O . THR A 1 1022 ? -28.450 -6.410 14.270 1.00 95.44 1022 THR A O 1
ATOM 7472 N N . ARG A 1 1023 ? -29.246 -8.453 13.892 1.00 96.06 1023 ARG A N 1
ATOM 7473 C CA . ARG A 1 1023 ? -30.624 -8.011 13.635 1.00 96.06 1023 ARG A CA 1
ATOM 7474 C C . ARG A 1 1023 ? -31.303 -7.567 14.937 1.00 96.06 1023 ARG A C 1
ATOM 7476 O O . ARG A 1 1023 ? -30.869 -7.970 16.021 1.00 96.06 1023 ARG A O 1
ATOM 7483 N N . PRO A 1 1024 ? -32.384 -6.774 14.870 1.00 93.50 1024 PRO A N 1
ATOM 7484 C CA . PRO A 1 1024 ? -33.172 -6.420 16.043 1.00 93.50 1024 PRO A CA 1
ATOM 7485 C C . PRO A 1 1024 ? -33.643 -7.687 16.753 1.00 93.50 1024 PRO A C 1
ATOM 7487 O O . PRO A 1 1024 ? -34.459 -8.430 16.216 1.00 93.50 1024 PRO A O 1
ATOM 7490 N N . CYS A 1 1025 ? -33.125 -7.942 17.954 1.00 89.44 1025 CYS A N 1
ATOM 7491 C CA . CYS A 1 1025 ? -33.413 -9.173 18.681 1.00 89.44 1025 CYS A CA 1
ATOM 7492 C C . CYS A 1 1025 ? -33.879 -8.891 20.115 1.00 89.44 1025 CYS A C 1
ATOM 7494 O O . CYS A 1 1025 ? -33.382 -7.997 20.806 1.00 89.44 1025 CYS A O 1
ATOM 7496 N N . GLU A 1 1026 ? -34.840 -9.690 20.589 1.00 93.50 1026 GLU A N 1
ATOM 7497 C CA . GLU A 1 1026 ? -35.411 -9.566 21.941 1.00 93.50 1026 GLU A CA 1
ATOM 7498 C C . GLU A 1 1026 ? -34.379 -9.831 23.043 1.00 93.50 1026 GLU A C 1
ATOM 7500 O O . GLU A 1 1026 ? -34.479 -9.300 24.147 1.00 93.50 1026 GLU A O 1
ATOM 7505 N N . ALA A 1 1027 ? -33.341 -10.608 22.730 1.00 91.81 1027 ALA A N 1
ATOM 7506 C CA . ALA A 1 1027 ? -32.230 -10.863 23.633 1.00 91.81 1027 ALA A CA 1
ATOM 7507 C C . ALA A 1 1027 ? -31.541 -9.556 24.065 1.00 91.81 1027 ALA A C 1
ATOM 7509 O O . ALA A 1 1027 ? -31.251 -9.381 25.252 1.00 91.81 1027 ALA A O 1
ATOM 7510 N N . VAL A 1 1028 ? -31.299 -8.633 23.122 1.00 94.31 1028 VAL A N 1
ATOM 7511 C CA . VAL A 1 1028 ? -30.672 -7.333 23.409 1.00 94.31 1028 VAL A CA 1
ATOM 7512 C C . VAL A 1 1028 ? -31.627 -6.440 24.193 1.00 94.31 1028 VAL A C 1
ATOM 7514 O O . VAL A 1 1028 ? -31.186 -5.818 25.155 1.00 94.31 1028 VAL A O 1
ATOM 7517 N N . VAL A 1 1029 ? -32.925 -6.437 23.866 1.00 94.94 1029 VAL A N 1
ATOM 7518 C CA . VAL A 1 1029 ? -33.946 -5.687 24.623 1.00 94.94 1029 VAL A CA 1
ATOM 7519 C C . VAL A 1 1029 ? -33.954 -6.115 26.092 1.00 94.94 1029 VAL A C 1
ATOM 7521 O O . VAL A 1 1029 ? -33.773 -5.282 26.978 1.00 94.94 1029 VAL A O 1
ATOM 7524 N N . ALA A 1 1030 ? -34.075 -7.419 26.354 1.00 93.44 1030 ALA A N 1
ATOM 7525 C CA . ALA A 1 1030 ? -34.095 -7.966 27.710 1.00 93.44 1030 ALA A CA 1
ATOM 7526 C C . ALA A 1 1030 ? -32.773 -7.723 28.457 1.00 93.44 1030 ALA A C 1
ATOM 7528 O O . ALA A 1 1030 ? -32.752 -7.439 29.654 1.00 93.44 1030 ALA A O 1
ATOM 7529 N N . ALA A 1 1031 ? -31.634 -7.817 27.765 1.00 91.69 1031 ALA A N 1
ATOM 7530 C CA . ALA A 1 1031 ? -30.339 -7.540 28.375 1.00 91.69 1031 ALA A CA 1
ATOM 7531 C C . ALA A 1 1031 ? -30.152 -6.053 28.704 1.00 91.69 1031 ALA A C 1
ATOM 7533 O O . ALA A 1 1031 ? -29.576 -5.747 29.747 1.00 91.69 1031 ALA A O 1
ATOM 7534 N N . ALA A 1 1032 ? -30.641 -5.150 27.854 1.00 93.44 1032 ALA A N 1
ATOM 7535 C CA . ALA A 1 1032 ? -30.517 -3.703 27.994 1.00 93.44 1032 ALA A CA 1
ATOM 7536 C C . ALA A 1 1032 ? -31.607 -3.062 28.865 1.00 93.44 1032 ALA A C 1
ATOM 7538 O O . ALA A 1 1032 ? -31.556 -1.852 29.077 1.00 93.44 1032 ALA A O 1
ATOM 7539 N N . GLU A 1 1033 ? -32.537 -3.851 29.415 1.00 92.19 1033 GLU A N 1
ATOM 7540 C CA . GLU A 1 1033 ? -33.587 -3.348 30.301 1.00 92.19 1033 GLU A CA 1
ATOM 7541 C C . GLU A 1 1033 ? -32.996 -2.516 31.453 1.00 92.19 1033 GLU A C 1
ATOM 7543 O O . GLU A 1 1033 ? -32.153 -3.007 32.218 1.00 92.19 1033 GLU A O 1
ATOM 7548 N N . GLY A 1 1034 ? -33.374 -1.236 31.528 1.00 83.69 1034 GLY A N 1
ATOM 7549 C CA . GLY A 1 1034 ? -32.880 -0.289 32.536 1.00 83.69 1034 GLY A CA 1
ATOM 7550 C C . GLY A 1 1034 ? -31.372 0.001 32.473 1.00 83.69 1034 GLY A C 1
ATOM 7551 O O . GLY A 1 1034 ? -30.781 0.403 33.477 1.00 83.69 1034 GLY A O 1
ATOM 7552 N N . ALA A 1 1035 ? -30.713 -0.237 31.334 1.00 91.31 1035 ALA A N 1
ATOM 7553 C CA . ALA A 1 1035 ? -29.283 0.016 31.183 1.00 91.31 1035 ALA A CA 1
ATOM 7554 C C . ALA A 1 1035 ? -28.946 1.509 31.322 1.00 91.31 1035 ALA A C 1
ATOM 7556 O O . ALA A 1 1035 ? -29.636 2.380 30.793 1.00 91.31 1035 ALA A O 1
ATOM 7557 N N . THR A 1 1036 ? -27.826 1.810 31.984 1.00 92.69 1036 THR A N 1
ATOM 7558 C CA . THR A 1 1036 ? -27.261 3.167 32.039 1.00 92.69 1036 THR A CA 1
ATOM 7559 C C . THR A 1 1036 ? -26.838 3.629 30.645 1.00 92.69 1036 THR A C 1
ATOM 7561 O O . THR A 1 1036 ? -27.047 4.786 30.283 1.00 92.69 1036 THR A O 1
ATOM 7564 N N . LEU A 1 1037 ? -26.257 2.716 29.865 1.00 94.38 1037 LEU A N 1
ATOM 7565 C CA . LEU A 1 1037 ? -25.822 2.964 28.499 1.00 94.38 1037 LEU A CA 1
ATOM 7566 C C . LEU A 1 1037 ? -26.002 1.708 27.642 1.00 94.38 1037 LEU A C 1
ATOM 7568 O O . LEU A 1 1037 ? -25.529 0.628 27.998 1.00 94.38 1037 LEU A O 1
ATOM 7572 N N . LEU A 1 1038 ? -26.628 1.876 26.483 1.00 96.44 1038 LEU A N 1
ATOM 7573 C CA . LEU A 1 1038 ? -26.641 0.895 25.406 1.00 96.44 1038 LEU A CA 1
ATOM 7574 C C . LEU A 1 1038 ? -25.730 1.382 24.271 1.00 96.44 1038 LEU A C 1
ATOM 7576 O O . LEU A 1 1038 ? -25.877 2.496 23.778 1.00 96.44 1038 LEU A O 1
ATOM 7580 N N . VAL A 1 1039 ? -24.781 0.557 23.849 1.00 97.38 1039 VAL A N 1
ATOM 7581 C CA . VAL A 1 1039 ? -23.989 0.768 22.635 1.00 97.38 1039 VAL A CA 1
ATOM 7582 C C . VAL A 1 1039 ? -24.527 -0.193 21.585 1.00 97.38 1039 VAL A C 1
ATOM 7584 O O . VAL A 1 1039 ? -24.397 -1.408 21.743 1.00 97.38 1039 VAL A O 1
ATOM 7587 N N . HIS A 1 1040 ? -25.171 0.346 20.553 1.00 97.19 1040 HIS A N 1
ATOM 7588 C CA . HIS A 1 1040 ? -25.890 -0.452 19.562 1.00 97.19 1040 HIS A CA 1
ATOM 7589 C C . HIS A 1 1040 ? -25.328 -0.243 18.156 1.00 97.19 1040 HIS A C 1
ATOM 7591 O O . HIS A 1 1040 ? -25.007 0.884 17.770 1.00 97.19 1040 HIS A O 1
ATOM 7597 N N . GLU A 1 1041 ? -25.232 -1.322 17.383 1.00 95.25 1041 GLU A N 1
ATOM 7598 C CA . GLU A 1 1041 ? -24.892 -1.239 15.965 1.00 95.25 1041 GLU A CA 1
ATOM 7599 C C . GLU A 1 1041 ? -26.020 -0.573 15.159 1.00 95.25 1041 GLU A C 1
ATOM 7601 O O . GLU A 1 1041 ? -27.205 -0.770 15.442 1.00 95.25 1041 GLU A O 1
ATOM 7606 N N . ALA A 1 1042 ? -25.652 0.239 14.174 1.00 94.19 1042 ALA A N 1
ATOM 7607 C CA . ALA A 1 1042 ? -26.571 0.916 13.263 1.00 94.19 1042 ALA A CA 1
ATOM 7608 C C . ALA A 1 1042 ? -25.943 0.962 11.864 1.00 94.19 1042 ALA A C 1
ATOM 7610 O O . ALA A 1 1042 ? -25.658 2.031 11.319 1.00 94.19 1042 ALA A O 1
ATOM 7611 N N . THR A 1 1043 ? -25.650 -0.220 11.314 1.00 91.62 1043 THR A N 1
ATOM 7612 C CA . THR A 1 1043 ? -24.853 -0.352 10.090 1.00 91.62 1043 THR A CA 1
ATOM 7613 C C . THR A 1 1043 ? -25.500 0.312 8.886 1.00 91.62 1043 THR A C 1
ATOM 7615 O O . THR A 1 1043 ? -24.809 1.010 8.144 1.00 91.62 1043 THR A O 1
ATOM 7618 N N . PHE A 1 1044 ? -26.800 0.120 8.668 1.00 90.00 1044 PHE A N 1
ATOM 7619 C CA . PHE A 1 1044 ? -27.470 0.597 7.458 1.00 90.00 1044 PHE A CA 1
ATOM 7620 C C . PHE A 1 1044 ? -28.335 1.838 7.702 1.00 90.00 1044 PHE A C 1
ATOM 7622 O O . PHE A 1 1044 ? -28.910 2.038 8.773 1.00 90.00 1044 PHE A O 1
ATOM 7629 N N . GLU A 1 1045 ? -28.438 2.679 6.673 1.00 87.12 1045 GLU A N 1
ATOM 7630 C CA . GLU A 1 1045 ? -29.478 3.708 6.604 1.00 87.12 1045 GLU A CA 1
ATOM 7631 C C . GLU A 1 1045 ? -30.842 3.038 6.375 1.00 87.12 1045 GLU A C 1
ATOM 7633 O O . GLU A 1 1045 ? -30.915 1.942 5.815 1.00 87.12 1045 GLU A O 1
ATOM 7638 N N . ASP A 1 1046 ? -31.925 3.696 6.784 1.00 86.31 1046 ASP A N 1
ATOM 7639 C CA . ASP A 1 1046 ? -33.273 3.110 6.739 1.00 86.31 1046 ASP A CA 1
ATOM 7640 C C . ASP A 1 1046 ? -33.744 2.798 5.303 1.00 86.31 1046 ASP A C 1
ATOM 7642 O O . ASP A 1 1046 ? -34.518 1.868 5.088 1.00 86.31 1046 ASP A O 1
ATOM 7646 N N . GLU A 1 1047 ? -33.212 3.505 4.297 1.00 86.81 1047 GLU A N 1
ATOM 7647 C CA . GLU A 1 1047 ? -33.451 3.231 2.868 1.00 86.81 1047 GLU A CA 1
ATOM 7648 C C . GLU A 1 1047 ? -32.883 1.876 2.400 1.00 86.81 1047 GLU A C 1
ATOM 7650 O O . GLU A 1 1047 ? -33.242 1.386 1.331 1.00 86.81 1047 GLU A O 1
ATOM 7655 N N . LEU A 1 1048 ? -31.993 1.262 3.186 1.00 86.62 1048 LEU A N 1
ATOM 7656 C CA . LEU A 1 1048 ? -31.301 0.009 2.879 1.00 86.62 1048 LEU A CA 1
ATOM 7657 C C . LEU A 1 1048 ? -31.759 -1.144 3.784 1.00 86.62 1048 LEU A C 1
ATOM 7659 O O . LEU A 1 1048 ? -30.984 -2.067 4.043 1.00 86.62 1048 LEU A O 1
ATOM 7663 N N . ALA A 1 1049 ? -33.011 -1.115 4.248 1.00 88.81 1049 ALA A N 1
ATOM 7664 C CA . ALA A 1 1049 ? -33.595 -2.160 5.092 1.00 88.81 1049 ALA A CA 1
ATOM 7665 C C . ALA A 1 1049 ? -33.444 -3.576 4.500 1.00 88.81 1049 ALA A C 1
ATOM 7667 O O . ALA A 1 1049 ? -33.055 -4.497 5.216 1.00 88.81 1049 ALA A O 1
ATOM 7668 N N . ASP A 1 1050 ? -33.633 -3.739 3.185 1.00 89.62 1050 ASP A N 1
ATOM 7669 C CA . ASP A 1 1050 ? -33.458 -5.033 2.508 1.00 89.62 1050 ASP A CA 1
ATOM 7670 C C . ASP A 1 1050 ? -32.002 -5.541 2.587 1.00 89.62 1050 ASP A C 1
ATOM 7672 O O . ASP A 1 1050 ? -31.753 -6.736 2.755 1.00 89.62 1050 ASP A O 1
ATOM 7676 N N . GLU A 1 1051 ? -31.010 -4.644 2.484 1.00 88.50 1051 GLU A N 1
ATOM 7677 C CA . GLU A 1 1051 ? -29.598 -5.015 2.652 1.00 88.50 1051 GLU A CA 1
ATOM 7678 C C . GLU A 1 1051 ? -29.263 -5.334 4.111 1.00 88.50 1051 GLU A C 1
ATOM 7680 O O . GLU A 1 1051 ? -28.472 -6.246 4.364 1.00 88.50 1051 GLU A O 1
ATOM 7685 N N . ALA A 1 1052 ? -29.852 -4.591 5.051 1.00 89.62 1052 ALA A N 1
ATOM 7686 C CA . ALA A 1 1052 ? -29.712 -4.819 6.482 1.00 89.62 1052 ALA A CA 1
ATOM 7687 C C . ALA A 1 1052 ? -30.241 -6.205 6.870 1.00 89.62 1052 ALA A C 1
ATOM 7689 O O . ALA A 1 1052 ? -29.554 -6.952 7.565 1.00 89.62 1052 ALA A O 1
ATOM 7690 N N . GLU A 1 1053 ? -31.406 -6.599 6.352 1.00 91.81 1053 GLU A N 1
ATOM 7691 C CA . GLU A 1 1053 ? -31.953 -7.942 6.540 1.00 91.81 1053 GLU A CA 1
ATOM 7692 C C . GLU A 1 1053 ? -31.062 -9.004 5.886 1.00 91.81 1053 GLU A C 1
ATOM 7694 O O . GLU A 1 1053 ? -30.648 -9.953 6.548 1.00 91.81 1053 GLU A O 1
ATOM 7699 N N . ALA A 1 1054 ? -30.669 -8.815 4.622 1.00 90.44 1054 ALA A N 1
ATOM 7700 C CA . ALA A 1 1054 ? -29.851 -9.787 3.896 1.00 90.44 1054 ALA A CA 1
ATOM 7701 C C . ALA A 1 1054 ? -28.466 -10.031 4.526 1.00 90.44 1054 ALA A C 1
ATOM 7703 O O . ALA A 1 1054 ? -27.898 -11.114 4.370 1.00 90.44 1054 ALA A O 1
ATOM 7704 N N . LYS A 1 1055 ? -27.903 -9.026 5.207 1.00 89.25 1055 LYS A N 1
ATOM 7705 C CA . LYS A 1 1055 ? -26.588 -9.096 5.865 1.00 89.25 1055 LYS A CA 1
ATOM 7706 C C . LYS A 1 1055 ? -26.675 -9.248 7.385 1.00 89.25 1055 LYS A C 1
ATOM 7708 O O . LYS A 1 1055 ? -25.641 -9.241 8.041 1.00 89.25 1055 LYS A O 1
ATOM 7713 N N . ASN A 1 1056 ? -27.877 -9.421 7.930 1.00 94.38 1056 ASN A N 1
ATOM 7714 C CA . ASN A 1 1056 ? -28.150 -9.549 9.358 1.00 94.38 1056 ASN A CA 1
ATOM 7715 C C . ASN A 1 1056 ? -27.598 -8.402 10.230 1.00 94.38 1056 ASN A C 1
ATOM 7717 O O . ASN A 1 1056 ? -26.921 -8.651 11.225 1.00 94.38 1056 ASN A O 1
ATOM 7721 N N . HIS A 1 1057 ? -27.909 -7.160 9.864 1.00 94.94 1057 HIS A N 1
ATOM 7722 C CA . HIS A 1 1057 ? -27.573 -5.951 10.621 1.00 94.94 1057 HIS A CA 1
ATOM 7723 C C . HIS A 1 1057 ? -28.807 -5.089 10.897 1.00 94.94 1057 HIS A C 1
ATOM 7725 O O . HIS A 1 1057 ? -29.846 -5.256 10.257 1.00 94.94 1057 HIS A O 1
ATOM 7731 N N . CYS A 1 1058 ? -28.694 -4.124 11.808 1.00 94.50 1058 CYS A N 1
ATOM 7732 C CA . CYS A 1 1058 ? -29.737 -3.122 12.039 1.00 94.50 1058 CYS A CA 1
ATOM 7733 C C . CYS A 1 1058 ? -29.646 -1.921 11.086 1.00 94.50 1058 CYS A C 1
ATOM 7735 O O . CYS A 1 1058 ? -28.560 -1.439 10.743 1.00 94.50 1058 CYS A O 1
ATOM 7737 N N . THR A 1 1059 ? -30.812 -1.387 10.731 1.00 93.69 1059 THR A N 1
ATOM 7738 C CA . THR A 1 1059 ? -30.958 0.007 10.297 1.00 93.69 1059 THR A CA 1
ATOM 7739 C C . THR A 1 1059 ? -30.919 0.965 11.497 1.00 93.69 1059 THR A C 1
ATOM 7741 O O . THR A 1 1059 ? -30.963 0.542 12.659 1.00 93.69 1059 THR A O 1
ATOM 7744 N N . THR A 1 1060 ? -30.848 2.273 11.238 1.00 91.62 1060 THR A N 1
ATOM 7745 C CA . THR A 1 1060 ? -30.819 3.298 12.296 1.00 91.62 1060 THR A CA 1
ATOM 7746 C C . THR A 1 1060 ? -32.116 3.295 13.107 1.00 91.62 1060 THR A C 1
ATOM 7748 O O . THR A 1 1060 ? -32.072 3.241 14.339 1.00 91.62 1060 THR A O 1
ATOM 7751 N N . THR A 1 1061 ? -33.270 3.293 12.439 1.00 91.50 1061 THR A N 1
ATOM 7752 C CA . THR A 1 1061 ? -34.583 3.290 13.101 1.00 91.50 1061 THR A CA 1
ATOM 7753 C C . THR A 1 1061 ? -34.811 2.012 13.906 1.00 91.50 1061 THR A C 1
ATOM 7755 O O . THR A 1 1061 ? -35.314 2.062 15.030 1.00 91.50 1061 THR A O 1
ATOM 7758 N N . GLU A 1 1062 ? -34.383 0.859 13.393 1.00 94.12 1062 GLU A N 1
ATOM 7759 C CA . GLU A 1 1062 ? -34.496 -0.406 14.119 1.00 94.12 1062 GLU A CA 1
ATOM 7760 C C . GLU A 1 1062 ? -33.655 -0.432 15.404 1.00 94.12 1062 GLU A C 1
ATOM 7762 O O . GLU A 1 1062 ? -34.151 -0.852 16.454 1.00 94.12 1062 GLU A O 1
ATOM 7767 N N . ALA A 1 1063 ? -32.413 0.061 15.352 1.00 93.75 1063 ALA A N 1
ATOM 7768 C CA . ALA A 1 1063 ? -31.542 0.167 16.523 1.00 93.75 1063 ALA A CA 1
ATOM 7769 C C . ALA A 1 1063 ? -32.139 1.098 17.596 1.00 93.75 1063 ALA A C 1
ATOM 7771 O O . ALA A 1 1063 ? -32.152 0.765 18.785 1.00 93.75 1063 ALA A O 1
ATOM 7772 N N . ILE A 1 1064 ? -32.702 2.240 17.180 1.00 92.94 1064 ILE A N 1
ATOM 7773 C CA . ILE A 1 1064 ? -33.417 3.167 18.072 1.00 92.94 1064 ILE A CA 1
ATOM 7774 C C . ILE A 1 1064 ? -34.652 2.487 18.681 1.00 92.94 1064 ILE A C 1
ATOM 7776 O O . ILE A 1 1064 ? -34.903 2.629 19.879 1.00 92.94 1064 ILE A O 1
ATOM 7780 N N . GLY A 1 1065 ? -35.391 1.699 17.898 1.00 91.62 1065 GLY A N 1
ATOM 7781 C CA . GLY A 1 1065 ? -36.541 0.930 18.374 1.00 91.62 1065 GLY A CA 1
ATOM 7782 C C . GLY A 1 1065 ? -36.174 -0.101 19.446 1.00 91.62 1065 GLY A C 1
ATOM 7783 O O . GLY A 1 1065 ? -36.861 -0.206 20.464 1.00 91.62 1065 GLY A O 1
ATOM 7784 N N . VAL A 1 1066 ? -35.068 -0.834 19.273 1.00 92.88 1066 VAL A N 1
ATOM 7785 C CA . VAL A 1 1066 ? -34.532 -1.751 20.300 1.00 92.88 1066 VAL A CA 1
ATOM 7786 C C . VAL A 1 1066 ? -34.201 -0.988 21.582 1.00 92.88 1066 VAL A C 1
ATOM 7788 O O . VAL A 1 1066 ? -34.629 -1.386 22.667 1.00 92.88 1066 VAL A O 1
ATOM 7791 N N . ALA A 1 1067 ? -33.499 0.136 21.454 1.00 91.50 1067 ALA A N 1
ATOM 7792 C CA . ALA A 1 1067 ? -33.101 0.971 22.577 1.00 91.50 1067 ALA A CA 1
ATOM 7793 C C . ALA A 1 1067 ? -34.291 1.554 23.358 1.00 91.50 1067 ALA A C 1
ATOM 7795 O O . ALA A 1 1067 ? -34.290 1.544 24.591 1.00 91.50 1067 ALA A O 1
ATOM 7796 N N . ALA A 1 1068 ? -35.318 2.026 22.647 1.00 89.31 1068 ALA A N 1
ATOM 7797 C CA . ALA A 1 1068 ? -36.531 2.574 23.243 1.00 89.31 1068 ALA A CA 1
ATOM 7798 C C . ALA A 1 1068 ? -37.320 1.501 24.008 1.00 89.31 1068 ALA A C 1
ATOM 7800 O O . ALA A 1 1068 ? -37.736 1.740 25.141 1.00 89.31 1068 ALA A O 1
ATOM 7801 N N . ARG A 1 1069 ? -37.469 0.297 23.434 1.00 91.38 1069 ARG A N 1
ATOM 7802 C CA . ARG A 1 1069 ? -38.140 -0.836 24.099 1.00 91.38 1069 ARG A CA 1
ATOM 7803 C C . ARG A 1 1069 ? -37.399 -1.312 25.345 1.00 91.38 1069 ARG A C 1
ATOM 7805 O O . ARG A 1 1069 ? -38.043 -1.710 26.308 1.00 91.38 1069 ARG A O 1
ATOM 7812 N N . ALA A 1 1070 ? -36.068 -1.245 25.341 1.00 90.12 1070 ALA A N 1
ATOM 7813 C CA . ALA A 1 1070 ? -35.249 -1.591 26.498 1.00 90.12 1070 ALA A CA 1
ATOM 7814 C C . ALA A 1 1070 ? -35.335 -0.555 27.637 1.00 90.12 1070 ALA A C 1
ATOM 7816 O O . ALA A 1 1070 ? -34.914 -0.830 28.757 1.00 90.12 1070 ALA A O 1
ATOM 7817 N N . GLY A 1 1071 ? -35.828 0.661 27.379 1.00 87.69 1071 GLY A N 1
ATOM 7818 C CA . GLY A 1 1071 ? -35.816 1.725 28.385 1.00 87.69 1071 GLY A CA 1
ATOM 7819 C C . GLY A 1 1071 ? -34.402 2.055 28.879 1.00 87.69 1071 GLY A C 1
ATOM 7820 O O . GLY A 1 1071 ? -34.217 2.366 30.055 1.00 87.69 1071 GLY A O 1
ATOM 7821 N N . ALA A 1 1072 ? -33.392 1.947 28.006 1.00 90.00 1072 ALA A N 1
ATOM 7822 C CA . ALA A 1 1072 ? -32.043 2.398 28.332 1.00 90.00 1072 ALA A CA 1
ATOM 7823 C C . ALA A 1 1072 ? -32.064 3.907 28.644 1.00 90.00 1072 ALA A C 1
ATOM 7825 O O . ALA A 1 1072 ? -32.900 4.644 28.121 1.00 90.00 1072 ALA A O 1
ATOM 7826 N N . PHE A 1 1073 ? -31.150 4.395 29.484 1.00 90.69 1073 PHE A N 1
ATOM 7827 C CA . PHE A 1 1073 ? -31.071 5.826 29.792 1.00 90.69 1073 PHE A CA 1
ATOM 7828 C C . PHE A 1 1073 ? -30.448 6.633 28.647 1.00 90.69 1073 PHE A C 1
ATOM 7830 O O . PHE A 1 1073 ? -30.935 7.712 28.305 1.00 90.69 1073 PHE A O 1
ATOM 7837 N N . ARG A 1 1074 ? -29.374 6.118 28.041 1.00 92.50 1074 ARG A N 1
ATOM 7838 C CA . ARG A 1 1074 ? -28.749 6.671 26.832 1.00 92.50 1074 ARG A CA 1
ATOM 7839 C C . ARG A 1 1074 ? -28.365 5.561 25.880 1.00 92.50 1074 ARG A C 1
ATOM 7841 O O . ARG A 1 1074 ? -28.009 4.467 26.320 1.00 92.50 1074 ARG A O 1
ATOM 7848 N N . THR A 1 1075 ? -28.374 5.885 24.592 1.00 94.75 1075 THR A N 1
ATOM 7849 C CA . THR A 1 1075 ? -27.881 4.982 23.554 1.00 94.75 1075 THR A CA 1
ATOM 7850 C C . THR A 1 1075 ? -26.873 5.681 22.666 1.00 94.75 1075 THR A C 1
ATOM 7852 O O . THR A 1 1075 ? -27.117 6.792 22.201 1.00 94.75 1075 THR A O 1
ATOM 7855 N N . ILE A 1 1076 ? -25.746 5.020 22.424 1.00 96.12 1076 ILE A N 1
ATOM 7856 C CA . ILE A 1 1076 ? -24.751 5.447 21.446 1.00 96.12 1076 ILE A CA 1
ATOM 7857 C C . ILE A 1 1076 ? -24.822 4.496 20.256 1.00 96.12 1076 ILE A C 1
ATOM 7859 O O . ILE A 1 1076 ? -24.613 3.291 20.405 1.00 96.12 1076 ILE A O 1
ATOM 7863 N N . LEU A 1 1077 ? -25.100 5.050 19.080 1.00 95.94 1077 LEU A N 1
ATOM 7864 C CA . LEU A 1 1077 ? -25.071 4.313 17.822 1.00 95.94 1077 LEU A CA 1
ATOM 7865 C C . LEU A 1 1077 ? -23.637 4.253 17.287 1.00 95.94 1077 LEU A C 1
ATOM 7867 O O . LEU A 1 1077 ? -22.919 5.257 17.319 1.00 95.94 1077 LEU A O 1
ATOM 7871 N N . THR A 1 1078 ? -23.220 3.088 16.800 1.00 95.81 1078 THR A N 1
ATOM 7872 C CA . THR A 1 1078 ? -21.884 2.845 16.234 1.00 95.81 1078 THR A CA 1
ATOM 7873 C C . THR A 1 1078 ? -21.953 1.837 15.081 1.00 95.81 1078 THR A C 1
ATOM 7875 O O . THR A 1 1078 ? -23.041 1.451 14.657 1.00 95.81 1078 THR A O 1
ATOM 7878 N N . HIS A 1 1079 ? -20.793 1.398 14.588 1.00 94.44 1079 HIS A N 1
ATOM 7879 C CA . HIS A 1 1079 ? -20.661 0.388 13.538 1.00 94.44 1079 HIS A CA 1
ATOM 7880 C C . HIS A 1 1079 ? -21.339 0.819 12.226 1.00 94.44 1079 HIS A C 1
ATOM 7882 O O . HIS A 1 1079 ? -22.095 0.081 11.616 1.00 94.44 1079 HIS A O 1
ATOM 7888 N N . PHE A 1 1080 ? -21.104 2.056 11.789 1.00 92.75 1080 PHE A N 1
ATOM 7889 C CA . PHE A 1 1080 ? -21.780 2.621 10.620 1.00 92.75 1080 PHE A CA 1
ATOM 7890 C C . PHE A 1 1080 ? -21.208 2.082 9.306 1.00 92.75 1080 PHE A C 1
ATOM 7892 O O . PHE A 1 1080 ? -19.986 1.982 9.140 1.00 92.75 1080 PHE A O 1
ATOM 7899 N N . SER A 1 1081 ? -22.073 1.820 8.322 1.00 86.75 1081 SER A N 1
ATOM 7900 C CA . SER A 1 1081 ? -21.636 1.529 6.957 1.00 86.75 1081 SER A CA 1
ATOM 7901 C C . SER A 1 1081 ? -20.806 2.680 6.410 1.00 86.75 1081 SER A C 1
ATOM 7903 O O . SER A 1 1081 ? -21.208 3.841 6.382 1.00 86.75 1081 SER A O 1
ATOM 7905 N N . GLN A 1 1082 ? -19.626 2.339 5.911 1.00 76.25 1082 GLN A N 1
ATOM 7906 C CA . GLN A 1 1082 ? -18.648 3.323 5.461 1.00 76.25 1082 GLN A CA 1
ATOM 7907 C C . GLN A 1 1082 ? -18.858 3.763 4.007 1.00 76.25 1082 GLN A C 1
ATOM 7909 O O . GLN A 1 1082 ? -18.076 4.547 3.471 1.00 76.25 1082 GLN A O 1
ATOM 7914 N N . ARG A 1 1083 ? -19.913 3.255 3.355 1.00 68.50 1083 ARG A N 1
ATOM 7915 C CA . ARG A 1 1083 ? -20.284 3.624 1.982 1.00 68.50 1083 ARG A CA 1
ATOM 7916 C C . ARG A 1 1083 ? -20.846 5.044 1.891 1.00 68.50 1083 ARG A C 1
ATOM 7918 O O . ARG A 1 1083 ? -20.745 5.643 0.824 1.00 68.50 1083 ARG A O 1
ATOM 7925 N N . TYR A 1 1084 ? -21.378 5.580 2.991 1.00 65.06 1084 TYR A N 1
ATOM 7926 C CA . TYR A 1 1084 ? -22.046 6.880 3.031 1.00 65.06 1084 TYR A CA 1
ATOM 7927 C C . TYR A 1 1084 ? -21.609 7.652 4.291 1.00 65.06 1084 TYR A C 1
ATOM 7929 O O . TYR A 1 1084 ? -21.933 7.245 5.404 1.00 65.06 1084 TYR A O 1
ATOM 7937 N N . PRO A 1 1085 ? -20.841 8.750 4.167 1.00 60.66 1085 PRO A N 1
ATOM 7938 C CA . PRO A 1 1085 ? -20.349 9.518 5.311 1.00 60.66 1085 PRO A CA 1
ATOM 7939 C C . PRO A 1 1085 ? -21.395 10.537 5.797 1.00 60.66 1085 PRO A C 1
ATOM 7941 O O . PRO A 1 1085 ? -21.114 11.729 5.878 1.00 60.66 1085 PRO A O 1
ATOM 7944 N N . LYS A 1 1086 ? -22.618 10.085 6.087 1.00 69.50 1086 LYS A N 1
ATOM 7945 C CA . LYS A 1 1086 ? -23.709 10.946 6.560 1.00 69.50 1086 LYS A CA 1
ATOM 7946 C C . LYS A 1 1086 ? -23.946 10.768 8.054 1.00 69.50 1086 LYS A C 1
ATOM 7948 O O . LYS A 1 1086 ? -23.658 9.723 8.635 1.00 69.50 1086 LYS A O 1
ATOM 7953 N N . ILE A 1 1087 ? -24.475 11.814 8.680 1.00 79.00 1087 ILE A N 1
ATOM 7954 C CA . ILE A 1 1087 ? -25.055 11.698 10.017 1.00 79.00 1087 ILE A CA 1
ATOM 7955 C C . ILE A 1 1087 ? -26.362 10.906 9.894 1.00 79.00 1087 ILE A C 1
ATOM 7957 O O . ILE A 1 1087 ? -27.196 11.287 9.071 1.00 79.00 1087 ILE A O 1
ATOM 7961 N N . PRO A 1 1088 ? -26.560 9.844 10.698 1.00 77.88 1088 PRO A N 1
ATOM 7962 C CA . PRO A 1 1088 ? -27.823 9.120 10.724 1.00 77.88 1088 PRO A CA 1
ATOM 7963 C C . PRO A 1 1088 ? -29.000 10.060 10.997 1.00 77.88 1088 PRO A C 1
ATOM 7965 O O . PRO A 1 1088 ? -28.916 10.961 11.841 1.00 77.88 1088 PRO A O 1
ATOM 7968 N N . VAL A 1 1089 ? -30.108 9.849 10.288 1.00 77.69 1089 VAL A N 1
ATOM 7969 C CA . VAL A 1 1089 ? -31.340 10.600 10.528 1.00 77.69 1089 VAL A CA 1
ATOM 7970 C C . VAL A 1 1089 ? -31.932 10.123 11.851 1.00 77.69 1089 VAL A C 1
ATOM 7972 O O . VAL A 1 1089 ? -32.229 8.948 12.027 1.00 77.69 1089 VAL A O 1
ATOM 7975 N N . ILE A 1 1090 ? -32.063 11.049 12.801 1.00 79.50 1090 ILE A N 1
ATOM 7976 C CA . ILE A 1 1090 ? -32.650 10.790 14.119 1.00 79.50 1090 ILE A CA 1
ATOM 7977 C C . ILE A 1 1090 ? -33.911 11.638 14.251 1.00 79.50 1090 ILE A C 1
ATOM 7979 O O . ILE A 1 1090 ? -33.828 12.879 14.213 1.00 79.50 1090 ILE A O 1
ATOM 7983 N N . ASP A 1 1091 ? -35.043 10.954 14.425 1.00 74.94 1091 ASP A N 1
ATOM 7984 C CA . ASP A 1 1091 ? -36.353 11.536 14.720 1.00 74.94 1091 ASP A CA 1
ATOM 7985 C C . ASP A 1 1091 ? -36.287 12.392 15.996 1.00 74.94 1091 ASP A C 1
ATOM 7987 O O . ASP A 1 1091 ? -35.616 12.054 16.977 1.00 74.94 1091 ASP A O 1
ATOM 7991 N N . VAL A 1 1092 ? -36.960 13.545 15.955 1.00 69.62 1092 VAL A N 1
ATOM 7992 C CA . VAL A 1 1092 ? -36.963 14.570 17.009 1.00 69.62 1092 VAL A CA 1
ATOM 7993 C C . VAL A 1 1092 ? -37.338 13.995 18.376 1.00 69.62 1092 VAL A C 1
ATOM 7995 O O . VAL A 1 1092 ? -36.749 14.383 19.382 1.00 69.62 1092 VAL A O 1
ATOM 7998 N N . ASN A 1 1093 ? -38.239 13.014 18.423 1.00 72.44 1093 ASN A N 1
ATOM 7999 C CA . ASN A 1 1093 ? -38.684 12.373 19.658 1.00 72.44 1093 ASN A CA 1
ATOM 8000 C C . ASN A 1 1093 ? -37.564 11.625 20.398 1.00 72.44 1093 ASN A C 1
ATOM 8002 O O . ASN A 1 1093 ? -37.688 11.386 21.600 1.00 72.44 1093 ASN A O 1
ATOM 8006 N N . PHE A 1 1094 ? -36.475 11.275 19.707 1.00 78.44 1094 PHE A N 1
ATOM 8007 C CA . PHE A 1 1094 ? -35.343 10.534 20.265 1.00 78.44 1094 PHE A CA 1
ATOM 8008 C C . PHE A 1 1094 ? -34.048 11.362 20.339 1.00 78.44 1094 PHE A C 1
ATOM 8010 O O . PHE A 1 1094 ? -33.021 10.853 20.792 1.00 78.44 1094 PHE A O 1
ATOM 8017 N N . GLN A 1 1095 ? -34.072 12.641 19.942 1.00 75.75 1095 GLN A N 1
ATOM 8018 C CA . GLN A 1 1095 ? -32.874 13.495 19.917 1.00 75.75 1095 GLN A CA 1
ATOM 8019 C C . GLN A 1 1095 ? -32.287 13.779 21.304 1.00 75.75 1095 GLN A C 1
ATOM 8021 O O . GLN A 1 1095 ? -31.084 13.984 21.405 1.00 75.75 1095 GLN A O 1
ATOM 8026 N N . ASP A 1 1096 ? -33.091 13.719 22.367 1.00 77.00 1096 ASP A N 1
ATOM 8027 C CA . ASP A 1 1096 ? -32.626 13.890 23.754 1.00 77.00 1096 ASP A CA 1
ATOM 8028 C C . ASP A 1 1096 ? -32.069 12.593 24.378 1.00 77.00 1096 ASP A C 1
ATOM 8030 O O . ASP A 1 1096 ? -31.650 12.570 25.539 1.00 77.00 1096 ASP A O 1
ATOM 8034 N N . PHE A 1 1097 ? -32.080 11.495 23.617 1.00 85.38 1097 PHE A N 1
ATOM 8035 C CA . PHE A 1 1097 ? -31.776 10.141 24.083 1.00 85.38 1097 PHE A CA 1
ATOM 8036 C C . PHE A 1 1097 ? -30.600 9.490 23.335 1.00 85.38 1097 PHE A C 1
ATOM 8038 O O . PHE A 1 1097 ? -29.808 8.760 23.943 1.00 85.38 1097 PHE A O 1
ATOM 8045 N N . ILE A 1 1098 ? -30.481 9.762 22.034 1.00 91.50 1098 ILE A N 1
ATOM 8046 C CA . ILE A 1 1098 ? -29.497 9.147 21.139 1.00 91.50 1098 ILE A CA 1
ATOM 8047 C C . ILE A 1 1098 ? -28.246 10.017 21.004 1.00 91.50 1098 ILE A C 1
ATOM 8049 O O . ILE A 1 1098 ? -28.320 11.232 20.839 1.00 91.50 1098 ILE A O 1
ATOM 8053 N N . ALA A 1 1099 ? -27.086 9.370 21.003 1.00 92.50 1099 ALA A N 1
ATOM 8054 C CA . ALA A 1 1099 ? -25.810 9.944 20.608 1.00 92.50 1099 ALA A CA 1
ATOM 8055 C C . ALA A 1 1099 ? -25.163 9.106 19.492 1.00 92.50 1099 ALA A C 1
ATOM 8057 O O . ALA A 1 1099 ? -25.511 7.945 19.271 1.00 92.50 1099 ALA A O 1
ATOM 8058 N N . ILE A 1 1100 ? -24.213 9.705 18.775 1.00 93.00 1100 ILE A N 1
ATOM 8059 C CA . ILE A 1 1100 ? -23.538 9.097 17.621 1.00 93.00 1100 ILE A CA 1
ATOM 8060 C C . ILE A 1 1100 ? -22.058 8.932 17.957 1.00 93.00 1100 ILE A C 1
ATOM 8062 O O . ILE A 1 1100 ? -21.402 9.908 18.327 1.00 93.00 1100 ILE A O 1
ATOM 8066 N N . ALA A 1 1101 ? -21.527 7.719 17.806 1.00 94.75 1101 ALA A N 1
ATOM 8067 C CA . ALA A 1 1101 ? -20.112 7.451 18.012 1.00 94.75 1101 ALA A CA 1
ATOM 8068 C C . ALA A 1 1101 ? -19.252 8.037 16.882 1.00 94.75 1101 ALA A C 1
ATOM 8070 O O . ALA A 1 1101 ? -19.604 7.985 15.698 1.00 94.75 1101 ALA A O 1
ATOM 8071 N N . PHE A 1 1102 ? -18.068 8.526 17.242 1.00 94.19 1102 PHE A N 1
ATOM 8072 C CA . PHE A 1 1102 ? -16.987 8.841 16.306 1.00 94.19 1102 PHE A CA 1
ATOM 8073 C C . PHE A 1 1102 ? -15.684 8.214 16.781 1.00 94.19 1102 PHE A C 1
ATOM 8075 O O . PHE A 1 1102 ? -15.516 7.930 17.967 1.00 94.19 1102 PHE A O 1
ATOM 8082 N N . ASP A 1 1103 ? -14.756 8.015 15.848 1.00 94.50 1103 ASP A N 1
ATOM 8083 C CA . ASP A 1 1103 ? -13.400 7.593 16.177 1.00 94.50 1103 ASP A CA 1
ATOM 8084 C C . ASP A 1 1103 ? -12.789 8.536 17.230 1.00 94.50 1103 ASP A C 1
ATOM 8086 O O . ASP A 1 1103 ? -12.869 9.760 17.126 1.00 94.50 1103 ASP A O 1
ATOM 8090 N N . LEU A 1 1104 ? -12.157 7.939 18.236 1.00 94.75 1104 LEU A N 1
ATOM 8091 C CA . LEU A 1 1104 ? -11.527 8.577 19.392 1.00 94.75 1104 LEU A CA 1
ATOM 8092 C C . LEU A 1 1104 ? -12.472 9.386 20.299 1.00 94.75 1104 LEU A C 1
ATOM 8094 O O . LEU A 1 1104 ? -11.998 10.142 21.149 1.00 94.75 1104 LEU A O 1
ATOM 8098 N N . MET A 1 1105 ? -13.789 9.189 20.180 1.00 95.62 1105 MET A N 1
ATOM 8099 C CA . MET A 1 1105 ? -14.766 9.689 21.149 1.00 95.62 1105 MET A CA 1
ATOM 8100 C C . MET A 1 1105 ? -14.547 9.019 22.508 1.00 95.62 1105 MET A C 1
ATOM 8102 O O . MET A 1 1105 ? -14.529 7.790 22.589 1.00 95.62 1105 MET A O 1
ATOM 8106 N N . ARG A 1 1106 ? -14.415 9.819 23.570 1.00 94.56 1106 ARG A N 1
ATOM 8107 C CA . ARG A 1 1106 ? -14.322 9.372 24.963 1.00 94.56 1106 ARG A CA 1
ATOM 8108 C C . ARG A 1 1106 ? -15.581 9.758 25.717 1.00 94.56 1106 ARG A C 1
ATOM 8110 O O . ARG A 1 1106 ? -15.980 10.919 25.727 1.00 94.56 1106 ARG A O 1
ATOM 8117 N N . VAL A 1 1107 ? -16.204 8.773 26.344 1.00 92.69 1107 VAL A N 1
ATOM 8118 C CA . VAL A 1 1107 ? -17.462 8.937 27.063 1.00 92.69 1107 VAL A CA 1
ATOM 8119 C C . VAL A 1 1107 ? -17.281 8.510 28.501 1.00 92.69 1107 VAL A C 1
ATOM 8121 O O . VAL A 1 1107 ? -17.048 7.335 28.783 1.00 92.69 1107 VAL A O 1
ATOM 8124 N N . ASN A 1 1108 ? -17.441 9.463 29.411 1.00 90.50 1108 ASN A N 1
ATOM 8125 C CA . ASN A 1 1108 ? -17.582 9.181 30.824 1.00 90.50 1108 ASN A CA 1
ATOM 8126 C C . ASN A 1 1108 ? -19.059 9.088 31.219 1.00 90.50 1108 ASN A C 1
ATOM 8128 O O . ASN A 1 1108 ? -19.920 9.697 30.582 1.00 90.50 1108 ASN A O 1
ATOM 8132 N N . LEU A 1 1109 ? -19.348 8.412 32.334 1.00 86.25 1109 LEU A N 1
ATOM 8133 C CA . LEU A 1 1109 ? -20.688 8.422 32.930 1.00 86.25 1109 LEU A CA 1
ATOM 8134 C C . LEU A 1 1109 ? -21.202 9.851 33.150 1.00 86.25 1109 LEU A C 1
ATOM 8136 O O . LEU A 1 1109 ? -22.358 10.131 32.848 1.00 86.25 1109 LEU A O 1
ATOM 8140 N N . VAL A 1 1110 ? -20.339 10.766 33.606 1.00 84.94 1110 VAL A N 1
ATOM 8141 C CA . VAL A 1 1110 ? -20.739 12.156 33.889 1.00 84.94 1110 VAL A CA 1
ATOM 8142 C C . VAL A 1 1110 ? -21.147 12.945 32.643 1.00 84.94 1110 VAL A C 1
ATOM 8144 O O . VAL A 1 1110 ? -21.884 13.915 32.770 1.00 84.94 1110 VAL A O 1
ATOM 8147 N N . ASP A 1 1111 ? -20.701 12.531 31.454 1.00 86.38 1111 ASP A N 1
ATOM 8148 C CA . ASP A 1 1111 ? -20.982 13.243 30.204 1.00 86.38 1111 ASP A CA 1
ATOM 8149 C C . ASP A 1 1111 ? -22.299 12.760 29.552 1.00 86.38 1111 ASP A C 1
ATOM 8151 O O . ASP A 1 1111 ? -22.863 13.451 28.702 1.00 86.38 1111 ASP A O 1
ATOM 8155 N N . LEU A 1 1112 ? -22.834 11.598 29.964 1.00 88.44 1112 LEU A N 1
ATOM 8156 C CA . LEU A 1 1112 ? -24.032 10.968 29.381 1.00 88.44 1112 LEU A CA 1
ATOM 8157 C C . LEU A 1 1112 ? -25.276 11.877 29.297 1.00 88.44 1112 LEU A C 1
ATOM 8159 O O . LEU A 1 1112 ? -25.982 11.804 28.284 1.00 88.44 1112 LEU A O 1
ATOM 8163 N N . PRO A 1 1113 ? -25.590 12.732 30.293 1.00 87.75 1113 PRO A N 1
ATOM 8164 C CA . PRO A 1 1113 ? -26.732 13.640 30.194 1.00 87.75 1113 PRO A CA 1
ATOM 8165 C C . PRO A 1 1113 ? -26.620 14.637 29.035 1.00 87.75 1113 PRO A C 1
ATOM 8167 O O . PRO A 1 1113 ? -27.646 15.001 28.460 1.00 87.75 1113 PRO A O 1
ATOM 8170 N N . ASP A 1 1114 ? -25.397 15.044 28.691 1.00 84.81 1114 ASP A N 1
ATOM 8171 C CA . ASP A 1 1114 ? -25.115 16.121 27.743 1.00 84.81 1114 ASP A CA 1
ATOM 8172 C C . ASP A 1 1114 ? -24.787 15.625 26.330 1.00 84.81 1114 ASP A C 1
ATOM 8174 O O . ASP A 1 1114 ? -24.935 16.395 25.382 1.00 84.81 1114 ASP A O 1
ATOM 8178 N N . LEU A 1 1115 ? -24.404 14.353 26.151 1.00 87.94 1115 LEU A N 1
ATOM 8179 C CA . LEU A 1 1115 ? -24.060 13.803 24.830 1.00 87.94 1115 LEU A CA 1
ATOM 8180 C C . LEU A 1 1115 ? -25.118 14.051 23.737 1.00 87.94 1115 LEU A C 1
ATOM 8182 O O . LEU A 1 1115 ? -24.722 14.458 22.642 1.00 87.94 1115 LEU A O 1
ATOM 8186 N N . PRO A 1 1116 ? -26.435 13.870 23.977 1.00 88.56 1116 PRO A N 1
ATOM 8187 C CA . PRO A 1 1116 ? -27.438 14.079 22.928 1.00 88.56 1116 PRO A CA 1
ATOM 8188 C C . PRO A 1 1116 ? -27.512 15.538 22.443 1.00 88.56 1116 PRO A C 1
ATOM 8190 O O . PRO A 1 1116 ? -27.801 15.799 21.276 1.00 88.56 1116 PRO A O 1
ATOM 8193 N N . LYS A 1 1117 ? -27.115 16.509 23.284 1.00 86.56 1117 LYS A N 1
ATOM 8194 C CA . LYS A 1 1117 ? -27.058 17.940 22.924 1.00 86.56 1117 LYS A CA 1
ATOM 8195 C C . LYS A 1 1117 ? -26.030 18.240 21.828 1.00 86.56 1117 LYS A C 1
ATOM 8197 O O . LYS A 1 1117 ? -26.055 19.321 21.242 1.00 86.56 1117 LYS A O 1
ATOM 8202 N N . LEU A 1 1118 ? -25.121 17.305 21.540 1.00 86.81 1118 LEU A N 1
ATOM 8203 C CA . LEU A 1 1118 ? -24.158 17.428 20.448 1.00 86.81 1118 LEU A CA 1
ATOM 8204 C C . LEU A 1 1118 ? -24.775 17.104 19.083 1.00 86.81 1118 LEU A C 1
ATOM 8206 O O . LEU A 1 1118 ? -24.280 17.604 18.076 1.00 86.81 1118 LEU A O 1
ATOM 8210 N N . VAL A 1 1119 ? -25.859 16.321 19.022 1.00 86.75 1119 VAL A N 1
ATOM 8211 C CA . VAL A 1 1119 ? -26.458 15.858 17.758 1.00 86.75 1119 VAL A CA 1
ATOM 8212 C C . VAL A 1 1119 ? -26.839 17.016 16.822 1.00 86.75 1119 VAL A C 1
ATOM 8214 O O . VAL A 1 1119 ? -26.466 16.945 15.650 1.00 86.75 1119 VAL A O 1
ATOM 8217 N N . PRO A 1 1120 ? -27.484 18.113 17.273 1.00 83.69 1120 PRO A N 1
ATOM 8218 C CA . PRO A 1 1120 ? -27.771 19.253 16.398 1.00 83.69 1120 PRO A CA 1
ATOM 8219 C C . PRO A 1 1120 ? -26.507 19.920 15.833 1.00 83.69 1120 PRO A C 1
ATOM 8221 O O . PRO A 1 1120 ? -26.451 20.232 14.644 1.00 83.69 1120 PRO A O 1
ATOM 8224 N N . LYS A 1 1121 ? -25.461 20.083 16.659 1.00 85.69 1121 LYS A N 1
ATOM 8225 C CA . LYS A 1 1121 ? -24.174 20.655 16.223 1.00 85.69 1121 LYS A CA 1
ATOM 8226 C C . LYS A 1 1121 ? -23.484 19.754 15.195 1.00 85.69 1121 LYS A C 1
ATOM 8228 O O . LYS A 1 1121 ? -22.938 20.242 14.209 1.00 85.69 1121 LYS A O 1
ATOM 8233 N N . LEU A 1 1122 ? -23.551 18.438 15.397 1.00 85.94 1122 LEU A N 1
ATOM 8234 C CA . LEU A 1 1122 ? -23.034 17.446 14.458 1.00 85.94 1122 LEU A CA 1
ATOM 8235 C C . LEU A 1 1122 ? -23.807 17.481 13.135 1.00 85.94 1122 LEU A C 1
ATOM 8237 O O . LEU A 1 1122 ? -23.184 17.515 12.083 1.00 85.94 1122 LEU A O 1
ATOM 8241 N N . LYS A 1 1123 ? -25.143 17.561 13.156 1.00 83.12 1123 LYS A N 1
ATOM 8242 C CA . LYS A 1 1123 ? -25.946 17.675 11.925 1.00 83.12 1123 LYS A CA 1
ATOM 8243 C C . LYS A 1 1123 ? -25.486 18.841 11.046 1.00 83.12 1123 LYS A C 1
ATOM 8245 O O . LYS A 1 1123 ? -25.391 18.659 9.842 1.00 83.12 1123 LYS A O 1
ATOM 8250 N N . ILE A 1 1124 ? -25.125 19.984 11.631 1.00 83.25 1124 ILE A N 1
ATOM 8251 C CA . ILE A 1 1124 ? -24.573 21.131 10.885 1.00 83.25 1124 ILE A CA 1
ATOM 8252 C C . ILE A 1 1124 ? -23.162 20.893 10.387 1.00 83.25 1124 ILE A C 1
ATOM 8254 O O . ILE A 1 1124 ? -22.867 21.210 9.237 1.00 83.25 1124 ILE A O 1
ATOM 8258 N N . LEU A 1 1125 ? -22.300 20.315 11.226 1.00 82.62 1125 LEU A N 1
ATOM 8259 C CA . LEU A 1 1125 ? -20.926 20.015 10.836 1.00 82.62 1125 LEU A CA 1
ATOM 8260 C C . LEU A 1 1125 ? -20.861 19.108 9.593 1.00 82.62 1125 LEU A C 1
ATOM 8262 O O . LEU A 1 1125 ? -19.892 19.175 8.841 1.00 82.62 1125 LEU A O 1
ATOM 8266 N N . PHE A 1 1126 ? -21.899 18.295 9.383 1.00 78.88 1126 PHE A N 1
ATOM 8267 C CA . PHE A 1 1126 ? -22.030 17.331 8.293 1.00 78.88 1126 PHE A CA 1
ATOM 8268 C C . PHE A 1 1126 ? -23.204 17.638 7.330 1.00 78.88 1126 PHE A C 1
ATOM 8270 O O . PHE A 1 1126 ? -23.609 16.754 6.577 1.00 78.88 1126 PHE A O 1
ATOM 8277 N N . ALA A 1 1127 ? -23.772 18.855 7.353 1.00 68.50 1127 ALA A N 1
ATOM 8278 C CA . ALA A 1 1127 ? -24.937 19.232 6.532 1.00 68.50 1127 ALA A CA 1
ATOM 8279 C C . ALA A 1 1127 ? -24.589 19.454 5.051 1.00 68.50 1127 ALA A C 1
ATOM 8281 O O . ALA A 1 1127 ? -25.406 19.188 4.169 1.00 68.50 1127 ALA A O 1
ATOM 8282 N N . GLU A 1 1128 ? -23.378 19.930 4.768 1.00 53.94 1128 GLU A N 1
ATOM 8283 C CA . GLU A 1 1128 ? -22.854 20.003 3.409 1.00 53.94 1128 GLU A CA 1
ATOM 8284 C C . GLU A 1 1128 ? -22.314 18.622 3.038 1.00 53.94 1128 GLU A C 1
ATOM 8286 O O . GLU A 1 1128 ? -21.248 18.211 3.497 1.00 53.94 1128 GLU A O 1
ATOM 8291 N N . GLY A 1 1129 ? -23.071 17.879 2.225 1.00 45.47 1129 GLY A N 1
ATOM 8292 C CA . GLY A 1 1129 ? -22.551 16.677 1.584 1.00 45.47 1129 GLY A CA 1
ATOM 8293 C C . GLY A 1 1129 ? -21.235 17.019 0.890 1.00 45.47 1129 GLY A C 1
ATOM 8294 O O . GLY A 1 1129 ? -21.175 17.950 0.088 1.00 45.47 1129 GLY A O 1
ATOM 8295 N N . GLU A 1 1130 ? -20.170 16.292 1.220 1.00 47.91 1130 GLU A N 1
ATOM 8296 C CA . GLU A 1 1130 ? -18.822 16.456 0.665 1.00 47.91 1130 GLU A CA 1
ATOM 8297 C C . GLU A 1 1130 ? -18.728 16.040 -0.821 1.00 47.91 1130 GLU A C 1
ATOM 8299 O O . GLU A 1 1130 ? -17.767 15.405 -1.251 1.00 47.91 1130 GLU A O 1
ATOM 8304 N N . ASP A 1 1131 ? -19.695 16.441 -1.643 1.00 32.91 1131 ASP A N 1
ATOM 8305 C CA . ASP A 1 1131 ? -19.655 16.327 -3.103 1.00 32.91 1131 ASP A CA 1
ATOM 8306 C C . ASP A 1 1131 ? -18.640 17.322 -3.726 1.00 32.91 1131 ASP A C 1
ATOM 8308 O O . ASP A 1 1131 ? -18.417 17.336 -4.937 1.00 32.91 1131 ASP A O 1
ATOM 8312 N N . GLY A 1 1132 ? -17.976 18.152 -2.908 1.00 31.52 1132 GLY A N 1
ATOM 8313 C CA . GLY A 1 1132 ? -17.012 19.175 -3.336 1.00 31.52 1132 GLY A CA 1
ATOM 8314 C C . GLY A 1 1132 ? -15.583 18.693 -3.643 1.00 31.52 1132 GLY A C 1
ATOM 8315 O O . GLY A 1 1132 ? -14.830 19.417 -4.296 1.00 31.52 1132 GLY A O 1
ATOM 8316 N N . GLU A 1 1133 ? -15.168 17.487 -3.238 1.00 35.44 1133 GLU A N 1
ATOM 8317 C CA . GLU A 1 1133 ? -13.773 17.033 -3.438 1.00 35.44 1133 GLU A CA 1
ATOM 8318 C C . GLU A 1 1133 ? -13.477 16.408 -4.815 1.00 35.44 1133 GLU A C 1
ATOM 8320 O O . GLU A 1 1133 ? -12.311 16.138 -5.135 1.00 35.44 1133 GLU A O 1
ATOM 8325 N N . ASP A 1 1134 ? -14.490 16.231 -5.666 1.00 29.14 1134 ASP A N 1
ATOM 8326 C CA . ASP A 1 1134 ? -14.304 15.826 -7.066 1.00 29.14 1134 ASP A CA 1
ATOM 8327 C C . ASP A 1 1134 ? -14.049 17.025 -8.013 1.00 29.14 1134 ASP A C 1
ATOM 8329 O O . ASP A 1 1134 ? -13.731 16.830 -9.189 1.00 29.14 1134 ASP A O 1
ATOM 8333 N N . GLY A 1 1135 ? -14.100 18.269 -7.506 1.00 25.38 1135 GLY A N 1
ATOM 8334 C CA . GLY A 1 1135 ? -13.943 19.502 -8.296 1.00 25.38 1135 GLY A CA 1
ATOM 8335 C C . GLY A 1 1135 ? -12.577 20.208 -8.234 1.00 25.38 1135 GLY A C 1
ATOM 8336 O O . GLY A 1 1135 ? -12.257 20.988 -9.130 1.00 25.38 1135 GLY A O 1
ATOM 8337 N N . ALA A 1 1136 ? -11.728 19.945 -7.236 1.00 24.20 1136 ALA A N 1
ATOM 8338 C CA . ALA A 1 1136 ? -10.521 20.749 -6.992 1.00 24.20 1136 ALA A CA 1
ATOM 8339 C C . ALA A 1 1136 ? -9.220 20.118 -7.535 1.00 24.20 1136 ALA A C 1
ATOM 8341 O O . ALA A 1 1136 ? -8.262 19.917 -6.801 1.00 24.20 1136 ALA A O 1
ATOM 8342 N N . THR A 1 1137 ? -9.163 19.797 -8.833 1.00 24.48 1137 THR A N 1
ATOM 8343 C CA . THR A 1 1137 ? -7.890 19.640 -9.590 1.00 24.48 1137 THR A CA 1
ATOM 8344 C C . THR A 1 1137 ? -8.040 20.110 -11.044 1.00 24.48 1137 THR A C 1
ATOM 8346 O O . THR A 1 1137 ? -7.617 19.456 -12.000 1.00 24.48 1137 THR A O 1
ATOM 8349 N N . ALA A 1 1138 ? -8.660 21.278 -11.215 1.00 23.48 1138 ALA A N 1
ATOM 8350 C CA . ALA A 1 1138 ? -8.592 22.070 -12.439 1.00 23.48 1138 ALA A CA 1
ATOM 8351 C C . ALA A 1 1138 ? -8.039 23.471 -12.120 1.00 23.48 1138 ALA A C 1
ATOM 8353 O O . ALA A 1 1138 ? -8.723 24.473 -12.299 1.00 23.48 1138 ALA A O 1
ATOM 8354 N N . ALA A 1 1139 ? -6.799 23.511 -11.630 1.00 23.50 1139 ALA A N 1
ATOM 8355 C CA . ALA A 1 1139 ? -5.895 24.653 -11.725 1.00 23.50 1139 ALA A CA 1
ATOM 8356 C C . ALA A 1 1139 ? -4.478 24.119 -11.955 1.00 23.50 1139 ALA A C 1
ATOM 8358 O O . ALA A 1 1139 ? -4.073 23.216 -11.186 1.00 23.50 1139 ALA A O 1
#